Protein AF-0000000072588125 (afdb_homodimer)

Sequence (924 aa):
MDGFLIQRPSRLQTLGAGTFALLTLGALVATAPHADLRLPPIEPFLPMCALTVFSTSLIAAFLLGAQFIVMRRPILGTLAGAYAFAAITVALQLLAFPGVFAPTGLLGARHESAAWLWTFWHGGFPLFVVLAMLTRYRLAKRLSNTRHVGRWLATLAGVPIAVAIALGLVALRADLPAPFGPSLDNALLAADPVAIVIWTINLGAIAAALFVGRMRTMLDIWLVVVLLAGFTDTSLNLLSTARFTAGWYVARLFSMIAPGILVCVLVWEVTVLYRRLFDAHASLMRTASHDALTMVYNRSYFNEQFERAFHYARRHNTPLALVMVDVDHFKQYNDTFGHLQGDTCLAAVAAALSGVAGRANDFVARYGGEEFAVVLPGADERGAATIAERARQAVERLRIAADTAPGYVTVSAGYAASSGNPFETPGALIAAADAALYRAKMLGRNVSAAPHHDMQDTAMRDMDGFLIQRPSRLQTLGAGTFALLTLGALVATAPHADLRLPPIEPFLPMCALTVFSTSLIAAFLLGAQFIVMRRPILGTLAGAYAFAAITVALQLLAFPGVFAPTGLLGARHESAAWLWTFWHGGFPLFVVLAMLTRYRLAKRLSNTRHVGRWLATLAGVPIAVAIALGLVALRADLPAPFGPSLDNALLAADPVAIVIWTINLGAIAAALFVGRMRTMLDIWLVVVLLAGFTDTSLNLLSTARFTAGWYVARLFSMIAPGILVCVLVWEVTVLYRRLFDAHASLMRTASHDALTMVYNRSYFNEQFERAFHYARRHNTPLALVMVDVDHFKQYNDTFGHLQGDTCLAAVAAALSGVAGRANDFVARYGGEEFAVVLPGADERGAATIAERARQAVERLRIAADTAPGYVTVSAGYAASSGNPFETPGALIAAADAALYRAKMLGRNVSAAPHHDMQDTAMRD

Organism: Burkholderia pseudomallei (strain K96243) (NCBI:txid272560)

InterPro domains:
  IPR000160 GGDEF domain [PF00990] (288-446)
  IPR000160 GGDEF domain [PS50887] (318-453)
  IPR000160 GGDEF domain [SM00267] (277-451)
  IPR000160 GGDEF domain [TIGR00254] (286-448)
  IPR000160 GGDEF domain [cd01949] (290-446)
  IPR029787 Nucleotide cyclase [SSF55073] (293-447)
  IPR033424 Membrane-associated sensor domain [PF17158] (42-274)
  IPR043128 Reverse transcriptase/Diguanylate cyclase domain [G3DSA:3.30.70.270] (274-450)
  IPR050469 Diguanylate cyclase Dgc-like, bacteria [PTHR45138] (164-450)

Secondary structure (DSSP, 8-state):
---GGGSPPPHHHHHHHHHHHHHHHHHHHHHGGGTT-B----TTHHHHHHHHHHHHHHHHHHHHHHHHHHH--HHHHHHHHHHHHHHHHHHHHHHHSTTTSSTT-STT--TTHHHHHHHHHHHHHHHHHHHHHHHHHHSHHHHHT-S-HHHHHHHHHHHHHHHHHHHHHHHHHS-PPPSS----SS-GGGT-HHHHHHHHHHHHHHHHHHHHHTT-SHHHHHHHHHHHHHHHHHHHHHH-SSTTBHHHHHHHHHHHHHHHHHHHHHHHHHHHHHHHHHHHHHHHHHHHHB-TTT-SB-HHHHHHHHHHHHHHHHHHT--EEEEEEEETTHHHHHHHH-HHHHHHHHHHHHHHHHHH--STT-EEEE-SSSEEEEEEET--HHHHHHHHHHHHHHHHHH--B-SSTTSB--EEEEEEESTTS--SSHHHHHHHHHHHHHHHHHTTSS-EE-------GGGGT-/---GGGSPPPHHHHHHHHHHHHHHHHHHHHHGGGTT-B----TTHHHHHHHHHHHHHHHHHHHHHHHHHHH--HHHHHHHHHHHHHHHHHHHHHHHSTTTSSTT-STT--TTHHHHHHHHHHHHHHHHHHHHHHHHHHSHHHHHT-S-HHHHHHHHHHHHHHHHHHHHHHHHHS-PPPSS----SS-GGGT-HHHHHHHHHHHHHHHHHHHHHTT-SHHHHHHHHHHHHHHHHHHHHHH-SSTTBHHHHHHHHHHHHHHHHHHHHHHHHHHHHHHHHHHHHHHHHHHHHB-TTT-SB-HHHHHHHHHHHHHHHHHHT--EEEEEEEETTHHHHHHHH-HHHHHHHHHHHHHHHHHH--STT-EEEE-SSSEEEEEEET--HHHHHHHHHHHHHHHHHH--B-SSTTSB--EEEEEEESTTS--SSHHHHHHHHHHHHHHHHHTTSS-EE-------GGGGT-

Nearest PDB structures (foldseek):
  3i5c-assembly1_A  TM=8.573E-01  e=3.149E-14  Saccharomyces cerevisiae
  3bre-assembly1_B  TM=9.146E-01  e=1.055E-13  Pseudomonas aeruginosa PAO1
  3i5b-assembly2_B  TM=9.591E-01  e=8.646E-13  Pseudomonas aeruginosa PAO1
  3i5a-assembly1_A  TM=9.266E-01  e=4.418E-13  Pseudomonas syringae pv. tomato str. DC3000
  6zxc-assembly2_D  TM=8.806E-01  e=1.898E-11  Leptospira biflexa serovar Patoc strain 'Patoc 1 (Paris)'

Structure (mmCIF, N/CA/C/O backbone):
data_AF-0000000072588125-model_v1
#
loop_
_entity.id
_entity.type
_entity.pdbx_description
1 polymer 'diguanylate cyclase'
#
loop_
_atom_site.group_PDB
_atom_site.id
_atom_site.type_symbol
_atom_site.label_atom_id
_atom_site.label_alt_id
_atom_site.label_comp_id
_atom_site.label_asym_id
_atom_site.label_entity_id
_atom_site.label_seq_id
_atom_site.pdbx_PDB_ins_code
_atom_site.Cartn_x
_atom_site.Cartn_y
_atom_site.Cartn_z
_atom_site.occupancy
_atom_site.B_iso_or_equiv
_atom_site.auth_seq_id
_atom_site.auth_comp_id
_atom_site.auth_asym_id
_atom_site.auth_atom_id
_atom_site.pdbx_PDB_model_num
ATOM 1 N N . MET A 1 1 ? 13.188 13 3.434 1 31.81 1 MET A N 1
ATOM 2 C CA . MET A 1 1 ? 12.289 12.047 4.086 1 31.81 1 MET A CA 1
ATOM 3 C C . MET A 1 1 ? 12.703 10.617 3.785 1 31.81 1 MET A C 1
ATOM 5 O O . MET A 1 1 ? 12.68 10.188 2.629 1 31.81 1 MET A O 1
ATOM 9 N N . ASP A 1 2 ? 13.523 10.164 4.383 1 40.91 2 ASP A N 1
ATOM 10 C CA . ASP A 1 2 ? 14.055 8.812 4.215 1 40.91 2 ASP A CA 1
ATOM 11 C C . ASP A 1 2 ? 12.93 7.781 4.156 1 40.91 2 ASP A C 1
ATOM 13 O O . ASP A 1 2 ? 12.055 7.758 5.027 1 40.91 2 ASP A O 1
ATOM 17 N N . GLY A 1 3 ? 12.492 7.445 3.053 1 41.19 3 GLY A N 1
ATOM 18 C CA . GLY A 1 3 ? 11.43 6.504 2.752 1 41.19 3 GLY A CA 1
ATOM 19 C C . GLY A 1 3 ? 11.484 5.25 3.607 1 41.19 3 GLY A C 1
ATOM 20 O O . GLY A 1 3 ? 12.562 4.754 3.924 1 41.19 3 GLY A O 1
ATOM 21 N N . PHE A 1 4 ? 10.5 5.059 4.359 1 40.72 4 PHE A N 1
ATOM 22 C CA . PHE A 1 4 ? 10.289 3.982 5.316 1 40.72 4 PHE A CA 1
ATOM 23 C C . PHE A 1 4 ? 10.719 2.643 4.738 1 40.72 4 PHE A C 1
ATOM 25 O O . PHE A 1 4 ? 11.164 1.758 5.473 1 40.72 4 PHE A O 1
ATOM 32 N N . LEU A 1 5 ? 10.469 2.352 3.547 1 45.06 5 LEU A N 1
ATOM 33 C CA . LEU A 1 5 ? 10.977 1.085 3.029 1 45.06 5 LEU A CA 1
ATOM 34 C C . LEU A 1 5 ? 12.484 0.977 3.236 1 45.06 5 LEU A C 1
ATOM 36 O O . LEU A 1 5 ? 13.055 -0.109 3.109 1 45.06 5 LEU A O 1
ATOM 40 N N . ILE A 1 6 ? 13.023 2.078 3.562 1 50.62 6 ILE A N 1
ATOM 41 C CA . ILE A 1 6 ? 14.445 2.221 3.828 1 50.62 6 ILE A CA 1
ATOM 42 C C . ILE A 1 6 ? 14.688 2.324 5.332 1 50.62 6 ILE A C 1
ATOM 44 O O . ILE A 1 6 ? 15.758 2.746 5.77 1 50.62 6 ILE A O 1
ATOM 48 N N . GLN A 1 7 ? 13.609 1.915 6.051 1 55.84 7 GLN A N 1
ATOM 49 C CA . GLN A 1 7 ? 13.781 1.968 7.496 1 55.84 7 GLN A CA 1
ATOM 50 C C . GLN A 1 7 ? 14.492 0.716 8.016 1 55.84 7 GLN A C 1
ATOM 52 O O . GLN A 1 7 ? 14.453 -0.334 7.367 1 55.84 7 GLN A O 1
ATOM 57 N N . ARG A 1 8 ? 15.094 0.87 9.07 1 66.44 8 ARG A N 1
ATOM 58 C CA . ARG A 1 8 ? 15.734 -0.231 9.789 1 66.44 8 ARG A CA 1
ATOM 59 C C . ARG A 1 8 ? 14.703 -1.279 10.203 1 66.44 8 ARG A C 1
ATOM 61 O O . ARG A 1 8 ? 13.633 -0.939 10.703 1 66.44 8 ARG A O 1
ATOM 68 N N . PRO A 1 9 ? 14.938 -2.529 9.75 1 69.19 9 PRO A N 1
ATOM 69 C CA . PRO A 1 9 ? 13.992 -3.594 10.109 1 69.19 9 PRO A CA 1
ATOM 70 C C . PRO A 1 9 ? 13.766 -3.695 11.617 1 69.19 9 PRO A C 1
ATOM 72 O O . PRO A 1 9 ? 14.68 -3.436 12.398 1 69.19 9 PRO A O 1
ATOM 75 N N . SER A 1 10 ? 12.539 -3.879 11.938 1 74 10 SER A N 1
ATOM 76 C CA . SER A 1 10 ? 12.234 -4.16 13.336 1 74 10 SER A CA 1
ATOM 77 C C . SER A 1 10 ? 12.789 -5.516 13.766 1 74 10 SER A C 1
ATOM 79 O O . SER A 1 10 ? 13.188 -6.32 12.922 1 74 10 SER A O 1
ATOM 81 N N . ARG A 1 11 ? 12.883 -5.758 15.039 1 75.69 11 ARG A N 1
ATOM 82 C CA . ARG A 1 11 ? 13.391 -7.016 15.57 1 75.69 11 ARG A CA 1
ATOM 83 C C . ARG A 1 11 ? 12.523 -8.188 15.133 1 75.69 11 ARG A C 1
ATOM 85 O O . ARG A 1 11 ? 13.039 -9.25 14.781 1 75.69 11 ARG A O 1
ATOM 92 N N . LEU A 1 12 ? 11.25 -7.965 15.016 1 73.44 12 LEU A N 1
ATOM 93 C CA . LEU A 1 12 ? 10.328 -9.031 14.633 1 73.44 12 LEU A CA 1
ATOM 94 C C . LEU A 1 12 ? 10.484 -9.383 13.156 1 73.44 12 LEU A C 1
ATOM 96 O O . LEU A 1 12 ? 10.414 -10.555 12.781 1 73.44 12 LEU A O 1
ATOM 100 N N . GLN A 1 13 ? 10.734 -8.43 12.422 1 74.62 13 GLN A N 1
ATOM 101 C CA . GLN A 1 13 ? 10.922 -8.656 10.992 1 74.62 13 GLN A CA 1
ATOM 102 C C . GLN A 1 13 ? 12.227 -9.398 10.719 1 74.62 13 GLN A C 1
ATOM 104 O O . GLN A 1 13 ? 12.266 -10.305 9.883 1 74.62 13 GLN A O 1
ATOM 109 N N . THR A 1 14 ? 13.227 -9.047 11.438 1 79.25 14 THR A N 1
ATOM 110 C CA . THR A 1 14 ? 14.516 -9.711 11.289 1 79.25 14 THR A CA 1
ATOM 111 C C . THR A 1 14 ? 14.43 -11.164 11.758 1 79.25 14 THR A C 1
ATOM 113 O O . THR A 1 14 ? 15.008 -12.055 11.141 1 79.25 14 THR A O 1
ATOM 116 N N . LEU A 1 15 ? 13.625 -11.344 12.75 1 81.12 15 LEU A N 1
ATOM 117 C CA . LEU A 1 15 ? 13.453 -12.695 13.266 1 81.12 15 LEU A CA 1
ATOM 118 C C . LEU A 1 15 ? 12.656 -13.555 12.281 1 81.12 15 LEU A C 1
ATOM 120 O O . LEU A 1 15 ? 12.969 -14.734 12.086 1 81.12 15 LEU A O 1
ATOM 124 N N . GLY A 1 16 ? 11.664 -13.008 11.664 1 83.06 16 GLY A N 1
ATOM 125 C CA . GLY A 1 16 ? 10.898 -13.727 10.664 1 83.06 16 GLY A CA 1
ATOM 126 C C . GLY A 1 16 ? 11.719 -14.133 9.453 1 83.06 16 GLY A C 1
ATOM 127 O O . GLY A 1 16 ? 11.703 -15.297 9.047 1 83.06 16 GLY A O 1
ATOM 128 N N . ALA A 1 17 ? 12.461 -13.227 8.938 1 86.19 17 ALA A N 1
ATOM 129 C CA . ALA A 1 17 ? 13.32 -13.5 7.793 1 86.19 17 ALA A CA 1
ATOM 130 C C . ALA A 1 17 ? 14.414 -14.5 8.156 1 86.19 17 ALA A C 1
ATOM 132 O O . ALA A 1 17 ? 14.742 -15.391 7.367 1 86.19 17 ALA A O 1
ATOM 133 N N . GLY A 1 18 ? 14.93 -14.312 9.352 1 88.25 18 GLY A N 1
ATOM 134 C CA . GLY A 1 18 ? 15.938 -15.242 9.836 1 88.25 18 GLY A CA 1
ATOM 135 C C . GLY A 1 18 ? 15.422 -16.656 9.977 1 88.25 18 GLY A C 1
ATOM 136 O O . GLY A 1 18 ? 16.109 -17.625 9.625 1 88.25 18 GLY A O 1
ATOM 137 N N . THR A 1 19 ? 14.227 -16.797 10.438 1 89.81 19 THR A N 1
ATOM 138 C CA . THR A 1 19 ? 13.609 -18.109 10.578 1 89.81 19 THR A CA 1
ATOM 139 C C . THR A 1 19 ? 13.414 -18.766 9.219 1 89.81 19 THR A C 1
ATOM 141 O O . THR A 1 19 ? 13.695 -19.953 9.047 1 89.81 19 THR A O 1
ATOM 144 N N . PHE A 1 20 ? 12.984 -18.047 8.281 1 90 20 PHE A N 1
ATOM 145 C CA . PHE A 1 20 ? 12.797 -18.594 6.938 1 90 20 PHE A CA 1
ATOM 146 C C . PHE A 1 20 ? 14.133 -19 6.336 1 90 20 PHE A C 1
ATOM 148 O O . PHE A 1 20 ? 14.227 -20.031 5.652 1 90 20 PHE A O 1
ATOM 155 N N . ALA A 1 21 ? 15.133 -18.188 6.578 1 91.69 21 ALA A N 1
ATOM 156 C CA . ALA A 1 21 ? 16.469 -18.5 6.086 1 91.69 21 ALA A CA 1
ATOM 157 C C . ALA A 1 21 ? 16.984 -19.797 6.707 1 91.69 21 ALA A C 1
ATOM 159 O O . ALA A 1 21 ? 17.516 -20.672 6.008 1 91.69 21 ALA A O 1
ATOM 160 N N . LEU A 1 22 ? 16.719 -19.922 7.973 1 92.75 22 LEU A N 1
ATOM 161 C CA . LEU A 1 22 ? 17.172 -21.109 8.68 1 92.75 22 LEU A CA 1
ATOM 162 C C . LEU A 1 22 ? 16.406 -22.344 8.219 1 92.75 22 LEU A C 1
ATOM 164 O O . LEU A 1 22 ? 16.984 -23.422 8.078 1 92.75 22 LEU A O 1
ATOM 168 N N . LEU A 1 23 ? 15.148 -22.156 8.031 1 92.88 23 LEU A N 1
ATOM 169 C CA . LEU A 1 23 ? 14.336 -23.266 7.539 1 92.88 23 LEU A CA 1
ATOM 170 C C . LEU A 1 23 ? 14.773 -23.688 6.141 1 92.88 23 LEU A C 1
ATOM 172 O O . LEU A 1 23 ? 14.797 -24.875 5.824 1 92.88 23 LEU A O 1
ATOM 176 N N . THR A 1 24 ? 15.109 -22.75 5.352 1 93.75 24 THR A N 1
ATOM 177 C CA . THR A 1 24 ? 15.578 -23.031 3.996 1 93.75 24 THR A CA 1
ATOM 178 C C . THR A 1 24 ? 16.906 -23.766 4.027 1 93.75 24 THR A C 1
ATOM 180 O O . THR A 1 24 ? 17.094 -24.766 3.328 1 93.75 24 THR A O 1
ATOM 183 N N . LEU A 1 25 ? 17.797 -23.297 4.84 1 94.25 25 LEU A N 1
ATOM 184 C CA . LEU A 1 25 ? 19.094 -23.953 4.984 1 94.25 25 LEU A CA 1
ATOM 185 C C . LEU A 1 25 ? 18.938 -25.344 5.582 1 94.25 25 LEU A C 1
ATOM 187 O O . LEU A 1 25 ? 19.625 -26.281 5.176 1 94.25 25 LEU A O 1
ATOM 191 N N . GLY A 1 26 ? 18.047 -25.422 6.547 1 96.06 26 GLY A N 1
ATOM 192 C CA . GLY A 1 26 ? 17.75 -26.719 7.129 1 96.06 26 GLY A CA 1
ATOM 193 C C . GLY A 1 26 ? 17.219 -27.719 6.121 1 96.06 26 GLY A C 1
ATOM 194 O O . GLY A 1 26 ? 17.609 -28.891 6.137 1 96.06 26 GLY A O 1
ATOM 195 N N . ALA A 1 27 ? 16.359 -27.266 5.25 1 95.94 27 ALA A N 1
ATOM 196 C CA . ALA A 1 27 ? 15.812 -28.125 4.203 1 95.94 27 ALA A CA 1
ATOM 197 C C . ALA A 1 27 ? 16.906 -28.578 3.236 1 95.94 27 ALA A C 1
ATOM 199 O O . ALA A 1 27 ? 16.906 -29.719 2.789 1 95.94 27 ALA A O 1
ATOM 200 N N . LEU A 1 28 ? 17.812 -27.703 2.902 1 95.81 28 LEU A N 1
ATOM 201 C CA . LEU A 1 28 ? 18.922 -28.031 2.018 1 95.81 28 LEU A CA 1
ATOM 202 C C . LEU A 1 28 ? 19.812 -29.094 2.643 1 95.81 28 LEU A C 1
ATOM 204 O O . LEU A 1 28 ? 20.109 -30.109 2.008 1 95.81 28 LEU A O 1
ATOM 208 N N . VAL A 1 29 ? 20.141 -28.922 3.865 1 96.06 29 VAL A N 1
ATOM 209 C CA . VAL A 1 29 ? 21.062 -29.828 4.562 1 96.06 29 VAL A CA 1
ATOM 210 C C . VAL A 1 29 ? 20.406 -31.188 4.758 1 96.06 29 VAL A C 1
ATOM 212 O O . VAL A 1 29 ? 21.062 -32.219 4.637 1 96.06 29 VAL A O 1
ATOM 215 N N . ALA A 1 30 ? 19.141 -31.188 5.008 1 96.81 30 ALA A N 1
ATOM 216 C CA . ALA A 1 30 ? 18.422 -32.438 5.254 1 96.81 30 ALA A CA 1
ATOM 217 C C . ALA A 1 30 ? 18.234 -33.219 3.965 1 96.81 30 ALA A C 1
ATOM 219 O O . ALA A 1 30 ? 18.25 -34.469 3.979 1 96.81 30 ALA A O 1
ATOM 220 N N . THR A 1 31 ? 18.109 -32.562 2.834 1 96.75 31 THR A N 1
ATOM 221 C CA . THR A 1 31 ? 17.734 -33.219 1.585 1 96.75 31 THR A CA 1
ATOM 222 C C . THR A 1 31 ? 18.984 -33.531 0.752 1 96.75 31 THR A C 1
ATOM 224 O O . THR A 1 31 ? 18.984 -34.531 0.011 1 96.75 31 THR A O 1
ATOM 227 N N . ALA A 1 32 ? 20.031 -32.844 0.873 1 95.38 32 ALA A N 1
ATOM 228 C CA . ALA A 1 32 ? 21.203 -32.938 0.01 1 95.38 32 ALA A CA 1
ATOM 229 C C . ALA A 1 32 ? 21.797 -34.344 0.031 1 95.38 32 ALA A C 1
ATOM 231 O O . ALA A 1 32 ? 22.047 -34.938 -1.021 1 95.38 32 ALA A O 1
ATOM 232 N N . PRO A 1 33 ? 21.906 -34.969 1.261 1 94.5 33 PRO A N 1
ATOM 233 C CA . PRO A 1 33 ? 22.5 -36.312 1.285 1 94.5 33 PRO A CA 1
ATOM 234 C C . PRO A 1 33 ? 21.594 -37.344 0.636 1 94.5 33 PRO A C 1
ATOM 236 O O . PRO A 1 33 ? 22.062 -38.406 0.233 1 94.5 33 PRO A O 1
ATOM 239 N N . HIS A 1 34 ? 20.328 -37.062 0.55 1 95.25 34 HIS A N 1
ATOM 240 C CA . HIS A 1 34 ? 19.359 -38 -0.011 1 95.25 34 HIS A CA 1
ATOM 241 C C . HIS A 1 34 ? 18.719 -37.438 -1.282 1 95.25 34 HIS A C 1
ATOM 243 O O . HIS A 1 34 ? 17.594 -37.781 -1.621 1 95.25 34 HIS A O 1
ATOM 249 N N . ALA A 1 35 ? 19.406 -36.594 -1.957 1 94.5 35 ALA A N 1
ATOM 250 C CA . ALA A 1 35 ? 18.844 -35.875 -3.1 1 94.5 35 ALA A CA 1
ATOM 251 C C . ALA A 1 35 ? 18.422 -36.844 -4.199 1 94.5 35 ALA A C 1
ATOM 253 O O . ALA A 1 35 ? 17.422 -36.594 -4.891 1 94.5 35 ALA A O 1
ATOM 254 N N . ASP A 1 36 ? 19.047 -37.969 -4.332 1 92.81 36 ASP A N 1
ATOM 255 C CA . ASP A 1 36 ? 18.797 -38.875 -5.445 1 92.81 36 ASP A CA 1
ATOM 256 C C . ASP A 1 36 ? 17.812 -39.969 -5.047 1 92.81 36 ASP A C 1
ATOM 258 O O . ASP A 1 36 ? 17.531 -40.875 -5.836 1 92.81 36 ASP A O 1
ATOM 262 N N . LEU A 1 37 ? 17.328 -39.844 -3.812 1 95.38 37 LEU A N 1
ATOM 263 C CA . LEU A 1 37 ? 16.312 -40.781 -3.402 1 95.38 37 LEU A CA 1
ATOM 264 C C . LEU A 1 37 ? 15.094 -40.719 -4.316 1 95.38 37 LEU A C 1
ATOM 266 O O . LEU A 1 37 ? 14.484 -39.656 -4.453 1 95.38 37 LEU A O 1
ATOM 270 N N . ARG A 1 38 ? 14.781 -41.906 -4.988 1 95.31 38 ARG A N 1
ATOM 271 C CA . ARG A 1 38 ? 13.672 -41.938 -5.934 1 95.31 38 ARG A CA 1
ATOM 272 C C . ARG A 1 38 ? 12.336 -41.938 -5.199 1 95.31 38 ARG A C 1
ATOM 274 O O . ARG A 1 38 ? 12.141 -42.719 -4.266 1 95.31 38 ARG A O 1
ATOM 281 N N . LEU A 1 39 ? 11.5 -41.031 -5.578 1 95.12 39 LEU A N 1
ATOM 282 C CA . LEU A 1 39 ? 10.156 -40.938 -5.035 1 95.12 39 LEU A CA 1
ATOM 283 C C . LEU A 1 39 ? 9.109 -41.219 -6.109 1 95.12 39 LEU A C 1
ATOM 285 O O . LEU A 1 39 ? 9.438 -41.25 -7.301 1 95.12 39 LEU A O 1
ATOM 289 N N . PRO A 1 40 ? 7.867 -41.531 -5.645 1 93.62 40 PRO A N 1
ATOM 290 C CA . PRO A 1 40 ? 6.824 -41.781 -6.641 1 93.62 40 PRO A CA 1
ATOM 291 C C . PRO A 1 40 ? 6.668 -40.625 -7.637 1 93.62 40 PRO A C 1
ATOM 293 O O . PRO A 1 40 ? 6.641 -39.469 -7.242 1 93.62 40 PRO A O 1
ATOM 296 N N . PRO A 1 41 ? 6.594 -41 -8.875 1 94.69 41 PRO A N 1
ATOM 297 C CA . PRO A 1 41 ? 6.52 -39.969 -9.906 1 94.69 41 PRO A CA 1
ATOM 298 C C . PRO A 1 41 ? 5.164 -39.281 -9.938 1 94.69 41 PRO A C 1
ATOM 300 O O . PRO A 1 41 ? 4.125 -39.938 -9.938 1 94.69 41 PRO A O 1
ATOM 303 N N . ILE A 1 42 ? 5.16 -38 -9.898 1 94.88 42 ILE A N 1
ATOM 304 C CA . ILE A 1 42 ? 4.016 -37.125 -10.133 1 94.88 42 ILE A CA 1
ATOM 305 C C . ILE A 1 42 ? 4.246 -36.312 -11.398 1 94.88 42 ILE A C 1
ATOM 307 O O . ILE A 1 42 ? 4.828 -35.219 -11.352 1 94.88 42 ILE A O 1
ATOM 311 N N . GLU A 1 43 ? 3.744 -36.75 -12.445 1 92 43 GLU A N 1
ATOM 312 C CA . GLU A 1 43 ? 4.078 -36.25 -13.766 1 92 43 GLU A CA 1
ATOM 313 C C . GLU A 1 43 ? 3.695 -34.781 -13.906 1 92 43 GLU A C 1
ATOM 315 O O . GLU A 1 43 ? 4.449 -33.969 -14.469 1 92 43 GLU A O 1
ATOM 320 N N . PRO A 1 44 ? 2.582 -34.375 -13.305 1 94.69 44 PRO A N 1
ATOM 321 C CA . PRO A 1 44 ? 2.188 -33 -13.523 1 94.69 44 PRO A CA 1
ATOM 322 C C . PRO A 1 44 ? 2.895 -32.031 -12.578 1 94.69 44 PRO A C 1
ATOM 324 O O . PRO A 1 44 ? 2.66 -30.812 -12.633 1 94.69 44 PRO A O 1
ATOM 327 N N . PHE A 1 45 ? 3.705 -32.5 -11.789 1 95.31 45 PHE A N 1
ATOM 328 C CA . PHE A 1 45 ? 4.281 -31.656 -10.734 1 95.31 45 PHE A CA 1
ATOM 329 C C . PHE A 1 45 ? 5.094 -30.516 -11.328 1 95.31 45 PHE A C 1
ATOM 331 O O . PHE A 1 45 ? 4.984 -29.375 -10.891 1 95.31 45 PHE A O 1
ATOM 338 N N . LEU A 1 46 ? 5.887 -30.859 -12.352 1 95.06 46 LEU A N 1
ATOM 339 C CA . LEU A 1 46 ? 6.734 -29.844 -12.961 1 95.06 46 LEU A CA 1
ATOM 340 C C . LEU A 1 46 ? 5.895 -28.734 -13.586 1 95.06 46 LEU A C 1
ATOM 342 O O . LEU A 1 46 ? 6.098 -27.547 -13.297 1 95.06 46 LEU A O 1
ATOM 346 N N . PRO A 1 47 ? 4.965 -29.047 -14.43 1 95.88 47 PRO A N 1
ATOM 347 C CA . PRO A 1 47 ? 4.176 -27.953 -15.016 1 95.88 47 PRO A CA 1
ATOM 348 C C . PRO A 1 47 ? 3.352 -27.203 -13.977 1 95.88 47 PRO A C 1
ATOM 350 O O . PRO A 1 47 ? 3.119 -26 -14.117 1 95.88 47 PRO A O 1
ATOM 353 N N . MET A 1 48 ? 2.908 -27.812 -12.914 1 96.31 48 MET A N 1
ATOM 354 C CA . MET A 1 48 ? 2.23 -27.141 -11.812 1 96.31 48 MET A CA 1
ATOM 355 C C . MET A 1 48 ? 3.121 -26.062 -11.195 1 96.31 48 MET A C 1
ATOM 357 O O . MET A 1 48 ? 2.705 -24.906 -11.062 1 96.31 48 MET A O 1
ATOM 361 N N . CYS A 1 49 ? 4.277 -26.438 -10.914 1 96.12 49 CYS A N 1
ATOM 362 C CA . CYS A 1 49 ? 5.227 -25.531 -10.273 1 96.12 49 CYS A CA 1
ATOM 363 C C . CYS A 1 49 ? 5.605 -24.391 -11.219 1 96.12 49 CYS A C 1
ATOM 365 O O . CYS A 1 49 ? 5.668 -23.234 -10.797 1 96.12 49 CYS A O 1
ATOM 367 N N . ALA A 1 50 ? 5.82 -24.75 -12.445 1 96.62 50 ALA A N 1
ATOM 368 C CA . ALA A 1 50 ? 6.242 -23.766 -13.43 1 96.62 50 ALA A CA 1
ATOM 369 C C . ALA A 1 50 ? 5.184 -22.672 -13.602 1 96.62 50 ALA A C 1
ATOM 371 O O . ALA A 1 50 ? 5.504 -21.484 -13.617 1 96.62 50 ALA A O 1
ATOM 372 N N . LEU A 1 51 ? 3.969 -23.047 -13.703 1 96.62 51 LEU A N 1
ATOM 373 C CA . LEU A 1 51 ? 2.906 -22.062 -13.891 1 96.62 51 LEU A CA 1
ATOM 374 C C . LEU A 1 51 ? 2.725 -21.219 -12.633 1 96.62 51 LEU A C 1
ATOM 376 O O . LEU A 1 51 ? 2.426 -20.031 -12.719 1 96.62 51 LEU A O 1
ATOM 380 N N . THR A 1 52 ? 2.9 -21.828 -11.523 1 96.12 52 THR A N 1
ATOM 381 C CA . THR A 1 52 ? 2.82 -21.094 -10.266 1 96.12 52 THR A CA 1
ATOM 382 C C . THR A 1 52 ? 3.926 -20.047 -10.18 1 96.12 52 THR A C 1
ATOM 384 O O . THR A 1 52 ? 3.672 -18.906 -9.812 1 96.12 52 THR A O 1
ATOM 387 N N . VAL A 1 53 ? 5.133 -20.453 -10.508 1 97.12 53 VAL A N 1
ATOM 388 C CA . VAL A 1 53 ? 6.258 -19.516 -10.508 1 97.12 53 VAL A CA 1
ATOM 389 C C . VAL A 1 53 ? 5.984 -18.375 -11.484 1 97.12 53 VAL A C 1
ATOM 391 O O . VAL A 1 53 ? 6.246 -17.219 -11.18 1 97.12 53 VAL A O 1
ATOM 394 N N . PHE A 1 54 ? 5.48 -18.719 -12.648 1 97.19 54 PHE A N 1
ATOM 395 C CA . PHE A 1 54 ? 5.164 -17.719 -13.656 1 97.19 54 PHE A CA 1
ATOM 396 C C . PHE A 1 54 ? 4.176 -16.703 -13.109 1 97.19 54 PHE A C 1
ATOM 398 O O . PHE A 1 54 ? 4.422 -15.492 -13.172 1 97.19 54 PHE A O 1
ATOM 405 N N . SER A 1 55 ? 3.104 -17.141 -12.531 1 96 55 SER A N 1
ATOM 406 C CA . SER A 1 55 ? 2.031 -16.266 -12.07 1 96 55 SER A CA 1
ATOM 407 C C . SER A 1 55 ? 2.488 -15.398 -10.906 1 96 55 SER A C 1
ATOM 409 O O . SER A 1 55 ? 2.271 -14.188 -10.898 1 96 55 SER A O 1
ATOM 411 N N . THR A 1 56 ? 3.143 -15.984 -9.961 1 95.88 56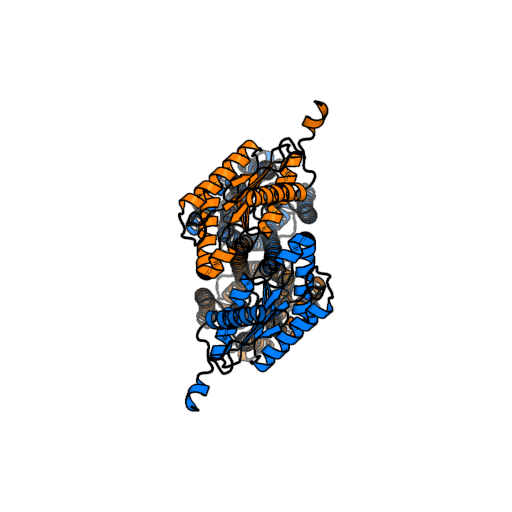 THR A N 1
ATOM 412 C CA . THR A 1 56 ? 3.553 -15.242 -8.781 1 95.88 56 THR A CA 1
ATOM 413 C C . THR A 1 56 ? 4.68 -14.266 -9.117 1 95.88 56 THR A C 1
ATOM 415 O O . THR A 1 56 ? 4.758 -13.18 -8.547 1 95.88 56 THR A O 1
ATOM 418 N N . SER A 1 57 ? 5.578 -14.664 -10.031 1 97.31 57 SER A N 1
ATOM 419 C CA . SER A 1 57 ? 6.633 -13.75 -10.469 1 97.31 57 SER A CA 1
ATOM 420 C C . SER A 1 57 ? 6.059 -12.57 -11.242 1 97.31 57 SER A C 1
ATOM 422 O O . SER A 1 57 ? 6.57 -11.453 -11.148 1 97.31 57 SER A O 1
ATOM 424 N N . LEU A 1 58 ? 5.059 -12.867 -11.992 1 96.06 58 LEU A N 1
ATOM 425 C CA . LEU A 1 58 ? 4.395 -11.797 -12.719 1 96.06 58 LEU A CA 1
ATOM 426 C C . LEU A 1 58 ? 3.742 -10.805 -11.758 1 96.06 58 LEU A C 1
ATOM 428 O O . LEU A 1 58 ? 3.83 -9.594 -11.953 1 96.06 58 LEU A O 1
ATOM 432 N N . ILE A 1 59 ? 3.131 -11.352 -10.773 1 95.12 59 ILE A N 1
ATOM 433 C CA . ILE A 1 59 ? 2.502 -10.516 -9.766 1 95.12 59 ILE A CA 1
ATOM 434 C C . ILE A 1 59 ? 3.57 -9.711 -9.023 1 95.12 59 ILE A C 1
ATOM 436 O O . ILE A 1 59 ? 3.395 -8.516 -8.773 1 95.12 59 ILE A O 1
ATOM 440 N N . ALA A 1 60 ? 4.637 -10.336 -8.711 1 95.44 60 ALA A N 1
ATOM 441 C CA . ALA A 1 60 ? 5.742 -9.648 -8.047 1 95.44 60 ALA A CA 1
ATOM 442 C C . ALA A 1 60 ? 6.285 -8.516 -8.914 1 95.44 60 ALA A C 1
ATOM 444 O O . ALA A 1 60 ? 6.52 -7.41 -8.422 1 95.44 60 ALA A O 1
ATOM 445 N N . ALA A 1 61 ? 6.484 -8.812 -10.188 1 96.31 61 ALA A N 1
ATOM 446 C CA . ALA A 1 61 ? 6.977 -7.801 -11.117 1 96.31 61 ALA A CA 1
ATOM 447 C C . ALA A 1 61 ? 6.023 -6.609 -11.18 1 96.31 61 ALA A C 1
ATOM 449 O O . ALA A 1 61 ? 6.465 -5.457 -11.164 1 96.31 61 ALA A O 1
ATOM 450 N N . PHE A 1 62 ? 4.785 -6.879 -11.195 1 94.12 62 PHE A N 1
ATOM 451 C CA . PHE A 1 62 ? 3.773 -5.832 -11.25 1 94.12 62 PHE A CA 1
ATOM 452 C C . PHE A 1 62 ? 3.803 -4.984 -9.984 1 94.12 62 PHE A C 1
ATOM 454 O O . PHE A 1 62 ? 3.789 -3.754 -10.055 1 94.12 62 PHE A O 1
ATOM 461 N N . LEU A 1 63 ? 3.834 -5.715 -8.883 1 92.44 63 LEU A N 1
ATOM 462 C CA . LEU A 1 63 ? 3.846 -5.035 -7.594 1 92.44 63 LEU A CA 1
ATOM 463 C C . LEU A 1 63 ? 5.074 -4.141 -7.461 1 92.44 63 LEU A C 1
ATOM 465 O O . LEU A 1 63 ? 4.957 -2.98 -7.055 1 92.44 63 LEU A O 1
ATOM 469 N N . LEU A 1 64 ? 6.184 -4.617 -7.82 1 94.19 64 LEU A N 1
ATOM 470 C CA . LEU A 1 64 ? 7.434 -3.873 -7.727 1 94.19 64 LEU A CA 1
ATOM 471 C C . LEU A 1 64 ? 7.441 -2.699 -8.695 1 94.19 64 LEU A C 1
ATOM 473 O O . LEU A 1 64 ? 7.91 -1.61 -8.359 1 94.19 64 LEU A O 1
ATOM 477 N N . GLY A 1 65 ? 6.938 -2.936 -9.852 1 93.44 65 GLY A N 1
ATOM 478 C CA . GLY A 1 65 ? 6.816 -1.849 -10.805 1 93.44 65 GLY A CA 1
ATOM 479 C C . GLY A 1 65 ? 5.914 -0.727 -10.328 1 93.44 65 GLY A C 1
ATOM 480 O O . GLY A 1 65 ? 6.25 0.451 -10.469 1 93.44 65 GLY A O 1
ATOM 481 N N . ALA A 1 66 ? 4.801 -1.065 -9.727 1 88.81 66 ALA A N 1
ATOM 482 C CA . ALA A 1 66 ? 3.871 -0.082 -9.18 1 88.81 66 ALA A CA 1
ATOM 483 C C . ALA A 1 66 ? 4.52 0.724 -8.062 1 88.81 66 ALA A C 1
ATOM 485 O O . ALA A 1 66 ? 4.359 1.944 -7.992 1 88.81 66 ALA A O 1
ATOM 486 N N . GLN A 1 67 ? 5.242 0.042 -7.242 1 87.5 67 GLN A N 1
ATOM 487 C CA . GLN A 1 67 ? 5.926 0.713 -6.145 1 87.5 67 GLN A CA 1
ATOM 488 C C . GLN A 1 67 ? 7.008 1.657 -6.664 1 87.5 67 GLN A C 1
ATOM 490 O O . GLN A 1 67 ? 7.242 2.719 -6.082 1 87.5 67 GLN A O 1
ATOM 495 N N . PHE A 1 68 ? 7.645 1.26 -7.676 1 90.25 68 PHE A N 1
ATOM 496 C CA . PHE A 1 68 ? 8.648 2.113 -8.289 1 90.25 68 PHE A CA 1
ATOM 497 C C . PHE A 1 68 ? 8.031 3.422 -8.773 1 90.25 68 PHE A C 1
ATOM 499 O O . PHE A 1 68 ? 8.625 4.492 -8.609 1 90.25 68 PHE A O 1
ATOM 506 N N . ILE A 1 69 ? 6.949 3.412 -9.32 1 85 69 ILE A N 1
ATOM 507 C CA . ILE A 1 69 ? 6.273 4.586 -9.875 1 85 69 ILE A CA 1
ATOM 508 C C . ILE A 1 69 ? 5.965 5.57 -8.75 1 85 69 ILE A C 1
ATOM 510 O O . ILE A 1 69 ? 6.07 6.785 -8.938 1 85 69 ILE A O 1
ATOM 514 N N . VAL A 1 70 ? 5.766 5.008 -7.609 1 76.81 70 VAL A N 1
ATOM 515 C CA . VAL A 1 70 ? 5.336 5.852 -6.5 1 76.81 70 VAL A CA 1
ATOM 516 C C . VAL A 1 70 ? 6.551 6.312 -5.695 1 76.81 70 VAL A C 1
ATOM 518 O O . VAL A 1 70 ? 6.688 7.5 -5.387 1 76.81 70 VAL A O 1
ATOM 521 N N . MET A 1 71 ? 7.383 5.352 -5.441 1 78.62 71 MET A N 1
ATOM 522 C CA . MET A 1 71 ? 8.484 5.648 -4.531 1 78.62 71 MET A CA 1
ATOM 523 C C . MET A 1 71 ? 9.703 6.145 -5.297 1 78.62 71 MET A C 1
ATOM 525 O O . MET A 1 71 ? 10.609 6.746 -4.711 1 78.62 71 MET A O 1
ATOM 529 N N . ARG A 1 72 ? 9.805 5.809 -6.523 1 83.12 72 ARG A N 1
ATOM 530 C CA . ARG A 1 72 ? 10.859 6.246 -7.434 1 83.12 72 ARG A CA 1
ATOM 531 C C . ARG A 1 72 ? 12.227 5.773 -6.953 1 83.12 72 ARG A C 1
ATOM 533 O O . ARG A 1 72 ? 13.219 6.492 -7.086 1 83.12 72 ARG A O 1
ATOM 540 N N . ARG A 1 73 ? 12.273 4.672 -6.371 1 85.19 73 ARG A N 1
ATOM 541 C CA . ARG A 1 73 ? 13.531 4.043 -5.973 1 85.19 73 ARG A CA 1
ATOM 542 C C . ARG A 1 73 ? 14.023 3.07 -7.039 1 85.19 73 ARG A C 1
ATOM 544 O O . ARG A 1 73 ? 13.328 2.113 -7.383 1 85.19 73 ARG A O 1
ATOM 551 N N . PRO A 1 74 ? 15.148 3.227 -7.438 1 88.69 74 PRO A N 1
ATOM 552 C CA . PRO A 1 74 ? 15.625 2.432 -8.57 1 88.69 74 PRO A CA 1
ATOM 553 C C . PRO A 1 74 ? 15.641 0.933 -8.281 1 88.69 74 PRO A C 1
ATOM 555 O O . PRO A 1 74 ? 15.414 0.122 -9.18 1 88.69 74 PRO A O 1
ATOM 558 N N . ILE A 1 75 ? 15.945 0.525 -7.105 1 90.25 75 ILE A N 1
ATOM 559 C CA . ILE A 1 75 ? 16.031 -0.89 -6.766 1 90.25 75 ILE A CA 1
ATOM 560 C C . ILE A 1 75 ? 14.695 -1.575 -7.059 1 90.25 75 ILE A C 1
ATOM 562 O O . ILE A 1 75 ? 14.664 -2.729 -7.492 1 90.25 75 ILE A O 1
ATOM 566 N N . LEU A 1 76 ? 13.602 -0.928 -6.906 1 91.38 76 LEU A N 1
ATOM 567 C CA . LEU A 1 76 ? 12.273 -1.5 -7.125 1 91.38 76 LEU A CA 1
ATOM 568 C C . LEU A 1 76 ? 12.016 -1.734 -8.609 1 91.38 76 LEU A C 1
ATOM 570 O O . LEU A 1 76 ? 11.484 -2.775 -8.992 1 91.38 76 LEU A O 1
ATOM 574 N N . GLY A 1 77 ? 12.43 -0.818 -9.391 1 93 77 GLY A N 1
ATOM 575 C CA . GLY A 1 77 ? 12.281 -0.984 -10.828 1 93 77 GLY A CA 1
ATOM 576 C C . GLY A 1 77 ? 13.133 -2.109 -11.383 1 93 77 GLY A C 1
ATOM 577 O O . GLY A 1 77 ? 12.664 -2.896 -12.211 1 93 77 GLY A O 1
ATOM 578 N N . THR A 1 78 ? 14.336 -2.184 -10.93 1 94.44 78 THR A N 1
ATOM 579 C CA . THR A 1 78 ? 15.25 -3.221 -11.398 1 94.44 78 THR A CA 1
ATOM 580 C C . THR A 1 78 ? 14.797 -4.598 -10.914 1 94.44 78 THR A C 1
ATOM 582 O O . THR A 1 78 ? 14.914 -5.586 -11.641 1 94.44 78 THR A O 1
ATOM 585 N N . LEU A 1 79 ? 14.281 -4.637 -9.727 1 95.88 79 LEU A N 1
ATOM 586 C CA . LEU A 1 79 ? 13.75 -5.902 -9.219 1 95.88 79 LEU A CA 1
ATOM 587 C C . LEU A 1 79 ? 12.508 -6.324 -10 1 95.88 79 LEU A C 1
ATOM 589 O O . LEU A 1 79 ? 12.281 -7.516 -10.219 1 95.88 79 LEU A O 1
ATOM 593 N N . ALA A 1 80 ? 11.688 -5.344 -10.359 1 97.12 80 ALA A N 1
ATOM 594 C CA . ALA A 1 80 ? 10.562 -5.652 -11.234 1 97.12 80 ALA A CA 1
ATOM 595 C C . ALA A 1 80 ? 11.039 -6.332 -12.516 1 97.12 80 ALA A C 1
ATOM 597 O O . ALA A 1 80 ? 10.438 -7.309 -12.969 1 97.12 80 ALA A O 1
ATOM 598 N N . GLY A 1 81 ? 12.109 -5.828 -13.039 1 97.75 81 GLY A N 1
ATOM 599 C CA . GLY A 1 81 ? 12.711 -6.438 -14.219 1 97.75 81 GLY A CA 1
ATOM 600 C C . GLY A 1 81 ? 13.219 -7.848 -13.961 1 97.75 81 GLY A C 1
ATOM 601 O O . GLY A 1 81 ? 13.055 -8.734 -14.805 1 97.75 81 GLY A O 1
ATOM 602 N N . ALA A 1 82 ? 13.82 -8.062 -12.836 1 97.81 82 ALA A N 1
ATOM 603 C CA . ALA A 1 82 ? 14.336 -9.383 -12.484 1 97.81 82 ALA A CA 1
ATOM 604 C C . ALA A 1 82 ? 13.211 -10.414 -12.43 1 97.81 82 ALA A C 1
ATOM 606 O O . ALA A 1 82 ? 13.344 -11.516 -12.961 1 97.81 82 ALA A O 1
ATOM 607 N N . TYR A 1 83 ? 12.109 -10.055 -11.836 1 98.06 83 TYR A N 1
ATOM 608 C CA . TYR A 1 83 ? 10.992 -10.984 -11.719 1 98.06 83 TYR A CA 1
ATOM 609 C C . TYR A 1 83 ? 10.281 -11.156 -13.055 1 98.06 83 TYR A C 1
ATOM 611 O O . TYR A 1 83 ? 9.773 -12.242 -13.359 1 98.06 83 TYR A O 1
ATOM 619 N N . ALA A 1 84 ? 10.25 -10.102 -13.805 1 98.25 84 ALA A N 1
ATOM 620 C CA . ALA A 1 84 ? 9.734 -10.258 -15.164 1 98.25 84 ALA A CA 1
ATOM 621 C C . ALA A 1 84 ? 10.594 -11.227 -15.969 1 98.25 84 ALA A C 1
ATOM 623 O O . ALA A 1 84 ? 10.07 -12.047 -16.734 1 98.25 84 ALA A O 1
ATOM 624 N N . PHE A 1 85 ? 11.883 -11.109 -15.812 1 98.56 85 PHE A N 1
ATOM 625 C CA . PHE A 1 85 ? 12.82 -12.039 -16.438 1 98.56 85 PHE A CA 1
ATOM 626 C C . PHE A 1 85 ? 12.516 -13.477 -16.031 1 98.56 85 PHE A C 1
ATOM 628 O O . PHE A 1 85 ? 12.438 -14.359 -16.891 1 98.56 85 PHE A O 1
ATOM 635 N N . ALA A 1 86 ? 12.367 -13.672 -14.781 1 98 86 ALA A N 1
ATOM 636 C CA . ALA A 1 86 ? 12.055 -15.008 -14.273 1 98 86 ALA A CA 1
ATOM 637 C C . ALA A 1 86 ? 10.727 -15.516 -14.844 1 98 86 ALA A C 1
ATOM 639 O O . ALA A 1 86 ? 10.633 -16.672 -15.258 1 98 86 ALA A O 1
ATOM 640 N N . ALA A 1 87 ? 9.695 -14.672 -14.859 1 98 87 ALA A N 1
ATOM 641 C CA . ALA A 1 87 ? 8.383 -15.055 -15.375 1 98 87 ALA A CA 1
ATOM 642 C C . ALA A 1 87 ? 8.469 -15.492 -16.828 1 98 87 ALA A C 1
ATOM 644 O O . ALA A 1 87 ? 7.934 -16.547 -17.203 1 98 87 ALA A O 1
ATOM 645 N N . ILE A 1 88 ? 9.18 -14.781 -17.578 1 98.12 88 ILE A N 1
ATOM 646 C CA . ILE A 1 88 ? 9.266 -15.055 -19.016 1 98.12 88 ILE A CA 1
ATOM 647 C C . ILE A 1 88 ? 10.078 -16.328 -19.25 1 98.12 88 ILE A C 1
ATOM 649 O O . ILE A 1 88 ? 9.688 -17.188 -20.031 1 98.12 88 ILE A O 1
ATOM 653 N N . THR A 1 89 ? 11.188 -16.484 -18.578 1 98.06 89 THR A N 1
ATOM 654 C CA . THR A 1 89 ? 12.031 -17.656 -18.781 1 98.06 89 THR A CA 1
ATOM 655 C C . THR A 1 89 ? 11.305 -18.922 -18.344 1 98.06 89 THR A C 1
ATOM 657 O O . THR A 1 89 ? 11.367 -19.938 -19.047 1 98.06 89 THR A O 1
ATOM 660 N N . VAL A 1 90 ? 10.602 -18.844 -17.266 1 97.62 90 VAL A N 1
ATOM 661 C CA . VAL A 1 90 ? 9.883 -20.031 -16.812 1 97.62 90 VAL A CA 1
ATOM 662 C C . VAL A 1 90 ? 8.727 -20.344 -17.766 1 97.62 90 VAL A C 1
ATOM 664 O O . VAL A 1 90 ? 8.43 -21.516 -18.016 1 97.62 90 VAL A O 1
ATOM 667 N N . ALA A 1 91 ? 8.078 -19.328 -18.25 1 97.75 91 ALA A N 1
ATOM 668 C CA . ALA A 1 91 ? 7.004 -19.531 -19.219 1 97.75 91 ALA A CA 1
ATOM 669 C C . ALA A 1 91 ? 7.531 -20.234 -20.484 1 97.75 91 ALA A C 1
ATOM 671 O O . ALA A 1 91 ? 6.926 -21.188 -20.969 1 97.75 91 ALA A O 1
ATOM 672 N N . LEU A 1 92 ? 8.641 -19.781 -20.938 1 97.88 92 LEU A N 1
ATOM 673 C CA . LEU A 1 92 ? 9.25 -20.375 -22.125 1 97.88 92 LEU A CA 1
ATOM 674 C C . LEU A 1 92 ? 9.695 -21.812 -21.844 1 97.88 92 LEU A C 1
ATOM 676 O O . LEU A 1 92 ? 9.555 -22.688 -22.703 1 97.88 92 LEU A O 1
ATOM 680 N N . GLN A 1 93 ? 10.219 -22 -20.688 1 97.38 93 GLN A N 1
ATOM 681 C CA . GLN A 1 93 ? 10.609 -23.359 -20.297 1 97.38 93 GLN A CA 1
ATOM 682 C C . GLN A 1 93 ? 9.406 -24.297 -20.281 1 97.38 93 GLN A C 1
ATOM 684 O O . GLN A 1 93 ? 9.477 -25.422 -20.766 1 97.38 93 GLN A O 1
ATOM 689 N N . LEU A 1 94 ? 8.328 -23.797 -19.688 1 96.88 94 LEU A N 1
ATOM 690 C CA . LEU A 1 94 ? 7.105 -24.594 -19.609 1 96.88 94 LEU A CA 1
ATOM 691 C C . LEU A 1 94 ? 6.582 -24.938 -21 1 96.88 94 LEU A C 1
ATOM 693 O O . LEU A 1 94 ? 6.211 -26.094 -21.25 1 96.88 94 LEU A O 1
ATOM 697 N N . LEU A 1 95 ? 6.613 -24.031 -21.891 1 96.75 95 LEU A N 1
ATOM 698 C CA . LEU A 1 95 ? 6.125 -24.219 -23.25 1 96.75 95 LEU A CA 1
ATOM 699 C C . LEU A 1 95 ? 7.039 -25.172 -24.016 1 96.75 95 LEU A C 1
ATOM 701 O O . LEU A 1 95 ? 6.57 -25.969 -24.828 1 96.75 95 LEU A O 1
ATOM 705 N N . ALA A 1 96 ? 8.312 -25.141 -23.719 1 96.69 96 ALA A N 1
ATOM 706 C CA . ALA A 1 96 ? 9.305 -25.922 -24.453 1 96.69 96 ALA A CA 1
ATOM 707 C C . ALA A 1 96 ? 9.453 -27.328 -23.859 1 96.69 96 ALA A C 1
ATOM 709 O O . ALA A 1 96 ? 10.07 -28.203 -24.469 1 96.69 96 ALA A O 1
ATOM 710 N N . PHE A 1 97 ? 8.922 -27.547 -22.734 1 95.62 97 PHE A N 1
ATOM 711 C CA . PHE A 1 97 ? 9.164 -28.797 -22.016 1 95.62 97 PHE A CA 1
ATOM 712 C C . PHE A 1 97 ? 8.484 -29.969 -22.719 1 95.62 97 PHE A C 1
ATOM 714 O O . PHE A 1 97 ? 7.281 -29.922 -22.969 1 95.62 97 PHE A O 1
ATOM 721 N N . PRO A 1 98 ? 9.211 -31.016 -22.984 1 93.81 98 PRO A N 1
ATOM 722 C CA . PRO A 1 98 ? 8.633 -32.156 -23.688 1 93.81 98 PRO A CA 1
ATOM 723 C C . PRO A 1 98 ? 7.586 -32.906 -22.859 1 93.81 98 PRO A C 1
ATOM 725 O O . PRO A 1 98 ? 7.789 -33.125 -21.672 1 93.81 98 PRO A O 1
ATOM 728 N N . GLY A 1 99 ? 6.461 -33.219 -23.484 1 92.31 99 GLY A N 1
ATOM 729 C CA . GLY A 1 99 ? 5.473 -34.062 -22.859 1 92.31 99 GLY A CA 1
ATOM 730 C C . GLY A 1 99 ? 4.402 -33.312 -22.109 1 92.31 99 GLY A C 1
ATOM 731 O O . GLY A 1 99 ? 3.457 -33.906 -21.594 1 92.31 99 GLY A O 1
ATOM 732 N N . VAL A 1 100 ? 4.527 -31.969 -22.078 1 94.06 100 VAL A N 1
ATOM 733 C CA . VAL A 1 100 ? 3.537 -31.203 -21.328 1 94.06 100 VAL A CA 1
ATOM 734 C C . VAL A 1 100 ? 2.418 -30.766 -22.266 1 94.06 100 VAL A C 1
ATOM 736 O O . VAL A 1 100 ? 1.275 -31.203 -22.141 1 94.06 100 VAL A O 1
ATOM 739 N N . PHE A 1 101 ? 2.773 -30.016 -23.312 1 94.31 101 PHE A N 1
ATOM 740 C CA . PHE A 1 101 ? 1.771 -29.531 -24.25 1 94.31 101 PHE A CA 1
ATOM 741 C C . PHE A 1 101 ? 1.859 -30.297 -25.578 1 94.31 101 PHE A C 1
ATOM 743 O O . PHE A 1 101 ? 0.875 -30.391 -26.312 1 94.31 101 PHE A O 1
ATOM 750 N N . ALA A 1 102 ? 3.035 -30.781 -25.906 1 93.81 102 ALA A N 1
ATOM 751 C CA . ALA A 1 102 ? 3.334 -31.594 -27.078 1 93.81 102 ALA A CA 1
ATOM 752 C C . ALA A 1 102 ? 4.441 -32.594 -26.781 1 93.81 102 ALA A C 1
ATOM 754 O O . ALA A 1 102 ? 5.23 -32.406 -25.859 1 93.81 102 ALA A O 1
ATOM 755 N N . PRO A 1 103 ? 4.492 -33.656 -27.453 1 92 103 PRO A N 1
ATOM 756 C CA . PRO A 1 103 ? 5.5 -34.688 -27.172 1 92 103 PRO A CA 1
ATOM 757 C C . PRO A 1 103 ? 6.922 -34.125 -27.172 1 92 103 PRO A C 1
ATOM 759 O O . PRO A 1 103 ? 7.742 -34.531 -26.344 1 92 103 PRO A O 1
ATOM 762 N N . THR A 1 104 ? 7.242 -33.156 -28.062 1 92.75 104 THR A N 1
ATOM 763 C CA . THR A 1 104 ? 8.602 -32.625 -28.141 1 92.75 104 THR A CA 1
ATOM 764 C C . THR A 1 104 ? 8.648 -31.188 -27.625 1 92.75 104 THR A C 1
ATOM 766 O O . THR A 1 104 ? 9.672 -30.516 -27.75 1 92.75 104 THR A O 1
ATOM 769 N N . GLY A 1 105 ? 7.609 -30.703 -27.109 1 93.81 105 GLY A N 1
ATOM 770 C CA . GLY A 1 105 ? 7.551 -29.328 -26.672 1 93.81 105 GLY A CA 1
ATOM 771 C C . GLY A 1 105 ? 7.035 -28.375 -27.734 1 93.81 105 GLY A C 1
ATOM 772 O O . GLY A 1 105 ? 6.977 -28.734 -28.922 1 93.81 105 GLY A O 1
ATOM 773 N N . LEU A 1 106 ? 6.582 -27.281 -27.359 1 95.12 106 LEU A N 1
ATOM 774 C CA . LEU A 1 106 ? 6.062 -26.281 -28.281 1 95.12 106 LEU A CA 1
ATOM 775 C C . LEU A 1 106 ? 7.176 -25.359 -28.766 1 95.12 106 LEU A C 1
ATOM 777 O 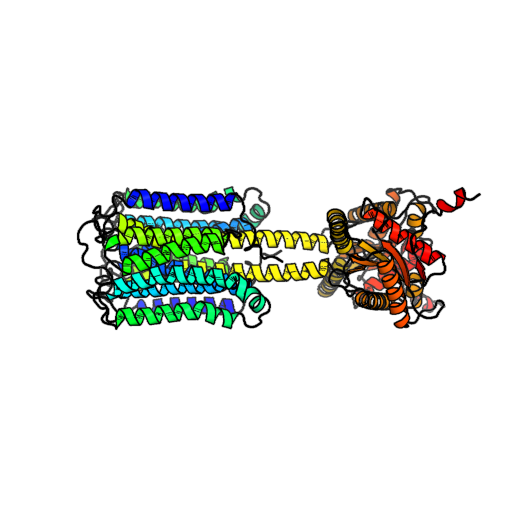O . LEU A 1 106 ? 8.32 -25.469 -28.328 1 95.12 106 LEU A O 1
ATOM 781 N N . LEU A 1 107 ? 6.918 -24.531 -29.797 1 95.12 107 LEU A N 1
ATOM 782 C CA . LEU A 1 107 ? 7.773 -23.453 -30.281 1 95.12 107 LEU A CA 1
ATOM 783 C C . LEU A 1 107 ? 8.992 -24.016 -31.016 1 95.12 107 LEU A C 1
ATOM 785 O O . LEU A 1 107 ? 10.062 -23.422 -30.984 1 95.12 107 LEU A O 1
ATOM 789 N N . GLY A 1 108 ? 8.883 -25.203 -31.453 1 93.69 108 GLY A N 1
ATOM 790 C CA . GLY A 1 108 ? 10.008 -25.812 -32.156 1 93.69 108 GLY A CA 1
ATOM 791 C C . GLY A 1 108 ? 11.141 -26.188 -31.219 1 93.69 108 GLY A C 1
ATOM 792 O O . GLY A 1 108 ? 12.312 -26.078 -31.578 1 93.69 108 GLY A O 1
ATOM 793 N N . ALA A 1 109 ? 10.828 -26.562 -30.016 1 94.81 109 ALA A N 1
ATOM 794 C CA . ALA A 1 109 ? 11.805 -26.859 -28.969 1 94.81 109 ALA A CA 1
ATOM 795 C C . ALA A 1 109 ? 12.68 -28.047 -29.359 1 94.81 109 ALA A C 1
ATOM 797 O O . ALA A 1 109 ? 12.203 -29.016 -29.969 1 94.81 109 ALA A O 1
ATOM 798 N N . ARG A 1 110 ? 13.898 -27.922 -28.969 1 92.94 110 ARG A N 1
ATOM 799 C CA . ARG A 1 110 ? 14.867 -28.984 -29.141 1 92.94 110 ARG A CA 1
ATOM 800 C C . ARG A 1 110 ? 15.039 -29.781 -27.859 1 92.94 110 ARG A C 1
ATOM 802 O O . ARG A 1 110 ? 14.406 -29.469 -26.844 1 92.94 110 ARG A O 1
ATOM 809 N N . HIS A 1 111 ? 15.844 -30.828 -27.906 1 90.19 111 HIS A N 1
ATOM 810 C CA . HIS A 1 111 ? 15.984 -31.75 -26.797 1 90.19 111 HIS A CA 1
ATOM 811 C C . HIS A 1 111 ? 16.531 -31.047 -25.562 1 90.19 111 HIS A C 1
ATOM 813 O O . HIS A 1 111 ? 16.172 -31.391 -24.422 1 90.19 111 HIS A O 1
ATOM 819 N N . GLU A 1 112 ? 17.359 -30.031 -25.75 1 92.75 112 GLU A N 1
ATOM 820 C CA . GLU A 1 112 ? 18.047 -29.406 -24.609 1 92.75 112 GLU A CA 1
ATOM 821 C C . GLU A 1 112 ? 17.453 -28.031 -24.297 1 92.75 112 GLU A C 1
ATOM 823 O O . GLU A 1 112 ? 17.938 -27.344 -23.391 1 92.75 112 GLU A O 1
ATOM 828 N N . SER A 1 113 ? 16.438 -27.625 -24.984 1 95.69 113 SER A N 1
ATOM 829 C CA . SER A 1 113 ? 15.883 -26.281 -24.844 1 95.69 113 SER A CA 1
ATOM 830 C C . SER A 1 113 ? 15.422 -26.031 -23.406 1 95.69 113 SER A C 1
ATOM 832 O O . SER A 1 113 ? 15.766 -25.016 -22.812 1 95.69 113 SER A O 1
ATOM 834 N N . ALA A 1 114 ? 14.656 -26.984 -22.844 1 95.25 114 ALA A N 1
ATOM 835 C CA . ALA A 1 114 ? 14.117 -26.812 -21.5 1 95.25 114 ALA A CA 1
ATOM 836 C C . ALA A 1 114 ? 15.234 -26.719 -20.469 1 95.25 114 ALA A C 1
ATOM 838 O O . ALA A 1 114 ? 15.164 -25.922 -19.531 1 95.25 114 ALA A O 1
ATOM 839 N N . ALA A 1 115 ? 16.25 -27.5 -20.625 1 93.38 115 ALA A N 1
ATOM 840 C CA . ALA A 1 115 ? 17.375 -27.516 -19.703 1 93.38 115 ALA A CA 1
ATOM 841 C C . ALA A 1 115 ? 18.141 -26.188 -19.75 1 93.38 115 ALA A C 1
ATOM 843 O O . ALA A 1 115 ? 18.562 -25.672 -18.719 1 93.38 115 ALA A O 1
ATOM 844 N N . TRP A 1 116 ? 18.297 -25.688 -20.891 1 96.25 116 TRP A N 1
ATOM 845 C CA . TRP A 1 116 ? 19 -24.422 -21.031 1 96.25 116 TRP A CA 1
ATOM 846 C C . TRP A 1 116 ? 18.156 -23.266 -20.484 1 96.25 116 TRP A C 1
ATOM 848 O O . TRP A 1 116 ? 18.703 -22.328 -19.891 1 96.25 116 TRP A O 1
ATOM 858 N N . LEU A 1 117 ? 16.906 -23.281 -20.734 1 97.38 117 LEU A N 1
ATOM 859 C CA . LEU A 1 117 ? 16.031 -22.25 -20.188 1 97.38 117 LEU A CA 1
ATOM 860 C C . LEU A 1 117 ? 16.094 -22.25 -18.672 1 97.38 117 LEU A C 1
ATOM 862 O O . LEU A 1 117 ? 16.078 -21.188 -18.031 1 97.38 117 LEU A O 1
ATOM 866 N N . TRP A 1 118 ? 16.109 -23.438 -18.094 1 96.06 118 TRP A N 1
ATOM 867 C CA . TRP A 1 118 ? 16.297 -23.547 -16.656 1 96.06 118 TRP A CA 1
ATOM 868 C C . TRP A 1 118 ? 17.625 -22.906 -16.234 1 96.06 118 TRP A C 1
ATOM 870 O O . TRP A 1 118 ? 17.688 -22.172 -15.25 1 96.06 118 TRP A O 1
ATOM 880 N N . THR A 1 119 ? 18.672 -23.156 -17 1 95.88 119 THR A N 1
ATOM 881 C CA . THR A 1 119 ? 20 -22.641 -16.734 1 95.88 119 THR A CA 1
ATOM 882 C C . THR A 1 119 ? 20.016 -21.109 -16.812 1 95.88 119 THR A C 1
ATOM 884 O O . THR A 1 119 ? 20.547 -20.438 -15.922 1 95.88 119 THR A O 1
ATOM 887 N N . PHE A 1 120 ? 19.359 -20.625 -17.812 1 97.75 120 PHE A N 1
ATOM 888 C CA . PHE A 1 120 ? 19.297 -19.188 -18 1 97.75 120 PHE A CA 1
ATOM 889 C C . PHE A 1 120 ? 18.5 -18.531 -16.875 1 97.75 120 PHE A C 1
ATOM 891 O O . PHE A 1 120 ? 18.859 -17.453 -16.391 1 97.75 120 PHE A O 1
ATOM 898 N N . TRP A 1 121 ? 17.438 -19.125 -16.516 1 97.44 121 TRP A N 1
ATOM 899 C CA . TRP A 1 121 ? 16.578 -18.641 -15.43 1 97.44 121 TRP A CA 1
ATOM 900 C C . TRP A 1 121 ? 17.344 -18.578 -14.117 1 97.44 121 TRP A C 1
ATOM 902 O O . TRP A 1 121 ? 17.375 -17.531 -13.461 1 97.44 121 TRP A O 1
ATOM 912 N N . HIS A 1 122 ? 18.062 -19.609 -13.742 1 96.81 122 HIS A N 1
ATOM 913 C CA . HIS A 1 122 ? 18.703 -19.734 -12.438 1 96.81 122 HIS A CA 1
ATOM 914 C C . HIS A 1 122 ? 20.047 -19.016 -12.414 1 96.81 122 HIS A C 1
ATOM 916 O O . HIS A 1 122 ? 20.578 -18.734 -11.336 1 96.81 122 HIS A O 1
ATOM 922 N N . GLY A 1 123 ? 20.547 -18.734 -13.57 1 96.75 123 GLY A N 1
ATOM 923 C CA . GLY A 1 123 ? 21.719 -17.891 -13.648 1 96.75 123 GLY A CA 1
ATOM 924 C C . GLY A 1 123 ? 21.375 -16.406 -13.758 1 96.75 123 GLY A C 1
ATOM 925 O O . GLY A 1 123 ? 21.984 -15.578 -13.07 1 96.75 123 GLY A O 1
ATOM 926 N N . GLY A 1 124 ? 20.438 -16.109 -14.555 1 97.69 124 GLY A N 1
ATOM 927 C CA . GLY A 1 124 ? 20.078 -14.742 -14.859 1 97.69 124 GLY A CA 1
ATOM 928 C C . GLY A 1 124 ? 19.391 -14.031 -13.719 1 97.69 124 GLY A C 1
ATOM 929 O O . GLY A 1 124 ? 19.672 -12.859 -13.438 1 97.69 124 GLY A O 1
ATOM 930 N N . PHE A 1 125 ? 18.469 -14.68 -13.008 1 97.62 125 PHE A N 1
ATOM 931 C CA . PHE A 1 125 ? 17.672 -14.039 -11.969 1 97.62 125 PHE A CA 1
ATOM 932 C C . PHE A 1 125 ? 18.562 -13.516 -10.844 1 97.62 125 PHE A C 1
ATOM 934 O O . PHE A 1 125 ? 18.484 -12.344 -10.484 1 97.62 125 PHE A O 1
ATOM 941 N N . PRO A 1 126 ? 19.453 -14.344 -10.266 1 97.38 126 PRO A N 1
ATOM 942 C CA . PRO A 1 126 ? 20.328 -13.828 -9.211 1 97.38 126 PRO A CA 1
ATOM 943 C C . PRO A 1 126 ? 21.203 -12.672 -9.68 1 97.38 126 PRO A C 1
ATOM 945 O O . PRO A 1 126 ? 21.484 -11.742 -8.914 1 97.38 126 PRO A O 1
ATOM 948 N N . LEU A 1 127 ? 21.625 -12.727 -10.906 1 97.06 127 LEU A N 1
ATOM 949 C CA . LEU A 1 127 ? 22.453 -11.648 -11.445 1 97.06 127 LEU A CA 1
ATOM 950 C C . LEU A 1 127 ? 21.656 -10.344 -11.508 1 97.06 127 LEU A C 1
ATOM 952 O O . LEU A 1 127 ? 22.188 -9.273 -11.18 1 97.06 127 LEU A O 1
ATOM 956 N N . PHE A 1 128 ? 20.422 -10.406 -11.914 1 96.94 128 PHE A N 1
ATOM 957 C CA . PHE A 1 128 ? 19.609 -9.211 -11.992 1 96.94 128 PHE A CA 1
ATOM 958 C C . PHE A 1 128 ? 19.281 -8.688 -10.594 1 96.94 128 PHE A C 1
ATOM 960 O O . PHE A 1 128 ? 19.125 -7.48 -10.398 1 96.94 128 PHE A O 1
ATOM 967 N N . VAL A 1 129 ? 19.188 -9.586 -9.625 1 94.88 129 VAL A N 1
ATOM 968 C CA . VAL A 1 129 ? 18.953 -9.156 -8.25 1 94.88 129 VAL A CA 1
ATOM 969 C C . VAL A 1 129 ? 20.172 -8.383 -7.738 1 94.88 129 VAL A C 1
ATOM 971 O O . VAL A 1 129 ? 20.031 -7.34 -7.098 1 94.88 129 VAL A O 1
ATOM 974 N N . VAL A 1 130 ? 21.359 -8.898 -8.062 1 93.44 130 VAL A N 1
ATOM 975 C CA . VAL A 1 130 ? 22.578 -8.219 -7.668 1 93.44 130 VAL A CA 1
ATOM 976 C C . VAL A 1 130 ? 22.656 -6.855 -8.352 1 93.44 130 VAL A C 1
ATOM 978 O O . VAL A 1 130 ? 23.016 -5.855 -7.723 1 93.44 130 VAL A O 1
ATOM 981 N N . LEU A 1 131 ? 22.297 -6.82 -9.594 1 92.75 131 LEU A N 1
ATOM 982 C CA . LEU A 1 131 ? 22.281 -5.559 -10.32 1 92.75 131 LEU A CA 1
ATOM 983 C C . LEU A 1 131 ? 21.328 -4.562 -9.664 1 92.75 131 LEU A C 1
ATOM 985 O O . LEU A 1 131 ? 21.625 -3.367 -9.594 1 92.75 131 LEU A O 1
ATOM 989 N N . ALA A 1 132 ? 20.219 -5.023 -9.211 1 92.5 132 ALA A N 1
ATOM 990 C CA . ALA A 1 132 ? 19.234 -4.172 -8.531 1 92.5 132 ALA A CA 1
ATOM 991 C C . ALA A 1 132 ? 19.828 -3.559 -7.266 1 92.5 132 ALA A C 1
ATOM 993 O O . ALA A 1 132 ? 19.625 -2.375 -6.988 1 92.5 132 ALA A O 1
ATOM 994 N N . MET A 1 133 ? 20.562 -4.301 -6.578 1 88.62 133 MET A N 1
ATOM 995 C CA . MET A 1 133 ? 21.188 -3.816 -5.348 1 88.62 133 MET A CA 1
ATOM 996 C C . MET A 1 133 ? 22.234 -2.752 -5.652 1 88.62 133 MET A C 1
ATOM 998 O O . MET A 1 133 ? 22.375 -1.78 -4.906 1 88.62 133 MET A O 1
ATOM 1002 N N . LEU A 1 134 ? 22.844 -2.902 -6.742 1 87.25 134 LEU A N 1
ATOM 1003 C CA . LEU A 1 134 ? 23.906 -1.971 -7.117 1 87.25 134 LEU A CA 1
ATOM 1004 C C . LEU A 1 134 ? 23.312 -0.656 -7.617 1 87.25 134 LEU A C 1
ATOM 1006 O O . LEU A 1 134 ? 23.938 0.403 -7.461 1 87.25 134 LEU A O 1
ATOM 1010 N N . THR A 1 135 ? 22.141 -0.667 -8.18 1 84.38 135 THR A N 1
ATOM 1011 C CA . THR A 1 135 ? 21.5 0.526 -8.727 1 84.38 135 THR A CA 1
ATOM 1012 C C . THR A 1 135 ? 20.938 1.4 -7.609 1 84.38 135 THR A C 1
ATOM 1014 O O . THR A 1 135 ? 20.688 2.588 -7.816 1 84.38 135 THR A O 1
ATOM 1017 N N . ARG A 1 136 ? 20.672 0.883 -6.504 1 81 136 ARG A N 1
ATOM 1018 C CA . ARG A 1 136 ? 20.094 1.588 -5.363 1 81 136 ARG A CA 1
ATOM 1019 C C . ARG A 1 136 ? 20.859 2.881 -5.082 1 81 136 ARG A C 1
ATOM 1021 O O . ARG A 1 136 ? 20.25 3.918 -4.812 1 81 136 ARG A O 1
ATOM 1028 N N . TYR A 1 137 ? 22.062 2.887 -5.191 1 73.38 137 TYR A N 1
ATOM 1029 C CA . TYR A 1 137 ? 22.875 4.027 -4.785 1 73.38 137 TYR A CA 1
ATOM 1030 C C . TYR A 1 137 ? 23.25 4.887 -5.988 1 73.38 137 TYR A C 1
ATOM 1032 O O . TYR A 1 137 ? 23.328 6.109 -5.883 1 73.38 137 TYR A O 1
ATOM 1040 N N . ARG A 1 138 ? 23.297 4.297 -7.047 1 75.06 138 ARG A N 1
ATOM 1041 C CA . ARG A 1 138 ? 23.875 4.988 -8.195 1 75.06 138 ARG A CA 1
ATOM 1042 C C . ARG A 1 138 ? 22.844 5.863 -8.883 1 75.06 138 ARG A C 1
ATOM 1044 O O . ARG A 1 138 ? 23.156 6.941 -9.391 1 75.06 138 ARG A O 1
ATOM 1051 N N . LEU A 1 139 ? 21.625 5.355 -8.914 1 74.06 139 LEU A N 1
ATOM 1052 C CA . LEU A 1 139 ? 20.609 6.035 -9.727 1 74.06 139 LEU A CA 1
ATOM 1053 C C . LEU A 1 139 ? 19.641 6.805 -8.844 1 74.06 139 LEU A C 1
ATOM 1055 O O . LEU A 1 139 ? 18.719 7.453 -9.344 1 74.06 139 LEU A O 1
ATOM 1059 N N . ALA A 1 140 ? 19.797 6.809 -7.598 1 72.75 140 ALA A N 1
ATOM 1060 C CA . ALA A 1 140 ? 18.828 7.363 -6.652 1 72.75 140 ALA A CA 1
ATOM 1061 C C . ALA A 1 140 ? 18.641 8.867 -6.875 1 72.75 140 ALA A C 1
ATOM 1063 O O . ALA A 1 140 ? 17.516 9.359 -6.93 1 72.75 140 ALA A O 1
ATOM 1064 N N . LYS A 1 141 ? 19.688 9.594 -7.027 1 71.56 141 LYS A N 1
ATOM 1065 C CA . LYS A 1 141 ? 19.625 11.039 -7.188 1 71.56 141 LYS A CA 1
ATOM 1066 C C . LYS A 1 141 ? 18.953 11.422 -8.508 1 71.56 141 LYS A C 1
ATOM 1068 O O . LYS A 1 141 ? 18.156 12.367 -8.555 1 71.56 141 LYS A O 1
ATOM 1073 N N . ARG A 1 142 ? 19.172 10.703 -9.508 1 72.75 142 ARG A N 1
ATOM 1074 C CA . ARG A 1 142 ? 18.641 11 -10.836 1 72.75 142 ARG A CA 1
ATOM 1075 C C . ARG A 1 142 ? 17.141 10.734 -10.898 1 72.75 142 ARG A C 1
ATOM 1077 O O . ARG A 1 142 ? 16.406 11.461 -11.57 1 72.75 142 ARG A O 1
ATOM 1084 N N . LEU A 1 143 ? 16.672 9.758 -10.164 1 74.69 143 LEU A N 1
ATOM 1085 C CA . LEU A 1 143 ? 15.289 9.297 -10.273 1 74.69 143 LEU A CA 1
ATOM 1086 C C . LEU A 1 143 ? 14.383 10.07 -9.32 1 74.69 143 LEU A C 1
ATOM 1088 O O . LEU A 1 143 ? 13.172 10.18 -9.555 1 74.69 143 LEU A O 1
ATOM 1092 N N . SER A 1 144 ? 14.945 10.555 -8.336 1 69.56 144 SER A N 1
ATOM 1093 C CA . SER A 1 144 ? 14.141 11.281 -7.359 1 69.56 144 SER A CA 1
ATOM 1094 C C . SER A 1 144 ? 13.5 12.516 -7.984 1 69.56 144 SER A C 1
ATOM 1096 O O . SER A 1 144 ? 12.375 12.891 -7.629 1 69.56 144 SER A O 1
ATOM 1098 N N . ASN A 1 145 ? 14.094 13.062 -8.984 1 68.44 145 ASN A N 1
ATOM 1099 C CA . ASN A 1 145 ? 13.609 14.328 -9.523 1 68.44 145 ASN A CA 1
ATOM 1100 C C . ASN A 1 145 ? 13.07 14.164 -10.945 1 68.44 145 ASN A C 1
ATOM 1102 O O . ASN A 1 145 ? 12.742 15.156 -11.602 1 68.44 145 ASN A O 1
ATOM 1106 N N . THR A 1 146 ? 12.953 12.945 -11.227 1 74.69 146 THR A N 1
ATOM 1107 C CA . THR A 1 146 ? 12.625 12.789 -12.633 1 74.69 146 THR A CA 1
ATOM 1108 C C . THR A 1 146 ? 11.117 12.938 -12.859 1 74.69 146 THR A C 1
ATOM 1110 O O . THR A 1 146 ? 10.32 12.562 -12.008 1 74.69 146 THR A O 1
ATOM 1113 N N . ARG A 1 147 ? 10.781 13.562 -14.117 1 77.12 147 ARG A N 1
ATOM 1114 C CA . ARG A 1 147 ? 9.398 13.719 -14.555 1 77.12 147 ARG A CA 1
ATOM 1115 C C . ARG A 1 147 ? 8.977 12.555 -15.453 1 77.12 147 ARG A C 1
ATOM 1117 O O . ARG A 1 147 ? 7.793 12.391 -15.75 1 77.12 147 ARG A O 1
ATOM 1124 N N . HIS A 1 148 ? 9.906 11.711 -15.781 1 86.88 148 HIS A N 1
ATOM 1125 C CA . HIS A 1 148 ? 9.625 10.633 -16.719 1 86.88 148 HIS A CA 1
ATOM 1126 C C . HIS A 1 148 ? 9.727 9.273 -16.047 1 86.88 148 HIS A C 1
ATOM 1128 O O . HIS A 1 148 ? 10.469 8.398 -16.5 1 86.88 148 HIS A O 1
ATOM 1134 N N . VAL A 1 149 ? 9 8.992 -15.156 1 85.44 149 VAL A N 1
ATOM 1135 C CA . VAL A 1 149 ? 9.047 7.785 -14.344 1 85.44 149 VAL A CA 1
ATOM 1136 C C . VAL A 1 149 ? 8.672 6.574 -15.188 1 85.44 149 VAL A C 1
ATOM 1138 O O . VAL A 1 149 ? 9.273 5.504 -15.055 1 85.44 149 VAL A O 1
ATOM 1141 N N . GLY A 1 150 ? 7.758 6.695 -16.125 1 88.38 150 GLY A N 1
ATOM 1142 C CA . GLY A 1 150 ? 7.34 5.613 -17 1 88.38 150 GLY A CA 1
ATOM 1143 C C . GLY A 1 150 ? 8.453 5.109 -17.906 1 88.38 150 GLY A C 1
ATOM 1144 O O . GLY A 1 150 ? 8.602 3.9 -18.109 1 88.38 150 GLY A O 1
ATOM 1145 N N . ARG A 1 151 ? 9.242 6 -18.453 1 89.25 151 ARG A N 1
ATOM 1146 C CA . ARG A 1 151 ? 10.359 5.621 -19.312 1 89.25 151 ARG A CA 1
ATOM 1147 C C . ARG A 1 151 ? 11.422 4.859 -18.516 1 89.25 151 ARG A C 1
ATOM 1149 O O . ARG A 1 151 ? 12.031 3.916 -19.031 1 89.25 151 ARG A O 1
ATOM 1156 N N . TRP A 1 152 ? 11.633 5.262 -17.359 1 89.06 152 TRP A N 1
ATOM 1157 C CA . TRP A 1 152 ? 12.609 4.582 -16.516 1 89.06 152 TRP A CA 1
ATOM 1158 C C . TRP A 1 152 ? 12.141 3.174 -16.172 1 89.06 152 TRP A C 1
ATOM 1160 O O . TRP A 1 152 ? 12.938 2.229 -16.188 1 89.06 152 TRP A O 1
ATOM 1170 N N . LEU A 1 153 ? 10.891 3.047 -15.898 1 91.81 153 LEU A N 1
ATOM 1171 C CA . LEU A 1 153 ? 10.367 1.71 -15.625 1 91.81 153 LEU A CA 1
ATOM 1172 C C . LEU A 1 153 ? 10.5 0.814 -16.844 1 91.81 153 LEU A C 1
ATOM 1174 O O . LEU A 1 153 ? 10.883 -0.353 -16.734 1 91.81 153 LEU A O 1
ATOM 1178 N N . ALA A 1 154 ? 10.188 1.394 -17.969 1 92.81 154 ALA A N 1
ATOM 1179 C CA . ALA A 1 154 ? 10.297 0.65 -19.219 1 92.81 154 ALA A CA 1
ATOM 1180 C C . ALA A 1 154 ? 11.734 0.178 -19.453 1 92.81 154 ALA A C 1
ATOM 1182 O O . ALA A 1 154 ? 11.953 -0.932 -19.953 1 92.81 154 ALA A O 1
ATOM 1183 N N . THR A 1 155 ? 12.602 0.949 -19.094 1 90.62 155 THR A N 1
ATOM 1184 C CA . THR A 1 155 ? 14 0.586 -19.281 1 90.62 155 THR A CA 1
ATOM 1185 C C . THR A 1 155 ? 14.445 -0.43 -18.234 1 90.62 155 THR A C 1
ATOM 1187 O O . THR A 1 155 ? 15.047 -1.452 -18.578 1 90.62 155 THR A O 1
ATOM 1190 N N . LEU A 1 156 ? 14.172 -0.169 -17.031 1 91.06 156 LEU A N 1
ATOM 1191 C CA . LEU A 1 156 ? 14.633 -1.018 -15.93 1 91.06 156 LEU A CA 1
ATOM 1192 C C . LEU A 1 156 ? 13.992 -2.396 -16 1 91.06 156 LEU A C 1
ATOM 1194 O O . LEU A 1 156 ? 14.633 -3.406 -15.711 1 91.06 156 LEU A O 1
ATOM 1198 N N . ALA A 1 157 ? 12.758 -2.48 -16.438 1 92.69 157 ALA A N 1
ATOM 1199 C CA . ALA A 1 157 ? 12.062 -3.762 -16.562 1 92.69 157 ALA A CA 1
ATOM 1200 C C . ALA A 1 157 ? 12.188 -4.316 -17.969 1 92.69 157 ALA A C 1
ATOM 1202 O O . ALA A 1 157 ? 12.172 -5.531 -18.172 1 92.69 157 ALA A O 1
ATOM 1203 N N . GLY A 1 158 ? 12.305 -3.414 -18.922 1 93.69 158 GLY A N 1
ATOM 1204 C CA . GLY A 1 158 ? 12.352 -3.812 -20.312 1 93.69 158 GLY A CA 1
ATOM 1205 C C . GLY A 1 158 ? 13.633 -4.527 -20.703 1 93.69 158 GLY A C 1
ATOM 1206 O O . GLY A 1 158 ? 13.609 -5.473 -21.484 1 93.69 158 GLY A O 1
ATOM 1207 N N . VAL A 1 159 ? 14.68 -4.148 -20.141 1 94.88 159 VAL A N 1
ATOM 1208 C CA . VAL A 1 159 ? 15.969 -4.738 -20.484 1 94.88 159 VAL A CA 1
ATOM 1209 C C . VAL A 1 159 ? 16 -6.199 -20.031 1 94.88 159 VAL A C 1
ATOM 1211 O O . VAL A 1 159 ? 16.297 -7.094 -20.828 1 94.88 159 VAL A O 1
ATOM 1214 N N . PRO A 1 160 ? 15.711 -6.5 -18.797 1 97.06 160 PRO A N 1
ATOM 1215 C CA . PRO A 1 160 ? 15.672 -7.906 -18.391 1 97.06 160 PRO A CA 1
ATOM 1216 C C . PRO A 1 160 ? 14.68 -8.727 -19.219 1 97.06 160 PRO A C 1
ATOM 1218 O O . PRO A 1 160 ? 14.938 -9.891 -19.516 1 97.06 160 PRO A O 1
ATOM 1221 N N . ILE A 1 161 ? 13.578 -8.141 -19.594 1 97.25 161 ILE A N 1
ATOM 1222 C CA . ILE A 1 161 ? 12.594 -8.812 -20.438 1 97.25 161 ILE A CA 1
ATOM 1223 C C . ILE A 1 161 ? 13.211 -9.133 -21.797 1 97.25 161 ILE A C 1
ATOM 1225 O O . ILE A 1 161 ? 13.094 -10.258 -22.297 1 97.25 161 ILE A O 1
ATOM 1229 N N . ALA A 1 162 ? 13.898 -8.18 -22.359 1 97.81 162 ALA A N 1
ATOM 1230 C CA . ALA A 1 162 ? 14.562 -8.375 -23.641 1 97.81 162 ALA A CA 1
ATOM 1231 C C . ALA A 1 162 ? 15.633 -9.461 -23.547 1 97.81 162 ALA A C 1
ATOM 1233 O O . ALA A 1 162 ? 15.773 -10.281 -24.469 1 97.81 162 ALA A O 1
ATOM 1234 N N . VAL A 1 163 ? 16.328 -9.477 -22.5 1 98.19 163 VAL A N 1
ATOM 1235 C CA . VAL A 1 163 ? 17.359 -10.484 -22.281 1 98.19 163 VAL A CA 1
ATOM 1236 C C . VAL A 1 163 ? 16.734 -11.867 -22.172 1 98.19 163 VAL A C 1
ATOM 1238 O O . VAL A 1 163 ? 17.234 -12.844 -22.719 1 98.19 163 VAL A O 1
ATOM 1241 N N . ALA A 1 164 ? 15.633 -11.969 -21.453 1 98.44 164 ALA A N 1
ATOM 1242 C CA . ALA A 1 164 ? 14.93 -13.242 -21.312 1 98.44 164 ALA A CA 1
ATOM 1243 C C . ALA A 1 164 ? 14.469 -13.766 -22.672 1 98.44 164 ALA A C 1
ATOM 1245 O O . ALA A 1 164 ? 14.633 -14.953 -22.969 1 98.44 164 ALA A O 1
ATOM 1246 N N . ILE A 1 165 ? 13.953 -12.898 -23.469 1 97.62 165 ILE A N 1
ATOM 1247 C CA . ILE A 1 165 ? 13.461 -13.273 -24.797 1 97.62 165 ILE A CA 1
ATOM 1248 C C . ILE A 1 165 ? 14.633 -13.688 -25.688 1 97.62 165 ILE A C 1
ATOM 1250 O O . ILE A 1 165 ? 14.562 -14.703 -26.375 1 97.62 165 ILE A O 1
ATOM 1254 N N . ALA A 1 166 ? 15.703 -12.969 -25.656 1 98.06 166 ALA A N 1
ATOM 1255 C CA . ALA A 1 166 ? 16.891 -13.281 -26.453 1 98.06 166 ALA A CA 1
ATOM 1256 C C . ALA A 1 166 ? 17.469 -14.641 -26.047 1 98.06 166 ALA A C 1
ATOM 1258 O O . ALA A 1 166 ? 17.781 -15.469 -26.906 1 98.06 166 ALA A O 1
ATOM 1259 N N . LEU A 1 167 ? 17.594 -14.852 -24.781 1 97.69 167 LEU A N 1
ATOM 1260 C CA . LEU A 1 167 ? 18.109 -16.125 -24.297 1 97.69 167 LEU A CA 1
ATOM 1261 C C . LEU A 1 167 ? 17.141 -17.266 -24.641 1 97.69 167 LEU A C 1
ATOM 1263 O O . LEU A 1 167 ? 17.578 -18.375 -24.938 1 97.69 167 LEU A O 1
ATOM 1267 N N . GLY A 1 168 ? 15.859 -16.953 -24.562 1 97.69 168 GLY A N 1
ATOM 1268 C CA . GLY A 1 168 ? 14.867 -17.922 -24.984 1 97.69 168 GLY A CA 1
ATOM 1269 C C . GLY A 1 168 ? 15.008 -18.344 -26.438 1 97.69 168 GLY A C 1
ATOM 1270 O O . GLY A 1 168 ? 14.945 -19.531 -26.75 1 97.69 168 GLY A O 1
ATOM 1271 N N . LEU A 1 169 ? 15.266 -17.391 -27.234 1 96.62 169 LEU A N 1
ATOM 1272 C CA . LEU A 1 169 ? 15.453 -17.656 -28.656 1 96.62 169 LEU A CA 1
ATOM 1273 C C . LEU A 1 169 ? 16.703 -18.484 -28.891 1 96.62 169 LEU A C 1
ATOM 1275 O O . LEU A 1 169 ? 16.703 -19.391 -29.734 1 96.62 169 LEU A O 1
ATOM 1279 N N . VAL A 1 170 ? 17.703 -18.219 -28.172 1 97.06 170 VAL A N 1
ATOM 1280 C CA . VAL A 1 170 ? 18.953 -18.984 -28.281 1 97.06 170 VAL A CA 1
ATOM 1281 C C . VAL A 1 170 ? 18.688 -20.422 -27.844 1 97.06 170 VAL A C 1
ATOM 1283 O O . VAL A 1 170 ? 19.109 -21.359 -28.531 1 97.06 170 VAL A O 1
ATOM 1286 N N . ALA A 1 171 ? 18 -20.641 -26.781 1 97 171 ALA A N 1
ATOM 1287 C CA . ALA A 1 171 ? 17.703 -21.969 -26.266 1 97 171 ALA A CA 1
ATOM 1288 C C . ALA A 1 171 ? 16.844 -22.766 -27.234 1 97 171 ALA A C 1
ATOM 1290 O O . ALA A 1 171 ? 16.969 -23.984 -27.328 1 97 171 ALA A O 1
ATOM 1291 N N . LEU A 1 172 ? 15.984 -22.047 -27.969 1 96.06 172 LEU A N 1
ATOM 1292 C CA . LEU A 1 172 ? 15.008 -22.703 -28.828 1 96.06 172 LEU A CA 1
ATOM 1293 C C . LEU A 1 172 ? 15.578 -22.953 -30.219 1 96.06 172 LEU A C 1
ATOM 1295 O O . LEU A 1 172 ? 15.234 -23.938 -30.875 1 96.06 172 LEU A O 1
ATOM 1299 N N . ARG A 1 173 ? 16.531 -22.125 -30.688 1 94.75 173 ARG A N 1
ATOM 1300 C CA . ARG A 1 173 ? 16.922 -22.172 -32.094 1 94.75 173 ARG A CA 1
ATOM 1301 C C . ARG A 1 173 ? 18.359 -22.641 -32.25 1 94.75 173 ARG A C 1
ATOM 1303 O O . ARG A 1 173 ? 18.734 -23.203 -33.281 1 94.75 173 ARG A O 1
ATOM 1310 N N . ALA A 1 174 ? 19.109 -22.391 -31.297 1 94.19 174 ALA A N 1
ATOM 1311 C CA . ALA A 1 174 ? 20.516 -22.781 -31.391 1 94.19 174 ALA A CA 1
ATOM 1312 C C . ALA A 1 174 ? 20.688 -24.25 -31.031 1 94.19 174 ALA A C 1
ATOM 1314 O O . ALA A 1 174 ? 19.969 -24.781 -30.172 1 94.19 174 ALA A O 1
ATOM 1315 N N . ASP A 1 175 ? 21.547 -24.953 -31.688 1 91.25 175 ASP A N 1
ATOM 1316 C CA . ASP A 1 175 ? 21.891 -26.328 -31.359 1 91.25 175 ASP A CA 1
ATOM 1317 C C . ASP A 1 175 ? 22.953 -26.375 -30.266 1 91.25 175 ASP A C 1
ATOM 1319 O O . ASP A 1 175 ? 24.109 -26.688 -30.531 1 91.25 175 ASP A O 1
ATOM 1323 N N . LEU A 1 176 ? 22.531 -26.203 -29.031 1 91.94 176 LEU A N 1
ATOM 1324 C CA . LEU A 1 176 ? 23.438 -26.172 -27.891 1 91.94 176 LEU A CA 1
ATOM 1325 C C . LEU A 1 176 ? 23.656 -27.562 -27.328 1 91.94 176 LEU A C 1
ATOM 1327 O O . LEU A 1 176 ? 22.734 -28.391 -27.312 1 91.94 176 LEU A O 1
ATOM 1331 N N . PRO A 1 177 ? 24.891 -27.781 -26.906 1 90.31 177 PRO A N 1
ATOM 1332 C CA . PRO A 1 177 ? 25.109 -29.062 -26.25 1 90.31 177 PRO A CA 1
ATOM 1333 C C . PRO A 1 177 ? 24.359 -29.172 -24.922 1 90.31 177 PRO A C 1
ATOM 1335 O O . PRO A 1 177 ? 23.906 -28.172 -24.375 1 90.31 177 PRO A O 1
ATOM 1338 N N . ALA A 1 178 ? 24.266 -30.406 -24.484 1 90 178 ALA A N 1
ATOM 1339 C CA . ALA A 1 178 ? 23.641 -30.609 -23.188 1 90 178 ALA A CA 1
ATOM 1340 C C . ALA A 1 178 ? 24.391 -29.859 -22.078 1 90 178 ALA A C 1
ATOM 1342 O O . ALA A 1 178 ? 25.609 -29.969 -21.969 1 90 178 ALA A O 1
ATOM 1343 N N . PRO A 1 179 ? 23.625 -29.047 -21.391 1 86.81 179 PRO A N 1
ATOM 1344 C CA . PRO A 1 179 ? 24.312 -28.297 -20.344 1 86.81 179 PRO A CA 1
ATOM 1345 C C . PRO A 1 179 ? 24.828 -29.172 -19.219 1 86.81 179 PRO A C 1
ATOM 1347 O O . PRO A 1 179 ? 25.812 -28.828 -18.562 1 86.81 179 PRO A O 1
ATOM 1350 N N . PHE A 1 180 ? 24.109 -30.297 -19.031 1 82.69 180 PHE A N 1
ATOM 1351 C CA . PHE A 1 180 ? 24.516 -31.203 -17.953 1 82.69 180 PHE A CA 1
ATOM 1352 C C . PHE A 1 180 ? 24.828 -32.594 -18.5 1 82.69 180 PHE A C 1
ATOM 1354 O O . PHE A 1 180 ? 24.094 -33.094 -19.359 1 82.69 180 PHE A O 1
ATOM 1361 N N . GLY A 1 181 ? 26.016 -33.094 -18.391 1 69.38 181 GLY A N 1
ATOM 1362 C CA . GLY A 1 181 ? 26.438 -34.406 -18.859 1 69.38 181 GLY A CA 1
ATOM 1363 C C . GLY A 1 181 ? 25.688 -35.531 -18.203 1 69.38 181 GLY A C 1
ATOM 1364 O O . GLY A 1 181 ? 24.922 -35.344 -17.25 1 69.38 181 GLY A O 1
ATOM 1365 N N . PRO A 1 182 ? 25.609 -36.688 -18.922 1 57.84 182 PRO A N 1
ATOM 1366 C CA . PRO A 1 182 ? 25 -37.875 -18.344 1 57.84 182 PRO A CA 1
ATOM 1367 C C . PRO A 1 182 ? 25.469 -38.188 -16.922 1 57.84 182 PRO A C 1
ATOM 1369 O O . PRO A 1 182 ? 26.609 -37.875 -16.578 1 57.84 182 PRO A O 1
ATOM 1372 N N . SER A 1 183 ? 24.5 -38.094 -15.914 1 50.06 183 SER A N 1
ATOM 1373 C CA . SER A 1 183 ? 24.766 -38.312 -14.5 1 50.06 183 SER A CA 1
ATOM 1374 C C . SER A 1 183 ? 25.766 -39.438 -14.305 1 50.06 183 SER A C 1
ATOM 1376 O O . SER A 1 183 ? 25.453 -40.625 -14.531 1 50.06 183 SER A O 1
ATOM 1378 N N . LEU A 1 184 ? 26.906 -39.438 -14.797 1 41.31 184 LEU A N 1
ATOM 1379 C CA . LEU A 1 184 ? 27.75 -40.5 -14.242 1 41.31 184 LEU A CA 1
ATOM 1380 C C . LEU A 1 184 ? 27.609 -40.562 -12.727 1 41.31 184 LEU A C 1
ATOM 1382 O O . LEU A 1 184 ? 27.016 -39.656 -12.109 1 41.31 184 LEU A O 1
ATOM 1386 N N . ASP A 1 185 ? 28.62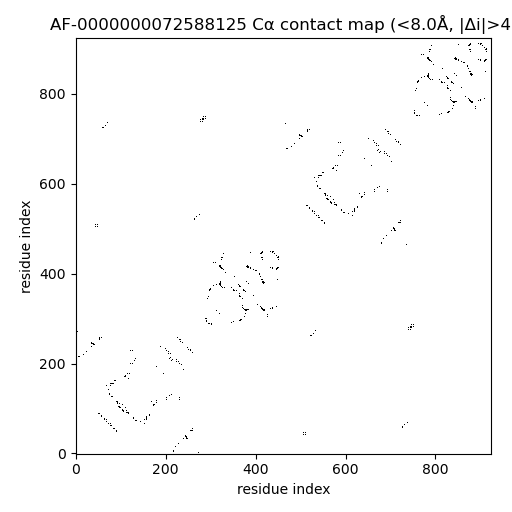5 -41.281 -11.867 1 39.22 185 ASP A N 1
ATOM 1387 C CA . ASP A 1 185 ? 28.734 -41.531 -10.43 1 39.22 185 ASP A CA 1
ATOM 1388 C C . ASP A 1 185 ? 28.547 -40.219 -9.648 1 39.22 185 ASP A C 1
ATOM 1390 O O . ASP A 1 185 ? 28.703 -39.125 -10.203 1 39.22 185 ASP A O 1
ATOM 1394 N N . ASN A 1 186 ? 28.016 -40.188 -8.398 1 42.31 186 ASN A N 1
ATOM 1395 C CA . ASN A 1 186 ? 27.75 -39.25 -7.32 1 42.31 186 ASN A CA 1
ATOM 1396 C C . ASN A 1 186 ? 28.656 -38 -7.406 1 42.31 186 ASN A C 1
ATOM 1398 O O . ASN A 1 186 ? 28.609 -37.125 -6.543 1 42.31 186 ASN A O 1
ATOM 1402 N N . ALA A 1 187 ? 29.812 -38.188 -8.047 1 44.12 187 ALA A N 1
ATOM 1403 C CA . ALA A 1 187 ? 30.875 -37.188 -7.953 1 44.12 187 ALA A CA 1
ATOM 1404 C C . ALA A 1 187 ? 30.562 -35.969 -8.789 1 44.12 187 ALA A C 1
ATOM 1406 O O . ALA A 1 187 ? 31.453 -35.188 -9.117 1 44.12 187 ALA A O 1
ATOM 1407 N N . LEU A 1 188 ? 29.359 -35.688 -9.258 1 46.03 188 LEU A N 1
ATOM 1408 C CA . LEU A 1 188 ? 28.797 -34.938 -10.375 1 46.03 188 LEU A CA 1
ATOM 1409 C C . LEU A 1 188 ? 29.047 -33.438 -10.195 1 46.03 188 LEU A C 1
ATOM 1411 O O . LEU A 1 188 ? 29.094 -32.719 -11.18 1 46.03 188 LEU A O 1
ATOM 1415 N N . LEU A 1 189 ? 28.781 -32.906 -9.125 1 50.5 189 LEU A N 1
ATOM 1416 C CA . LEU A 1 189 ? 29.047 -31.469 -9.164 1 50.5 189 LEU A CA 1
ATOM 1417 C C . LEU A 1 189 ? 30.391 -31.172 -9.805 1 50.5 189 LEU A C 1
ATOM 1419 O O . LEU A 1 189 ? 30.578 -30.125 -10.438 1 50.5 189 LEU A O 1
ATOM 1423 N N . ALA A 1 190 ? 31.422 -32.125 -9.602 1 50.91 190 ALA A N 1
ATOM 1424 C CA . ALA A 1 190 ? 32.844 -31.875 -9.852 1 50.91 190 ALA A CA 1
ATOM 1425 C C . ALA A 1 190 ? 33.125 -31.844 -11.352 1 50.91 190 ALA A C 1
ATOM 1427 O O . ALA A 1 190 ? 34.125 -31.25 -11.781 1 50.91 190 ALA A O 1
ATOM 1428 N N . ALA A 1 191 ? 32.094 -32.375 -12.242 1 62.47 191 ALA A N 1
ATOM 1429 C CA . ALA A 1 191 ? 32.688 -32.5 -13.562 1 62.47 191 ALA A CA 1
ATOM 1430 C C . ALA A 1 191 ? 31.922 -31.703 -14.609 1 62.47 191 ALA A C 1
ATOM 1432 O O . ALA A 1 191 ? 32.375 -31.594 -15.758 1 62.47 191 ALA A O 1
ATOM 1433 N N . ASP A 1 192 ? 30.75 -30.875 -14.188 1 83.44 192 ASP A N 1
ATOM 1434 C CA . ASP A 1 192 ? 30.016 -30.172 -15.227 1 83.44 192 ASP A CA 1
ATOM 1435 C C . ASP A 1 192 ? 30.25 -28.656 -15.133 1 83.44 192 ASP A C 1
ATOM 1437 O O . ASP A 1 192 ? 29.859 -28.031 -14.156 1 83.44 192 ASP A O 1
ATOM 1441 N N . PRO A 1 193 ? 30.922 -28.094 -16.078 1 87.56 193 PRO A N 1
ATOM 1442 C CA . PRO A 1 193 ? 31.281 -26.672 -16.031 1 87.56 193 PRO A CA 1
ATOM 1443 C C . PRO A 1 193 ? 30.062 -25.766 -15.898 1 87.56 193 PRO A C 1
ATOM 1445 O O . PRO A 1 193 ? 30.109 -24.75 -15.188 1 87.56 193 PRO A O 1
ATOM 1448 N N . VAL A 1 194 ? 29 -26.078 -16.578 1 91.75 194 VAL A N 1
ATOM 1449 C CA . VAL A 1 194 ? 27.797 -25.25 -16.516 1 91.75 194 VAL A CA 1
ATOM 1450 C C . VAL A 1 194 ? 27.234 -25.266 -15.102 1 91.75 194 VAL A C 1
ATOM 1452 O O . VAL A 1 194 ? 26.828 -24.219 -14.586 1 91.75 194 VAL A O 1
ATOM 1455 N N . ALA A 1 195 ? 27.25 -26.406 -14.445 1 92.12 195 ALA A N 1
ATOM 1456 C CA . ALA A 1 195 ? 26.781 -26.531 -13.078 1 92.12 195 ALA A CA 1
ATOM 1457 C C . ALA A 1 195 ? 27.609 -25.688 -12.125 1 92.12 195 ALA A C 1
ATOM 1459 O O . ALA A 1 195 ? 27.047 -25 -11.258 1 92.12 195 ALA A O 1
ATOM 1460 N N . ILE A 1 196 ? 28.844 -25.75 -12.359 1 92.31 196 ILE A N 1
ATOM 1461 C CA . ILE A 1 196 ? 29.75 -24.984 -11.508 1 92.31 196 ILE A CA 1
ATOM 1462 C C . ILE A 1 196 ? 29.484 -23.484 -11.672 1 92.31 196 ILE A C 1
ATOM 1464 O O . ILE A 1 196 ? 29.422 -22.75 -10.68 1 92.31 196 ILE A O 1
ATOM 1468 N N . VAL A 1 197 ? 29.281 -23.062 -12.859 1 94.44 197 VAL A N 1
ATOM 1469 C CA . VAL A 1 197 ? 29.062 -21.641 -13.141 1 94.44 197 VAL A CA 1
ATOM 1470 C C . VAL A 1 197 ? 27.766 -21.172 -12.492 1 94.44 197 VAL A C 1
ATOM 1472 O O . VAL A 1 197 ? 27.75 -20.141 -11.805 1 94.44 197 VAL A O 1
ATOM 1475 N N . ILE A 1 198 ? 26.688 -21.891 -12.641 1 94.69 198 ILE A N 1
ATOM 1476 C CA . ILE A 1 198 ? 25.391 -21.5 -12.109 1 94.69 198 ILE A CA 1
ATOM 1477 C C . ILE A 1 198 ? 25.438 -21.5 -10.586 1 94.69 198 ILE A C 1
ATOM 1479 O O . ILE A 1 198 ? 24.891 -20.609 -9.938 1 94.69 198 ILE A O 1
ATOM 1483 N N . TRP A 1 199 ? 26.078 -22.516 -10.055 1 94.81 199 TRP A N 1
ATOM 1484 C CA . TRP A 1 199 ? 26.188 -22.641 -8.602 1 94.81 199 TRP A CA 1
ATOM 1485 C C . TRP A 1 199 ? 26.969 -21.453 -8.023 1 94.81 199 TRP A C 1
ATOM 1487 O O . TRP A 1 199 ? 26.578 -20.875 -7.016 1 94.81 199 TRP A O 1
ATOM 1497 N N . THR A 1 200 ? 28.031 -21.078 -8.703 1 95.56 200 THR A N 1
ATOM 1498 C CA . THR A 1 200 ? 28.875 -19.969 -8.266 1 95.56 200 THR A CA 1
ATOM 1499 C C . THR A 1 200 ? 28.125 -18.641 -8.375 1 95.56 200 THR A C 1
ATOM 1501 O O . THR A 1 200 ? 28.281 -17.766 -7.523 1 95.56 200 THR A O 1
ATOM 1504 N N . ILE A 1 201 ? 27.359 -18.5 -9.398 1 96.94 201 ILE A N 1
ATOM 1505 C CA . ILE A 1 201 ? 26.562 -17.297 -9.578 1 96.94 201 ILE A CA 1
ATOM 1506 C C . ILE A 1 201 ? 25.578 -17.141 -8.414 1 96.94 201 ILE A C 1
ATOM 1508 O O . ILE A 1 201 ? 25.469 -16.047 -7.84 1 96.94 201 ILE A O 1
ATOM 1512 N N . ASN A 1 202 ? 24.938 -18.219 -8.039 1 96.88 202 ASN A N 1
ATOM 1513 C CA . ASN A 1 202 ? 23.969 -18.172 -6.945 1 96.88 202 ASN A CA 1
ATOM 1514 C C . ASN A 1 202 ? 24.641 -17.891 -5.605 1 96.88 202 ASN A C 1
ATOM 1516 O O . ASN A 1 202 ? 24.156 -17.078 -4.812 1 96.88 202 ASN A O 1
ATOM 1520 N N . LEU A 1 203 ? 25.75 -18.531 -5.426 1 95.62 203 LEU A N 1
ATOM 1521 C CA . LEU A 1 203 ? 26.516 -18.281 -4.207 1 95.62 203 LEU A CA 1
ATOM 1522 C C . LEU A 1 203 ? 27.031 -16.859 -4.168 1 95.62 203 LEU A C 1
ATOM 1524 O O . LEU A 1 203 ? 26.984 -16.203 -3.123 1 95.62 203 LEU A O 1
ATOM 1528 N N . GLY A 1 204 ? 27.531 -16.375 -5.266 1 95.69 204 GLY A N 1
ATOM 1529 C CA . GLY A 1 204 ? 28.016 -15 -5.371 1 95.69 204 GLY A CA 1
ATOM 1530 C C . GLY A 1 204 ? 26.922 -13.969 -5.137 1 95.69 204 GLY A C 1
ATOM 1531 O O . GLY A 1 204 ? 27.172 -12.922 -4.539 1 95.69 204 GLY A O 1
ATOM 1532 N N . ALA A 1 205 ? 25.766 -14.258 -5.586 1 96.19 205 ALA A N 1
ATOM 1533 C CA . ALA A 1 205 ? 24.656 -13.344 -5.395 1 96.19 205 ALA A CA 1
ATOM 1534 C C . ALA A 1 205 ? 24.297 -13.203 -3.918 1 96.19 205 ALA A C 1
ATOM 1536 O O . ALA A 1 205 ? 23.984 -12.109 -3.447 1 96.19 205 ALA A O 1
ATOM 1537 N N . ILE A 1 206 ? 24.328 -14.328 -3.193 1 95 206 ILE A N 1
ATOM 1538 C CA . ILE A 1 206 ? 24.078 -14.289 -1.757 1 95 206 ILE A CA 1
ATOM 1539 C C . ILE A 1 206 ? 25.156 -13.438 -1.07 1 95 206 ILE A C 1
ATOM 1541 O O . ILE A 1 206 ? 24.844 -12.578 -0.244 1 95 206 ILE A O 1
ATOM 1545 N N . ALA A 1 207 ? 26.359 -13.625 -1.465 1 93.81 207 ALA A N 1
ATOM 1546 C CA . ALA A 1 207 ? 27.469 -12.852 -0.903 1 93.81 207 ALA A CA 1
ATOM 1547 C C . ALA A 1 207 ? 27.297 -11.367 -1.204 1 93.81 207 ALA A C 1
ATOM 1549 O O . ALA A 1 207 ? 27.5 -10.523 -0.325 1 93.81 207 ALA A O 1
ATOM 1550 N N . ALA A 1 208 ? 26.922 -11.094 -2.365 1 91.5 208 ALA A N 1
ATOM 1551 C CA . ALA A 1 208 ? 26.719 -9.703 -2.764 1 91.5 208 ALA A CA 1
ATOM 1552 C C . ALA A 1 208 ? 25.594 -9.062 -1.957 1 91.5 208 ALA A C 1
ATOM 1554 O O . ALA A 1 208 ? 25.703 -7.902 -1.551 1 91.5 208 ALA A O 1
ATOM 1555 N N . ALA A 1 209 ? 24.547 -9.797 -1.759 1 89.75 209 ALA A N 1
ATOM 1556 C CA . ALA A 1 209 ? 23.406 -9.273 -1.002 1 89.75 209 ALA A CA 1
ATOM 1557 C C . ALA A 1 209 ? 23.797 -8.984 0.445 1 89.75 209 ALA A C 1
ATOM 1559 O O . ALA A 1 209 ? 23.328 -8.016 1.04 1 89.75 209 ALA A O 1
ATOM 1560 N N . LEU A 1 210 ? 24.656 -9.805 0.998 1 88.56 210 LEU A N 1
ATOM 1561 C CA . LEU A 1 210 ? 25.078 -9.648 2.387 1 88.56 210 LEU A CA 1
ATOM 1562 C C . LEU A 1 210 ? 26.062 -8.492 2.533 1 88.56 210 LEU A C 1
ATOM 1564 O O . LEU A 1 210 ? 26 -7.73 3.5 1 88.56 210 LEU A O 1
ATOM 1568 N N . PHE A 1 211 ? 26.875 -8.289 1.557 1 85.56 211 PHE A N 1
ATOM 1569 C CA . PHE A 1 211 ? 27.953 -7.324 1.715 1 85.56 211 PHE A CA 1
ATOM 1570 C C . PHE A 1 211 ? 27.547 -5.969 1.149 1 85.56 211 PHE A C 1
ATOM 1572 O O . PHE A 1 211 ? 27.938 -4.926 1.681 1 85.56 211 PHE A O 1
ATOM 1579 N N . VAL A 1 212 ? 26.859 -5.961 0.07 1 78.38 212 VAL A N 1
ATOM 1580 C CA . VAL A 1 212 ? 26.453 -4.711 -0.562 1 78.38 212 VAL A CA 1
ATOM 1581 C C . VAL A 1 212 ? 25.219 -4.152 0.143 1 78.38 212 VAL A C 1
ATOM 1583 O O . VAL A 1 212 ? 25.156 -2.953 0.433 1 78.38 212 VAL A O 1
ATOM 1586 N N . GLY A 1 213 ? 24.219 -4.934 0.378 1 72.62 213 GLY A N 1
ATOM 1587 C CA . GLY A 1 213 ? 22.969 -4.492 1.001 1 72.62 213 GLY A CA 1
ATOM 1588 C C . GLY A 1 213 ? 23.141 -4.125 2.463 1 72.62 213 GLY A C 1
ATOM 1589 O O . GLY A 1 213 ? 22.5 -3.189 2.951 1 72.62 213 GLY A O 1
ATOM 1590 N N . ARG A 1 214 ? 24.078 -4.684 3.145 1 70.5 214 ARG A N 1
ATOM 1591 C CA . ARG A 1 214 ? 24.422 -4.496 4.551 1 70.5 214 ARG A CA 1
ATOM 1592 C C . ARG A 1 214 ? 23.188 -4.668 5.438 1 70.5 214 ARG A C 1
ATOM 1594 O O . ARG A 1 214 ? 23.094 -4.051 6.496 1 70.5 214 ARG A O 1
ATOM 1601 N N . MET A 1 215 ? 22.156 -5.371 4.93 1 74.44 215 MET A N 1
ATOM 1602 C CA . MET A 1 215 ? 20.938 -5.703 5.648 1 74.44 215 MET A CA 1
ATOM 1603 C C . MET A 1 215 ? 20.375 -4.477 6.352 1 74.44 215 MET A C 1
ATOM 1605 O O . MET A 1 215 ? 19.969 -4.551 7.516 1 74.44 215 MET A O 1
ATOM 1609 N N . ARG A 1 216 ? 20.391 -3.385 5.641 1 75.31 216 ARG A N 1
ATOM 1610 C CA . ARG A 1 216 ? 19.969 -2.115 6.234 1 75.31 216 ARG A CA 1
ATOM 1611 C C . ARG A 1 216 ? 18.469 -1.945 6.172 1 75.31 216 ARG A C 1
ATOM 1613 O O . ARG A 1 216 ? 17.875 -1.298 7.039 1 75.31 216 ARG A O 1
ATOM 1620 N N . THR A 1 217 ? 17.891 -2.652 5.156 1 78.69 217 THR A N 1
ATOM 1621 C CA . THR A 1 217 ? 16.453 -2.488 4.977 1 78.69 217 THR A CA 1
ATOM 1622 C C . THR A 1 217 ? 15.75 -3.838 5.039 1 78.69 217 THR A C 1
ATOM 1624 O O . THR A 1 217 ? 16.391 -4.887 4.969 1 78.69 217 THR A O 1
ATOM 1627 N N . MET A 1 218 ? 14.461 -3.824 5.191 1 81.75 218 MET A N 1
ATOM 1628 C CA . MET A 1 218 ? 13.656 -5.043 5.172 1 81.75 218 MET A CA 1
ATOM 1629 C C . MET A 1 218 ? 13.75 -5.734 3.816 1 81.75 218 MET A C 1
ATOM 1631 O O . MET A 1 218 ? 13.781 -6.961 3.742 1 81.75 218 MET A O 1
ATOM 1635 N N . LEU A 1 219 ? 13.789 -4.992 2.801 1 82.88 219 LEU A N 1
ATOM 1636 C CA . LEU A 1 219 ? 13.898 -5.543 1.454 1 82.88 219 LEU A CA 1
ATOM 1637 C C . LEU A 1 219 ? 15.203 -6.324 1.29 1 82.88 219 LEU A C 1
ATOM 1639 O O . LEU A 1 219 ? 15.211 -7.395 0.679 1 82.88 219 LEU A O 1
ATOM 1643 N N . ASP A 1 220 ? 16.266 -5.801 1.882 1 85.25 220 ASP A N 1
ATOM 1644 C CA . ASP A 1 220 ? 17.562 -6.473 1.787 1 85.25 220 ASP A CA 1
ATOM 1645 C C . ASP A 1 220 ? 17.516 -7.852 2.439 1 85.25 220 ASP A C 1
ATOM 1647 O O . ASP A 1 220 ? 18.016 -8.828 1.877 1 85.25 220 ASP A O 1
ATOM 1651 N N . ILE A 1 221 ? 16.891 -7.898 3.547 1 87.81 221 ILE A N 1
ATOM 1652 C CA . ILE A 1 221 ? 16.859 -9.148 4.301 1 87.81 221 ILE A CA 1
ATOM 1653 C C . ILE A 1 221 ? 16.031 -10.18 3.541 1 87.81 221 ILE A C 1
ATOM 1655 O O . ILE A 1 221 ? 16.422 -11.344 3.436 1 87.81 221 ILE A O 1
ATOM 1659 N N . TRP A 1 222 ? 15.016 -9.797 3.01 1 88.38 222 TRP A N 1
ATOM 1660 C CA . TRP A 1 222 ? 14.148 -10.75 2.324 1 88.38 222 TRP A CA 1
ATOM 1661 C C . TRP A 1 222 ? 14.719 -11.133 0.966 1 88.38 222 TRP A C 1
ATOM 1663 O O . TRP A 1 222 ? 14.469 -12.227 0.466 1 88.38 222 TRP A O 1
ATOM 1673 N N . LEU A 1 223 ? 15.484 -10.234 0.368 1 89.44 223 LEU A N 1
ATOM 1674 C CA . LEU A 1 223 ? 16.188 -10.602 -0.859 1 89.44 223 LEU A CA 1
ATOM 1675 C C . LEU A 1 223 ? 17.188 -11.711 -0.596 1 89.44 223 LEU A C 1
ATOM 1677 O O . LEU A 1 223 ? 17.391 -12.594 -1.439 1 89.44 223 LEU A O 1
ATOM 1681 N N . VAL A 1 224 ? 17.781 -11.648 0.585 1 91.69 224 VAL A N 1
ATOM 1682 C CA . VAL A 1 224 ? 18.703 -12.719 0.961 1 91.69 224 VAL A CA 1
ATOM 1683 C C . VAL A 1 224 ? 17.938 -14.039 1.077 1 91.69 224 VAL A C 1
ATOM 1685 O O . VAL A 1 224 ? 18.406 -15.078 0.62 1 91.69 224 VAL A O 1
ATOM 1688 N N . VAL A 1 225 ? 16.766 -13.984 1.646 1 92.5 225 VAL A N 1
ATOM 1689 C CA . VAL A 1 225 ? 15.93 -15.172 1.796 1 92.5 225 VAL A CA 1
ATOM 1690 C C . VAL A 1 225 ? 15.562 -15.719 0.419 1 92.5 225 VAL A C 1
ATOM 1692 O O . VAL A 1 225 ? 15.609 -16.922 0.195 1 92.5 225 VAL A O 1
ATOM 1695 N N . VAL A 1 226 ? 15.203 -14.867 -0.495 1 93.5 226 VAL A N 1
ATOM 1696 C CA . VAL A 1 226 ? 14.828 -15.266 -1.845 1 93.5 226 VAL A CA 1
ATOM 1697 C C . VAL A 1 226 ? 16.016 -15.891 -2.559 1 93.5 226 VAL A C 1
ATOM 1699 O O . VAL A 1 226 ? 15.891 -16.906 -3.229 1 93.5 226 VAL A O 1
ATOM 1702 N N . LEU A 1 227 ? 17.172 -15.289 -2.412 1 95.06 227 LEU A N 1
ATOM 1703 C CA . LEU A 1 227 ? 18.375 -15.805 -3.041 1 95.06 227 LEU A CA 1
ATOM 1704 C C . LEU A 1 227 ? 18.781 -17.141 -2.434 1 95.06 227 LEU A C 1
ATOM 1706 O O . LEU A 1 227 ? 19.266 -18.031 -3.141 1 95.06 227 LEU A O 1
ATOM 1710 N N . LEU A 1 228 ? 18.562 -17.25 -1.139 1 95.69 228 LEU A N 1
ATOM 1711 C CA . LEU A 1 228 ? 18.828 -18.516 -0.477 1 95.69 228 LEU A CA 1
ATOM 1712 C C . LEU A 1 228 ? 17.906 -19.609 -0.996 1 95.69 228 LEU A C 1
ATOM 1714 O O . LEU A 1 228 ? 18.328 -20.75 -1.183 1 95.69 228 LEU A O 1
ATOM 1718 N N . ALA A 1 229 ? 16.672 -19.281 -1.149 1 95.88 229 ALA A N 1
ATOM 1719 C CA . ALA A 1 229 ? 15.734 -20.234 -1.733 1 95.88 229 ALA A CA 1
ATOM 1720 C C . ALA A 1 229 ? 16.156 -20.641 -3.137 1 95.88 229 ALA A C 1
ATOM 1722 O O . ALA A 1 229 ? 16.078 -21.812 -3.502 1 95.88 229 ALA A O 1
ATOM 1723 N N . GLY A 1 230 ? 16.625 -19.656 -3.936 1 95.62 230 GLY A N 1
ATOM 1724 C CA . GLY A 1 230 ? 17.141 -19.953 -5.262 1 95.62 230 GLY A CA 1
ATOM 1725 C C . GLY A 1 230 ? 18.375 -20.828 -5.238 1 95.62 230 GLY A C 1
ATOM 1726 O O . GLY A 1 230 ? 18.5 -21.734 -6.059 1 95.62 230 GLY A O 1
ATOM 1727 N N . PHE A 1 231 ? 19.188 -20.562 -4.344 1 96.12 231 PHE A N 1
ATOM 1728 C CA . PHE A 1 231 ? 20.391 -21.375 -4.176 1 96.12 231 PHE A CA 1
ATOM 1729 C C . PHE A 1 231 ? 20.031 -22.797 -3.793 1 96.12 231 PHE A C 1
ATOM 1731 O O . PHE A 1 231 ? 20.641 -23.75 -4.297 1 96.12 231 PHE A O 1
ATOM 1738 N N . THR A 1 232 ? 19.125 -22.938 -2.873 1 96.12 232 THR A N 1
ATOM 1739 C CA . THR A 1 232 ? 18.656 -24.25 -2.471 1 96.12 232 THR A CA 1
ATOM 1740 C C . THR A 1 232 ? 18.047 -25 -3.658 1 96.12 232 THR A C 1
ATOM 1742 O O . THR A 1 232 ? 18.344 -26.172 -3.873 1 96.12 232 THR A O 1
ATOM 1745 N N . ASP A 1 233 ? 17.219 -24.328 -4.383 1 95.62 233 ASP A N 1
ATOM 1746 C CA . ASP A 1 233 ? 16.625 -24.875 -5.594 1 95.62 233 ASP A CA 1
ATOM 1747 C C . ASP A 1 233 ? 17.703 -25.344 -6.566 1 95.62 233 ASP A C 1
ATOM 1749 O O . ASP A 1 233 ? 17.688 -26.5 -7.008 1 95.62 233 ASP A O 1
ATOM 1753 N N . THR A 1 234 ? 18.672 -24.531 -6.848 1 94.62 234 THR A N 1
ATOM 1754 C CA . THR A 1 234 ? 19.75 -24.828 -7.797 1 94.62 234 THR A CA 1
ATOM 1755 C C . THR A 1 234 ? 20.609 -25.969 -7.293 1 94.62 234 THR A C 1
ATOM 1757 O O . THR A 1 234 ? 20.906 -26.922 -8.031 1 94.62 234 THR A O 1
ATOM 1760 N N . SER A 1 235 ? 20.953 -25.953 -6.039 1 95.12 235 SER A N 1
ATOM 1761 C CA . SER A 1 235 ? 21.828 -26.969 -5.449 1 95.12 235 SER A CA 1
ATOM 1762 C C . SER A 1 235 ? 21.172 -28.344 -5.484 1 95.12 235 SER A C 1
ATOM 1764 O O . SER A 1 235 ? 21.781 -29.312 -5.93 1 95.12 235 SER A O 1
ATOM 1766 N N . LEU A 1 236 ? 19.953 -28.375 -5.066 1 94.81 236 LEU A N 1
ATOM 1767 C CA . LEU A 1 236 ? 19.25 -29.656 -4.992 1 94.81 236 LEU A CA 1
ATOM 1768 C C . LEU A 1 236 ? 18.969 -30.203 -6.387 1 94.81 236 LEU A C 1
ATOM 1770 O O . LEU A 1 236 ? 18.984 -31.422 -6.598 1 94.81 236 LEU A O 1
ATOM 1774 N N . ASN A 1 237 ? 18.656 -29.297 -7.293 1 92.81 237 ASN A N 1
ATOM 1775 C CA . ASN A 1 237 ? 18.438 -29.734 -8.664 1 92.81 237 ASN A CA 1
ATOM 1776 C C . ASN A 1 237 ? 19.719 -30.328 -9.266 1 92.81 237 ASN A C 1
ATOM 1778 O O . ASN A 1 237 ? 19.672 -31.344 -9.961 1 92.81 237 ASN A O 1
ATOM 1782 N N . LEU A 1 238 ? 20.797 -29.75 -9.031 1 91.06 238 LEU A N 1
ATOM 1783 C CA . LEU A 1 238 ? 22.062 -30.203 -9.57 1 91.06 238 LEU A CA 1
ATOM 1784 C C . LEU A 1 238 ? 22.516 -31.5 -8.906 1 91.06 238 LEU A C 1
ATOM 1786 O O . LEU A 1 238 ? 23.172 -32.344 -9.531 1 91.06 238 LEU A O 1
ATOM 1790 N N . LEU A 1 239 ? 22.109 -31.672 -7.699 1 90.44 239 LEU A N 1
ATOM 1791 C CA . LEU A 1 239 ? 22.453 -32.875 -6.961 1 90.44 239 LEU A CA 1
ATOM 1792 C C . LEU A 1 239 ? 21.547 -34.062 -7.355 1 90.44 239 LEU A C 1
ATOM 1794 O O . LEU A 1 239 ? 21.859 -35.219 -7.051 1 90.44 239 LEU A O 1
ATOM 1798 N N . SER A 1 240 ? 20.453 -33.688 -8.008 1 89.62 240 SER A N 1
ATOM 1799 C CA . SER A 1 240 ? 19.5 -34.719 -8.422 1 89.62 240 SER A CA 1
ATOM 1800 C C . SER A 1 240 ? 19.828 -35.25 -9.82 1 89.62 240 SER A C 1
ATOM 1802 O O . SER A 1 240 ? 19.984 -34.469 -10.758 1 89.62 240 SER A O 1
ATOM 1804 N N . THR A 1 241 ? 19.953 -36.5 -9.992 1 79.56 241 THR A N 1
ATOM 1805 C CA . THR A 1 241 ? 20.359 -37.125 -11.242 1 79.56 241 THR A CA 1
ATOM 1806 C C . THR A 1 241 ? 19.172 -37.344 -12.164 1 79.56 241 THR A C 1
ATOM 1808 O O . THR A 1 241 ? 19.328 -37.562 -13.367 1 79.56 241 THR A O 1
ATOM 1811 N N . ALA A 1 242 ? 18.016 -37.375 -11.539 1 87.31 242 ALA A N 1
ATOM 1812 C CA . ALA A 1 242 ? 16.812 -37.625 -12.32 1 87.31 242 ALA A CA 1
ATOM 1813 C C . ALA A 1 242 ? 15.617 -36.875 -11.766 1 87.31 242 ALA A C 1
ATOM 1815 O O . ALA A 1 242 ? 15.672 -36.344 -10.648 1 87.31 242 ALA A O 1
ATOM 1816 N N . ARG A 1 243 ? 14.648 -36.844 -12.609 1 90.94 243 ARG A N 1
ATOM 1817 C CA . ARG A 1 243 ? 13.375 -36.281 -12.148 1 90.94 243 ARG A CA 1
ATOM 1818 C C . ARG A 1 243 ? 12.719 -37.219 -11.117 1 90.94 243 ARG A C 1
ATOM 1820 O O . ARG A 1 243 ? 13.039 -38.406 -11.047 1 90.94 243 ARG A O 1
ATOM 1827 N N . PHE A 1 244 ? 11.906 -36.625 -10.289 1 95.44 244 PHE A N 1
ATOM 1828 C CA . PHE A 1 244 ? 11.07 -37.312 -9.328 1 95.44 244 PHE A CA 1
ATOM 1829 C C . PHE A 1 244 ? 11.914 -37.906 -8.195 1 95.44 244 PHE A C 1
ATOM 1831 O O . PHE A 1 244 ? 11.578 -38.969 -7.648 1 95.44 244 PHE A O 1
ATOM 1838 N N . THR A 1 245 ? 13.07 -37.312 -8 1 95.62 245 THR A N 1
ATOM 1839 C CA . THR A 1 245 ? 13.875 -37.625 -6.816 1 95.62 245 THR A CA 1
ATOM 1840 C C . THR A 1 245 ? 13.578 -36.625 -5.699 1 95.62 245 THR A C 1
ATOM 1842 O O . THR A 1 245 ? 12.898 -35.625 -5.922 1 95.62 245 THR A O 1
ATOM 1845 N N . ALA A 1 246 ? 13.977 -36.969 -4.516 1 96.31 246 ALA A N 1
ATOM 1846 C CA . ALA A 1 246 ? 13.719 -36.094 -3.367 1 96.31 246 ALA A CA 1
ATOM 1847 C C . ALA A 1 246 ? 14.273 -34.688 -3.6 1 96.31 246 ALA A C 1
ATOM 1849 O O . ALA A 1 246 ? 13.586 -33.719 -3.357 1 96.31 246 ALA A O 1
ATOM 1850 N N . GLY A 1 247 ? 15.484 -34.594 -4.02 1 95.81 247 GLY A N 1
ATOM 1851 C CA . GLY A 1 247 ? 16.078 -33.281 -4.301 1 95.81 247 GLY A CA 1
ATOM 1852 C C . GLY A 1 247 ? 15.328 -32.5 -5.367 1 95.81 247 GLY A C 1
ATOM 1853 O O . GLY A 1 247 ? 15.141 -31.297 -5.238 1 95.81 247 GLY A O 1
ATOM 1854 N N . TRP A 1 248 ? 14.891 -33.219 -6.414 1 95.12 248 TRP A N 1
ATOM 1855 C CA . TRP A 1 248 ? 14.148 -32.594 -7.508 1 95.12 248 TRP A CA 1
ATOM 1856 C C . TRP A 1 248 ? 12.828 -32.031 -7.016 1 95.12 248 TRP A C 1
ATOM 1858 O O . TRP A 1 248 ? 12.484 -30.891 -7.355 1 95.12 248 TRP A O 1
ATOM 1868 N N . TYR A 1 249 ? 12.141 -32.719 -6.184 1 96.62 249 TYR A N 1
ATOM 1869 C CA . TYR A 1 249 ? 10.867 -32.25 -5.652 1 96.62 249 TYR A CA 1
ATOM 1870 C C . TYR A 1 249 ? 11.062 -31.062 -4.738 1 96.62 249 TYR A C 1
ATOM 1872 O O . TYR A 1 249 ? 10.352 -30.062 -4.859 1 96.62 249 TYR A O 1
ATOM 1880 N N . VAL A 1 250 ? 11.977 -31.125 -3.857 1 96.5 250 VAL A N 1
ATOM 1881 C CA . VAL A 1 250 ? 12.203 -30.062 -2.895 1 96.5 250 VAL A CA 1
ATOM 1882 C C . VAL A 1 250 ? 12.68 -28.797 -3.621 1 96.5 250 VAL A C 1
ATOM 1884 O O . VAL A 1 250 ? 12.281 -27.688 -3.275 1 96.5 250 VAL A O 1
ATOM 1887 N N . ALA A 1 251 ? 13.523 -28.938 -4.582 1 95.94 251 ALA A N 1
ATOM 1888 C CA . ALA A 1 251 ? 13.984 -27.812 -5.395 1 95.94 251 ALA A CA 1
ATOM 1889 C C . ALA A 1 251 ? 12.805 -27.062 -6.008 1 95.94 251 ALA A C 1
ATOM 1891 O O . ALA A 1 251 ? 12.75 -25.844 -5.953 1 95.94 251 ALA A O 1
ATOM 1892 N N . ARG A 1 252 ? 11.875 -27.781 -6.539 1 95.38 252 ARG A N 1
ATOM 1893 C CA . ARG A 1 252 ? 10.711 -27.188 -7.188 1 95.38 252 ARG A CA 1
ATOM 1894 C C . ARG A 1 252 ? 9.812 -26.484 -6.172 1 95.38 252 ARG A C 1
ATOM 1896 O O . ARG A 1 252 ? 9.219 -25.453 -6.469 1 95.38 252 ARG A O 1
ATOM 1903 N N . LEU A 1 253 ? 9.703 -27.062 -5.039 1 94.56 253 LEU A N 1
ATOM 1904 C CA . LEU A 1 253 ? 8.906 -26.438 -3.984 1 94.56 253 LEU A CA 1
ATOM 1905 C C . LEU A 1 253 ? 9.461 -25.078 -3.617 1 94.56 253 LEU A C 1
ATOM 1907 O O . LEU A 1 253 ? 8.711 -24.109 -3.482 1 94.56 253 LEU A O 1
ATOM 1911 N N . PHE A 1 254 ? 10.695 -25 -3.504 1 93.56 254 PHE A N 1
ATOM 1912 C CA . PHE A 1 254 ? 11.32 -23.734 -3.123 1 93.56 254 PHE A CA 1
ATOM 1913 C C . PHE A 1 254 ? 11.234 -22.719 -4.258 1 93.56 254 PHE A C 1
ATOM 1915 O O . PHE A 1 254 ? 11.07 -21.531 -4.02 1 93.56 254 PHE A O 1
ATOM 1922 N N . SER A 1 255 ? 11.336 -23.203 -5.473 1 92.06 255 SER A N 1
ATOM 1923 C CA . SER A 1 255 ? 11.188 -22.297 -6.617 1 92.06 255 SER A CA 1
ATOM 1924 C C . SER A 1 255 ? 9.789 -21.688 -6.656 1 92.06 255 SER A C 1
ATOM 1926 O O . SER A 1 255 ? 9.625 -20.516 -7.016 1 92.06 255 SER A O 1
ATOM 1928 N N . MET A 1 256 ? 8.828 -22.453 -6.309 1 92.06 256 MET A N 1
ATOM 1929 C CA . MET A 1 256 ? 7.438 -22.016 -6.426 1 92.06 256 MET A CA 1
ATOM 1930 C C . MET A 1 256 ? 7.066 -21.078 -5.285 1 92.06 256 MET A C 1
ATOM 1932 O O . MET A 1 256 ? 6.277 -20.156 -5.473 1 92.06 256 MET A O 1
ATOM 1936 N N . ILE A 1 257 ? 7.609 -21.188 -4.148 1 91.25 257 ILE A N 1
ATOM 1937 C CA . ILE A 1 257 ? 7.184 -20.469 -2.957 1 91.25 257 ILE A CA 1
ATOM 1938 C C . ILE A 1 257 ? 7.898 -19.125 -2.895 1 91.25 257 ILE A C 1
ATOM 1940 O O . ILE A 1 257 ? 7.332 -18.125 -2.42 1 91.25 257 ILE A O 1
ATOM 1944 N N . ALA A 1 258 ? 9.062 -19.031 -3.412 1 91.69 258 ALA A N 1
ATOM 1945 C CA . ALA A 1 258 ? 9.945 -17.891 -3.207 1 91.69 258 ALA A CA 1
ATOM 1946 C C . ALA A 1 258 ? 9.305 -16.609 -3.715 1 91.69 258 ALA A C 1
ATOM 1948 O O . ALA A 1 258 ? 9.211 -15.625 -2.979 1 91.69 258 ALA A O 1
ATOM 1949 N N . PRO A 1 259 ? 8.789 -16.547 -4.973 1 92 259 PRO A N 1
ATOM 1950 C CA . PRO A 1 259 ? 8.172 -15.297 -5.418 1 92 259 PRO A CA 1
ATOM 1951 C C . PRO A 1 259 ? 6.91 -14.945 -4.633 1 92 259 PRO A C 1
ATOM 1953 O O . PRO A 1 259 ? 6.641 -13.766 -4.387 1 92 259 PRO A O 1
ATOM 1956 N N . GLY A 1 260 ? 6.188 -15.969 -4.258 1 91.06 260 GLY A N 1
ATOM 1957 C CA . GLY A 1 260 ? 4.98 -15.75 -3.477 1 91.06 260 GLY A CA 1
ATOM 1958 C C . GLY A 1 260 ? 5.254 -15.133 -2.115 1 91.06 260 GLY A C 1
ATOM 1959 O O . GLY A 1 260 ? 4.52 -14.25 -1.67 1 91.06 260 GLY A O 1
ATOM 1960 N N . ILE A 1 261 ? 6.266 -15.555 -1.505 1 87.69 261 ILE A N 1
ATOM 1961 C CA . ILE A 1 261 ? 6.648 -15.031 -0.198 1 87.69 261 ILE A CA 1
ATOM 1962 C C . ILE A 1 261 ? 7.047 -13.562 -0.325 1 87.69 261 ILE A C 1
ATOM 1964 O O . ILE A 1 261 ? 6.672 -12.742 0.509 1 87.69 261 ILE A O 1
ATOM 1968 N N . LEU A 1 262 ? 7.809 -13.281 -1.327 1 88.62 262 LEU A N 1
ATOM 1969 C CA . LEU A 1 262 ? 8.219 -11.891 -1.526 1 88.62 262 LEU A CA 1
ATOM 1970 C C . LEU A 1 262 ? 7.012 -10.984 -1.703 1 88.62 262 LEU A C 1
ATOM 1972 O O . LEU A 1 262 ? 6.969 -9.883 -1.148 1 88.62 262 LEU A O 1
ATOM 1976 N N . VAL A 1 263 ? 6.043 -11.477 -2.475 1 90.62 263 VAL A N 1
ATOM 1977 C CA . VAL A 1 263 ? 4.836 -10.688 -2.707 1 90.62 263 VAL A CA 1
ATOM 1978 C C . VAL A 1 263 ? 4.133 -10.414 -1.379 1 90.62 263 VAL A C 1
ATOM 1980 O O . VAL A 1 263 ? 3.773 -9.273 -1.082 1 90.62 263 VAL A O 1
ATOM 1983 N N . CYS A 1 264 ? 3.967 -11.414 -0.573 1 88.81 264 CYS A N 1
ATOM 1984 C CA . CYS A 1 264 ? 3.277 -11.281 0.705 1 88.81 264 CYS A CA 1
ATOM 1985 C C . CYS A 1 264 ? 4.02 -10.312 1.625 1 88.81 264 CYS A C 1
ATOM 1987 O O . CYS A 1 264 ? 3.4 -9.469 2.273 1 88.81 264 CYS A O 1
ATOM 1989 N N . VAL A 1 265 ? 5.285 -10.383 1.615 1 86.56 265 VAL A N 1
ATOM 1990 C CA . VAL A 1 265 ? 6.102 -9.523 2.471 1 86.56 265 VAL A CA 1
ATOM 1991 C C . VAL A 1 265 ? 6.004 -8.078 1.994 1 86.56 265 VAL A C 1
ATOM 1993 O O . VAL A 1 265 ? 5.879 -7.156 2.805 1 86.56 265 VAL A O 1
ATOM 1996 N N . LEU A 1 266 ? 6.133 -7.91 0.739 1 85.94 266 LEU A N 1
ATOM 1997 C CA . LEU A 1 266 ? 6.062 -6.562 0.183 1 85.94 266 LEU A CA 1
ATOM 1998 C C . LEU A 1 266 ? 4.711 -5.922 0.478 1 85.94 266 LEU A C 1
ATOM 2000 O O . LEU A 1 266 ? 4.641 -4.742 0.834 1 85.94 266 LEU A O 1
ATOM 2004 N N . VAL A 1 267 ? 3.701 -6.684 0.319 1 85 267 VAL A N 1
ATOM 2005 C CA . VAL A 1 267 ? 2.357 -6.176 0.583 1 85 267 VAL A CA 1
ATOM 2006 C C . VAL A 1 267 ? 2.223 -5.812 2.061 1 85 267 VAL A C 1
ATOM 2008 O O . VAL A 1 267 ? 1.646 -4.777 2.402 1 85 267 VAL A O 1
ATOM 2011 N N . TRP A 1 268 ? 2.701 -6.695 2.84 1 84 268 TRP A N 1
ATOM 2012 C CA . TRP A 1 268 ? 2.674 -6.426 4.273 1 84 268 TRP A CA 1
ATOM 2013 C C . TRP A 1 268 ? 3.412 -5.133 4.602 1 84 268 TRP A C 1
ATOM 2015 O O . TRP A 1 268 ? 2.914 -4.305 5.367 1 84 268 TRP A O 1
ATOM 2025 N N . GLU A 1 269 ? 4.52 -4.922 4.059 1 80.56 269 GLU A N 1
ATOM 2026 C CA . GLU A 1 269 ? 5.34 -3.742 4.316 1 80.56 269 GLU A CA 1
ATOM 2027 C C . GLU A 1 269 ? 4.648 -2.473 3.83 1 80.56 269 GLU A C 1
ATOM 2029 O O . GLU A 1 269 ? 4.676 -1.445 4.512 1 80.56 269 GLU A O 1
ATOM 2034 N N . VAL A 1 270 ? 4.156 -2.545 2.672 1 81.69 270 VAL A N 1
ATOM 2035 C CA . VAL A 1 270 ? 3.486 -1.381 2.105 1 81.69 270 VAL A CA 1
ATOM 2036 C C . VAL A 1 270 ? 2.283 -1.007 2.969 1 81.69 270 VAL A C 1
ATOM 2038 O O . VAL A 1 270 ? 2.01 0.177 3.184 1 81.69 270 VAL A O 1
ATOM 2041 N N . THR A 1 271 ? 1.577 -1.972 3.447 1 81.44 271 THR A N 1
ATOM 2042 C CA . THR A 1 271 ? 0.404 -1.736 4.281 1 81.44 271 THR A CA 1
ATOM 2043 C C . THR A 1 271 ? 0.803 -1.095 5.605 1 81.44 271 THR A C 1
ATOM 2045 O O . THR A 1 271 ? 0.136 -0.173 6.082 1 81.44 271 THR A O 1
ATOM 2048 N N . VAL A 1 272 ? 1.83 -1.54 6.188 1 79 272 VAL A N 1
ATOM 2049 C CA . VAL A 1 272 ? 2.326 -0.984 7.445 1 79 272 VAL A CA 1
ATOM 2050 C C . VAL A 1 272 ? 2.758 0.465 7.23 1 79 272 VAL A C 1
ATOM 2052 O O . VAL A 1 272 ? 2.477 1.332 8.062 1 79 272 VAL A O 1
ATOM 2055 N N . LEU A 1 273 ? 3.486 0.698 6.152 1 79.69 273 LEU A N 1
ATOM 2056 C CA . LEU A 1 273 ? 3.932 2.049 5.832 1 79.69 273 LEU A CA 1
ATOM 2057 C C . LEU A 1 273 ? 2.742 2.98 5.629 1 79.69 273 LEU A C 1
ATOM 2059 O O . LEU A 1 273 ? 2.777 4.141 6.043 1 79.69 273 LEU A O 1
ATOM 2063 N N . TYR A 1 274 ? 1.826 2.434 4.992 1 81.62 274 TYR A N 1
ATOM 2064 C CA . TYR A 1 274 ? 0.606 3.201 4.773 1 81.62 274 TYR A CA 1
ATOM 2065 C C . TYR A 1 274 ? -0.042 3.584 6.102 1 81.62 274 TYR A C 1
ATOM 2067 O O . TYR A 1 274 ? -0.47 4.727 6.281 1 81.62 274 TYR A O 1
ATOM 2075 N N . ARG A 1 275 ? -0.17 2.691 6.977 1 80.06 275 ARG A N 1
ATOM 2076 C CA . ARG A 1 275 ? -0.763 2.947 8.289 1 80.06 275 ARG A CA 1
ATOM 2077 C C . ARG A 1 275 ? 0.023 4.008 9.047 1 80.06 275 ARG A C 1
ATOM 2079 O O . ARG A 1 275 ? -0.564 4.91 9.648 1 80.06 275 ARG A O 1
ATOM 2086 N N . ARG A 1 276 ? 1.251 3.914 8.984 1 81.94 276 ARG A N 1
ATOM 2087 C CA . ARG A 1 276 ? 2.107 4.879 9.664 1 81.94 276 ARG A CA 1
ATOM 2088 C C . ARG A 1 276 ? 1.936 6.273 9.078 1 81.94 276 ARG A C 1
ATOM 2090 O O . ARG A 1 276 ? 1.865 7.262 9.812 1 81.94 276 ARG A O 1
ATOM 2097 N N . LEU A 1 277 ? 1.941 6.25 7.773 1 83.56 277 LEU A N 1
ATOM 2098 C CA . LEU A 1 277 ? 1.777 7.535 7.102 1 83.56 277 LEU A CA 1
ATOM 2099 C C . LEU A 1 277 ? 0.416 8.141 7.422 1 83.56 277 LEU A C 1
ATOM 2101 O O . LEU A 1 277 ? 0.305 9.359 7.617 1 83.56 277 LEU A O 1
ATOM 2105 N N . PHE A 1 278 ? -0.5 7.344 7.449 1 81.94 278 PHE A N 1
ATOM 2106 C CA . PHE A 1 278 ? -1.853 7.785 7.77 1 81.94 278 PHE A CA 1
ATOM 2107 C C . PHE A 1 278 ? -1.914 8.367 9.18 1 81.94 278 PHE A C 1
ATOM 2109 O O . PHE A 1 278 ? -2.494 9.43 9.391 1 81.94 278 PHE A O 1
ATOM 2116 N N . ASP A 1 279 ? -1.336 7.676 10.07 1 80.69 279 ASP A N 1
ATOM 2117 C CA . ASP A 1 279 ? -1.318 8.125 11.453 1 80.69 279 ASP A CA 1
ATOM 2118 C C . ASP A 1 279 ? -0.553 9.438 11.594 1 80.69 279 ASP A C 1
ATOM 2120 O O . ASP A 1 279 ? -0.968 10.328 12.344 1 80.69 279 ASP A O 1
ATOM 2124 N N . ALA A 1 280 ? 0.527 9.508 10.898 1 81.62 280 ALA A N 1
ATOM 2125 C CA . ALA A 1 280 ? 1.32 10.734 10.914 1 81.62 280 ALA A CA 1
ATOM 2126 C C . ALA A 1 280 ? 0.539 11.898 10.305 1 81.62 280 ALA A C 1
ATOM 2128 O O . ALA A 1 280 ? 0.601 13.023 10.812 1 81.62 280 ALA A O 1
ATOM 2129 N N . HIS A 1 281 ? -0.092 11.594 9.242 1 82.38 281 HIS A N 1
ATOM 2130 C CA . HIS A 1 281 ? -0.909 12.602 8.586 1 82.38 281 HIS A CA 1
ATOM 2131 C C . HIS A 1 281 ? -2.035 13.078 9.492 1 82.38 281 HIS A C 1
ATOM 2133 O O . HIS A 1 281 ? -2.289 14.281 9.594 1 82.38 281 HIS A O 1
ATOM 2139 N N . ALA A 1 282 ? -2.65 12.172 10.133 1 75.81 282 ALA A N 1
ATOM 2140 C CA . ALA A 1 282 ? -3.744 12.5 11.047 1 75.81 282 ALA A CA 1
ATOM 2141 C C . ALA A 1 282 ? -3.248 13.352 12.211 1 75.81 282 ALA A C 1
ATOM 2143 O O . ALA A 1 282 ? -3.918 14.305 12.625 1 75.81 282 ALA A O 1
ATOM 2144 N N . SER A 1 283 ? -2.154 12.977 12.703 1 77.31 283 SER A N 1
ATOM 2145 C CA . SER A 1 283 ? -1.547 13.734 13.789 1 77.31 283 SER A CA 1
ATOM 2146 C C . SER A 1 283 ? -1.176 15.141 13.336 1 77.31 283 SER A C 1
ATOM 2148 O O . SER A 1 283 ? -1.403 16.109 14.07 1 77.31 283 SER A O 1
ATOM 2150 N N . LEU A 1 284 ? -0.625 15.203 12.164 1 76.06 284 LEU A N 1
ATOM 2151 C CA . LEU A 1 284 ? -0.24 16.5 11.609 1 76.06 284 LEU A CA 1
ATOM 2152 C C . LEU A 1 284 ? -1.466 17.375 11.367 1 76.06 284 LEU A C 1
ATOM 2154 O O . LEU A 1 284 ? -1.423 18.578 11.578 1 76.06 284 LEU A O 1
ATOM 2158 N N . MET A 1 285 ? -2.449 16.797 10.906 1 74.88 285 MET A N 1
ATOM 2159 C CA . MET A 1 285 ? -3.697 17.531 10.68 1 74.88 285 MET A CA 1
ATOM 2160 C C . MET A 1 285 ? -4.234 18.094 11.984 1 74.88 285 MET A C 1
ATOM 2162 O O . MET A 1 285 ? -4.711 19.234 12.023 1 74.88 285 MET A O 1
ATOM 2166 N N . ARG A 1 286 ? -4.082 17.328 12.953 1 69.25 286 ARG A N 1
ATOM 2167 C CA . ARG A 1 286 ? -4.523 17.797 14.266 1 69.25 286 ARG A CA 1
ATOM 2168 C C . ARG A 1 286 ? -3.652 18.938 14.766 1 69.25 286 ARG A C 1
ATOM 2170 O O . ARG A 1 286 ? -4.16 19.938 15.289 1 69.25 286 ARG A O 1
ATOM 2177 N N . THR A 1 287 ? -2.414 18.766 14.531 1 69 287 THR A N 1
ATOM 2178 C CA . THR A 1 287 ? -1.472 19.797 14.977 1 69 287 THR A CA 1
ATOM 2179 C C . THR A 1 287 ? -1.571 21.047 14.102 1 69 287 THR A C 1
ATOM 2181 O O . THR A 1 287 ? -1.432 22.156 14.594 1 69 287 THR A O 1
ATOM 2184 N N . ALA A 1 288 ? -1.797 20.797 12.891 1 72 288 ALA A N 1
ATOM 2185 C CA . ALA A 1 288 ? -1.844 21.906 11.945 1 72 288 ALA A CA 1
ATOM 2186 C C . ALA A 1 288 ? -3.148 22.688 12.078 1 72 288 ALA A C 1
ATOM 2188 O O . ALA A 1 288 ? -3.211 23.875 11.727 1 72 288 ALA A O 1
ATOM 2189 N N . SER A 1 289 ? -4.023 21.969 12.594 1 77.5 289 SER A N 1
ATOM 2190 C CA . SER A 1 289 ? -5.332 22.625 12.664 1 77.5 289 SER A CA 1
ATOM 2191 C C . SER A 1 289 ? -5.539 23.281 14.023 1 77.5 289 SER A C 1
ATOM 2193 O O . SER A 1 289 ? -6.438 24.109 14.18 1 77.5 289 SER A O 1
ATOM 2195 N N . HIS A 1 290 ? -4.664 23.016 14.961 1 81.19 290 HIS A N 1
ATOM 2196 C CA . HIS A 1 290 ? -4.852 23.547 16.312 1 81.19 290 HIS A CA 1
ATOM 2197 C C . HIS A 1 290 ? -3.705 24.469 16.703 1 81.19 290 HIS A C 1
ATOM 2199 O O . HIS A 1 290 ? -2.574 24.297 16.234 1 81.19 290 HIS A O 1
ATOM 2205 N N . ASP A 1 291 ? -4.113 25.453 17.469 1 79.81 291 ASP A N 1
ATOM 2206 C CA . ASP A 1 291 ? -3.115 26.312 18.078 1 79.81 291 ASP A CA 1
ATOM 2207 C C . ASP A 1 291 ? -2.365 25.594 19.188 1 79.81 291 ASP A C 1
ATOM 2209 O O . ASP A 1 291 ? -2.984 25.016 20.094 1 79.81 291 ASP A O 1
ATOM 2213 N N . ALA A 1 292 ? -1.095 25.562 19.078 1 73.38 292 ALA A N 1
ATOM 2214 C CA . ALA A 1 292 ? -0.265 24.75 19.969 1 73.38 292 ALA A CA 1
ATOM 2215 C C . ALA A 1 292 ? -0.385 25.219 21.406 1 73.38 292 ALA A C 1
ATOM 2217 O O . ALA A 1 292 ? -0.271 24.422 22.344 1 73.38 292 ALA A O 1
ATOM 2218 N N . LEU A 1 293 ? -0.66 26.5 21.578 1 78.56 293 LEU A N 1
ATOM 2219 C CA . LEU A 1 293 ? -0.702 27.062 22.922 1 78.56 293 LEU A CA 1
ATOM 2220 C C . LEU A 1 293 ? -2.049 26.797 23.578 1 78.56 293 LEU A C 1
ATOM 2222 O O . LEU A 1 293 ? -2.102 26.406 24.75 1 78.56 293 LEU A O 1
ATOM 2226 N N . THR A 1 294 ? -3.082 26.984 22.828 1 90.5 294 THR A N 1
ATOM 2227 C CA . THR A 1 294 ? -4.406 27.031 23.453 1 90.5 294 THR A CA 1
ATOM 2228 C C . THR A 1 294 ? -5.199 25.781 23.094 1 90.5 294 THR A C 1
ATOM 2230 O O . THR A 1 294 ? -6.23 25.5 23.719 1 90.5 294 THR A O 1
ATOM 2233 N N . MET A 1 295 ? -4.762 25.047 22.125 1 87.94 295 MET A N 1
ATOM 2234 C CA . MET A 1 295 ? -5.328 23.766 21.703 1 87.94 295 MET A CA 1
ATOM 2235 C C . MET A 1 295 ? -6.668 23.969 21 1 87.94 295 MET A C 1
ATOM 2237 O O . MET A 1 295 ? -7.355 23 20.672 1 87.94 295 MET A O 1
ATOM 2241 N N . VAL A 1 296 ? -7.109 25.203 20.875 1 91.62 296 VAL A N 1
ATOM 2242 C CA . VAL A 1 296 ? -8.242 25.453 20 1 91.62 296 VAL A CA 1
ATOM 2243 C C . VAL A 1 296 ? -7.77 25.547 18.547 1 91.62 296 VAL A C 1
ATOM 2245 O O . VAL A 1 296 ? -6.57 25.422 18.281 1 91.62 296 VAL A O 1
ATOM 2248 N N . TYR A 1 297 ? -8.68 25.578 17.672 1 89.44 297 TYR A N 1
ATOM 2249 C CA . TYR A 1 297 ? -8.281 25.609 16.266 1 89.44 297 TYR A CA 1
ATOM 2250 C C . TYR A 1 297 ? -7.457 26.859 15.961 1 89.44 297 TYR A C 1
ATOM 2252 O O . TYR A 1 297 ? -7.562 27.859 16.656 1 89.44 297 TYR A O 1
ATOM 2260 N N . ASN A 1 298 ? -6.594 26.766 15 1 84.94 298 ASN A N 1
ATOM 2261 C CA . ASN A 1 298 ? -5.758 27.906 14.664 1 84.94 298 ASN A CA 1
ATOM 2262 C C . ASN A 1 298 ? -6.395 28.766 13.57 1 84.94 298 ASN A C 1
ATOM 2264 O O . ASN A 1 298 ? -7.473 28.438 13.07 1 84.94 298 ASN A O 1
ATOM 2268 N N . ARG A 1 299 ? -5.777 29.891 13.266 1 81.81 299 ARG A N 1
ATOM 2269 C CA . ARG A 1 299 ? -6.324 30.875 12.336 1 81.81 299 ARG A CA 1
ATOM 2270 C C . ARG A 1 299 ? -6.492 30.281 10.945 1 81.81 299 ARG A C 1
ATOM 2272 O O . ARG A 1 299 ? -7.457 30.594 10.242 1 81.81 299 ARG A O 1
ATOM 2279 N N . SER A 1 300 ? -5.527 29.484 10.578 1 78.56 300 SER A N 1
ATOM 2280 C CA . SER A 1 300 ? -5.617 28.859 9.258 1 78.56 300 SER A CA 1
ATOM 2281 C C . SER A 1 300 ? -6.867 28 9.141 1 78.56 300 SER A C 1
ATOM 2283 O O . SER A 1 300 ? -7.562 28.031 8.125 1 78.56 300 SER A O 1
ATOM 2285 N N . TYR A 1 301 ? -7.043 27.172 10.156 1 82.94 301 TYR A N 1
ATOM 2286 C CA . TYR A 1 301 ? -8.242 26.344 10.188 1 82.94 301 TYR A CA 1
ATOM 2287 C C . TYR A 1 301 ? -9.5 27.219 10.172 1 82.94 301 TYR A C 1
ATOM 2289 O O . TYR A 1 301 ? -10.477 26.875 9.492 1 82.94 301 TYR A O 1
ATOM 2297 N N . PHE A 1 302 ? -9.492 28.25 10.945 1 89.31 302 PHE A N 1
ATOM 2298 C CA . PHE A 1 302 ? -10.609 29.188 10.953 1 89.31 302 PHE A CA 1
ATOM 2299 C C . PHE A 1 302 ? -10.922 29.672 9.547 1 89.31 302 PHE A C 1
ATOM 2301 O O . PHE A 1 302 ? -12.07 29.641 9.102 1 89.31 302 PHE A O 1
ATOM 2308 N N . ASN A 1 303 ? -9.938 30.172 8.852 1 82.19 303 ASN A N 1
ATOM 2309 C CA . ASN A 1 303 ? -10.125 30.734 7.523 1 82.19 303 ASN A CA 1
ATOM 2310 C C . ASN A 1 303 ? -10.758 29.734 6.562 1 82.19 303 ASN A C 1
ATOM 2312 O O . ASN A 1 303 ? -11.695 30.078 5.832 1 82.19 303 ASN A O 1
ATOM 2316 N N . GLU A 1 304 ? -10.281 28.562 6.602 1 80.56 304 GLU A N 1
ATOM 2317 C CA . GLU A 1 304 ? -10.773 27.516 5.703 1 80.56 304 GLU A CA 1
ATOM 2318 C C . GLU A 1 304 ? -12.195 27.094 6.059 1 80.56 304 GLU A C 1
ATOM 2320 O O . GLU A 1 304 ? -13.078 27.078 5.191 1 80.56 304 GLU A O 1
ATOM 2325 N N . GLN A 1 305 ? -12.359 26.781 7.312 1 87.44 305 GLN A N 1
ATOM 2326 C CA . GLN A 1 305 ? -13.648 26.266 7.754 1 87.44 305 GLN A CA 1
ATOM 2327 C C . GLN A 1 305 ? -14.719 27.344 7.734 1 87.44 305 GLN A C 1
ATOM 2329 O O . GLN A 1 305 ? -15.891 27.062 7.461 1 87.44 305 GLN A O 1
ATOM 2334 N N . PHE A 1 306 ? -14.32 28.562 8.031 1 91.69 306 PHE A N 1
ATOM 2335 C CA . PHE A 1 306 ? -15.289 29.656 8.039 1 91.69 306 PHE A CA 1
ATOM 2336 C C . PHE A 1 306 ? -15.805 29.922 6.633 1 91.69 306 PHE A C 1
ATOM 2338 O O . PHE A 1 306 ? -17 30.188 6.441 1 91.69 306 PHE A O 1
ATOM 2345 N N . GLU A 1 307 ? -14.906 29.969 5.703 1 89.38 307 GLU A N 1
ATOM 2346 C CA . GLU A 1 307 ? -15.297 30.156 4.309 1 89.38 307 GLU A CA 1
ATOM 2347 C C . GLU A 1 307 ? -16.297 29.094 3.867 1 89.38 307 GLU A C 1
ATOM 2349 O O . GLU A 1 307 ? -17.297 29.391 3.209 1 89.38 307 GLU A O 1
ATOM 2354 N N . ARG A 1 308 ? -16.078 27.875 4.211 1 85.19 308 ARG A N 1
ATOM 2355 C CA . ARG A 1 308 ? -16.953 26.766 3.879 1 85.19 308 ARG A CA 1
ATOM 2356 C C . ARG A 1 308 ? -18.312 26.922 4.551 1 85.19 308 ARG A C 1
ATOM 2358 O O . ARG A 1 308 ? -19.359 26.703 3.922 1 85.19 308 ARG A O 1
ATOM 2365 N N . ALA A 1 309 ? -18.281 27.266 5.844 1 90.81 309 ALA A N 1
ATOM 2366 C CA . ALA A 1 309 ? -19.516 27.453 6.605 1 90.81 309 ALA A CA 1
ATOM 2367 C C . ALA A 1 309 ? -20.344 28.594 6.027 1 90.81 309 ALA A C 1
ATOM 2369 O O . ALA A 1 309 ? -21.578 28.516 5.98 1 90.81 309 ALA A O 1
ATOM 2370 N N . PHE A 1 310 ? -19.672 29.609 5.582 1 92.06 310 PHE A N 1
ATOM 2371 C CA . PHE A 1 310 ? -20.344 30.766 5.016 1 92.06 310 PHE A CA 1
ATOM 2372 C C . PHE A 1 310 ? -21.062 30.406 3.723 1 92.06 310 PHE A C 1
ATOM 2374 O O . PHE A 1 310 ? -22.234 30.734 3.541 1 92.06 310 PHE A O 1
ATOM 2381 N N . HIS A 1 311 ? -20.344 29.766 2.854 1 89 311 HIS A N 1
ATOM 2382 C CA . HIS A 1 311 ? -20.922 29.375 1.572 1 89 311 HIS A CA 1
ATOM 2383 C C . HIS A 1 311 ? -22.047 28.375 1.759 1 89 311 HIS A C 1
ATOM 2385 O O . HIS A 1 311 ? -23.047 28.406 1.037 1 89 311 HIS A O 1
ATOM 2391 N N . TYR A 1 312 ? -21.844 27.484 2.684 1 87.19 312 TYR A N 1
ATOM 2392 C CA . TYR A 1 312 ? -22.906 26.531 3.014 1 87.19 312 TYR A CA 1
ATOM 2393 C C . TYR A 1 312 ? -24.156 27.266 3.492 1 87.19 312 TYR A C 1
ATOM 2395 O O . TYR A 1 312 ? -25.266 26.969 3.045 1 87.19 312 TYR A O 1
ATOM 2403 N N . ALA A 1 313 ? -24 28.109 4.379 1 90.19 313 ALA A N 1
ATOM 2404 C CA . ALA A 1 313 ? -25.109 28.875 4.934 1 90.19 313 ALA A CA 1
ATOM 2405 C C . ALA A 1 313 ? -25.828 29.672 3.846 1 90.19 313 ALA A C 1
ATOM 2407 O O . ALA A 1 313 ? -27.062 29.766 3.842 1 90.19 313 ALA A O 1
ATOM 2408 N N . ARG A 1 314 ? -25.094 30.188 3.008 1 87.44 314 ARG A N 1
ATOM 2409 C CA . ARG A 1 314 ? -25.656 30.953 1.906 1 87.44 314 ARG A CA 1
ATOM 2410 C C . ARG A 1 314 ? -26.438 30.062 0.951 1 87.44 314 ARG A C 1
ATOM 2412 O O . ARG A 1 314 ? -27.531 30.406 0.516 1 87.44 314 ARG A O 1
ATOM 2419 N N . ARG A 1 315 ? -25.875 28.953 0.578 1 84.12 315 ARG A N 1
ATOM 2420 C CA . ARG A 1 315 ? -26.484 28.016 -0.358 1 84.12 315 ARG A CA 1
ATOM 2421 C C . ARG A 1 315 ? -27.766 27.422 0.216 1 84.12 315 ARG A C 1
ATOM 2423 O O . ARG A 1 315 ? -28.719 27.156 -0.522 1 84.12 315 ARG A O 1
ATOM 2430 N N . HIS A 1 316 ? -27.797 27.234 1.545 1 87.44 316 HIS A N 1
ATOM 2431 C CA . HIS A 1 316 ? -28.922 26.562 2.172 1 87.44 316 HIS A CA 1
ATOM 2432 C C . HIS A 1 316 ? -29.812 27.531 2.934 1 87.44 316 HIS A C 1
ATOM 2434 O O . HIS A 1 316 ? -30.734 27.125 3.631 1 87.44 316 HIS A O 1
ATOM 2440 N N . ASN A 1 317 ? -29.516 28.719 2.873 1 87.81 317 ASN A N 1
ATOM 2441 C CA . ASN A 1 317 ? -30.281 29.781 3.506 1 87.81 317 ASN A CA 1
ATOM 2442 C C . ASN A 1 317 ? -30.422 29.562 5.008 1 87.81 317 ASN A C 1
ATOM 2444 O O . ASN A 1 317 ? -31.531 29.594 5.547 1 87.81 317 ASN A O 1
ATOM 2448 N N . THR A 1 318 ? -29.344 29.188 5.59 1 90.75 318 THR A N 1
ATOM 2449 C CA . THR A 1 318 ? -29.266 29.031 7.039 1 90.75 318 THR A CA 1
ATOM 2450 C C . THR A 1 318 ? -28.406 30.141 7.652 1 90.75 318 THR A C 1
ATOM 2452 O O . THR A 1 318 ? -27.531 30.703 6.984 1 90.75 318 THR A O 1
ATOM 2455 N N . PRO A 1 319 ? -28.734 30.547 8.859 1 93.06 319 PRO A N 1
ATOM 2456 C CA . PRO A 1 319 ? -27.953 31.625 9.469 1 93.06 319 PRO A CA 1
ATOM 2457 C C . PRO A 1 319 ? -26.547 31.172 9.891 1 93.06 319 PRO A C 1
ATOM 2459 O O . PRO A 1 319 ? -26.328 29.969 10.094 1 93.06 319 PRO A O 1
ATOM 2462 N N . LEU A 1 320 ? -25.594 32.125 9.891 1 95.06 320 LEU A N 1
ATOM 2463 C CA . LEU A 1 320 ? -24.234 31.953 10.383 1 95.06 320 LEU A CA 1
ATOM 2464 C C . LEU A 1 320 ? -23.812 33.156 11.219 1 95.06 320 LEU A C 1
ATOM 2466 O O . LEU A 1 320 ? -23.984 34.312 10.797 1 95.06 320 LEU A O 1
ATOM 2470 N N . ALA A 1 321 ? -23.344 32.875 12.406 1 95.75 321 ALA A N 1
ATOM 2471 C CA . ALA A 1 321 ? -22.906 33.969 13.273 1 95.75 321 ALA A CA 1
ATOM 2472 C C . ALA A 1 321 ? -21.438 33.812 13.656 1 95.75 321 ALA A C 1
ATOM 2474 O O . ALA A 1 321 ? -20.891 32.719 13.602 1 95.75 321 ALA A O 1
ATOM 2475 N N . LEU A 1 322 ? -20.797 34.875 13.898 1 96.38 322 LEU A N 1
ATOM 2476 C CA . LEU A 1 322 ? -19.406 34.969 14.312 1 96.38 322 LEU A CA 1
ATOM 2477 C C . LEU A 1 322 ? -19.234 35.844 15.531 1 96.38 322 LEU A C 1
ATOM 2479 O O . LEU A 1 322 ? -19.797 36.938 15.586 1 96.38 322 LEU A O 1
ATOM 2483 N N . VAL A 1 323 ? -18.562 35.344 16.547 1 97.56 323 VAL A N 1
ATOM 2484 C CA . VAL A 1 323 ? -18.219 36.125 17.719 1 97.56 323 VAL A CA 1
ATOM 2485 C C . VAL A 1 323 ? -16.703 36.312 17.797 1 97.56 323 VAL A C 1
ATOM 2487 O O . VAL A 1 323 ? -15.961 35.312 17.859 1 97.56 323 VAL A O 1
ATOM 2490 N N . MET A 1 324 ? -16.25 37.469 17.719 1 96.25 324 MET A N 1
ATOM 2491 C CA . MET A 1 324 ? -14.844 37.812 17.906 1 96.25 324 MET A CA 1
ATOM 2492 C C . MET A 1 324 ? -14.578 38.219 19.359 1 96.25 324 MET A C 1
ATOM 2494 O O . MET A 1 324 ? -15.273 39.094 19.891 1 96.25 324 MET A O 1
ATOM 2498 N N . VAL A 1 325 ? -13.547 37.625 19.938 1 97.38 325 VAL A N 1
ATOM 2499 C CA . VAL A 1 325 ? -13.258 37.844 21.359 1 97.38 325 VAL A CA 1
ATOM 2500 C C . VAL A 1 325 ? -11.812 38.312 21.516 1 97.38 325 VAL A C 1
ATOM 2502 O O . VAL A 1 325 ? -10.914 37.781 20.859 1 97.38 325 VAL A O 1
ATOM 2505 N N . ASP A 1 326 ? -11.586 39.219 22.328 1 95.06 326 ASP A N 1
ATOM 2506 C CA . ASP A 1 326 ? -10.25 39.719 22.625 1 95.06 326 ASP A CA 1
ATOM 2507 C C . ASP A 1 326 ? -10.031 39.812 24.141 1 95.06 326 ASP A C 1
ATOM 2509 O O . ASP A 1 326 ? -10.914 40.25 24.875 1 95.06 326 ASP A O 1
ATOM 2513 N N . VAL A 1 327 ? -8.844 39.469 24.578 1 96.5 327 VAL A N 1
ATOM 2514 C CA . VAL A 1 327 ? -8.492 39.562 25.984 1 96.5 327 VAL A CA 1
ATOM 2515 C C . VAL A 1 327 ? -8.125 41 26.328 1 96.5 327 VAL A C 1
ATOM 2517 O O . VAL A 1 327 ? -7.191 41.562 25.75 1 96.5 327 VAL A O 1
ATOM 2520 N N . ASP A 1 328 ? -8.812 41.531 27.312 1 95.19 328 ASP A N 1
ATOM 2521 C CA . ASP A 1 328 ? -8.656 42.969 27.656 1 95.19 328 ASP A CA 1
ATOM 2522 C C . ASP A 1 328 ? -7.301 43.219 28.312 1 95.19 328 ASP A C 1
ATOM 2524 O O . ASP A 1 328 ? -6.926 42.531 29.266 1 95.19 328 ASP A O 1
ATOM 2528 N N . HIS A 1 329 ? -6.598 44.219 27.797 1 92.19 329 HIS A N 1
ATOM 2529 C CA . HIS A 1 329 ? -5.344 44.688 28.359 1 92.19 329 HIS A CA 1
ATOM 2530 C C . HIS A 1 329 ? -4.324 43.562 28.484 1 92.19 329 HIS A C 1
ATOM 2532 O O . HIS A 1 329 ? -3.648 43.438 29.516 1 92.19 329 HIS A O 1
ATOM 2538 N N . PHE A 1 330 ? -4.242 42.812 27.5 1 91.12 330 PHE A N 1
ATOM 2539 C CA . PHE A 1 330 ? -3.414 41.625 27.609 1 91.12 330 PHE A CA 1
ATOM 2540 C C . PHE A 1 330 ? -1.934 41.969 27.547 1 91.12 330 PHE A C 1
ATOM 2542 O O . PHE A 1 330 ? -1.11 41.344 28.203 1 91.12 330 PHE A O 1
ATOM 2549 N N . LYS A 1 331 ? -1.648 42.906 26.688 1 80.69 331 LYS A N 1
ATOM 2550 C CA . LYS A 1 331 ? -0.258 43.344 26.641 1 80.69 331 LYS A CA 1
ATOM 2551 C C . LYS A 1 331 ? 0.221 43.781 28.031 1 80.69 331 LYS A C 1
ATOM 2553 O O . LYS A 1 331 ? 1.324 43.406 28.453 1 80.69 331 LYS A O 1
ATOM 2558 N N . GLN A 1 332 ? -0.568 44.594 28.641 1 84.56 332 GLN A N 1
ATOM 2559 C CA . GLN A 1 332 ? -0.246 45.031 30 1 84.56 332 GLN A CA 1
ATOM 2560 C C . GLN A 1 332 ? -0.137 43.844 30.953 1 84.56 332 GLN A C 1
ATOM 2562 O O . GLN A 1 332 ? 0.7 43.844 31.859 1 84.56 332 GLN A O 1
ATOM 2567 N N . TYR A 1 333 ? -0.982 42.938 30.828 1 90.38 333 TYR A N 1
ATOM 2568 C CA . TYR A 1 333 ? -0.927 41.719 31.609 1 90.38 333 TYR A CA 1
ATOM 2569 C C . TYR A 1 333 ? 0.417 41 31.438 1 90.38 333 TYR A C 1
ATOM 2571 O O . TYR A 1 333 ? 1.049 40.625 32.438 1 90.38 333 TYR A O 1
ATOM 2579 N N . ASN A 1 334 ? 0.898 40.906 30.219 1 81.81 334 ASN A N 1
ATOM 2580 C CA . ASN A 1 334 ? 2.172 40.25 29.938 1 81.81 334 ASN A CA 1
ATOM 2581 C C . ASN A 1 334 ? 3.346 41.031 30.531 1 81.81 334 ASN A C 1
ATOM 2583 O O . ASN A 1 334 ? 4.324 40.438 30.969 1 81.81 334 ASN A O 1
ATOM 2587 N N . ASP A 1 335 ? 3.166 42.25 30.391 1 74.75 335 ASP A N 1
ATOM 2588 C CA . ASP A 1 335 ? 4.219 43.094 30.922 1 74.75 335 ASP A CA 1
ATOM 2589 C C . ASP A 1 335 ? 4.359 42.938 32.438 1 74.75 335 ASP A C 1
ATOM 2591 O O . ASP A 1 335 ? 5.465 43.031 32.969 1 74.75 335 ASP A O 1
ATOM 2595 N N . THR A 1 336 ? 3.268 42.75 33.094 1 81.75 336 THR A N 1
ATOM 2596 C CA . THR A 1 336 ? 3.232 42.688 34.531 1 81.75 336 THR A CA 1
ATOM 2597 C C . THR A 1 336 ? 3.592 41.281 35.031 1 81.75 336 THR A C 1
ATOM 2599 O O . THR A 1 336 ? 4.359 41.125 35.969 1 81.75 336 THR A O 1
ATOM 2602 N N . PHE A 1 337 ? 3.051 40.312 34.406 1 83.75 337 PHE A N 1
ATOM 2603 C CA . PHE A 1 337 ? 3.135 38.938 34.938 1 83.75 337 PHE A CA 1
ATOM 2604 C C . PHE A 1 337 ? 4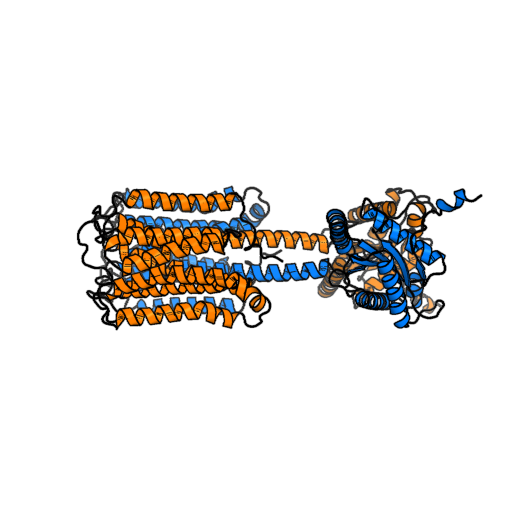.098 38.094 34.125 1 83.75 337 PHE A C 1
ATOM 2606 O O . PHE A 1 337 ? 4.504 37.031 34.531 1 83.75 337 PHE A O 1
ATOM 2613 N N . GLY A 1 338 ? 4.465 38.531 33 1 78.12 338 GLY A N 1
ATOM 2614 C CA . GLY A 1 338 ? 5.348 37.781 32.125 1 78.12 338 GLY A CA 1
ATOM 2615 C C . GLY A 1 338 ? 4.609 37 31.047 1 78.12 338 GLY A C 1
ATOM 2616 O O . GLY A 1 338 ? 3.432 36.688 31.219 1 78.12 338 GLY A O 1
ATOM 2617 N N . HIS A 1 339 ? 5.309 36.562 30.016 1 76.06 339 HIS A N 1
ATOM 2618 C CA . HIS A 1 339 ? 4.723 35.938 28.844 1 76.06 339 HIS A CA 1
ATOM 2619 C C . HIS A 1 339 ? 4.289 34.5 29.156 1 76.06 339 HIS A C 1
ATOM 2621 O O . HIS A 1 339 ? 3.324 34 28.578 1 76.06 339 HIS A O 1
ATOM 2627 N N . LEU A 1 340 ? 5.027 33.875 29.953 1 77.62 340 LEU A N 1
ATOM 2628 C CA . LEU A 1 340 ? 4.66 32.5 30.297 1 77.62 340 LEU A CA 1
ATOM 2629 C C . LEU A 1 340 ? 3.297 32.469 30.984 1 77.62 340 LEU A C 1
ATOM 2631 O O . LEU A 1 340 ? 2.477 31.594 30.703 1 77.62 340 LEU A O 1
ATOM 2635 N N . GLN A 1 341 ? 3.131 33.406 31.922 1 84.81 341 GLN A N 1
ATOM 2636 C CA . GLN A 1 341 ? 1.827 33.531 32.562 1 84.81 341 GLN A CA 1
ATOM 2637 C C . GLN A 1 341 ? 0.758 33.969 31.578 1 84.81 341 GLN A C 1
ATOM 2639 O O . GLN A 1 341 ? -0.402 33.562 31.688 1 84.81 341 GLN A O 1
ATOM 2644 N N . GLY A 1 342 ? 1.162 34.75 30.703 1 89.75 342 GLY A N 1
ATOM 2645 C CA . GLY A 1 342 ? 0.262 35.125 29.625 1 89.75 342 GLY A CA 1
ATOM 2646 C C . GLY A 1 342 ? -0.206 33.969 28.797 1 89.75 342 GLY A C 1
ATOM 2647 O O . GLY A 1 342 ? -1.385 33.875 28.453 1 89.75 342 GLY A O 1
ATOM 2648 N N . ASP A 1 343 ? 0.702 33.094 28.609 1 86.44 343 ASP A N 1
ATOM 2649 C CA . ASP A 1 343 ? 0.368 31.875 27.875 1 86.44 343 ASP A CA 1
ATOM 2650 C C . ASP A 1 343 ? -0.657 31.047 28.641 1 86.44 343 ASP A C 1
ATOM 2652 O O . ASP A 1 343 ? -1.588 30.5 28.047 1 86.44 343 ASP A O 1
ATOM 2656 N N . THR A 1 344 ? -0.438 30.922 29.828 1 92.75 344 THR A N 1
ATOM 2657 C CA . THR A 1 344 ? -1.363 30.172 30.672 1 92.75 344 THR A CA 1
ATOM 2658 C C . THR A 1 344 ? -2.74 30.828 30.688 1 92.75 344 THR A C 1
ATOM 2660 O O . THR A 1 344 ? -3.762 30.141 30.672 1 92.75 344 THR A O 1
ATOM 2663 N N . CYS A 1 345 ? -2.705 32.125 30.734 1 95.19 345 CYS A N 1
ATOM 2664 C CA . CYS A 1 345 ? -3.949 32.906 30.688 1 95.19 345 CYS A CA 1
ATOM 2665 C C . CYS A 1 345 ? -4.699 32.656 29.391 1 95.19 345 CYS A C 1
ATOM 2667 O O . CYS A 1 345 ? -5.898 32.375 29.406 1 95.19 345 CYS A O 1
ATOM 2669 N N . LEU A 1 346 ? -4.004 32.688 28.359 1 95.31 346 LEU A N 1
ATOM 2670 C CA . LEU A 1 346 ? -4.617 32.469 27.047 1 95.31 346 LEU A CA 1
ATOM 2671 C C . LEU A 1 346 ? -5.219 31.078 26.953 1 95.31 346 LEU A C 1
ATOM 2673 O O . LEU A 1 346 ? -6.297 30.891 26.375 1 95.31 346 LEU A O 1
ATOM 2677 N N . ALA A 1 347 ? -4.508 30.094 27.438 1 95.88 347 ALA A N 1
ATOM 2678 C CA . ALA A 1 347 ? -5 28.719 27.422 1 95.88 347 ALA A CA 1
ATOM 2679 C C . ALA A 1 347 ? -6.293 28.594 28.219 1 95.88 347 ALA A C 1
ATOM 2681 O O . ALA A 1 347 ? -7.227 27.906 27.812 1 95.88 347 ALA A O 1
ATOM 2682 N N . ALA A 1 348 ? -6.316 29.234 29.359 1 96.69 348 ALA A N 1
ATOM 2683 C CA . ALA A 1 348 ? -7.5 29.203 30.219 1 96.69 348 ALA A CA 1
ATOM 2684 C C . ALA A 1 348 ? -8.688 29.891 29.531 1 96.69 348 ALA A C 1
ATOM 2686 O O . ALA A 1 348 ? -9.82 29.406 29.625 1 96.69 348 ALA A O 1
ATOM 2687 N N . VAL A 1 349 ? -8.414 30.969 28.953 1 97.38 349 VAL A N 1
ATOM 2688 C CA . VAL A 1 349 ? -9.461 31.703 28.234 1 97.38 349 VAL A CA 1
ATOM 2689 C C . VAL A 1 349 ? -10.016 30.844 27.109 1 97.38 349 VAL A C 1
ATOM 2691 O O . VAL A 1 349 ? -11.227 30.75 26.922 1 97.38 349 VAL A O 1
ATOM 2694 N N . ALA A 1 350 ? -9.125 30.281 26.391 1 97 350 ALA A N 1
ATOM 2695 C CA . ALA A 1 350 ? -9.531 29.422 25.266 1 97 350 ALA A CA 1
ATOM 2696 C C . ALA A 1 350 ? -10.414 28.281 25.75 1 97 350 ALA A C 1
ATOM 2698 O O . ALA A 1 350 ? -11.414 27.938 25.109 1 97 350 ALA A O 1
ATOM 2699 N N . ALA A 1 351 ? -10.047 27.656 26.812 1 96.06 351 ALA A N 1
ATOM 2700 C CA . ALA A 1 351 ? -10.82 26.562 27.375 1 96.06 351 ALA A CA 1
ATOM 2701 C C . ALA A 1 351 ? -12.219 27.016 27.781 1 96.06 351 ALA A C 1
ATOM 2703 O O . ALA A 1 351 ? -13.195 26.297 27.578 1 96.06 351 ALA A O 1
ATOM 2704 N N . ALA A 1 352 ? -12.305 28.141 28.375 1 96.88 352 ALA A N 1
ATOM 2705 C CA . ALA A 1 352 ? -13.594 28.719 28.781 1 96.88 352 ALA A CA 1
ATOM 2706 C C . ALA A 1 352 ? -14.477 28.969 27.562 1 96.88 352 ALA A C 1
ATOM 2708 O O . ALA A 1 352 ? -15.68 28.688 27.594 1 96.88 352 ALA A O 1
ATOM 2709 N N . LEU A 1 353 ? -13.906 29.5 26.562 1 97.19 353 LEU A N 1
ATOM 2710 C CA . LEU A 1 353 ? -14.648 29.781 25.344 1 97.19 353 LEU A CA 1
ATOM 2711 C C . LEU A 1 353 ? -15.148 28.484 24.688 1 97.19 353 LEU A C 1
ATOM 2713 O O . LEU A 1 353 ? -16.266 28.438 24.188 1 97.19 353 LEU A O 1
ATOM 2717 N N . SER A 1 354 ? -14.281 27.5 24.672 1 95.62 354 SER A N 1
ATOM 2718 C CA . SER A 1 354 ? -14.648 26.203 24.094 1 95.62 354 SER A CA 1
ATOM 2719 C C . SER A 1 354 ? -15.836 25.594 24.844 1 95.62 354 SER A C 1
ATOM 2721 O O . SER A 1 354 ? -16.656 24.906 24.234 1 95.62 354 SER A O 1
ATOM 2723 N N . GLY A 1 355 ? -15.922 25.844 26.078 1 93.56 355 GLY A N 1
ATOM 2724 C CA . GLY A 1 355 ? -17.016 25.344 26.891 1 93.56 355 GLY A CA 1
ATOM 2725 C C . GLY A 1 355 ? -18.344 25.984 26.562 1 93.56 355 GLY A C 1
ATOM 2726 O O . GLY A 1 355 ? -19.406 25.391 26.766 1 93.56 355 GLY A O 1
ATOM 2727 N N . VAL A 1 356 ? -18.281 27.156 26.047 1 93.12 356 VAL A N 1
ATOM 2728 C CA . VAL A 1 356 ? -19.5 27.922 25.766 1 93.12 356 VAL A CA 1
ATOM 2729 C C . VAL A 1 356 ? -20.031 27.562 24.375 1 93.12 356 VAL A C 1
ATOM 2731 O O . VAL A 1 356 ? -21.234 27.625 24.125 1 93.12 356 VAL A O 1
ATOM 2734 N N . ALA A 1 357 ? -19.094 27.203 23.484 1 86.69 357 ALA A N 1
ATOM 2735 C CA . ALA A 1 357 ? -19.469 26.75 22.141 1 86.69 357 ALA A CA 1
ATOM 2736 C C . ALA A 1 357 ? -19.859 25.281 22.156 1 86.69 357 ALA A C 1
ATOM 2738 O O . ALA A 1 357 ? -19.062 24.422 21.734 1 86.69 357 ALA A O 1
ATOM 2739 N N . GLY A 1 358 ? -20.984 24.938 22.5 1 79.12 358 GLY A N 1
ATOM 2740 C CA . GLY A 1 358 ? -21.328 23.562 22.859 1 79.12 358 GLY A CA 1
ATOM 2741 C C . GLY A 1 358 ? -21.969 22.797 21.719 1 79.12 358 GLY A C 1
ATOM 2742 O O . GLY A 1 358 ? -22.109 21.578 21.781 1 79.12 358 GLY A O 1
ATOM 2743 N N . ARG A 1 359 ? -22.375 23.484 20.703 1 79.12 359 ARG A N 1
ATOM 2744 C CA . ARG A 1 359 ? -23.062 22.734 19.656 1 79.12 359 ARG A CA 1
ATOM 2745 C C . ARG A 1 359 ? -22.078 22 18.75 1 79.12 359 ARG A C 1
ATOM 2747 O O . ARG A 1 359 ? -20.906 22.375 18.688 1 79.12 359 ARG A O 1
ATOM 2754 N N . ALA A 1 360 ? -22.625 20.984 18.078 1 76.56 360 ALA A N 1
ATOM 2755 C CA . ALA A 1 360 ? -21.797 20.047 17.312 1 76.56 360 ALA A CA 1
ATOM 2756 C C . ALA A 1 360 ? -21 20.781 16.234 1 76.56 360 ALA A C 1
ATOM 2758 O O . ALA A 1 360 ? -19.859 20.422 15.945 1 76.56 360 ALA A O 1
ATOM 2759 N N . ASN A 1 361 ? -21.516 21.812 15.641 1 83.75 361 ASN A N 1
ATOM 2760 C CA . ASN A 1 361 ? -20.859 22.469 14.508 1 83.75 361 ASN A CA 1
ATOM 2761 C C . ASN A 1 361 ? -20.172 23.766 14.922 1 83.75 361 ASN A C 1
ATOM 2763 O O . ASN A 1 361 ? -19.5 24.406 14.117 1 83.75 361 ASN A O 1
ATOM 2767 N N . ASP A 1 362 ? -20.281 24.109 16.234 1 92.69 362 ASP A N 1
ATOM 2768 C CA . ASP A 1 362 ? -19.594 25.281 16.75 1 92.69 362 ASP A CA 1
ATOM 2769 C C . ASP A 1 362 ? -18.109 25.016 16.938 1 92.69 362 ASP A C 1
ATOM 2771 O O . ASP A 1 362 ? -17.703 23.891 17.219 1 92.69 362 ASP A O 1
ATOM 2775 N N . PHE A 1 363 ? -17.281 26 16.656 1 93.62 363 PHE A N 1
ATOM 2776 C CA . PHE A 1 363 ? -15.875 25.797 17 1 93.62 363 PHE A CA 1
ATOM 2777 C C . PHE A 1 363 ? -15.211 27.109 17.375 1 93.62 363 PHE A C 1
ATOM 2779 O O . PHE A 1 363 ? -15.688 28.188 16.984 1 93.62 363 PHE A O 1
ATOM 2786 N N . VAL A 1 364 ? -14.203 27.047 18.188 1 96.5 364 VAL A N 1
ATOM 2787 C CA . VAL A 1 364 ? -13.406 28.188 18.656 1 96.5 364 VAL A CA 1
ATOM 2788 C C . VAL A 1 364 ? -12.016 28.141 18.016 1 96.5 364 VAL A C 1
ATOM 2790 O O . VAL A 1 364 ? -11.422 27.062 17.891 1 96.5 364 VAL A O 1
ATOM 2793 N N . ALA A 1 365 ? -11.562 29.234 17.516 1 94.75 365 ALA A N 1
ATOM 2794 C CA . ALA A 1 365 ? -10.227 29.328 16.922 1 94.75 365 ALA A CA 1
ATOM 2795 C C . ALA A 1 365 ? -9.461 30.516 17.484 1 94.75 365 ALA A C 1
ATOM 2797 O O . ALA A 1 365 ? -10.062 31.531 17.828 1 94.75 365 ALA A O 1
ATOM 2798 N N . ARG A 1 366 ? -8.219 30.359 17.641 1 92.31 366 ARG A N 1
ATOM 2799 C CA . ARG A 1 366 ? -7.379 31.516 17.953 1 92.31 366 ARG A CA 1
ATOM 2800 C C . ARG A 1 366 ? -7.098 32.344 16.703 1 92.31 366 ARG A C 1
ATOM 2802 O O . ARG A 1 366 ? -6.449 31.859 15.766 1 92.31 366 ARG A O 1
ATOM 2809 N N . TYR A 1 367 ? -7.617 33.5 16.625 1 86.38 367 TYR A N 1
ATOM 2810 C CA . TYR A 1 367 ? -7.59 34.375 15.445 1 86.38 367 TYR A CA 1
ATOM 2811 C C . TYR A 1 367 ? -6.324 35.219 15.414 1 86.38 367 TYR A C 1
ATOM 2813 O O . TYR A 1 367 ? -5.801 35.5 14.336 1 86.38 367 TYR A O 1
ATOM 2821 N N . GLY A 1 368 ? -5.863 35.594 16.5 1 79 368 GLY A N 1
ATOM 2822 C CA . GLY A 1 368 ? -4.664 36.406 16.688 1 79 368 GLY A CA 1
ATOM 2823 C C . GLY A 1 368 ? -3.928 36.062 17.984 1 79 368 GLY A C 1
ATOM 2824 O O . GLY A 1 368 ? -4.129 35 18.562 1 79 368 GLY A O 1
ATOM 2825 N N . GLY A 1 369 ? -2.969 36.938 18.328 1 80.31 369 GLY A N 1
ATOM 2826 C CA . GLY A 1 369 ? -2.221 36.719 19.562 1 80.31 369 GLY A CA 1
ATOM 2827 C C . GLY A 1 369 ? -3.111 36.531 20.766 1 80.31 369 GLY A C 1
ATOM 2828 O O . GLY A 1 369 ? -3.008 35.531 21.484 1 80.31 369 GLY A O 1
ATOM 2829 N N . GLU A 1 370 ? -3.955 37.531 20.984 1 91.12 370 GLU A N 1
ATOM 2830 C CA . GLU A 1 370 ? -4.855 37.5 22.125 1 91.12 370 GLU A CA 1
ATOM 2831 C C . GLU A 1 370 ? -6.316 37.469 21.688 1 91.12 370 GLU A C 1
ATOM 2833 O O . GLU A 1 370 ? -7.215 37.781 22.484 1 91.12 370 GLU A O 1
ATOM 2838 N N . GLU A 1 371 ? -6.516 37.188 20.422 1 91.81 371 GLU A N 1
ATOM 2839 C CA . GLU A 1 371 ? -7.855 37.219 19.844 1 91.81 371 GLU A CA 1
ATOM 2840 C C . GLU A 1 371 ? -8.359 35.812 19.5 1 91.81 371 GLU A C 1
ATOM 2842 O O . GLU A 1 371 ? -7.578 34.969 19.062 1 91.81 371 GLU A O 1
ATOM 2847 N N . PHE A 1 372 ? -9.648 35.594 19.75 1 96.56 372 PHE A N 1
ATOM 2848 C CA . PHE A 1 372 ? -10.312 34.312 19.453 1 96.56 372 PHE A CA 1
ATOM 2849 C C . PHE A 1 372 ? -11.562 34.562 18.625 1 96.56 372 PHE A C 1
ATOM 2851 O O . PHE A 1 372 ? -12.156 35.625 18.656 1 96.56 372 PHE A O 1
ATOM 2858 N N . ALA A 1 373 ? -11.906 33.625 17.859 1 96.31 373 ALA A N 1
ATOM 2859 C CA . ALA A 1 373 ? -13.133 33.625 17.062 1 96.31 373 ALA A CA 1
ATOM 2860 C C . ALA A 1 373 ? -14.016 32.438 17.422 1 96.31 373 ALA A C 1
ATOM 2862 O O . ALA A 1 373 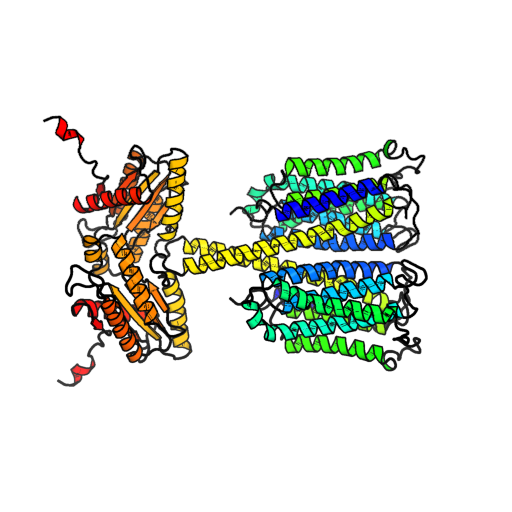? -13.531 31.312 17.578 1 96.31 373 ALA A O 1
ATOM 2863 N N . VAL A 1 374 ? -15.25 32.656 17.656 1 97.44 374 VAL A N 1
ATOM 2864 C CA . VAL A 1 374 ? -16.25 31.609 17.875 1 97.44 374 VAL A CA 1
ATOM 2865 C C . VAL A 1 374 ? -17.219 31.578 16.703 1 97.44 374 VAL A C 1
ATOM 2867 O O . VAL A 1 374 ? -17.953 32.531 16.453 1 97.44 374 VAL A O 1
ATOM 2870 N N . VAL A 1 375 ? -17.188 30.484 16 1 96.88 375 VAL A N 1
ATOM 2871 C CA . VAL A 1 375 ? -18.031 30.328 14.828 1 96.88 375 VAL A CA 1
ATOM 2872 C C . VAL A 1 375 ? -19.297 29.531 15.195 1 96.88 375 VAL A C 1
ATOM 2874 O O . VAL A 1 375 ? -19.203 28.453 15.789 1 96.88 375 VAL A O 1
ATOM 2877 N N . LEU A 1 376 ? -20.453 30.047 14.797 1 96.12 376 LEU A N 1
ATOM 2878 C CA . LEU A 1 376 ? -21.734 29.484 15.203 1 96.12 376 LEU A CA 1
ATOM 2879 C C . LEU A 1 376 ? -22.625 29.25 13.992 1 96.12 376 LEU A C 1
ATOM 2881 O O . LEU A 1 376 ? -23.562 30.016 13.734 1 96.12 376 LEU A O 1
ATOM 2885 N N . PRO A 1 377 ? -22.422 28.094 13.336 1 93.81 377 PRO A N 1
ATOM 2886 C CA . PRO A 1 377 ? -23.344 27.781 12.242 1 93.81 377 PRO A CA 1
ATOM 2887 C C . PRO A 1 377 ? -24.781 27.578 12.711 1 93.81 377 PRO A C 1
ATOM 2889 O O . PRO A 1 377 ? -25 26.922 13.742 1 93.81 377 PRO A O 1
ATOM 2892 N N . GLY A 1 378 ? -25.703 28.156 12.039 1 92.12 378 GLY A N 1
ATOM 2893 C CA . GLY A 1 378 ? -27.109 27.984 12.352 1 92.12 378 GLY A CA 1
ATOM 2894 C C . GLY A 1 378 ? -27.625 28.984 13.375 1 92.12 378 GLY A C 1
ATOM 2895 O O . GLY A 1 378 ? -28.828 29.031 13.648 1 92.12 378 GLY A O 1
ATOM 2896 N N . ALA A 1 379 ? -26.781 29.797 13.898 1 93.31 379 ALA A N 1
ATOM 2897 C CA . ALA A 1 379 ? -27.188 30.766 14.914 1 93.31 379 ALA A CA 1
ATOM 2898 C C . ALA A 1 379 ? -27.547 32.125 14.289 1 93.31 379 ALA A C 1
ATOM 2900 O O . ALA A 1 379 ? -26.875 32.562 13.344 1 93.31 379 ALA A O 1
ATOM 2901 N N . ASP A 1 380 ? -28.594 32.75 14.805 1 92.31 380 ASP A N 1
ATOM 2902 C CA . ASP A 1 380 ? -28.953 34.094 14.383 1 92.31 380 ASP A CA 1
ATOM 2903 C C . ASP A 1 380 ? -28.344 35.156 15.305 1 92.31 380 ASP A C 1
ATOM 2905 O O . ASP A 1 380 ? -27.469 34.844 16.109 1 92.31 380 ASP A O 1
ATOM 2909 N N . GLU A 1 381 ? -28.734 36.375 15.094 1 92.12 381 GLU A N 1
ATOM 2910 C CA . GLU A 1 381 ? -28.156 37.469 15.852 1 92.12 381 GLU A CA 1
ATOM 2911 C C . GLU A 1 381 ? -28.406 37.312 17.344 1 92.12 381 GLU A C 1
ATOM 2913 O O . GLU A 1 381 ? -27.531 37.625 18.156 1 92.12 381 GLU A O 1
ATOM 2918 N N . ARG A 1 382 ? -29.547 36.906 17.703 1 93.5 382 ARG A N 1
ATOM 2919 C CA . ARG A 1 382 ? -29.875 36.688 19.109 1 93.5 382 ARG A CA 1
ATOM 2920 C C . ARG A 1 382 ? -29.016 35.594 19.703 1 93.5 382 ARG A C 1
ATOM 2922 O O . ARG A 1 382 ? -28.547 35.688 20.844 1 93.5 382 ARG A O 1
ATOM 2929 N N . GLY A 1 383 ? -28.953 34.562 18.938 1 94.38 383 GLY A N 1
ATOM 2930 C CA . GLY A 1 383 ? -28.094 33.469 19.375 1 94.38 383 GLY A CA 1
ATOM 2931 C C . GLY A 1 383 ? -26.641 33.875 19.547 1 94.38 383 GLY A C 1
ATOM 2932 O O . GLY A 1 383 ? -26 33.469 20.516 1 94.38 383 GLY A O 1
ATOM 2933 N N . ALA A 1 384 ? -26.188 34.688 18.656 1 95.81 384 ALA A N 1
ATOM 2934 C CA . ALA A 1 384 ? -24.812 35.188 18.719 1 95.81 384 ALA A CA 1
ATOM 2935 C C . ALA A 1 384 ? -24.609 36.062 19.969 1 95.81 384 ALA A C 1
ATOM 2937 O O . ALA A 1 384 ? -23.578 35.969 20.625 1 95.81 384 ALA A O 1
ATOM 2938 N N . ALA A 1 385 ? -25.578 36.875 20.188 1 96.31 385 ALA A N 1
ATOM 2939 C CA . ALA A 1 385 ? -25.531 37.75 21.344 1 96.31 385 ALA A CA 1
ATOM 2940 C C . ALA A 1 385 ? -25.453 36.938 22.641 1 96.31 385 ALA A C 1
ATOM 2942 O O . ALA A 1 385 ? -24.703 37.281 23.562 1 96.31 385 ALA A O 1
ATOM 2943 N N . THR A 1 386 ? -26.219 35.969 22.688 1 96.75 386 THR A N 1
ATOM 2944 C CA . THR A 1 386 ? -26.25 35.125 23.859 1 96.75 386 THR A CA 1
ATOM 2945 C C . THR A 1 386 ? -24.906 34.438 24.094 1 96.75 386 THR A C 1
ATOM 2947 O O . THR A 1 386 ? -24.406 34.406 25.219 1 96.75 386 THR A O 1
ATOM 2950 N N . ILE A 1 387 ? -24.344 33.906 23.062 1 96.88 387 ILE A N 1
ATOM 2951 C CA . ILE A 1 387 ? -23.078 33.188 23.172 1 96.88 387 ILE A CA 1
ATOM 2952 C C . ILE A 1 387 ? -21.969 34.188 23.516 1 96.88 387 ILE A C 1
ATOM 2954 O O . ILE A 1 387 ? -21.047 33.875 24.281 1 96.88 387 ILE A O 1
ATOM 2958 N N . ALA A 1 388 ? -22.031 35.344 22.953 1 97.69 388 ALA A N 1
ATOM 2959 C CA . ALA A 1 388 ? -21.047 36.375 23.266 1 97.69 388 ALA A CA 1
ATOM 2960 C C . ALA A 1 388 ? -21.062 36.75 24.75 1 97.69 388 ALA A C 1
ATOM 2962 O O . ALA A 1 388 ? -20 36.844 25.375 1 97.69 388 ALA A O 1
ATOM 2963 N N . GLU A 1 389 ? -22.219 36.875 25.219 1 97.44 389 GLU A N 1
ATOM 2964 C CA . GLU A 1 389 ? -22.359 37.219 26.641 1 97.44 389 GLU A CA 1
ATOM 2965 C C . GLU A 1 389 ? -21.922 36.062 27.531 1 97.44 389 GLU A C 1
ATOM 2967 O O . GLU A 1 389 ? -21.281 36.281 28.562 1 97.44 389 GLU A O 1
ATOM 2972 N N . ARG A 1 390 ? -22.266 34.969 27.172 1 97.25 390 ARG A N 1
ATOM 2973 C CA . ARG A 1 390 ? -21.844 33.781 27.922 1 97.25 390 ARG A CA 1
ATOM 2974 C C . ARG A 1 390 ? -20.328 33.656 27.922 1 97.25 390 ARG A C 1
ATOM 2976 O O . ARG A 1 390 ? -19.734 33.219 28.906 1 97.25 390 ARG A O 1
ATOM 2983 N N . ALA A 1 391 ? -19.719 33.906 26.812 1 97.25 391 ALA A N 1
ATOM 2984 C CA . ALA A 1 391 ? -18.266 33.875 26.703 1 97.25 391 ALA A CA 1
ATOM 2985 C C . ALA A 1 391 ? -17.625 34.844 27.656 1 97.25 391 ALA A C 1
ATOM 2987 O O . ALA A 1 391 ? -16.672 34.5 28.375 1 97.25 391 ALA A O 1
ATOM 2988 N N . ARG A 1 392 ? -18.125 36.031 27.625 1 97.25 392 ARG A N 1
ATOM 2989 C CA . ARG A 1 392 ? -17.625 37.062 28.516 1 97.25 392 ARG A CA 1
ATOM 2990 C C . ARG A 1 392 ? -17.734 36.625 29.984 1 97.25 392 ARG A C 1
ATOM 2992 O O . ARG A 1 392 ? -16.766 36.719 30.734 1 97.25 392 ARG A O 1
ATOM 2999 N N . GLN A 1 393 ? -18.859 36.125 30.312 1 97.31 393 GLN A N 1
ATOM 3000 C CA . GLN A 1 393 ? -19.125 35.688 31.688 1 97.31 393 GLN A CA 1
ATOM 3001 C C . GLN A 1 393 ? -18.25 34.5 32.062 1 97.31 393 GLN A C 1
ATOM 3003 O O . GLN A 1 393 ? -17.797 34.406 33.219 1 97.31 393 GLN A O 1
ATOM 3008 N N . ALA A 1 394 ? -18.094 33.625 31.203 1 97.5 394 ALA A N 1
ATOM 3009 C CA . ALA A 1 394 ? -17.281 32.438 31.469 1 97.5 394 ALA A CA 1
ATOM 3010 C C . ALA A 1 394 ? -15.852 32.812 31.797 1 97.5 394 ALA A C 1
ATOM 3012 O O . ALA A 1 394 ? -15.227 32.188 32.688 1 97.5 394 ALA A O 1
ATOM 3013 N N . VAL A 1 395 ? -15.312 33.781 31.141 1 97.62 395 VAL A N 1
ATOM 3014 C CA . VAL A 1 395 ? -13.945 34.219 31.391 1 97.62 395 VAL A CA 1
ATOM 3015 C C . VAL A 1 395 ? -13.875 34.938 32.719 1 97.62 395 VAL A C 1
ATOM 3017 O O . VAL A 1 395 ? -12.922 34.781 33.5 1 97.62 395 VAL A O 1
ATOM 3020 N N . GLU A 1 396 ? -14.859 35.75 32.969 1 96.25 396 GLU A N 1
ATOM 3021 C CA . GLU A 1 396 ? -14.922 36.438 34.25 1 96.25 396 GLU A CA 1
ATOM 3022 C C . GLU A 1 396 ? -14.906 35.469 35.406 1 96.25 396 GLU A C 1
ATOM 3024 O O . GLU A 1 396 ? -14.312 35.75 36.438 1 96.25 396 GLU A O 1
ATOM 3029 N N . ARG A 1 397 ? -15.531 34.406 35.219 1 96 397 ARG A N 1
ATOM 3030 C CA . ARG A 1 397 ? -15.672 33.438 36.281 1 96 397 ARG A CA 1
ATOM 3031 C C . ARG A 1 397 ? -14.344 32.75 36.562 1 96 397 ARG A C 1
ATOM 3033 O O . ARG A 1 397 ? -14.156 32.156 37.656 1 96 397 ARG A O 1
ATOM 3040 N N . LEU A 1 398 ? -13.43 32.781 35.656 1 96.06 398 LEU A N 1
ATOM 3041 C CA . LEU A 1 398 ? -12.109 32.188 35.875 1 96.06 398 LEU A CA 1
ATOM 3042 C C . LEU A 1 398 ? -11.367 32.906 37 1 96.06 398 LEU A C 1
ATOM 3044 O O . LEU A 1 398 ? -10.523 32.312 37.688 1 96.06 398 LEU A O 1
ATOM 3048 N N . ARG A 1 399 ? -11.555 34.219 37.156 1 95.94 399 ARG A N 1
ATOM 3049 C CA . ARG A 1 399 ? -10.961 35.094 38.156 1 95.94 399 ARG A CA 1
ATOM 3050 C C . ARG A 1 399 ? -9.438 35.031 38.125 1 95.94 399 ARG A C 1
ATOM 3052 O O . ARG A 1 399 ? -8.781 34.875 39.156 1 95.94 399 ARG A O 1
ATOM 3059 N N . ILE A 1 400 ? -8.992 35.031 36.969 1 96.31 400 ILE A N 1
ATOM 3060 C CA . ILE A 1 400 ? -7.547 35.125 36.812 1 96.31 400 ILE A CA 1
ATOM 3061 C C . ILE A 1 400 ? -7.059 36.5 37.219 1 96.31 400 ILE A C 1
ATOM 3063 O O . ILE A 1 400 ? -7.527 37.5 36.688 1 96.31 400 ILE A O 1
ATOM 3067 N N . ALA A 1 401 ? -6.105 36.562 38.062 1 95.06 401 ALA A N 1
ATOM 3068 C CA . ALA A 1 401 ? -5.656 37.844 38.625 1 95.06 401 ALA A CA 1
ATOM 3069 C C . ALA A 1 401 ? -5.027 38.719 37.562 1 95.06 401 ALA A C 1
ATOM 3071 O O . ALA A 1 401 ? -4.289 38.219 36.688 1 95.06 401 ALA A O 1
ATOM 3072 N N . ALA A 1 402 ? -5.355 39.969 37.562 1 93.25 402 ALA A N 1
ATOM 3073 C CA . ALA A 1 402 ? -4.781 40.969 36.688 1 93.25 402 ALA A CA 1
ATOM 3074 C C . ALA A 1 402 ? -4.516 42.281 37.438 1 93.25 402 ALA A C 1
ATOM 3076 O O . ALA A 1 402 ? -5.035 42.5 38.531 1 93.25 402 ALA A O 1
ATOM 3077 N N . ASP A 1 403 ? -3.693 43.125 36.875 1 90.38 403 ASP A N 1
ATOM 3078 C CA . ASP A 1 403 ? -3.33 44.375 37.5 1 90.38 403 ASP A CA 1
ATOM 3079 C C . ASP A 1 403 ? -4.25 45.531 37.062 1 90.38 403 ASP A C 1
ATOM 3081 O O . ASP A 1 403 ? -4.176 46.625 37.594 1 90.38 403 ASP A O 1
ATOM 3085 N N . THR A 1 404 ? -5.09 45.25 36.219 1 89.12 404 THR A N 1
ATOM 3086 C CA . THR A 1 404 ? -6.027 46.25 35.719 1 89.12 404 THR A CA 1
ATOM 3087 C C . THR A 1 404 ? -7.406 46.031 36.344 1 89.12 404 THR A C 1
ATOM 3089 O O . THR A 1 404 ? -7.707 44.969 36.875 1 89.12 404 THR A O 1
ATOM 3092 N N . ALA A 1 405 ? -8.18 47.219 36.438 1 86.5 405 ALA A N 1
ATOM 3093 C CA . ALA A 1 405 ? -9.555 47.094 36.906 1 86.5 405 ALA A CA 1
ATOM 3094 C C . ALA A 1 405 ? -10.344 46.094 36.062 1 86.5 405 ALA A C 1
ATOM 3096 O O . ALA A 1 405 ? -10.211 46.062 34.844 1 86.5 405 ALA A O 1
ATOM 3097 N N . PRO A 1 406 ? -11.078 45.312 36.594 1 90.31 406 PRO A N 1
ATOM 3098 C CA . PRO A 1 406 ? -11.594 45.094 37.938 1 90.31 406 PRO A CA 1
ATOM 3099 C C . PRO A 1 406 ? -10.711 44.156 38.781 1 90.31 406 PRO A C 1
ATOM 3101 O O . PRO A 1 406 ? -11.141 43.656 39.812 1 90.31 406 PRO A O 1
ATOM 3104 N N . GLY A 1 407 ? -9.625 43.75 38.375 1 92.56 407 GLY A N 1
ATOM 3105 C CA . GLY A 1 407 ? -8.672 42.969 39.156 1 92.56 407 GLY A CA 1
ATOM 3106 C C . GLY A 1 407 ? -8.492 41.562 38.625 1 92.56 407 GLY A C 1
ATOM 3107 O O . GLY A 1 407 ? -7.746 40.781 39.188 1 92.56 407 GLY A O 1
ATOM 3108 N N . TYR A 1 408 ? -9.242 41.312 37.75 1 95.88 408 TYR A N 1
ATOM 3109 C CA . TYR A 1 408 ? -9.109 40 37.094 1 95.88 408 TYR A CA 1
ATOM 3110 C C . TYR A 1 408 ? -9.219 40.156 35.562 1 95.88 408 TYR A C 1
ATOM 3112 O O . TYR A 1 408 ? -9.68 41.188 35.062 1 95.88 408 TYR A O 1
ATOM 3120 N N . VAL A 1 409 ? -8.828 39.156 34.844 1 96.81 409 VAL A N 1
ATOM 3121 C CA . VAL A 1 409 ? -8.797 39.188 33.375 1 96.81 409 VAL A CA 1
ATOM 3122 C C . VAL A 1 409 ? -10.227 39.188 32.844 1 96.81 409 VAL A C 1
ATOM 3124 O O . VAL A 1 409 ? -11.07 38.438 33.312 1 96.81 409 VAL A O 1
ATOM 3127 N N . THR A 1 410 ? -10.531 40.062 31.953 1 97.38 410 THR A N 1
ATOM 3128 C CA . THR A 1 410 ? -11.812 40.094 31.25 1 97.38 410 THR A CA 1
ATOM 3129 C C . THR A 1 410 ? -11.609 40.062 29.734 1 97.38 410 THR A C 1
ATOM 3131 O O . THR A 1 410 ? -10.477 40.094 29.25 1 97.38 410 THR A O 1
ATOM 3134 N N . VAL A 1 411 ? -12.758 39.844 29.047 1 97.69 411 VAL A N 1
ATOM 3135 C CA . VAL A 1 411 ? -12.703 39.844 27.594 1 97.69 411 VAL A CA 1
ATOM 3136 C C . VAL A 1 411 ? -13.789 40.75 27.031 1 97.69 411 VAL A C 1
ATOM 3138 O O . VAL A 1 411 ? -14.789 41.031 27.703 1 97.69 411 VAL A O 1
ATOM 3141 N N . SER A 1 412 ? -13.531 41.281 25.906 1 97.56 412 SER A N 1
ATOM 3142 C CA . SER A 1 412 ? -14.523 42 25.109 1 97.56 412 SER A CA 1
ATOM 3143 C C . SER A 1 412 ? -14.914 41.188 23.875 1 97.56 412 SER A C 1
ATOM 3145 O O . SER A 1 412 ? -14.094 40.469 23.297 1 97.56 412 SER A O 1
ATOM 3147 N N . ALA A 1 413 ? -16.219 41.312 23.516 1 97.69 413 ALA A N 1
ATOM 3148 C CA . ALA A 1 413 ? -16.703 40.5 22.422 1 97.69 413 ALA A CA 1
ATOM 3149 C C . ALA A 1 413 ? -17.516 41.312 21.422 1 97.69 413 ALA A C 1
ATOM 3151 O O . ALA A 1 413 ? -18.281 42.188 21.828 1 97.69 413 ALA A O 1
ATOM 3152 N N . GLY A 1 414 ? -17.234 41.125 20.172 1 96.62 414 GLY A N 1
ATOM 3153 C CA . GLY A 1 414 ? -18.062 41.625 19.094 1 96.62 414 GLY A CA 1
ATOM 3154 C C . GLY A 1 414 ? -18.719 40.531 18.266 1 96.62 414 GLY A C 1
ATOM 3155 O O . GLY A 1 414 ? -18.078 39.5 17.969 1 96.62 414 GLY A O 1
ATOM 3156 N N . TYR A 1 415 ? -20.016 40.656 17.984 1 96.31 415 TYR A N 1
ATOM 3157 C CA . TYR A 1 415 ? -20.688 39.594 17.25 1 96.31 415 TYR A CA 1
ATOM 3158 C C . TYR A 1 415 ? -21.438 40.125 16.062 1 96.31 415 TYR A C 1
ATOM 3160 O O . TYR A 1 415 ? -21.828 41.312 16.047 1 96.31 415 TYR A O 1
ATOM 3168 N N . ALA A 1 416 ? -21.562 39.312 15.055 1 94.56 416 ALA A N 1
ATOM 3169 C CA . ALA A 1 416 ? -22.344 39.594 13.852 1 94.56 416 ALA A CA 1
ATOM 3170 C C . ALA A 1 416 ? -22.953 38.312 13.281 1 94.56 416 ALA A C 1
ATOM 3172 O O . ALA A 1 416 ? -22.391 37.219 13.445 1 94.56 416 ALA A O 1
ATOM 3173 N N . ALA A 1 417 ? -24.078 38.406 12.672 1 94.25 417 ALA A N 1
ATOM 3174 C CA . ALA A 1 417 ? -24.766 37.281 12.07 1 94.25 417 ALA A CA 1
ATOM 3175 C C . ALA A 1 417 ? -25.25 37.594 10.664 1 94.25 417 ALA A C 1
ATOM 3177 O O . ALA A 1 417 ? -25.516 38.75 10.352 1 94.25 417 ALA A O 1
ATOM 3178 N N . SER A 1 418 ? -25.312 36.5 9.891 1 88.12 418 SER A N 1
ATOM 3179 C CA . SER A 1 418 ? -25.734 36.688 8.508 1 88.12 418 SER A CA 1
ATOM 3180 C C . SER A 1 418 ? -27.25 36.812 8.414 1 88.12 418 SER A C 1
ATOM 3182 O O . SER A 1 418 ? -27.781 37.25 7.391 1 88.12 418 SER A O 1
ATOM 3184 N N . SER A 1 419 ? -27.906 36.438 9.508 1 77.06 419 SER A N 1
ATOM 3185 C CA . SER A 1 419 ? -29.359 36.531 9.469 1 77.06 419 SER A CA 1
ATOM 3186 C C . SER A 1 419 ? -29.812 37.969 9.344 1 77.06 419 SER A C 1
ATOM 3188 O O . SER A 1 419 ? -29.391 38.844 10.109 1 77.06 419 SER A O 1
ATOM 3190 N N . GLY A 1 420 ? -30.703 38.25 8.367 1 63.97 420 GLY A N 1
ATOM 3191 C CA . GLY A 1 420 ? -31.312 39.562 8.203 1 63.97 420 GLY A CA 1
ATOM 3192 C C . GLY A 1 420 ? -30.422 40.562 7.461 1 63.97 420 GLY A C 1
ATOM 3193 O O . GLY A 1 420 ? -30.875 41.594 7.016 1 63.97 420 GLY A O 1
ATOM 3194 N N . ASN A 1 421 ? -29.047 40.312 7.465 1 60.84 421 ASN A N 1
ATOM 3195 C CA . ASN A 1 421 ? -28.094 41.188 6.773 1 60.84 421 ASN A CA 1
ATOM 3196 C C . ASN A 1 421 ? -27.234 40.406 5.797 1 60.84 421 ASN A C 1
ATOM 3198 O O . ASN A 1 421 ? -26.25 39.781 6.195 1 60.84 421 ASN A O 1
ATOM 3202 N N . PRO A 1 422 ? -27.609 40.406 4.648 1 68.31 422 PRO A N 1
ATOM 3203 C CA . PRO A 1 422 ? -26.906 39.5 3.719 1 68.31 422 PRO A CA 1
ATOM 3204 C C . PRO A 1 422 ? -25.469 39.969 3.445 1 68.31 422 PRO A C 1
ATOM 3206 O O . PRO A 1 422 ? -25.25 41.031 2.877 1 68.31 422 PRO A O 1
ATOM 3209 N N . PHE A 1 423 ? -24.609 39.406 4.156 1 81.06 423 PHE A N 1
ATOM 3210 C CA . PHE A 1 423 ? -23.203 39.625 3.801 1 81.06 423 PHE A CA 1
ATOM 3211 C C . PHE A 1 423 ? -22.859 38.875 2.52 1 81.06 423 PHE A C 1
ATOM 3213 O O . PHE A 1 423 ? -23.266 37.719 2.338 1 81.06 423 PHE A O 1
ATOM 3220 N N . GLU A 1 424 ? -22.156 39.562 1.675 1 81.25 424 GLU A N 1
ATOM 3221 C CA . GLU A 1 424 ? -21.859 38.969 0.378 1 81.25 424 GLU A CA 1
ATOM 3222 C C . GLU A 1 424 ? -20.609 38.094 0.448 1 81.25 424 GLU A C 1
ATOM 3224 O O . GLU A 1 424 ? -20.422 37.219 -0.382 1 81.25 424 GLU A O 1
ATOM 3229 N N . THR A 1 425 ? -19.797 38.406 1.339 1 88.06 425 THR A N 1
ATOM 3230 C CA . THR A 1 425 ? -18.531 37.656 1.435 1 88.06 425 THR A CA 1
ATOM 3231 C C . THR A 1 425 ? -18.234 37.281 2.887 1 88.06 425 THR A C 1
ATOM 3233 O O . THR A 1 425 ? -18.688 37.969 3.809 1 88.06 425 THR A O 1
ATOM 3236 N N . PRO A 1 426 ? -17.484 36.188 3.057 1 89.38 426 PRO A N 1
ATOM 3237 C CA . PRO A 1 426 ? -17.047 35.844 4.414 1 89.38 426 PRO A CA 1
ATOM 3238 C C . PRO A 1 426 ? -16.281 37 5.086 1 89.38 426 PRO A C 1
ATOM 3240 O O . PRO A 1 426 ? -16.422 37.219 6.289 1 89.38 426 PRO A O 1
ATOM 3243 N N . GLY A 1 427 ? -15.492 37.688 4.352 1 86.56 427 GLY A N 1
ATOM 3244 C CA . GLY A 1 427 ? -14.727 38.812 4.867 1 86.56 427 GLY A CA 1
ATOM 3245 C C . GLY A 1 427 ? -15.594 39.906 5.441 1 86.56 427 GLY A C 1
ATOM 3246 O O . GLY A 1 427 ? -15.227 40.531 6.43 1 86.56 427 GLY A O 1
ATOM 3247 N N . ALA A 1 428 ? -16.703 40.094 4.828 1 87 428 ALA A N 1
ATOM 3248 C CA . ALA A 1 428 ? -17.625 41.156 5.297 1 87 428 ALA A CA 1
ATOM 3249 C C . ALA A 1 428 ? -18.203 40.781 6.668 1 87 428 ALA A C 1
ATOM 3251 O O . ALA A 1 428 ? -18.375 41.688 7.512 1 87 428 ALA A O 1
ATOM 3252 N N . LEU A 1 429 ? -18.5 39.594 6.844 1 91.5 429 LEU A N 1
ATOM 3253 C CA . LEU A 1 429 ? -19 39.156 8.141 1 91.5 429 LEU A CA 1
ATOM 3254 C C . LEU A 1 429 ? -17.938 39.25 9.211 1 91.5 429 LEU A C 1
ATOM 3256 O O . LEU A 1 429 ? -18.219 39.656 10.344 1 91.5 429 LEU A O 1
ATOM 3260 N N . ILE A 1 430 ? -16.75 38.906 8.844 1 90.56 430 ILE A N 1
ATOM 3261 C CA . ILE A 1 430 ? -15.625 39.031 9.758 1 90.56 430 ILE A CA 1
ATOM 3262 C C . ILE A 1 430 ? -15.414 40.5 10.125 1 90.56 430 ILE A C 1
ATOM 3264 O O . ILE A 1 430 ? -15.203 40.812 11.289 1 90.56 430 ILE A O 1
ATOM 3268 N N . ALA A 1 431 ? -15.484 41.312 9.164 1 84.75 431 ALA A N 1
ATOM 3269 C CA . ALA A 1 431 ? -15.297 42.75 9.375 1 84.75 431 ALA A CA 1
ATOM 3270 C C . ALA A 1 431 ? -16.375 43.312 10.297 1 84.75 431 ALA A C 1
ATOM 3272 O O . ALA A 1 431 ? -16.109 44.188 11.141 1 84.75 431 ALA A O 1
ATOM 3273 N N . ALA A 1 432 ? -17.5 42.844 10.094 1 89.38 432 ALA A N 1
ATOM 3274 C CA . ALA A 1 432 ? -18.609 43.281 10.93 1 89.38 432 ALA A CA 1
ATOM 3275 C C . ALA A 1 432 ? -18.391 42.875 12.391 1 89.38 432 ALA A C 1
ATOM 3277 O O . ALA A 1 432 ? -18.609 43.688 13.305 1 89.38 432 ALA A O 1
ATOM 3278 N N . ALA A 1 433 ? -18.062 41.656 12.578 1 92.88 433 ALA A N 1
ATOM 3279 C CA . ALA A 1 433 ? -17.797 41.188 13.93 1 92.88 433 ALA A CA 1
ATOM 3280 C C . ALA A 1 433 ? -16.625 41.906 14.562 1 92.88 433 ALA A C 1
ATOM 3282 O O . ALA A 1 433 ? -16.625 42.188 15.758 1 92.88 433 ALA A O 1
ATOM 3283 N N . ASP A 1 434 ? -15.617 42.156 13.758 1 87.19 434 ASP A N 1
ATOM 3284 C CA . ASP A 1 434 ? -14.438 42.875 14.211 1 87.19 434 ASP A CA 1
ATOM 3285 C C . ASP A 1 434 ? -14.789 44.312 14.602 1 87.19 434 ASP A C 1
ATOM 3287 O O . ASP A 1 434 ? -14.266 44.844 15.586 1 87.19 434 ASP A O 1
ATOM 3291 N N . ALA A 1 435 ? -15.609 44.906 13.789 1 87.06 435 ALA A N 1
ATOM 3292 C CA . ALA A 1 435 ? -16.078 46.25 14.094 1 87.06 435 ALA A CA 1
ATOM 3293 C C . ALA A 1 435 ? -16.859 46.281 15.406 1 87.06 435 ALA A C 1
ATOM 3295 O O . ALA A 1 435 ? -16.75 47.219 16.188 1 87.06 435 ALA A O 1
ATOM 3296 N N . ALA A 1 436 ? -17.609 45.312 15.539 1 93.69 436 ALA A N 1
ATOM 3297 C CA . ALA A 1 436 ? -18.375 45.188 16.781 1 93.69 436 ALA A CA 1
ATOM 3298 C C . ALA A 1 436 ? -17.438 45 17.984 1 93.69 436 ALA A C 1
ATOM 3300 O O . ALA A 1 436 ? -17.703 45.531 19.062 1 93.69 436 ALA A O 1
ATOM 3301 N N . LEU A 1 437 ? -16.453 44.25 17.797 1 93.19 437 LEU A N 1
ATOM 3302 C CA . LEU A 1 437 ? -15.453 44.062 18.844 1 93.19 437 LEU A CA 1
ATOM 3303 C C . LEU A 1 437 ? -14.781 45.406 19.188 1 93.19 437 LEU A C 1
ATOM 3305 O O . LEU A 1 437 ? -14.539 45.688 20.359 1 93.19 437 LEU A O 1
ATOM 3309 N N . TYR A 1 438 ? -14.422 46.125 18.156 1 86.94 438 TYR A N 1
ATOM 3310 C CA . TYR A 1 438 ? -13.828 47.438 18.375 1 86.94 438 TYR A CA 1
ATOM 3311 C C . TYR A 1 438 ? -14.758 48.312 19.172 1 86.94 438 TYR A C 1
ATOM 3313 O O . TYR A 1 438 ? -14.312 49.062 20.062 1 86.94 438 TYR A O 1
ATOM 3321 N N . ARG A 1 439 ? -15.992 48.281 18.859 1 91.88 439 ARG A N 1
ATOM 3322 C CA . ARG A 1 439 ? -16.984 49.031 19.609 1 91.88 439 ARG A CA 1
ATOM 3323 C C . ARG A 1 439 ? -17.016 48.594 21.078 1 91.88 439 ARG A C 1
ATOM 3325 O O . ARG A 1 439 ? -17.094 49.438 21.969 1 91.88 439 ARG A O 1
ATOM 3332 N N . ALA A 1 440 ? -16.938 47.375 21.328 1 94.69 440 ALA A N 1
ATOM 3333 C CA . ALA A 1 440 ? -16.922 46.875 22.688 1 94.69 440 ALA A CA 1
ATOM 3334 C C . ALA A 1 440 ? -15.734 47.406 23.484 1 94.69 440 ALA A C 1
ATOM 3336 O O . ALA A 1 440 ? -15.867 47.75 24.656 1 94.69 440 ALA A O 1
ATOM 3337 N N . LYS A 1 441 ? -14.609 47.438 22.844 1 90.75 441 LYS A N 1
ATOM 3338 C CA . LYS A 1 441 ? -13.414 47.969 23.484 1 90.75 441 LYS A CA 1
ATOM 3339 C C . LYS A 1 441 ? -13.578 49.469 23.797 1 90.75 441 LYS A C 1
ATOM 3341 O O . LYS A 1 441 ? -13.156 49.938 24.859 1 90.75 441 LYS A O 1
ATOM 3346 N N . MET A 1 442 ? -14.25 50.188 22.953 1 89.12 442 MET A N 1
ATOM 3347 C CA . MET A 1 442 ? -14.438 51.625 23.109 1 89.12 442 MET A CA 1
ATOM 3348 C C . MET A 1 442 ? -15.477 51.938 24.188 1 89.12 442 MET A C 1
ATOM 3350 O O . MET A 1 442 ? -15.469 53 24.781 1 89.12 442 MET A O 1
ATOM 3354 N N . LEU A 1 443 ? -16.344 51.031 24.312 1 92.75 443 LEU A N 1
ATOM 3355 C CA . LEU A 1 443 ? -17.422 51.188 25.297 1 92.75 443 LEU A CA 1
ATOM 3356 C C . LEU A 1 443 ? -16.922 50.875 26.703 1 92.75 443 LEU A C 1
ATOM 3358 O O . LEU A 1 443 ? -17.719 50.844 27.656 1 92.75 443 LEU A O 1
ATOM 3362 N N . GLY A 1 444 ? -15.578 50.656 26.906 1 92.06 444 GLY A N 1
ATOM 3363 C CA . GLY A 1 444 ? -15.016 50.469 28.234 1 92.06 444 GLY A CA 1
ATOM 3364 C C . GLY A 1 444 ? -14.5 49.062 28.484 1 92.06 444 GLY A C 1
ATOM 3365 O O . GLY A 1 444 ? -14.055 48.75 29.594 1 92.06 444 GLY A O 1
ATOM 3366 N N . ARG A 1 445 ? -14.609 48.219 27.5 1 93.81 445 ARG A N 1
ATOM 3367 C CA . ARG A 1 445 ? -14.125 46.844 27.562 1 93.81 445 ARG A CA 1
ATOM 3368 C C . ARG A 1 445 ? -14.977 46.031 28.516 1 93.81 445 ARG A C 1
ATOM 3370 O O . ARG A 1 445 ? -15.891 46.531 29.156 1 93.81 445 ARG A O 1
ATOM 3377 N N . ASN A 1 446 ? -14.859 44.719 28.469 1 96.69 446 ASN A N 1
ATOM 3378 C CA . ASN A 1 446 ? -15.648 43.781 29.25 1 96.69 446 ASN A CA 1
ATOM 3379 C C . ASN A 1 446 ? -17.141 43.875 28.922 1 96.69 446 ASN A C 1
ATOM 3381 O O . ASN A 1 446 ? -17.969 43.906 29.828 1 96.69 446 ASN A O 1
ATOM 3385 N N . VAL A 1 447 ? -17.406 44.062 27.703 1 96.88 447 VAL A N 1
ATOM 3386 C CA . VAL A 1 447 ? -18.781 44.125 27.234 1 96.88 447 VAL A CA 1
ATOM 3387 C C . VAL A 1 447 ? -18.891 43.406 25.891 1 96.88 447 VAL A C 1
ATOM 3389 O O . VAL A 1 447 ? -17.875 43.156 25.219 1 96.88 447 VAL A O 1
ATOM 3392 N N . SER A 1 448 ? -20.047 42.969 25.531 1 96.88 448 SER A N 1
ATOM 3393 C CA . SER A 1 448 ? -20.344 42.469 24.219 1 96.88 448 SER A CA 1
ATOM 3394 C C . SER A 1 448 ? -21.141 43.469 23.391 1 96.88 448 SER A C 1
ATOM 3396 O O . SER A 1 448 ? -21.984 44.188 23.922 1 96.88 448 SER A O 1
ATOM 3398 N N . ALA A 1 449 ? -20.781 43.562 22.094 1 95.81 449 ALA A N 1
ATOM 3399 C CA . ALA A 1 449 ? -21.422 44.594 21.281 1 95.81 449 ALA A CA 1
ATOM 3400 C C . ALA A 1 449 ? -21.781 44.031 19.891 1 95.81 449 ALA A C 1
ATOM 3402 O O . ALA A 1 449 ? -21.156 43.094 19.406 1 95.81 449 ALA A O 1
ATOM 3403 N N . ALA A 1 450 ? -22.812 44.656 19.219 1 92.94 450 ALA A N 1
ATOM 3404 C CA . ALA A 1 450 ? -23.219 44.406 17.828 1 92.94 450 ALA A CA 1
ATOM 3405 C C . ALA A 1 450 ? -22.688 45.5 16.906 1 92.94 450 ALA A C 1
ATOM 3407 O O . ALA A 1 450 ? -22.297 46.594 17.375 1 92.94 450 ALA A O 1
ATOM 3408 N N . PRO A 1 451 ? -22.625 45.125 15.672 1 82.38 451 PRO A N 1
ATOM 3409 C CA . PRO A 1 451 ? -22.172 46.188 14.758 1 82.38 451 PRO A CA 1
ATOM 3410 C C . PRO A 1 451 ? -23.156 47.344 14.688 1 82.38 451 PRO A C 1
ATOM 3412 O O . PRO A 1 451 ? -24.344 47.156 14.914 1 82.38 451 PRO A O 1
ATOM 3415 N N . HIS A 1 452 ? -22.688 48.719 14.672 1 71.44 452 HIS A N 1
ATOM 3416 C CA . HIS A 1 452 ? -23.578 49.844 14.562 1 71.44 452 HIS A CA 1
ATOM 3417 C C . HIS A 1 452 ? -24.5 49.719 13.359 1 71.44 452 HIS A C 1
ATOM 3419 O O . HIS A 1 452 ? -24.062 49.406 12.258 1 71.44 452 HIS A O 1
ATOM 3425 N N . HIS A 1 453 ? -25.641 49.312 13.484 1 54.25 453 HIS A N 1
ATOM 3426 C CA . HIS A 1 453 ? -26.562 49.625 12.391 1 54.25 453 HIS A CA 1
ATOM 3427 C C . HIS A 1 453 ? -26.578 51.125 12.086 1 54.25 453 HIS A C 1
ATOM 3429 O O . HIS A 1 453 ? -26.609 51.938 13.008 1 54.25 453 HIS A O 1
ATOM 3435 N N . ASP A 1 454 ? -25.938 51.719 11.172 1 41.91 454 ASP A N 1
ATOM 3436 C CA . ASP A 1 454 ? -26.328 53.062 10.805 1 41.91 454 ASP A CA 1
ATOM 3437 C C . ASP A 1 454 ? -27.781 53.344 11.164 1 41.91 454 ASP A C 1
ATOM 3439 O O . ASP A 1 454 ? -28.672 52.562 10.805 1 41.91 454 ASP A O 1
ATOM 3443 N N . MET A 1 455 ? -28.078 53.938 12.25 1 38.34 455 MET A N 1
ATOM 3444 C CA . MET A 1 455 ? -29.359 54.625 12.477 1 38.34 455 MET A CA 1
ATOM 3445 C C . MET A 1 455 ? -29.859 55.281 11.203 1 38.34 455 MET A C 1
ATOM 3447 O O . MET A 1 455 ? -29.531 56.438 10.93 1 38.34 455 MET A O 1
ATOM 3451 N N . GLN A 1 456 ? -29.812 54.812 10.055 1 35.66 456 GLN A N 1
ATOM 3452 C CA . GLN A 1 456 ? -30.516 55.5 8.969 1 35.66 456 GLN A CA 1
ATOM 3453 C C . GLN A 1 456 ? -31.969 55.781 9.359 1 35.66 456 GLN A C 1
ATOM 3455 O O . GLN A 1 456 ? -32.688 56.5 8.641 1 35.66 456 GLN A O 1
ATOM 3460 N N . ASP A 1 457 ? -32.562 55.125 10.234 1 35.91 457 ASP A N 1
ATOM 3461 C CA . ASP A 1 457 ? -34 55.406 10.25 1 35.91 457 ASP A CA 1
ATOM 3462 C C . ASP A 1 457 ? -34.25 56.75 10.922 1 35.91 457 ASP A C 1
ATOM 3464 O O . ASP A 1 457 ? -35.406 57.156 11.078 1 35.91 457 ASP A O 1
ATOM 3468 N N . THR A 1 458 ? -33.438 57.25 11.773 1 34.12 458 THR A N 1
ATOM 3469 C CA . THR A 1 458 ? -34.094 58.312 12.492 1 34.12 458 THR A CA 1
ATOM 3470 C C . THR A 1 458 ? -34.125 59.594 11.641 1 34.12 458 THR A C 1
ATOM 3472 O O . THR A 1 458 ? -34.406 60.688 12.148 1 34.12 458 THR A O 1
ATOM 3475 N N . ALA A 1 459 ? -33.562 59.719 10.469 1 36.34 459 ALA A N 1
ATOM 3476 C CA . ALA A 1 459 ? -33.75 61 9.773 1 36.34 459 ALA A CA 1
ATOM 3477 C C . ALA A 1 459 ? -35.219 61.188 9.43 1 36.34 459 ALA A C 1
ATOM 3479 O O . ALA A 1 459 ? -35.594 62.188 8.797 1 36.34 459 ALA A O 1
ATOM 3480 N N . MET A 1 460 ? -36.062 60.125 9.406 1 30.72 460 MET A N 1
ATOM 3481 C CA . MET A 1 460 ? -37.375 60.5 8.945 1 30.72 460 MET A CA 1
ATOM 3482 C C . MET A 1 460 ? -38.125 61.344 10 1 30.72 460 MET A C 1
ATOM 3484 O O . MET A 1 460 ? -39.281 61.719 9.812 1 30.72 460 MET A O 1
ATOM 3488 N N . ARG A 1 461 ? -37.75 61.125 11.273 1 32.66 461 ARG A N 1
ATOM 3489 C CA . ARG A 1 461 ? -38.75 61.844 12.039 1 32.66 461 ARG A CA 1
ATOM 3490 C C . ARG A 1 461 ? -38.562 63.344 11.914 1 32.66 461 ARG A C 1
ATOM 3492 O O . ARG A 1 461 ? -39.562 64.062 11.773 1 32.66 461 ARG A O 1
ATOM 3499 N N . ASP A 1 462 ? -37.344 63.969 12.172 1 25.73 462 ASP A N 1
ATOM 3500 C CA . ASP A 1 462 ? -37.531 65.438 12.125 1 25.73 462 ASP A CA 1
ATOM 3501 C C . ASP A 1 462 ? -37.281 65.938 10.711 1 25.73 462 ASP A C 1
ATOM 3503 O O . ASP A 1 462 ? -36.375 65.5 10.023 1 25.73 462 ASP A O 1
ATOM 3507 N N . MET B 1 1 ? -13.133 10.875 7.598 1 31.59 1 MET B N 1
ATOM 3508 C CA . MET B 1 1 ? -12.227 10.781 6.461 1 31.59 1 MET B CA 1
ATOM 3509 C C . MET B 1 1 ? -12.609 9.617 5.551 1 31.59 1 MET B C 1
ATOM 3511 O O . MET B 1 1 ? -12.562 8.461 5.965 1 31.59 1 MET B O 1
ATOM 3515 N N . ASP B 1 2 ? -13.438 9.773 4.805 1 40.5 2 ASP B N 1
ATOM 3516 C CA . ASP B 1 2 ? -13.953 8.781 3.873 1 40.5 2 ASP B CA 1
ATOM 3517 C C . ASP B 1 2 ? -12.82 8.078 3.135 1 40.5 2 ASP B C 1
ATOM 3519 O O . ASP B 1 2 ? -11.945 8.734 2.559 1 40.5 2 ASP B O 1
ATOM 3523 N N . GLY B 1 3 ? -12.375 7.016 3.59 1 41.53 3 GLY B N 1
ATOM 3524 C CA . GLY B 1 3 ? -11.297 6.18 3.082 1 41.53 3 GLY B CA 1
ATOM 3525 C C . GLY B 1 3 ? -11.32 6.035 1.573 1 41.53 3 GLY B C 1
ATOM 3526 O O . GLY B 1 3 ? -12.383 5.953 0.965 1 41.53 3 GLY B O 1
ATOM 3527 N N . PHE B 1 4 ? -10.32 6.496 0.962 1 40.59 4 PHE B N 1
ATOM 3528 C CA . PHE B 1 4 ? -10.062 6.543 -0.472 1 40.59 4 PHE B CA 1
ATOM 3529 C C . PHE B 1 4 ? -10.492 5.246 -1.143 1 40.59 4 PHE B C 1
ATOM 3531 O O . PHE B 1 4 ? -10.906 5.246 -2.303 1 40.59 4 PHE B O 1
ATOM 3538 N N . LEU B 1 5 ? -10.266 4.141 -0.594 1 45.34 5 LEU B N 1
ATOM 3539 C CA . LEU B 1 5 ? -10.75 2.928 -1.241 1 45.34 5 LEU B CA 1
ATOM 3540 C C . LEU B 1 5 ? -12.258 3.004 -1.478 1 45.34 5 LEU B C 1
ATOM 3542 O O . LEU B 1 5 ? -12.812 2.205 -2.236 1 45.34 5 LEU B O 1
ATOM 3546 N N . ILE B 1 6 ? -12.812 3.953 -0.834 1 50.59 6 ILE B N 1
ATOM 3547 C CA . ILE B 1 6 ? -14.242 4.238 -0.913 1 50.59 6 ILE B CA 1
ATOM 3548 C C . ILE B 1 6 ? -14.484 5.453 -1.803 1 50.59 6 ILE B C 1
ATOM 3550 O O . ILE B 1 6 ? -15.547 6.078 -1.742 1 50.59 6 ILE B O 1
ATOM 3554 N N . GLN B 1 7 ? -13.406 5.758 -2.574 1 55.84 7 GLN B N 1
ATOM 3555 C CA . GLN B 1 7 ? -13.594 6.895 -3.467 1 55.84 7 GLN B CA 1
ATOM 3556 C C . GLN B 1 7 ? -14.289 6.477 -4.758 1 55.84 7 GLN B C 1
ATOM 3558 O O . GLN B 1 7 ? -14.242 5.309 -5.148 1 55.84 7 GLN B O 1
ATOM 3563 N N . ARG B 1 8 ? -14.906 7.371 -5.332 1 66.44 8 ARG B N 1
ATOM 3564 C CA . ARG B 1 8 ? -15.531 7.207 -6.637 1 66.44 8 ARG B CA 1
ATOM 3565 C C . ARG B 1 8 ? -14.5 6.863 -7.703 1 66.44 8 ARG B C 1
ATOM 3567 O O . ARG B 1 8 ? -13.43 7.477 -7.758 1 66.44 8 ARG B O 1
ATOM 3574 N N . PRO B 1 9 ? -14.703 5.703 -8.359 1 69.25 9 PRO B N 1
ATOM 3575 C CA . PRO B 1 9 ? -13.758 5.305 -9.398 1 69.25 9 PRO B CA 1
ATOM 3576 C C . PRO B 1 9 ? -13.531 6.398 -10.445 1 69.25 9 PRO B C 1
ATOM 3578 O O . PRO B 1 9 ? -14.453 7.152 -10.758 1 69.25 9 PRO B O 1
ATOM 3581 N N . SER B 1 10 ? -12.297 6.539 -10.789 1 73.94 10 SER B N 1
ATOM 3582 C CA . SER B 1 10 ? -11.992 7.434 -11.906 1 73.94 10 SER B CA 1
ATOM 3583 C C . SER B 1 10 ? -12.531 6.883 -13.219 1 73.94 10 SER B C 1
ATOM 3585 O O . SER B 1 10 ? -12.914 5.715 -13.297 1 73.94 10 SER B O 1
ATOM 3587 N N . ARG B 1 11 ? -12.633 7.711 -14.219 1 75.31 11 ARG B N 1
ATOM 3588 C CA . ARG B 1 11 ? -13.125 7.301 -15.531 1 75.31 11 ARG B CA 1
ATOM 3589 C C . ARG B 1 11 ? -12.242 6.215 -16.141 1 75.31 11 ARG B C 1
ATOM 3591 O O . ARG B 1 11 ? -12.742 5.262 -16.734 1 75.31 11 ARG B O 1
ATOM 3598 N N . LEU B 1 12 ? -10.969 6.285 -15.891 1 72.88 12 LEU B N 1
ATOM 3599 C CA . LEU B 1 12 ? -10.039 5.32 -16.453 1 72.88 12 LEU B CA 1
ATOM 3600 C C . LEU B 1 12 ? -10.18 3.963 -15.773 1 72.88 12 LEU B C 1
ATOM 3602 O O . LEU B 1 12 ? -10.094 2.922 -16.422 1 72.88 12 LEU B O 1
ATOM 3606 N N . GLN B 1 13 ? -10.438 4.008 -14.57 1 74.38 13 GLN B N 1
ATOM 3607 C CA . GLN B 1 13 ? -10.617 2.768 -13.82 1 74.38 13 GLN B CA 1
ATOM 3608 C C . GLN B 1 13 ? -11.914 2.064 -14.219 1 74.38 13 GLN B C 1
ATOM 3610 O O . GLN B 1 13 ? -11.938 0.843 -14.375 1 74.38 13 GLN B O 1
ATOM 3615 N N . THR B 1 14 ? -12.914 2.834 -14.422 1 78.81 14 THR B N 1
ATOM 3616 C CA . THR B 1 14 ? -14.195 2.275 -14.844 1 78.81 14 THR B CA 1
ATOM 3617 C C . THR B 1 14 ? -14.102 1.702 -16.25 1 78.81 14 THR B C 1
ATOM 3619 O O . THR B 1 14 ? -14.664 0.645 -16.547 1 78.81 14 THR B O 1
ATOM 3622 N N . LEU B 1 15 ? -13.289 2.344 -17.031 1 80.88 15 LEU B N 1
ATOM 3623 C CA . LEU B 1 15 ? -13.102 1.866 -18.391 1 80.88 15 LEU B CA 1
ATOM 3624 C C . LEU B 1 15 ? -12.297 0.57 -18.406 1 80.88 15 LEU B C 1
ATOM 3626 O O . LEU B 1 15 ? -12.602 -0.34 -19.188 1 80.88 15 LEU B O 1
ATOM 3630 N N . GLY B 1 16 ? -11.312 0.463 -17.578 1 82.69 16 GLY B N 1
ATOM 3631 C CA . GLY B 1 16 ? -10.531 -0.759 -17.484 1 82.69 16 GLY B CA 1
ATOM 3632 C C . GLY B 1 16 ? -11.344 -1.952 -17.016 1 82.69 16 GLY B C 1
ATOM 3633 O O . GLY B 1 16 ? -11.312 -3.014 -17.641 1 82.69 16 GLY B O 1
ATOM 3634 N N . ALA B 1 17 ? -12.102 -1.766 -16 1 86.06 17 ALA B N 1
ATOM 3635 C CA . ALA B 1 17 ? -12.953 -2.832 -15.477 1 86.06 17 ALA B CA 1
ATOM 3636 C C . ALA B 1 17 ? -14.039 -3.205 -16.484 1 86.06 17 ALA B C 1
ATOM 3638 O O . ALA B 1 17 ? -14.352 -4.383 -16.656 1 86.06 17 ALA B O 1
ATOM 3639 N N . GLY B 1 18 ? -14.562 -2.172 -17.109 1 88 18 GLY B N 1
ATOM 3640 C CA . GLY B 1 18 ? -15.562 -2.414 -18.141 1 88 18 GLY B CA 1
ATOM 3641 C C . GLY B 1 18 ? -15.031 -3.211 -19.312 1 88 18 GLY B C 1
ATOM 3642 O O . GLY B 1 18 ? -15.703 -4.105 -19.812 1 88 18 GLY B O 1
ATOM 3643 N N . THR B 1 19 ? -13.828 -2.953 -19.703 1 89.5 19 THR B N 1
ATOM 3644 C CA . THR B 1 19 ? -13.195 -3.682 -20.797 1 89.5 19 THR B CA 1
ATOM 3645 C C . THR B 1 19 ? -12.984 -5.148 -20.422 1 89.5 19 THR B C 1
ATOM 3647 O O . THR B 1 19 ? -13.266 -6.043 -21.219 1 89.5 19 THR B O 1
ATOM 3650 N N . PHE B 1 20 ? -12.57 -5.398 -19.266 1 89.88 20 PHE B N 1
ATOM 3651 C CA . PHE B 1 20 ? -12.383 -6.77 -18.812 1 89.88 20 PHE B CA 1
ATOM 3652 C C . PHE B 1 20 ? -13.711 -7.512 -18.734 1 89.88 20 PHE B C 1
ATOM 3654 O O . PHE B 1 20 ? -13.789 -8.695 -19.078 1 89.88 20 PHE B O 1
ATOM 3661 N N . ALA B 1 21 ? -14.711 -6.805 -18.281 1 91.5 21 ALA B N 1
ATOM 3662 C CA . ALA B 1 21 ? -16.047 -7.402 -18.219 1 91.5 21 ALA B CA 1
ATOM 3663 C C . ALA B 1 21 ? -16.547 -7.762 -19.609 1 91.5 21 ALA B C 1
ATOM 3665 O O . ALA B 1 21 ? -17.062 -8.867 -19.828 1 91.5 21 ALA B O 1
ATOM 3666 N N . LEU B 1 22 ? -16.281 -6.871 -20.516 1 92.44 22 LEU B N 1
ATOM 3667 C CA . LEU B 1 22 ? -16.734 -7.105 -21.891 1 92.44 22 LEU B CA 1
ATOM 3668 C C . LEU B 1 22 ? -15.945 -8.25 -22.531 1 92.44 22 LEU B C 1
ATOM 3670 O O . LEU B 1 22 ? -16.516 -9.055 -23.266 1 92.44 22 LEU B O 1
ATOM 3674 N N . LEU B 1 23 ? -14.688 -8.258 -22.266 1 92.75 23 LEU B N 1
ATOM 3675 C CA . LEU B 1 23 ? -13.859 -9.336 -22.781 1 92.75 23 LEU B CA 1
ATOM 3676 C C . LEU B 1 23 ? -14.297 -10.68 -22.203 1 92.75 23 LEU B C 1
ATOM 3678 O O . LEU B 1 23 ? -14.305 -11.695 -22.906 1 92.75 23 LEU B O 1
ATOM 3682 N N . THR B 1 24 ? -14.633 -10.688 -20.984 1 93.56 24 THR B N 1
ATOM 3683 C CA . THR B 1 24 ? -15.094 -11.906 -20.328 1 93.56 24 THR B CA 1
ATOM 3684 C C . THR B 1 24 ? -16.422 -12.367 -20.922 1 93.56 24 THR B C 1
ATOM 3686 O O . THR B 1 24 ? -16.594 -13.547 -21.234 1 93.56 24 THR B O 1
ATOM 3689 N N . LEU B 1 25 ? -17.312 -11.469 -21.094 1 94.06 25 LEU B N 1
ATOM 3690 C CA . LEU B 1 25 ? -18.609 -11.789 -21.703 1 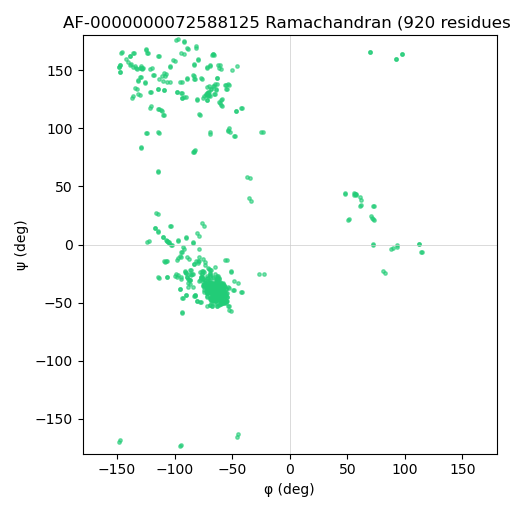94.06 25 LEU B CA 1
ATOM 3691 C C . LEU B 1 25 ? -18.438 -12.227 -23.156 1 94.06 25 LEU B C 1
ATOM 3693 O O . LEU B 1 25 ? -19.125 -13.148 -23.609 1 94.06 25 LEU B O 1
ATOM 3697 N N . GLY B 1 26 ? -17.547 -11.531 -23.812 1 95.94 26 GLY B N 1
ATOM 3698 C CA . GLY B 1 26 ? -17.25 -11.914 -25.188 1 95.94 26 GLY B CA 1
ATOM 3699 C C . GLY B 1 26 ? -16.703 -13.328 -25.297 1 95.94 26 GLY B C 1
ATOM 3700 O O . GLY B 1 26 ? -17.078 -14.07 -26.203 1 95.94 26 GLY B O 1
ATOM 3701 N N . ALA B 1 27 ? -15.836 -13.68 -24.375 1 95.88 27 ALA B N 1
ATOM 3702 C CA . ALA B 1 27 ? -15.281 -15.031 -24.359 1 95.88 27 ALA B CA 1
ATOM 3703 C C . ALA B 1 27 ? -16.359 -16.062 -24.094 1 95.88 27 ALA B C 1
ATOM 3705 O O . ALA B 1 27 ? -16.359 -17.156 -24.688 1 95.88 27 ALA B O 1
ATOM 3706 N N . LEU B 1 28 ? -17.266 -15.781 -23.219 1 95.75 28 LEU B N 1
ATOM 3707 C CA . LEU B 1 28 ? -18.375 -16.688 -22.906 1 95.75 28 LEU B CA 1
ATOM 3708 C C . LEU B 1 28 ? -19.266 -16.891 -24.141 1 95.75 28 LEU B C 1
ATOM 3710 O O . LEU B 1 28 ? -19.547 -18.031 -24.5 1 95.75 28 LEU B O 1
ATOM 3714 N N . VAL B 1 29 ? -19.594 -15.852 -24.781 1 96 29 VAL B N 1
ATOM 3715 C CA . VAL B 1 29 ? -20.516 -15.898 -25.922 1 96 29 VAL B CA 1
ATOM 3716 C C . VAL B 1 29 ? -19.844 -16.625 -27.094 1 96 29 VAL B C 1
ATOM 3718 O O . VAL B 1 29 ? -20.484 -17.391 -27.812 1 96 29 VAL B O 1
ATOM 3721 N N . ALA B 1 30 ? -18.578 -16.422 -27.25 1 96.81 30 ALA B N 1
ATOM 3722 C CA . ALA B 1 30 ? -17.844 -17.016 -28.359 1 96.81 30 ALA B CA 1
ATOM 3723 C C . ALA B 1 30 ? -17.641 -18.516 -28.141 1 96.81 30 ALA B C 1
ATOM 3725 O O . ALA B 1 30 ? -17.641 -19.297 -29.094 1 96.81 30 ALA B O 1
ATOM 3726 N N . THR B 1 31 ? -17.531 -18.969 -26.906 1 96.69 31 THR B N 1
ATOM 3727 C CA . THR B 1 31 ? -17.141 -20.328 -26.594 1 96.69 31 THR B CA 1
ATOM 3728 C C . THR B 1 31 ? -18.375 -21.203 -26.312 1 96.69 31 THR B C 1
ATOM 3730 O O . THR B 1 31 ? -18.359 -22.391 -26.578 1 96.69 31 THR B O 1
ATOM 3733 N N . ALA B 1 32 ? -19.422 -20.672 -25.859 1 95.38 32 ALA B N 1
ATOM 3734 C CA . ALA B 1 32 ? -20.594 -21.406 -25.375 1 95.38 32 ALA B CA 1
ATOM 3735 C C . ALA B 1 32 ? -21.156 -22.297 -26.469 1 95.38 32 ALA B C 1
ATOM 3737 O O . ALA B 1 32 ? -21.406 -23.484 -26.234 1 95.38 32 ALA B O 1
ATOM 3738 N N . PRO B 1 33 ? -21.281 -21.766 -27.734 1 94.5 33 PRO B N 1
ATOM 3739 C CA . PRO B 1 33 ? -21.844 -22.625 -28.781 1 94.5 33 PRO B CA 1
ATOM 3740 C C . PRO B 1 33 ? -20.922 -23.781 -29.156 1 94.5 33 PRO B C 1
ATOM 3742 O O . PRO B 1 33 ? -21.375 -24.781 -29.719 1 94.5 33 PRO B O 1
ATOM 3745 N N . HIS B 1 34 ? -19.656 -23.641 -28.891 1 95.25 34 HIS B N 1
ATOM 3746 C CA . HIS B 1 34 ? -18.672 -24.656 -29.234 1 95.25 34 HIS B CA 1
ATOM 3747 C C . HIS B 1 34 ? -18.047 -25.266 -27.984 1 95.25 34 HIS B C 1
ATOM 3749 O O . HIS B 1 34 ? -16.906 -25.719 -28.016 1 95.25 34 HIS B O 1
ATOM 3755 N N . ALA B 1 35 ? -18.734 -25.25 -26.891 1 94.44 35 ALA B N 1
ATOM 3756 C CA . ALA B 1 35 ? -18.172 -25.656 -25.609 1 94.44 35 ALA B CA 1
ATOM 3757 C C . ALA B 1 35 ? -17.734 -27.125 -25.641 1 94.44 35 ALA B C 1
ATOM 3759 O O . ALA B 1 35 ? -16.75 -27.484 -25 1 94.44 35 ALA B O 1
ATOM 3760 N N . ASP B 1 36 ? -18.344 -27.953 -26.422 1 92.94 36 ASP B N 1
ATOM 3761 C CA . ASP B 1 36 ? -18.062 -29.391 -26.406 1 92.94 36 ASP B CA 1
ATOM 3762 C C . ASP B 1 36 ? -17.078 -29.766 -27.5 1 92.94 36 ASP B C 1
ATOM 3764 O O . ASP B 1 36 ? -16.781 -30.953 -27.688 1 92.94 36 ASP B O 1
ATOM 3768 N N . LEU B 1 37 ? -16.609 -28.734 -28.188 1 95.38 37 LEU B N 1
ATOM 3769 C CA . LEU B 1 37 ? -15.57 -29.031 -29.172 1 95.38 37 LEU B CA 1
ATOM 3770 C C . LEU B 1 37 ? -14.352 -29.656 -28.516 1 95.38 37 LEU B C 1
ATOM 3772 O O . LEU B 1 37 ? -13.75 -29.062 -27.609 1 95.38 37 LEU B O 1
ATOM 3776 N N . ARG B 1 38 ? -14.023 -30.938 -28.984 1 95.5 38 ARG B N 1
ATOM 3777 C CA . ARG B 1 38 ? -12.906 -31.672 -28.391 1 95.5 38 ARG B CA 1
ATOM 3778 C C . ARG B 1 38 ? -11.57 -31.109 -28.875 1 95.5 38 ARG B C 1
ATOM 3780 O O . ARG B 1 38 ? -11.375 -30.906 -30.078 1 95.5 38 ARG B O 1
ATOM 3787 N N . LEU B 1 39 ? -10.75 -30.781 -27.922 1 95.19 39 LEU B N 1
ATOM 3788 C CA . LEU B 1 39 ? -9.406 -30.297 -28.188 1 95.19 39 LEU B CA 1
ATOM 3789 C C . LEU B 1 39 ? -8.359 -31.281 -27.703 1 95.19 39 LEU B C 1
ATOM 3791 O O . LEU B 1 39 ? -8.672 -32.219 -26.969 1 95.19 39 LEU B O 1
ATOM 3795 N N . PRO B 1 40 ? -7.109 -31.109 -28.234 1 93.5 40 PRO B N 1
ATOM 3796 C CA . PRO B 1 40 ? -6.059 -32.031 -27.781 1 93.5 40 PRO B CA 1
ATOM 3797 C C . PRO B 1 40 ? -5.918 -32.031 -26.25 1 93.5 40 PRO B C 1
ATOM 3799 O O . PRO B 1 40 ? -5.91 -30.984 -25.609 1 93.5 40 PRO B O 1
ATOM 3802 N N . PRO B 1 41 ? -5.848 -33.25 -25.75 1 94.62 41 PRO B N 1
ATOM 3803 C CA . PRO B 1 41 ? -5.785 -33.344 -24.297 1 94.62 41 PRO B CA 1
ATOM 3804 C C . PRO B 1 41 ? -4.434 -32.906 -23.734 1 94.62 41 PRO B C 1
ATOM 3806 O O . PRO B 1 41 ? -3.387 -33.344 -24.234 1 94.62 41 PRO B O 1
ATOM 3809 N N . ILE B 1 42 ? -4.445 -32.062 -22.781 1 94.81 42 ILE B N 1
ATOM 3810 C CA . ILE B 1 42 ? -3.312 -31.688 -21.953 1 94.81 42 ILE B CA 1
ATOM 3811 C C . ILE B 1 42 ? -3.549 -32.125 -20.516 1 94.81 42 ILE B C 1
ATOM 3813 O O . ILE B 1 42 ? -4.145 -31.406 -19.719 1 94.81 42 ILE B O 1
ATOM 3817 N N . GLU B 1 43 ? -3.027 -33.219 -20.172 1 91.94 43 GLU B N 1
ATOM 3818 C CA . GLU B 1 43 ? -3.363 -33.906 -18.938 1 91.94 43 GLU B CA 1
ATOM 3819 C C . GLU B 1 43 ? -2.998 -33.031 -17.719 1 91.94 43 GLU B C 1
ATOM 3821 O O . GLU B 1 43 ? -3.762 -32.969 -16.75 1 91.94 43 GLU B O 1
ATOM 3826 N N . PRO B 1 44 ? -1.899 -32.312 -17.797 1 94.62 44 PRO B N 1
ATOM 3827 C CA . PRO B 1 44 ? -1.522 -31.594 -16.594 1 94.62 44 PRO B CA 1
ATOM 3828 C C . PRO B 1 44 ? -2.24 -30.25 -16.469 1 94.62 44 PRO B C 1
ATOM 3830 O O . PRO B 1 44 ? -2.018 -29.516 -15.5 1 94.62 44 PRO B O 1
ATOM 3833 N N . PHE B 1 45 ? -3.049 -29.953 -17.328 1 95.31 45 PHE B N 1
ATOM 3834 C CA . PHE B 1 45 ? -3.635 -28.625 -17.375 1 95.31 45 PHE B CA 1
ATOM 3835 C C . PHE B 1 45 ? -4.461 -28.344 -16.125 1 95.31 45 PHE B C 1
ATOM 3837 O O . PHE B 1 45 ? -4.363 -27.266 -15.539 1 95.31 45 PHE B O 1
ATOM 3844 N N . LEU B 1 46 ? -5.242 -29.344 -15.742 1 95.06 46 LEU B N 1
ATOM 3845 C CA . LEU B 1 46 ? -6.098 -29.156 -14.57 1 95.06 46 LEU B CA 1
ATOM 3846 C C . LEU B 1 46 ? -5.266 -28.922 -13.32 1 95.06 46 LEU B C 1
ATOM 3848 O O . LEU B 1 46 ? -5.484 -27.938 -12.602 1 95.06 46 LEU B O 1
ATOM 3852 N N . PRO B 1 47 ? -4.336 -29.766 -13.008 1 95.94 47 PRO B N 1
ATOM 3853 C CA . PRO B 1 47 ? -3.551 -29.5 -11.797 1 95.94 47 PRO B CA 1
ATOM 3854 C C . PRO B 1 47 ? -2.74 -28.203 -11.883 1 95.94 47 PRO B C 1
ATOM 3856 O O . PRO B 1 47 ? -2.52 -27.547 -10.867 1 95.94 47 PRO B O 1
ATOM 3859 N N . MET B 1 48 ? -2.293 -27.781 -13.023 1 96.38 48 MET B N 1
ATOM 3860 C CA . MET B 1 48 ? -1.626 -26.5 -13.219 1 96.38 48 MET B CA 1
ATOM 3861 C C . MET B 1 48 ? -2.529 -25.344 -12.797 1 96.38 48 MET B C 1
ATOM 3863 O O . MET B 1 48 ? -2.127 -24.5 -12 1 96.38 48 MET B O 1
ATOM 3867 N N . CYS B 1 49 ? -3.684 -25.391 -13.273 1 96.06 49 CYS B N 1
ATOM 3868 C CA . CYS B 1 49 ? -4.641 -24.328 -12.992 1 96.06 49 CYS B CA 1
ATOM 3869 C C . CYS B 1 49 ? -5.031 -24.312 -11.516 1 96.06 49 CYS B C 1
ATOM 3871 O O . CYS B 1 49 ? -5.113 -23.25 -10.898 1 96.06 49 CYS B O 1
ATOM 3873 N N . ALA B 1 50 ? -5.234 -25.484 -11.008 1 96.62 50 ALA B N 1
ATOM 3874 C CA . ALA B 1 50 ? -5.664 -25.609 -9.617 1 96.62 50 ALA B CA 1
ATOM 3875 C C . ALA B 1 50 ? -4.621 -25.031 -8.664 1 96.62 50 ALA B C 1
ATOM 3877 O O . ALA B 1 50 ? -4.953 -24.281 -7.746 1 96.62 50 ALA B O 1
ATOM 3878 N N . LEU B 1 51 ? -3.404 -25.344 -8.883 1 96.62 51 LEU B N 1
ATOM 3879 C CA . LEU B 1 51 ? -2.354 -24.828 -8.008 1 96.62 51 LEU B CA 1
ATOM 3880 C C . LEU B 1 51 ? -2.188 -23.328 -8.164 1 96.62 51 LEU B C 1
ATOM 3882 O O . LEU B 1 51 ? -1.902 -22.625 -7.191 1 96.62 51 LEU B O 1
ATOM 3886 N N . THR B 1 52 ? -2.355 -22.875 -9.344 1 96.19 52 THR B N 1
ATOM 3887 C CA . THR B 1 52 ? -2.289 -21.438 -9.594 1 96.19 52 THR B CA 1
ATOM 3888 C C . THR B 1 52 ? -3.408 -20.703 -8.859 1 96.19 52 THR B C 1
ATOM 3890 O O . THR B 1 52 ? -3.172 -19.672 -8.219 1 96.19 52 THR B O 1
ATOM 3893 N N . VAL B 1 53 ? -4.609 -21.234 -8.953 1 97.06 53 VAL B N 1
ATOM 3894 C CA . VAL B 1 53 ? -5.742 -20.656 -8.25 1 97.06 53 VAL B CA 1
ATOM 3895 C C . VAL B 1 53 ? -5.477 -20.656 -6.742 1 97.06 53 VAL B C 1
ATOM 3897 O O . VAL B 1 53 ? -5.754 -19.688 -6.051 1 97.06 53 VAL B O 1
ATOM 3900 N N . PHE B 1 54 ? -4.969 -21.781 -6.254 1 97.19 54 PHE B N 1
ATOM 3901 C CA . PHE B 1 54 ? -4.66 -21.891 -4.836 1 97.19 54 PHE B CA 1
ATOM 3902 C C . PHE B 1 54 ? -3.684 -20.797 -4.402 1 97.19 54 PHE B C 1
ATOM 3904 O O . PHE B 1 54 ? -3.943 -20.078 -3.445 1 97.19 54 PHE B O 1
ATOM 3911 N N . SER B 1 55 ? -2.602 -20.625 -5.105 1 96.06 55 SER B N 1
ATOM 3912 C CA . SER B 1 55 ? -1.543 -19.703 -4.723 1 96.06 55 SER B CA 1
ATOM 3913 C C . SER B 1 55 ? -2.014 -18.25 -4.816 1 96.06 55 SER B C 1
ATOM 3915 O O . SER B 1 55 ? -1.812 -17.469 -3.889 1 96.06 55 SER B O 1
ATOM 3917 N N . THR B 1 56 ? -2.666 -17.922 -5.883 1 95.81 56 THR B N 1
ATOM 3918 C CA . THR B 1 56 ? -3.09 -16.531 -6.078 1 95.81 56 THR B CA 1
ATOM 3919 C C . THR B 1 56 ? -4.227 -16.188 -5.125 1 95.81 56 THR B C 1
ATOM 3921 O O . THR B 1 56 ? -4.316 -15.047 -4.656 1 95.81 56 THR B O 1
ATOM 3924 N N . SER B 1 57 ? -5.117 -17.141 -4.84 1 97.25 57 SER B N 1
ATOM 3925 C CA . SER B 1 57 ? -6.18 -16.891 -3.869 1 97.25 57 SER B CA 1
ATOM 3926 C C . SER B 1 57 ? -5.613 -16.719 -2.463 1 97.25 57 SER B C 1
ATOM 3928 O O . SER B 1 57 ? -6.137 -15.93 -1.673 1 97.25 57 SER B O 1
ATOM 3930 N N . LEU B 1 58 ? -4.605 -17.469 -2.205 1 96 58 LEU B N 1
ATOM 3931 C CA . LEU B 1 58 ? -3.951 -17.328 -0.908 1 96 58 LEU B CA 1
ATOM 3932 C C . LEU B 1 58 ? -3.314 -15.953 -0.767 1 96 58 LEU B C 1
ATOM 3934 O O . LEU B 1 58 ? -3.418 -15.32 0.288 1 96 58 LEU B O 1
ATOM 3938 N N . ILE B 1 59 ? -2.703 -15.547 -1.813 1 95.12 59 ILE B N 1
ATOM 3939 C CA . ILE B 1 59 ? -2.086 -14.227 -1.821 1 95.12 59 ILE B CA 1
ATOM 3940 C C . ILE B 1 59 ? -3.166 -13.156 -1.69 1 95.12 59 ILE B C 1
ATOM 3942 O O . ILE B 1 59 ? -3.004 -12.188 -0.936 1 95.12 59 ILE B O 1
ATOM 3946 N N . ALA B 1 60 ? -4.23 -13.336 -2.383 1 95.44 60 ALA B N 1
ATOM 3947 C CA . ALA B 1 60 ? -5.348 -12.398 -2.295 1 95.44 60 ALA B CA 1
ATOM 3948 C C . ALA B 1 60 ? -5.898 -12.336 -0.875 1 95.44 60 ALA B C 1
ATOM 3950 O O . ALA B 1 60 ? -6.148 -11.242 -0.349 1 95.44 60 ALA B O 1
ATOM 3951 N N . ALA B 1 61 ? -6.09 -13.5 -0.276 1 96.25 61 ALA B N 1
ATOM 3952 C CA . ALA B 1 61 ? -6.59 -13.555 1.095 1 96.25 61 ALA B CA 1
ATOM 3953 C C . ALA B 1 61 ? -5.656 -12.82 2.053 1 96.25 61 ALA B C 1
ATOM 3955 O O . ALA B 1 61 ? -6.109 -12.078 2.922 1 96.25 61 ALA B O 1
ATOM 3956 N N . PHE B 1 62 ? -4.422 -12.992 1.869 1 94 62 PHE B N 1
ATOM 3957 C CA . PHE B 1 62 ? -3.424 -12.344 2.713 1 94 62 PHE B CA 1
ATOM 3958 C C . PHE B 1 62 ? -3.469 -10.828 2.539 1 94 62 PHE B C 1
ATOM 3960 O O . PHE B 1 62 ? -3.473 -10.086 3.523 1 94 62 PHE B O 1
ATOM 3967 N N . LEU B 1 63 ? -3.492 -10.469 1.268 1 92.44 63 LEU B N 1
ATOM 3968 C CA . LEU B 1 63 ? -3.518 -9.047 0.951 1 92.44 63 LEU B 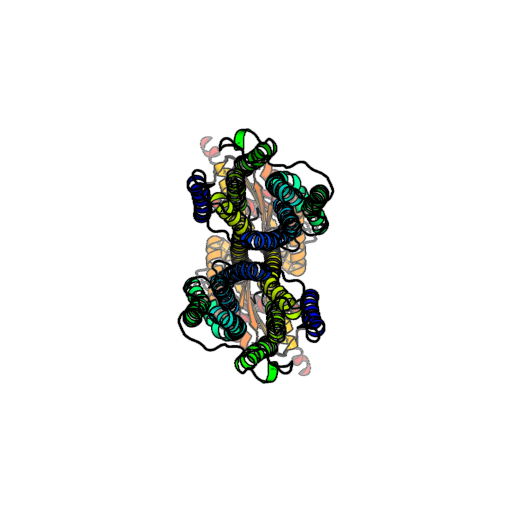CA 1
ATOM 3969 C C . LEU B 1 63 ? -4.758 -8.383 1.542 1 92.44 63 LEU B C 1
ATOM 3971 O O . LEU B 1 63 ? -4.66 -7.324 2.168 1 92.44 63 LEU B O 1
ATOM 3975 N N . LEU B 1 64 ? -5.863 -8.984 1.404 1 94.19 64 LEU B N 1
ATOM 3976 C CA . LEU B 1 64 ? -7.121 -8.438 1.902 1 94.19 64 LEU B CA 1
ATOM 3977 C C . LEU B 1 64 ? -7.141 -8.422 3.428 1 94.19 64 LEU B C 1
ATOM 3979 O O . LEU B 1 64 ? -7.625 -7.465 4.035 1 94.19 64 LEU B O 1
ATOM 3983 N N . GLY B 1 65 ? -6.625 -9.445 3.994 1 93.38 65 GLY B N 1
ATOM 3984 C CA . GLY B 1 65 ? -6.512 -9.469 5.445 1 93.38 65 GLY B CA 1
ATOM 3985 C C . GLY B 1 65 ? -5.629 -8.367 5.992 1 93.38 65 GLY B C 1
ATOM 3986 O O . GLY B 1 65 ? -5.98 -7.711 6.977 1 93.38 65 GLY B O 1
ATOM 3987 N N . ALA B 1 66 ? -4.516 -8.109 5.359 1 88.69 66 ALA B N 1
ATOM 3988 C CA . ALA B 1 66 ? -3.6 -7.043 5.758 1 88.69 66 ALA B CA 1
ATOM 3989 C C . ALA B 1 66 ? -4.266 -5.676 5.641 1 88.69 66 ALA B C 1
ATOM 3991 O O . ALA B 1 66 ? -4.117 -4.828 6.523 1 88.69 66 ALA B O 1
ATOM 3992 N N . GLN B 1 67 ? -4.988 -5.5 4.586 1 87.5 67 GLN B N 1
ATOM 3993 C CA . GLN B 1 67 ? -5.684 -4.234 4.379 1 87.5 67 GLN B CA 1
ATOM 3994 C C . GLN B 1 67 ? -6.777 -4.031 5.422 1 87.5 67 GLN B C 1
ATOM 3996 O O . GLN B 1 67 ? -7.031 -2.902 5.852 1 87.5 67 GLN B O 1
ATOM 4001 N N . PHE B 1 68 ? -7.402 -5.082 5.773 1 90.06 68 PHE B N 1
ATOM 4002 C CA . PHE B 1 68 ? -8.414 -5.008 6.816 1 90.06 68 PHE B CA 1
ATOM 4003 C C . PHE B 1 68 ? -7.816 -4.516 8.125 1 90.06 68 PHE B C 1
ATOM 4005 O O . PHE B 1 68 ? -8.422 -3.707 8.828 1 90.06 68 PHE B O 1
ATOM 4012 N N . ILE B 1 69 ? -6.73 -4.918 8.484 1 84.44 69 ILE B N 1
ATOM 4013 C CA . ILE B 1 69 ? -6.07 -4.562 9.734 1 84.44 69 ILE B CA 1
ATOM 4014 C C . ILE B 1 69 ? -5.785 -3.062 9.758 1 84.44 69 ILE B C 1
ATOM 4016 O O . ILE B 1 69 ? -5.906 -2.418 10.805 1 84.44 69 ILE B O 1
ATOM 4020 N N . VAL B 1 70 ? -5.578 -2.559 8.586 1 76.44 70 VAL B N 1
ATOM 4021 C CA . VAL B 1 70 ? -5.172 -1.16 8.516 1 76.44 70 VAL B CA 1
ATOM 4022 C C . VAL B 1 70 ? -6.402 -0.273 8.344 1 76.44 70 VAL B C 1
ATOM 4024 O O . VAL B 1 70 ? -6.559 0.727 9.047 1 76.44 70 VAL B O 1
ATOM 4027 N N . MET B 1 71 ? -7.227 -0.715 7.441 1 78.44 71 MET B N 1
ATOM 4028 C CA . MET B 1 71 ? -8.344 0.153 7.07 1 78.44 71 MET B CA 1
ATOM 4029 C C . MET B 1 71 ? -9.562 -0.131 7.938 1 78.44 71 MET B C 1
ATOM 4031 O O . MET B 1 71 ? -10.484 0.688 8.008 1 78.44 71 MET B O 1
ATOM 4035 N N . ARG B 1 72 ? -9.641 -1.284 8.492 1 82.94 72 ARG B N 1
ATOM 4036 C CA . ARG B 1 72 ? -10.695 -1.712 9.406 1 82.94 72 ARG B CA 1
ATOM 4037 C C . ARG B 1 72 ? -12.062 -1.676 8.727 1 82.94 72 ARG B C 1
ATOM 4039 O O . ARG B 1 72 ? -13.062 -1.334 9.359 1 82.94 72 ARG B O 1
ATOM 4046 N N . ARG B 1 73 ? -12.102 -1.936 7.508 1 85 73 ARG B N 1
ATOM 4047 C CA . ARG B 1 73 ? -13.352 -2.059 6.766 1 85 73 ARG B CA 1
ATOM 4048 C C . ARG B 1 73 ? -13.82 -3.508 6.719 1 85 73 ARG B C 1
ATOM 4050 O O . ARG B 1 73 ? -13.109 -4.379 6.215 1 85 73 ARG B O 1
ATOM 4057 N N . PRO B 1 74 ? -14.93 -3.74 7.098 1 88.5 74 PRO B N 1
ATOM 4058 C CA . PRO B 1 74 ? -15.391 -5.125 7.223 1 88.5 74 PRO B CA 1
ATOM 4059 C C . PRO B 1 74 ? -15.391 -5.871 5.891 1 88.5 74 PRO B C 1
ATOM 4061 O O . PRO B 1 74 ? -15.148 -7.078 5.855 1 88.5 74 PRO B O 1
ATOM 4064 N N . ILE B 1 75 ? -15.703 -5.238 4.82 1 90.19 75 ILE B N 1
ATOM 4065 C CA . ILE B 1 75 ? -15.773 -5.895 3.518 1 90.19 75 ILE B CA 1
ATOM 4066 C C . ILE B 1 75 ? -14.43 -6.539 3.188 1 90.19 75 ILE B C 1
ATOM 4068 O O . ILE B 1 75 ? -14.383 -7.617 2.59 1 90.19 75 ILE B O 1
ATOM 4072 N N . LEU B 1 76 ? -13.344 -5.977 3.586 1 91.19 76 LEU B N 1
ATOM 4073 C CA . LEU B 1 76 ? -12.008 -6.492 3.293 1 91.19 76 LEU B CA 1
ATOM 4074 C C . LEU B 1 76 ? -11.734 -7.773 4.074 1 91.19 76 LEU B C 1
ATOM 4076 O O . LEU B 1 76 ? -11.18 -8.734 3.531 1 91.19 76 LEU B O 1
ATOM 4080 N N . GLY B 1 77 ? -12.148 -7.789 5.281 1 92.94 77 GLY B N 1
ATOM 4081 C CA . GLY B 1 77 ? -11.992 -8.992 6.082 1 92.94 77 GLY B CA 1
ATOM 4082 C C . GLY B 1 77 ? -12.828 -10.156 5.582 1 92.94 77 GLY B C 1
ATOM 4083 O O . GLY B 1 77 ? -12.344 -11.289 5.516 1 92.94 77 GLY B O 1
ATOM 4084 N N . THR B 1 78 ? -14.031 -9.883 5.223 1 94.44 78 THR B N 1
ATOM 4085 C CA . THR B 1 78 ? -14.93 -10.922 4.727 1 94.44 78 THR B CA 1
ATOM 4086 C C . THR B 1 78 ? -14.461 -11.438 3.369 1 94.44 78 THR B C 1
ATOM 4088 O O . THR B 1 78 ? -14.555 -12.633 3.086 1 94.44 78 THR B O 1
ATOM 4091 N N . LEU B 1 79 ? -13.953 -10.547 2.572 1 95.81 79 LEU B N 1
ATOM 4092 C CA . LEU B 1 79 ? -13.414 -10.969 1.285 1 95.81 79 LEU B CA 1
ATOM 4093 C C . LEU B 1 79 ? -12.164 -11.828 1.475 1 95.81 79 LEU B C 1
ATOM 4095 O O . LEU B 1 79 ? -11.922 -12.758 0.704 1 95.81 79 LEU B O 1
ATOM 4099 N N . ALA B 1 80 ? -11.352 -11.445 2.463 1 97.12 80 ALA B N 1
ATOM 4100 C CA . ALA B 1 80 ? -10.219 -12.305 2.797 1 97.12 80 ALA B CA 1
ATOM 4101 C C . ALA B 1 80 ? -10.672 -13.727 3.1 1 97.12 80 ALA B C 1
ATOM 4103 O O . ALA B 1 80 ? -10.055 -14.695 2.65 1 97.12 80 ALA B O 1
ATOM 4104 N N . GLY B 1 81 ? -11.742 -13.82 3.814 1 97.69 81 GLY B N 1
ATOM 4105 C CA . GLY B 1 81 ? -12.328 -15.117 4.105 1 97.69 81 GLY B CA 1
ATOM 4106 C C . GLY B 1 81 ? -12.82 -15.844 2.863 1 97.69 81 GLY B C 1
ATOM 4107 O O . GLY B 1 81 ? -12.641 -17.047 2.732 1 97.69 81 GLY B O 1
ATOM 4108 N N . ALA B 1 82 ? -13.422 -15.133 1.976 1 97.81 82 ALA B N 1
ATOM 4109 C CA . ALA B 1 82 ? -13.922 -15.719 0.733 1 97.81 82 ALA B CA 1
ATOM 4110 C C . ALA B 1 82 ? -12.781 -16.328 -0.079 1 97.81 82 ALA B C 1
ATOM 4112 O O . ALA B 1 82 ? -12.906 -17.453 -0.579 1 97.81 82 ALA B O 1
ATOM 4113 N N . TYR B 1 83 ? -11.695 -15.641 -0.196 1 98 83 TYR B N 1
ATOM 4114 C CA . TYR B 1 83 ? -10.562 -16.125 -0.974 1 98 83 TYR B CA 1
ATOM 4115 C C . TYR B 1 83 ? -9.844 -17.25 -0.24 1 98 83 TYR B C 1
ATOM 4117 O O . TYR B 1 83 ? -9.32 -18.172 -0.867 1 98 83 TYR B O 1
ATOM 4125 N N . ALA B 1 84 ? -9.82 -17.141 1.055 1 98.25 84 ALA B N 1
ATOM 4126 C CA . ALA B 1 84 ? -9.305 -18.281 1.82 1 98.25 84 ALA B CA 1
ATOM 4127 C C . ALA B 1 84 ? -10.148 -19.531 1.593 1 98.25 84 ALA B C 1
ATOM 4129 O O . ALA B 1 84 ? -9.609 -20.625 1.458 1 98.25 84 ALA B O 1
ATOM 4130 N N . PHE B 1 85 ? -11.438 -19.344 1.568 1 98.56 85 PHE B N 1
ATOM 4131 C CA . PHE B 1 85 ? -12.359 -20.438 1.261 1 98.56 85 PHE B CA 1
ATOM 4132 C C . PHE B 1 85 ? -12.031 -21.047 -0.097 1 98.56 85 PHE B C 1
ATOM 4134 O O . PHE B 1 85 ? -11.945 -22.266 -0.225 1 98.56 85 PHE B O 1
ATOM 4141 N N . ALA B 1 86 ? -11.891 -20.219 -1.055 1 97.94 86 ALA B N 1
ATOM 4142 C CA . ALA B 1 86 ? -11.562 -20.688 -2.4 1 97.94 86 ALA B CA 1
ATOM 4143 C C . ALA B 1 86 ? -10.234 -21.438 -2.412 1 97.94 86 ALA B C 1
ATOM 4145 O O . ALA B 1 86 ? -10.117 -22.5 -3.025 1 97.94 86 ALA B O 1
ATOM 4146 N N . ALA B 1 87 ? -9.203 -20.891 -1.759 1 98 87 ALA B N 1
ATOM 4147 C CA . ALA B 1 87 ? -7.883 -21.516 -1.708 1 98 87 ALA B CA 1
ATOM 4148 C C . ALA B 1 87 ? -7.961 -22.906 -1.105 1 98 87 ALA B C 1
ATOM 4150 O O . ALA B 1 87 ? -7.414 -23.875 -1.663 1 98 87 ALA B O 1
ATOM 4151 N N . ILE B 1 88 ? -8.688 -23.031 -0.078 1 98.12 88 ILE B N 1
ATOM 4152 C CA . ILE B 1 88 ? -8.766 -24.297 0.632 1 98.12 88 ILE B CA 1
ATOM 4153 C C . ILE B 1 88 ? -9.562 -25.312 -0.195 1 98.12 88 ILE B C 1
ATOM 4155 O O . ILE B 1 88 ? -9.156 -26.469 -0.337 1 98.12 88 ILE B O 1
ATOM 4159 N N . THR B 1 89 ? -10.664 -24.906 -0.743 1 98 89 THR B N 1
ATOM 4160 C CA . THR B 1 89 ? -11.5 -25.828 -1.513 1 98 89 THR B CA 1
ATOM 4161 C C . THR B 1 89 ? -10.758 -26.312 -2.76 1 98 89 THR B C 1
ATOM 4163 O O . THR B 1 89 ? -10.805 -27.5 -3.09 1 98 89 THR B O 1
ATOM 4166 N N . VAL B 1 90 ? -10.062 -25.422 -3.4 1 97.56 90 VAL B N 1
ATOM 4167 C CA . VAL B 1 90 ? -9.336 -25.828 -4.602 1 97.56 90 VAL B CA 1
ATOM 4168 C C . VAL B 1 90 ? -8.172 -26.734 -4.223 1 97.56 90 VAL B C 1
ATOM 4170 O O . VAL B 1 90 ? -7.859 -27.688 -4.949 1 97.56 90 VAL B O 1
ATOM 4173 N N . ALA B 1 91 ? -7.523 -26.453 -3.117 1 97.69 91 ALA B N 1
ATOM 4174 C CA . ALA B 1 91 ? -6.449 -27.328 -2.643 1 97.69 91 ALA B CA 1
ATOM 4175 C C . ALA B 1 91 ? -6.961 -28.734 -2.371 1 97.69 91 ALA B C 1
ATOM 4177 O O . ALA B 1 91 ? -6.344 -29.719 -2.791 1 97.69 91 ALA B O 1
ATOM 4178 N N . LEU B 1 92 ? -8.07 -28.812 -1.74 1 97.88 92 LEU B N 1
ATOM 4179 C CA . LEU B 1 92 ? -8.672 -30.109 -1.44 1 97.88 92 LEU B CA 1
ATOM 4180 C C . LEU B 1 92 ? -9.094 -30.812 -2.721 1 97.88 92 LEU B C 1
ATOM 4182 O O . LEU B 1 92 ? -8.945 -32.031 -2.84 1 97.88 92 LEU B O 1
ATOM 4186 N N . GLN B 1 93 ? -9.633 -30.062 -3.609 1 97.38 93 GLN B N 1
ATOM 4187 C CA . GLN B 1 93 ? -10.008 -30.641 -4.895 1 97.38 93 GLN B CA 1
ATOM 4188 C C . GLN B 1 93 ? -8.789 -31.219 -5.617 1 97.38 93 GLN B C 1
ATOM 4190 O O . GLN B 1 93 ? -8.852 -32.312 -6.164 1 97.38 93 GLN B O 1
ATOM 4195 N N . LEU B 1 94 ? -7.73 -30.453 -5.625 1 96.88 94 LEU B N 1
ATOM 4196 C CA . LEU B 1 94 ? -6.496 -30.875 -6.273 1 96.88 94 LEU B CA 1
ATOM 4197 C C . LEU B 1 94 ? -5.965 -32.156 -5.641 1 96.88 94 LEU B C 1
ATOM 4199 O O . LEU B 1 94 ? -5.578 -33.094 -6.352 1 96.88 94 LEU B O 1
ATOM 4203 N N . LEU B 1 95 ? -6 -32.25 -4.367 1 96.75 95 LEU B N 1
ATOM 4204 C CA . LEU B 1 95 ? -5.504 -33.406 -3.639 1 96.75 95 LEU B CA 1
ATOM 4205 C C . LEU B 1 95 ? -6.402 -34.594 -3.869 1 96.75 95 LEU B C 1
ATOM 4207 O O . LEU B 1 95 ? -5.922 -35.75 -3.951 1 96.75 95 LEU B O 1
ATOM 4211 N N . ALA B 1 96 ? -7.664 -34.375 -4.055 1 96.62 96 ALA B N 1
ATOM 4212 C CA . ALA B 1 96 ? -8.648 -35.469 -4.18 1 96.62 96 ALA B CA 1
ATOM 4213 C C . ALA B 1 96 ? -8.789 -35.906 -5.633 1 96.62 96 ALA B C 1
ATOM 4215 O O . ALA B 1 96 ? -9.391 -36.938 -5.914 1 96.62 96 ALA B O 1
ATOM 4216 N N . PHE B 1 97 ? -8.258 -35.188 -6.531 1 95.62 97 PHE B N 1
ATOM 4217 C CA . PHE B 1 97 ? -8.492 -35.438 -7.945 1 95.62 97 PHE B CA 1
ATOM 4218 C C . PHE B 1 97 ? -7.793 -36.719 -8.383 1 95.62 97 PHE B C 1
ATOM 4220 O O . PHE B 1 97 ? -6.586 -36.875 -8.188 1 95.62 97 PHE B O 1
ATOM 4227 N N . PRO B 1 98 ? -8.508 -37.594 -9.023 1 93.69 98 PRO B N 1
ATOM 4228 C CA . PRO B 1 98 ? -7.91 -38.875 -9.43 1 93.69 98 PRO B CA 1
ATOM 4229 C C . PRO B 1 98 ? -6.852 -38.719 -10.523 1 93.69 98 PRO B C 1
ATOM 4231 O O . PRO B 1 98 ? -7.051 -37.938 -11.469 1 93.69 98 PRO B O 1
ATOM 4234 N N . GLY B 1 99 ? -5.727 -39.375 -10.352 1 92.19 99 GLY B N 1
ATOM 4235 C CA . GLY B 1 99 ? -4.723 -39.469 -11.398 1 92.19 99 GLY B CA 1
ATOM 4236 C C . GLY B 1 99 ? -3.664 -38.375 -11.289 1 92.19 99 GLY B C 1
ATOM 4237 O O . GLY B 1 99 ? -2.717 -38.344 -12.086 1 92.19 99 GLY B O 1
ATOM 4238 N N . VAL B 1 100 ? -3.807 -37.5 -10.289 1 94.06 100 VAL B N 1
ATOM 4239 C CA . VAL B 1 100 ? -2.83 -36.438 -10.172 1 94.06 100 VAL B CA 1
ATOM 4240 C C . VAL B 1 100 ? -1.712 -36.844 -9.219 1 94.06 100 VAL B C 1
ATOM 4242 O O . VAL B 1 100 ? -0.566 -37.031 -9.641 1 94.06 100 VAL B O 1
ATOM 4245 N N . PHE B 1 101 ? -2.066 -37.156 -7.992 1 94.31 101 PHE B N 1
ATOM 4246 C CA . PHE B 1 101 ? -1.064 -37.562 -7.008 1 94.31 101 PHE B CA 1
ATOM 4247 C C . PHE B 1 101 ? -1.135 -39.062 -6.742 1 94.31 101 PHE B C 1
ATOM 4249 O O . PHE B 1 101 ? -0.144 -39.656 -6.336 1 94.31 101 PHE B O 1
ATOM 4256 N N . ALA B 1 102 ? -2.307 -39.625 -6.914 1 93.69 102 ALA B N 1
ATOM 4257 C CA . ALA B 1 102 ? -2.588 -41.031 -6.781 1 93.69 102 ALA B CA 1
ATOM 4258 C C . ALA B 1 102 ? -3.686 -41.469 -7.746 1 93.69 102 ALA B C 1
ATOM 4260 O O . ALA B 1 102 ? -4.48 -40.656 -8.203 1 93.69 102 ALA B O 1
ATOM 4261 N N . PRO B 1 103 ? -3.717 -42.688 -8.125 1 91.94 103 PRO B N 1
ATOM 4262 C CA . PRO B 1 103 ? -4.711 -43.156 -9.094 1 91.94 103 PRO B CA 1
ATOM 4263 C C . PRO B 1 103 ? -6.141 -42.812 -8.688 1 91.94 103 PRO B C 1
ATOM 4265 O O . PRO B 1 103 ? -6.953 -42.438 -9.539 1 91.94 103 PRO B O 1
ATOM 4268 N N . THR B 1 104 ? -6.477 -42.875 -7.379 1 92.62 104 THR B N 1
ATOM 4269 C CA . THR B 1 104 ? -7.84 -42.594 -6.938 1 92.62 104 THR B CA 1
ATOM 4270 C C . THR B 1 104 ? -7.91 -41.281 -6.168 1 92.62 104 THR B C 1
ATOM 4272 O O . THR B 1 104 ? -8.938 -40.969 -5.57 1 92.62 104 THR B O 1
ATOM 4275 N N . GLY B 1 105 ? -6.887 -40.562 -6.113 1 93.81 105 GLY B N 1
ATOM 4276 C CA . GLY B 1 105 ? -6.848 -39.344 -5.34 1 93.81 105 GLY B CA 1
ATOM 4277 C C . GLY B 1 105 ? -6.332 -39.531 -3.926 1 93.81 105 GLY B C 1
ATOM 4278 O O . GLY B 1 105 ? -6.25 -40.656 -3.443 1 93.81 105 GLY B O 1
ATOM 4279 N N . LEU B 1 106 ? -5.895 -38.531 -3.324 1 95.12 106 LEU B N 1
ATOM 4280 C CA . LEU B 1 106 ? -5.379 -38.594 -1.961 1 95.12 106 LEU B CA 1
ATOM 4281 C C . LEU B 1 106 ? -6.5 -38.375 -0.948 1 95.12 106 LEU B C 1
ATOM 4283 O O . LEU B 1 106 ? -7.648 -38.125 -1.329 1 95.12 106 LEU B O 1
ATOM 4287 N N . LEU B 1 107 ? -6.25 -38.625 0.345 1 95.12 107 LEU B N 1
ATOM 4288 C CA . LEU B 1 107 ? -7.117 -38.312 1.479 1 95.12 107 LEU B CA 1
ATOM 4289 C C . LEU B 1 107 ? -8.32 -39.25 1.509 1 95.12 107 LEU B C 1
ATOM 4291 O O . LEU B 1 107 ? -9.406 -38.875 1.95 1 95.12 107 LEU B O 1
ATOM 4295 N N . GLY B 1 108 ? -8.195 -40.344 0.896 1 93.69 108 GLY B N 1
ATOM 4296 C CA . GLY B 1 108 ? -9.305 -41.281 0.862 1 93.69 108 GLY B CA 1
ATOM 4297 C C . GLY B 1 108 ? -10.445 -40.844 -0.024 1 93.69 108 GLY B C 1
ATOM 4298 O O . GLY B 1 108 ? -11.617 -41.062 0.296 1 93.69 108 GLY B O 1
ATOM 4299 N N . ALA B 1 109 ? -10.141 -40.156 -1.09 1 94.69 109 ALA B N 1
ATOM 4300 C CA . ALA B 1 109 ? -11.125 -39.562 -1.991 1 94.69 109 ALA B CA 1
ATOM 4301 C C . ALA B 1 109 ? -11.984 -40.625 -2.656 1 94.69 109 ALA B C 1
ATOM 4303 O O . ALA B 1 109 ? -11.484 -41.719 -3 1 94.69 109 ALA B O 1
ATOM 4304 N N . ARG B 1 110 ? -13.195 -40.281 -2.809 1 92.81 110 ARG B N 1
ATOM 4305 C CA . ARG B 1 110 ? -14.156 -41.094 -3.527 1 92.81 110 ARG B CA 1
ATOM 4306 C C . ARG B 1 110 ? -14.312 -40.625 -4.969 1 92.81 110 ARG B C 1
ATOM 4308 O O . ARG B 1 110 ? -13.695 -39.656 -5.375 1 92.81 110 ARG B O 1
ATOM 4315 N N . HIS B 1 111 ? -15.117 -41.344 -5.734 1 90 111 HIS B N 1
ATOM 4316 C CA . HIS B 1 111 ? -15.25 -41.094 -7.164 1 90 111 HIS B CA 1
ATOM 4317 C C . HIS B 1 111 ? -15.82 -39.688 -7.426 1 90 111 HIS B C 1
ATOM 4319 O O . HIS B 1 111 ? -15.453 -39.031 -8.406 1 90 111 HIS B O 1
ATOM 4325 N N . GLU B 1 112 ? -16.656 -39.188 -6.516 1 92.69 112 GLU B N 1
ATOM 4326 C CA . GLU B 1 112 ? -17.344 -37.938 -6.781 1 92.69 112 GLU B CA 1
ATOM 4327 C C . GLU B 1 112 ? -16.781 -36.812 -5.934 1 92.69 112 GLU B C 1
ATOM 4329 O O . GLU B 1 112 ? -17.266 -35.656 -5.988 1 92.69 112 GLU B O 1
ATOM 4334 N N . SER B 1 113 ? -15.758 -37.062 -5.172 1 95.62 113 SER B N 1
ATOM 4335 C CA . SER B 1 113 ? -15.219 -36.062 -4.238 1 95.62 113 SER B CA 1
ATOM 4336 C C . SER B 1 113 ? -14.766 -34.812 -4.969 1 95.62 113 SER B C 1
ATOM 4338 O O . SER B 1 113 ? -15.125 -33.688 -4.578 1 95.62 113 SER B O 1
ATOM 4340 N N . ALA B 1 114 ? -14 -34.969 -6.035 1 95.19 114 ALA B N 1
ATOM 4341 C CA . ALA B 1 114 ? -13.469 -33.844 -6.773 1 95.19 114 ALA B CA 1
ATOM 4342 C C . ALA B 1 114 ? -14.594 -33 -7.375 1 95.19 114 ALA B C 1
ATOM 4344 O O . ALA B 1 114 ? -14.531 -31.766 -7.359 1 95.19 114 ALA B O 1
ATOM 4345 N N . ALA B 1 115 ? -15.609 -33.625 -7.879 1 93.31 115 ALA B N 1
ATOM 4346 C CA . ALA B 1 115 ? -16.734 -32.938 -8.484 1 93.31 115 ALA B CA 1
ATOM 4347 C C . ALA B 1 115 ? -17.516 -32.125 -7.449 1 93.31 115 ALA B C 1
ATOM 4349 O O . ALA B 1 115 ? -17.938 -31.016 -7.715 1 93.31 115 ALA B O 1
ATOM 4350 N N . TRP B 1 116 ? -17.656 -32.688 -6.332 1 96.12 116 TRP B N 1
ATOM 4351 C CA . TRP B 1 116 ? -18.375 -31.984 -5.273 1 96.12 116 TRP B CA 1
ATOM 4352 C C . TRP B 1 116 ? -17.562 -30.828 -4.738 1 96.12 116 TRP B C 1
ATOM 4354 O O . TRP B 1 116 ? -18.109 -29.766 -4.402 1 96.12 116 TRP B O 1
ATOM 4364 N N . LEU B 1 117 ? -16.297 -31 -4.582 1 97.31 117 LEU B N 1
ATOM 4365 C CA . LEU B 1 117 ? -15.453 -29.906 -4.137 1 97.31 117 LEU B CA 1
ATOM 4366 C C . LEU B 1 117 ? -15.508 -28.734 -5.121 1 97.31 117 LEU B C 1
ATOM 4368 O O . LEU B 1 117 ? -15.508 -27.578 -4.715 1 97.31 117 LEU B O 1
ATOM 4372 N N . TRP B 1 118 ? -15.516 -29.078 -6.406 1 96 118 TRP B N 1
ATOM 4373 C CA . TRP B 1 118 ? -15.719 -28.031 -7.418 1 96 118 TRP B CA 1
ATOM 4374 C C . TRP B 1 118 ? -17.047 -27.328 -7.211 1 96 118 TRP B C 1
ATOM 4376 O O . TRP B 1 118 ? -17.109 -26.094 -7.27 1 96 118 TRP B O 1
ATOM 4386 N N . THR B 1 119 ? -18.094 -28.078 -6.906 1 95.75 119 THR B N 1
ATOM 4387 C CA . THR B 1 119 ? -19.422 -27.562 -6.688 1 95.75 119 THR B CA 1
ATOM 4388 C C . THR B 1 119 ? -19.453 -26.641 -5.473 1 95.75 119 THR B C 1
ATOM 4390 O O . THR B 1 119 ? -20 -25.531 -5.535 1 95.75 119 THR B O 1
ATOM 4393 N N . PHE B 1 120 ? -18.797 -27.094 -4.453 1 97.69 120 PHE B N 1
ATOM 4394 C CA . PHE B 1 120 ? -18.766 -26.297 -3.23 1 97.69 120 PHE B CA 1
ATOM 4395 C C . PHE B 1 120 ? -17.969 -25.016 -3.445 1 97.69 120 PHE B C 1
ATOM 4397 O O . PHE B 1 120 ? -18.344 -23.953 -2.947 1 97.69 120 PHE B O 1
ATOM 4404 N N . TRP B 1 121 ? -16.891 -25.109 -4.137 1 97.38 121 TRP B N 1
ATOM 4405 C CA . TRP B 1 121 ? -16.047 -23.953 -4.449 1 97.38 121 TRP B CA 1
ATOM 4406 C C . TRP B 1 121 ? -16.828 -22.922 -5.254 1 97.38 121 TRP B C 1
ATOM 4408 O O . TRP B 1 121 ? -16.875 -21.75 -4.875 1 97.38 121 TRP B O 1
ATOM 4418 N N . HIS B 1 122 ? -17.531 -23.297 -6.297 1 96.75 122 HIS B N 1
ATOM 4419 C CA . HIS B 1 122 ? -18.172 -22.391 -7.238 1 96.75 122 HIS B CA 1
ATOM 4420 C C . HIS B 1 122 ? -19.531 -21.922 -6.719 1 96.75 122 HIS B C 1
ATOM 4422 O O . HIS B 1 122 ? -20.078 -20.922 -7.199 1 96.75 122 HIS B O 1
ATOM 4428 N N . GLY B 1 123 ? -20.031 -22.625 -5.754 1 96.62 123 GLY B N 1
ATOM 4429 C CA . GLY B 1 123 ? -21.219 -22.156 -5.055 1 96.62 123 GLY B CA 1
ATOM 4430 C C . GLY B 1 123 ? -20.891 -21.297 -3.855 1 96.62 123 GLY B C 1
ATOM 4431 O O . GLY B 1 123 ? -21.5 -20.234 -3.666 1 96.62 123 GLY B O 1
ATOM 4432 N N . GLY B 1 124 ? -19.953 -21.703 -3.111 1 97.62 124 GLY B N 1
ATOM 4433 C CA . GLY B 1 124 ? -19.609 -21.047 -1.858 1 97.62 124 GLY B CA 1
ATOM 4434 C C . GLY B 1 124 ? -18.922 -19.703 -2.051 1 97.62 124 GLY B C 1
ATOM 4435 O O . GLY B 1 124 ? -19.219 -18.75 -1.339 1 97.62 124 GLY B O 1
ATOM 4436 N N . PHE B 1 125 ? -18 -19.578 -3.002 1 97.56 125 PHE B N 1
ATOM 4437 C CA . PHE B 1 125 ? -17.203 -18.359 -3.178 1 97.56 125 PHE B CA 1
ATOM 4438 C C . PHE B 1 125 ? -18.109 -17.188 -3.51 1 97.56 125 PHE B C 1
ATOM 4440 O O . PHE B 1 125 ? -18.047 -16.141 -2.848 1 97.56 125 PHE B O 1
ATOM 4447 N N . PRO B 1 126 ? -19.016 -17.281 -4.52 1 97.38 126 PRO B N 1
ATOM 4448 C CA . PRO B 1 126 ? -19.891 -16.141 -4.809 1 97.38 126 PRO B CA 1
ATOM 4449 C C . PRO B 1 126 ? -20.781 -15.766 -3.625 1 97.38 126 PRO B C 1
ATOM 4451 O O . PRO B 1 126 ? -21.078 -14.586 -3.414 1 97.38 126 PRO B O 1
ATOM 4454 N N . LEU B 1 127 ? -21.188 -16.75 -2.877 1 97 127 LEU B N 1
ATOM 4455 C CA . LEU B 1 127 ? -22.031 -16.469 -1.712 1 97 127 LEU B CA 1
ATOM 4456 C C . LEU B 1 127 ? -21.25 -15.664 -0.669 1 97 127 LEU B C 1
ATOM 4458 O O . LEU B 1 127 ? -21.797 -14.734 -0.072 1 97 127 LEU B O 1
ATOM 4462 N N . PHE B 1 128 ? -20.016 -16.016 -0.453 1 96.88 128 PHE B N 1
ATOM 4463 C CA . PHE B 1 128 ? -19.203 -15.281 0.515 1 96.88 128 PHE B CA 1
ATOM 4464 C C . PHE B 1 128 ? -18.891 -13.875 0.017 1 96.88 128 PHE B C 1
ATOM 4466 O O . PHE B 1 128 ? -18.75 -12.945 0.814 1 96.88 128 PHE B O 1
ATOM 4473 N N . VAL B 1 129 ? -18.797 -13.719 -1.293 1 94.81 129 VAL B N 1
ATOM 4474 C CA . VAL B 1 129 ? -18.594 -12.391 -1.853 1 94.81 129 VAL B CA 1
ATOM 4475 C C . VAL B 1 129 ? -19.812 -11.516 -1.594 1 94.81 129 VAL B C 1
ATOM 4477 O O . VAL B 1 129 ? -19.688 -10.352 -1.206 1 94.81 129 VAL B O 1
ATOM 4480 N N . VAL B 1 130 ? -20.984 -12.109 -1.781 1 93.38 130 VAL B N 1
ATOM 4481 C CA . VAL B 1 130 ? -22.219 -11.383 -1.518 1 93.38 130 VAL B CA 1
ATOM 4482 C C . VAL B 1 130 ? -22.312 -11.023 -0.035 1 93.38 130 VAL B C 1
ATOM 4484 O O . VAL B 1 130 ? -22.688 -9.906 0.322 1 93.38 130 VAL B O 1
ATOM 4487 N N . LEU B 1 131 ? -21.953 -11.945 0.78 1 92.69 131 LEU B N 1
ATOM 4488 C CA . LEU B 1 131 ? -21.938 -11.695 2.217 1 92.69 131 LEU B CA 1
ATOM 4489 C C . LEU B 1 131 ? -21 -10.539 2.557 1 92.69 131 LEU B C 1
ATOM 4491 O O . LEU B 1 131 ? -21.312 -9.719 3.424 1 92.69 131 LEU B O 1
ATOM 4495 N N . ALA B 1 132 ? -19.875 -10.484 1.923 1 92.44 132 ALA B N 1
ATOM 4496 C CA . ALA B 1 132 ? -18.922 -9.406 2.141 1 92.44 132 ALA B CA 1
ATOM 4497 C C . ALA B 1 132 ? -19.531 -8.047 1.793 1 92.44 132 ALA B C 1
ATOM 4499 O O . ALA B 1 132 ? -19.344 -7.074 2.523 1 92.44 132 ALA B O 1
ATOM 4500 N N . MET B 1 133 ? -20.25 -8 0.77 1 88.62 133 MET B N 1
ATOM 4501 C CA . MET B 1 133 ? -20.891 -6.758 0.345 1 88.62 133 MET B CA 1
ATOM 4502 C C . MET B 1 133 ? -21.953 -6.316 1.35 1 88.62 133 MET B C 1
ATOM 4504 O O . MET B 1 133 ? -22.109 -5.121 1.612 1 88.62 133 MET B O 1
ATOM 4508 N N . LEU B 1 134 ? -22.562 -7.25 1.934 1 87.19 134 LEU B N 1
ATOM 4509 C CA . LEU B 1 134 ? -23.625 -6.949 2.885 1 87.19 134 LEU B CA 1
ATOM 4510 C C . LEU B 1 134 ? -23.047 -6.477 4.215 1 87.19 134 LEU B C 1
ATOM 4512 O O . LEU B 1 134 ? -23.672 -5.676 4.918 1 87.19 134 LEU B O 1
ATOM 4516 N N . THR B 1 135 ? -21.859 -6.895 4.57 1 84.5 135 THR B N 1
ATOM 4517 C CA . THR B 1 135 ? -21.234 -6.535 5.836 1 84.5 135 THR B CA 1
ATOM 4518 C C . THR B 1 135 ? -20.703 -5.102 5.789 1 84.5 135 THR B C 1
ATOM 4520 O O . THR B 1 135 ? -20.469 -4.488 6.832 1 84.5 135 THR B O 1
ATOM 4523 N N . ARG B 1 136 ? -20.422 -4.586 4.68 1 81.06 136 ARG B N 1
ATOM 4524 C CA . ARG B 1 136 ? -19.906 -3.238 4.488 1 81.06 136 ARG B CA 1
ATOM 4525 C C . ARG B 1 136 ? -20.719 -2.217 5.27 1 81.06 136 ARG B C 1
ATOM 4527 O O . ARG B 1 136 ? -20.156 -1.307 5.887 1 81.06 136 ARG B O 1
ATOM 4534 N N . TYR B 1 137 ? -21.922 -2.352 5.324 1 73.38 137 TYR B N 1
ATOM 4535 C CA . TYR B 1 137 ? -22.797 -1.347 5.906 1 73.38 137 TYR B CA 1
ATOM 4536 C C . TYR B 1 137 ? -23.172 -1.706 7.34 1 73.38 137 TYR B C 1
ATOM 4538 O O . TYR B 1 137 ? -23.328 -0.823 8.188 1 73.38 137 TYR B O 1
ATOM 4546 N N . ARG B 1 138 ? -23.125 -2.883 7.605 1 75 138 ARG B N 1
ATOM 4547 C CA . ARG B 1 138 ? -23.703 -3.318 8.875 1 75 138 ARG B CA 1
ATOM 4548 C C . ARG B 1 138 ? -22.672 -3.252 9.992 1 75 138 ARG B C 1
ATOM 4550 O O . ARG B 1 138 ? -23 -2.947 11.141 1 75 138 ARG B O 1
ATOM 4557 N N . LEU B 1 139 ? -21.438 -3.574 9.633 1 73.75 139 LEU B N 1
ATOM 4558 C CA . LEU B 1 139 ? -20.438 -3.732 10.68 1 73.75 139 LEU B CA 1
ATOM 4559 C C . LEU B 1 139 ? -19.484 -2.543 10.703 1 73.75 139 LEU B C 1
ATOM 4561 O O . LEU B 1 139 ? -18.562 -2.494 11.523 1 73.75 139 LEU B O 1
ATOM 4565 N N . ALA B 1 140 ? -19.656 -1.587 9.914 1 71.94 140 ALA B N 1
ATOM 4566 C CA . ALA B 1 140 ? -18.703 -0.494 9.734 1 71.94 140 ALA B CA 1
ATOM 4567 C C . ALA B 1 140 ? -18.531 0.307 11.023 1 71.94 140 ALA B C 1
ATOM 4569 O O . ALA B 1 140 ? -17.406 0.6 11.438 1 71.94 140 ALA B O 1
ATOM 4570 N N . LYS B 1 141 ? -19.562 0.638 11.664 1 70.88 141 LYS B N 1
ATOM 4571 C CA . LYS B 1 141 ? -19.516 1.452 12.875 1 70.88 141 LYS B CA 1
ATOM 4572 C C . LYS B 1 141 ? -18.844 0.702 14.023 1 70.88 141 LYS B C 1
ATOM 4574 O O . LYS B 1 141 ? -18.062 1.287 14.781 1 70.88 141 LYS B O 1
ATOM 4579 N N . ARG B 1 142 ? -19.031 -0.535 14.109 1 72.25 142 ARG B N 1
ATOM 4580 C CA . ARG B 1 142 ? -18.484 -1.346 15.195 1 72.25 142 ARG B CA 1
ATOM 4581 C C . ARG B 1 142 ? -16.984 -1.539 15.039 1 72.25 142 ARG B C 1
ATOM 4583 O O . ARG B 1 142 ? -16.25 -1.569 16.031 1 72.25 142 ARG B O 1
ATOM 4590 N N . LEU B 1 143 ? -16.5 -1.604 13.828 1 74.12 143 LEU B N 1
ATOM 4591 C CA . LEU B 1 143 ? -15.117 -1.965 13.555 1 74.12 143 LEU B CA 1
ATOM 4592 C C . LEU B 1 143 ? -14.227 -0.727 13.523 1 74.12 143 LEU B C 1
ATOM 4594 O O . LEU B 1 143 ? -13.016 -0.819 13.758 1 74.12 143 LEU B O 1
ATOM 4598 N N . SER B 1 144 ? -14.797 0.335 13.25 1 69.12 144 SER B N 1
ATOM 4599 C CA . SER B 1 144 ? -14.016 1.562 13.18 1 69.12 144 SER B CA 1
ATOM 4600 C C . SER B 1 144 ? -13.375 1.889 14.531 1 69.12 144 SER B C 1
ATOM 4602 O O . SER B 1 144 ? -12.266 2.418 14.586 1 69.12 144 SER B O 1
ATOM 4604 N N . ASN B 1 145 ? -13.969 1.459 15.586 1 68.06 145 ASN B N 1
ATOM 4605 C CA . ASN B 1 145 ? -13.492 1.87 16.906 1 68.06 145 ASN B CA 1
ATOM 4606 C C . ASN B 1 145 ? -12.945 0.687 17.688 1 68.06 145 ASN B C 1
ATOM 4608 O O . ASN B 1 145 ? -12.633 0.819 18.875 1 68.06 145 ASN B O 1
ATOM 4612 N N . THR B 1 146 ? -12.82 -0.312 16.953 1 74.62 146 THR B N 1
ATOM 4613 C CA . THR B 1 146 ? -12.484 -1.487 17.734 1 74.62 146 THR B CA 1
ATOM 4614 C C . THR B 1 146 ? -10.984 -1.541 18.016 1 74.62 146 THR B C 1
ATOM 4616 O O . THR B 1 146 ? -10.18 -1.126 17.172 1 74.62 146 THR B O 1
ATOM 4619 N N . ARG B 1 147 ? -10.656 -2.09 19.312 1 77 147 ARG B N 1
ATOM 4620 C CA . ARG B 1 147 ? -9.273 -2.303 19.719 1 77 147 ARG B CA 1
ATOM 4621 C C . ARG B 1 147 ? -8.828 -3.729 19.406 1 77 147 ARG B C 1
ATOM 4623 O O . ARG B 1 147 ? -7.633 -4.035 19.469 1 77 147 ARG B O 1
ATOM 4630 N N . HIS B 1 148 ? -9.734 -4.559 18.969 1 86.81 148 HIS B N 1
ATOM 4631 C CA . HIS B 1 148 ? -9.43 -5.969 18.766 1 86.81 148 HIS B CA 1
ATOM 4632 C C . HIS B 1 148 ? -9.523 -6.328 17.281 1 86.81 148 HIS B C 1
ATOM 4634 O O . HIS B 1 148 ? -10.25 -7.254 16.906 1 86.81 148 HIS B O 1
ATOM 4640 N N . VAL B 1 149 ? -8.805 -5.832 16.5 1 85.12 149 VAL B N 1
ATOM 4641 C CA . VAL B 1 149 ? -8.844 -5.984 15.055 1 85.12 149 VAL B CA 1
ATOM 4642 C C . VAL B 1 149 ? -8.445 -7.41 14.672 1 85.12 149 VAL B C 1
ATOM 4644 O O . VAL B 1 149 ? -9.039 -8.008 13.773 1 85.12 149 VAL B O 1
ATOM 4647 N N . GLY B 1 150 ? -7.516 -8.031 15.383 1 87.94 150 GLY B N 1
ATOM 4648 C CA . GLY B 1 150 ? -7.078 -9.391 15.125 1 87.94 150 GLY B CA 1
ATOM 4649 C C . GLY B 1 150 ? -8.18 -10.422 15.312 1 87.94 150 GLY B C 1
ATOM 4650 O O . GLY B 1 150 ? -8.305 -11.352 14.516 1 87.94 150 GLY B O 1
ATOM 4651 N N . ARG B 1 151 ? -8.969 -10.273 16.328 1 89 151 ARG B N 1
ATOM 4652 C CA . ARG B 1 151 ? -10.078 -11.195 16.594 1 89 151 ARG B CA 1
ATOM 4653 C C . ARG B 1 151 ? -11.141 -11.094 15.5 1 89 151 ARG B C 1
ATOM 4655 O O . ARG B 1 151 ? -11.719 -12.102 15.102 1 89 151 ARG B O 1
ATOM 4662 N N . TRP B 1 152 ? -11.359 -9.961 15.062 1 88.81 152 TRP B N 1
ATOM 4663 C CA . TRP B 1 152 ? -12.336 -9.766 14 1 88.81 152 TRP B CA 1
ATOM 4664 C C . TRP B 1 152 ? -11.852 -10.398 12.695 1 88.81 152 TRP B C 1
ATOM 4666 O O . TRP B 1 152 ? -12.633 -11.039 11.984 1 88.81 152 TRP B O 1
ATOM 4676 N N . LEU B 1 153 ? -10.609 -10.242 12.43 1 91.56 153 LEU B N 1
ATOM 4677 C CA . LEU B 1 153 ? -10.078 -10.883 11.234 1 91.56 153 LEU B CA 1
ATOM 4678 C C . LEU B 1 153 ? -10.18 -12.398 11.344 1 91.56 153 LEU B C 1
ATOM 4680 O O . LEU B 1 153 ? -10.555 -13.07 10.375 1 91.56 153 LEU B O 1
ATOM 4684 N N . ALA B 1 154 ? -9.867 -12.891 12.508 1 92.5 154 ALA B N 1
ATOM 4685 C CA . ALA B 1 154 ? -9.953 -14.328 12.75 1 92.5 154 ALA B CA 1
ATOM 4686 C C . ALA B 1 154 ? -11.375 -14.836 12.539 1 92.5 154 ALA B C 1
ATOM 4688 O O . ALA B 1 154 ? -11.578 -15.93 12 1 92.5 154 ALA B O 1
ATOM 4689 N N . THR B 1 155 ? -12.258 -14.07 12.875 1 90.44 155 THR B N 1
ATOM 4690 C CA . THR B 1 155 ? -13.656 -14.477 12.719 1 90.44 155 THR B CA 1
ATOM 4691 C C . THR B 1 155 ? -14.094 -14.344 11.266 1 90.44 155 THR B C 1
ATOM 4693 O O . THR B 1 155 ? -14.688 -15.266 10.703 1 90.44 155 THR B O 1
ATOM 4696 N N . LEU B 1 156 ? -13.844 -13.242 10.695 1 91 156 LEU B N 1
ATOM 4697 C CA . LEU B 1 156 ? -14.305 -12.961 9.336 1 91 156 LEU B CA 1
ATOM 4698 C C . LEU B 1 156 ? -13.641 -13.898 8.336 1 91 156 LEU B C 1
ATOM 4700 O O . LEU B 1 156 ? -14.281 -14.328 7.367 1 91 156 LEU B O 1
ATOM 4704 N N . ALA B 1 157 ? -12.406 -14.266 8.562 1 92.62 157 ALA B N 1
ATOM 4705 C CA . ALA B 1 157 ? -11.703 -15.18 7.664 1 92.62 157 ALA B CA 1
ATOM 4706 C C . ALA B 1 157 ? -11.805 -16.625 8.148 1 92.62 157 ALA B C 1
ATOM 4708 O O . ALA B 1 157 ? -11.773 -17.562 7.352 1 92.62 157 ALA B O 1
ATOM 4709 N N . GLY B 1 158 ? -11.938 -16.766 9.445 1 93.62 158 GLY B N 1
ATOM 4710 C CA . GLY B 1 158 ? -11.961 -18.094 10.047 1 93.62 158 GLY B CA 1
ATOM 4711 C C . GLY B 1 158 ? -13.234 -18.859 9.734 1 93.62 158 GLY B C 1
ATOM 4712 O O . GLY B 1 158 ? -13.203 -20.078 9.523 1 93.62 158 GLY B O 1
ATOM 4713 N N . VAL B 1 159 ? -14.281 -18.203 9.664 1 94.75 159 VAL B N 1
ATOM 4714 C CA . VAL B 1 159 ? -15.562 -18.859 9.43 1 94.75 159 VAL B CA 1
ATOM 4715 C C . VAL B 1 159 ? -15.586 -19.453 8.023 1 94.75 159 VAL B C 1
ATOM 4717 O O . VAL B 1 159 ? -15.859 -20.641 7.852 1 94.75 159 VAL B O 1
ATOM 4720 N N . PRO B 1 160 ? -15.305 -18.688 6.992 1 97 160 PRO B N 1
ATOM 4721 C CA . PRO B 1 160 ? -15.25 -19.297 5.656 1 97 160 PRO B CA 1
ATOM 4722 C C . PRO B 1 160 ? -14.242 -20.438 5.57 1 97 160 PRO B C 1
ATOM 4724 O O . PRO B 1 160 ? -14.484 -21.422 4.867 1 97 160 PRO B O 1
ATOM 4727 N N . ILE B 1 161 ? -13.148 -20.344 6.273 1 97.19 161 ILE B N 1
ATOM 4728 C CA . ILE B 1 161 ? -12.148 -21.406 6.309 1 97.19 161 ILE B CA 1
ATOM 4729 C C . ILE B 1 161 ? -12.758 -22.656 6.934 1 97.19 161 ILE B C 1
ATOM 4731 O O . ILE B 1 161 ? -12.625 -23.766 6.391 1 97.19 161 ILE B O 1
ATOM 4735 N N . ALA B 1 162 ? -13.453 -22.484 8.008 1 97.75 162 ALA B N 1
ATOM 4736 C CA . ALA B 1 162 ? -14.109 -23.594 8.688 1 97.75 162 ALA B CA 1
ATOM 4737 C C . ALA B 1 162 ? -15.164 -24.234 7.793 1 97.75 162 ALA B C 1
ATOM 4739 O O . ALA B 1 162 ? -15.289 -25.469 7.75 1 97.75 162 ALA B O 1
ATOM 4740 N N . VAL B 1 163 ? -15.859 -23.438 7.098 1 98.19 163 VAL B N 1
ATOM 4741 C CA . VAL B 1 163 ? -16.891 -23.938 6.184 1 98.19 163 VAL B CA 1
ATOM 4742 C C . VAL B 1 163 ? -16.234 -24.734 5.059 1 98.19 163 VAL B C 1
ATOM 4744 O O . VAL B 1 163 ? -16.734 -25.797 4.676 1 98.19 163 VAL B O 1
ATOM 4747 N N . ALA B 1 164 ? -15.156 -24.25 4.527 1 98.44 164 ALA B N 1
ATOM 4748 C CA . ALA B 1 164 ? -14.438 -24.953 3.473 1 98.44 164 ALA B CA 1
ATOM 4749 C C . ALA B 1 164 ? -13.969 -26.328 3.949 1 98.44 164 ALA B C 1
ATOM 4751 O O . ALA B 1 164 ? -14.117 -27.328 3.236 1 98.44 164 ALA B O 1
ATOM 4752 N N . ILE B 1 165 ? -13.453 -26.375 5.137 1 97.62 165 ILE B N 1
ATOM 4753 C CA . ILE B 1 165 ? -12.953 -27.609 5.711 1 97.62 165 ILE B CA 1
ATOM 4754 C C . ILE B 1 165 ? -14.109 -28.578 5.953 1 97.62 165 ILE B C 1
ATOM 4756 O O . ILE B 1 165 ? -14.023 -29.766 5.625 1 97.62 165 ILE B O 1
ATOM 4760 N N . ALA B 1 166 ? -15.188 -28.109 6.473 1 98.06 166 ALA B N 1
ATOM 4761 C CA . ALA B 1 166 ? -16.359 -28.922 6.734 1 98.06 166 ALA B CA 1
ATOM 4762 C C . ALA B 1 166 ? -16.938 -29.5 5.441 1 98.06 166 ALA B C 1
ATOM 4764 O O . ALA B 1 166 ? -17.234 -30.703 5.363 1 98.06 166 ALA B O 1
ATOM 4765 N N . LEU B 1 167 ? -17.062 -28.672 4.465 1 97.75 167 LEU B N 1
ATOM 4766 C CA . LEU B 1 167 ? -17.562 -29.125 3.172 1 97.75 167 LEU B CA 1
ATOM 4767 C C . LEU B 1 167 ? -16.594 -30.109 2.525 1 97.75 167 LEU B C 1
ATOM 4769 O O . LEU B 1 167 ? -17.016 -31.062 1.867 1 97.75 167 LEU B O 1
ATOM 4773 N N . GLY B 1 168 ? -15.305 -29.828 2.725 1 97.69 168 GLY B N 1
ATOM 4774 C CA . GLY B 1 168 ? -14.297 -30.766 2.25 1 97.69 168 GLY B CA 1
ATOM 4775 C C . GLY B 1 168 ? -14.422 -32.156 2.875 1 97.69 168 GLY B C 1
ATOM 4776 O O . GLY B 1 168 ? -14.352 -33.156 2.176 1 97.69 168 GLY B O 1
ATOM 4777 N N . LEU B 1 169 ? -14.688 -32.156 4.113 1 96.62 169 LEU B N 1
ATOM 4778 C CA . LEU B 1 169 ? -14.859 -33.406 4.824 1 96.62 169 LEU B CA 1
ATOM 4779 C C . LEU B 1 169 ? -16.109 -34.156 4.336 1 96.62 169 LEU B C 1
ATOM 4781 O O . LEU B 1 169 ? -16.094 -35.375 4.176 1 96.62 169 LEU B O 1
ATOM 4785 N N . VAL B 1 170 ? -17.109 -33.438 4.07 1 97 170 VAL B N 1
ATOM 4786 C CA . VAL B 1 170 ? -18.344 -34.031 3.543 1 97 170 VAL B CA 1
ATOM 4787 C C . VAL B 1 170 ? -18.078 -34.625 2.166 1 97 170 VAL B C 1
ATOM 4789 O O . VAL B 1 170 ? -18.484 -35.75 1.888 1 97 170 VAL B O 1
ATOM 4792 N N . ALA B 1 171 ? -17.391 -33.938 1.32 1 97 171 ALA B N 1
ATOM 4793 C CA . ALA B 1 171 ? -17.094 -34.375 -0.036 1 97 171 ALA B CA 1
ATOM 4794 C C . ALA B 1 171 ? -16.219 -35.625 -0.015 1 97 171 ALA B C 1
ATOM 4796 O O . ALA B 1 171 ? -16.328 -36.5 -0.892 1 97 171 ALA B O 1
ATOM 4797 N N . LEU B 1 172 ? -15.352 -35.719 1.016 1 96.06 172 LEU B N 1
ATOM 4798 C CA . LEU B 1 172 ? -14.367 -36.812 1.068 1 96.06 172 LEU B CA 1
ATOM 4799 C C . LEU B 1 172 ? -14.938 -38.031 1.775 1 96.06 172 LEU B C 1
ATOM 4801 O O . LEU B 1 172 ? -14.586 -39.156 1.438 1 96.06 172 LEU B O 1
ATOM 4805 N N . ARG B 1 173 ? -15.891 -37.875 2.717 1 94.69 173 ARG B N 1
ATOM 4806 C CA . ARG B 1 173 ? -16.281 -38.969 3.592 1 94.69 173 ARG B CA 1
ATOM 4807 C C . ARG B 1 173 ? -17.719 -39.406 3.326 1 94.69 173 ARG B C 1
ATOM 4809 O O . ARG B 1 173 ? -18.062 -40.562 3.561 1 94.69 173 ARG B O 1
ATOM 4816 N N . ALA B 1 174 ? -18.469 -38.531 2.896 1 94.12 174 ALA B N 1
ATOM 4817 C CA . ALA B 1 174 ? -19.859 -38.875 2.654 1 94.12 174 ALA B CA 1
ATOM 4818 C C . ALA B 1 174 ? -20.031 -39.531 1.291 1 94.12 174 ALA B C 1
ATOM 4820 O O . ALA B 1 174 ? -19.312 -39.188 0.341 1 94.12 174 ALA B O 1
ATOM 4821 N N . ASP B 1 175 ? -20.875 -40.5 1.188 1 91.25 175 ASP B N 1
ATOM 4822 C CA . ASP B 1 175 ? -21.219 -41.125 -0.084 1 91.25 175 ASP B CA 1
ATOM 4823 C C . ASP B 1 175 ? -22.281 -40.344 -0.831 1 91.25 175 ASP B C 1
ATOM 4825 O O . ASP B 1 175 ? -23.438 -40.75 -0.912 1 91.25 175 ASP B O 1
ATOM 4829 N N . LEU B 1 176 ? -21.859 -39.281 -1.489 1 91.88 176 LEU B N 1
ATOM 4830 C CA . LEU B 1 176 ? -22.781 -38.406 -2.207 1 91.88 176 LEU B CA 1
ATOM 4831 C C . LEU B 1 176 ? -22.984 -38.875 -3.639 1 91.88 176 LEU B C 1
ATOM 4833 O O . LEU B 1 176 ? -22.062 -39.406 -4.27 1 91.88 176 LEU B O 1
ATOM 4837 N N . PRO B 1 177 ? -24.219 -38.719 -4.074 1 90.25 177 PRO B N 1
ATOM 4838 C CA . PRO B 1 177 ? -24.422 -39.031 -5.488 1 90.25 177 PRO B CA 1
ATOM 4839 C C . PRO B 1 177 ? -23.688 -38.094 -6.426 1 90.25 177 PRO B C 1
ATOM 4841 O O . PRO B 1 177 ? -23.25 -37 -6.004 1 90.25 177 PRO B O 1
ATOM 4844 N N . ALA B 1 178 ? -23.578 -38.562 -7.641 1 89.88 178 ALA B N 1
ATOM 4845 C CA . ALA B 1 178 ? -22.953 -37.688 -8.633 1 89.88 178 ALA B CA 1
ATOM 4846 C C . ALA B 1 178 ? -23.719 -36.375 -8.773 1 89.88 178 ALA B C 1
ATOM 4848 O O . ALA B 1 178 ? -24.938 -36.375 -8.938 1 89.88 178 ALA B O 1
ATOM 4849 N N . PRO B 1 179 ? -22.953 -35.312 -8.602 1 86.56 179 PRO B N 1
ATOM 4850 C CA . PRO B 1 179 ? -23.656 -34.031 -8.703 1 86.56 179 PRO B CA 1
ATOM 4851 C C . PRO B 1 179 ? -24.172 -33.75 -10.109 1 86.56 179 PRO B C 1
ATOM 4853 O O . PRO B 1 179 ? -25.172 -33.031 -10.273 1 86.56 179 PRO B O 1
ATOM 4856 N N . PHE B 1 180 ? -23.438 -34.312 -11.086 1 82.56 180 PHE B N 1
ATOM 4857 C CA . PHE B 1 180 ? -23.844 -34.094 -12.469 1 82.56 180 PHE B CA 1
ATOM 4858 C C . PHE B 1 180 ? -24.141 -35.406 -13.172 1 82.56 180 PHE B C 1
ATOM 4860 O O . PHE B 1 180 ? -23.406 -36.375 -13.008 1 82.56 180 PHE B O 1
ATOM 4867 N N . GLY B 1 181 ? -25.328 -35.625 -13.648 1 69.31 181 GLY B N 1
ATOM 4868 C CA . GLY B 1 181 ? -25.719 -36.844 -14.352 1 69.31 181 GLY B CA 1
ATOM 4869 C C . GLY B 1 181 ? -24.953 -37.062 -15.641 1 69.31 181 GLY B C 1
ATOM 4870 O O . GLY B 1 181 ? -24.172 -36.219 -16.062 1 69.31 181 GLY B O 1
ATOM 4871 N N . PRO B 1 182 ? -24.859 -38.375 -16.047 1 57.56 182 PRO B N 1
ATOM 4872 C CA . PRO B 1 182 ? -24.219 -38.688 -17.312 1 57.56 182 PRO B CA 1
ATOM 4873 C C . PRO B 1 182 ? -24.672 -37.812 -18.469 1 57.56 182 PRO B C 1
ATOM 4875 O O . PRO B 1 182 ? -25.812 -37.344 -18.469 1 57.56 182 PRO B O 1
ATOM 4878 N N . SER B 1 183 ? -23.703 -36.969 -19.031 1 50.09 183 SER B N 1
ATOM 4879 C CA . SER B 1 183 ? -23.953 -36.062 -20.125 1 50.09 183 SER B CA 1
ATOM 4880 C C . SER B 1 183 ? -24.969 -36.625 -21.109 1 50.09 183 SER B C 1
ATOM 4882 O O . SER B 1 183 ? -24.656 -37.531 -21.875 1 50.09 183 SER B O 1
ATOM 4884 N N . LEU B 1 184 ? -26.109 -36.969 -20.781 1 40.91 184 LEU B N 1
ATOM 4885 C CA . LEU B 1 184 ? -26.953 -37.25 -21.938 1 40.91 184 LEU B CA 1
ATOM 4886 C C . LEU B 1 184 ? -26.797 -36.125 -22.984 1 40.91 184 LEU B C 1
ATOM 4888 O O . LEU B 1 184 ? -26.219 -35.094 -22.703 1 40.91 184 LEU B O 1
ATOM 4892 N N . ASP B 1 185 ? -27.797 -36 -24.125 1 38.5 185 ASP B N 1
ATOM 4893 C CA . ASP B 1 185 ? -27.906 -35.062 -25.234 1 38.5 185 ASP B CA 1
ATOM 4894 C C . ASP B 1 185 ? -27.719 -33.625 -24.75 1 38.5 185 ASP B C 1
ATOM 4896 O O . ASP B 1 185 ? -27.891 -33.312 -23.578 1 38.5 185 ASP B O 1
ATOM 4900 N N . ASN B 1 186 ? -27.25 -32.625 -25.562 1 41.75 186 ASN B N 1
ATOM 4901 C CA . ASN B 1 186 ? -26.984 -31.188 -25.562 1 41.75 186 ASN B CA 1
ATOM 4902 C C . ASN B 1 186 ? -27.875 -30.453 -24.562 1 41.75 186 ASN B C 1
ATOM 4904 O O . ASN B 1 186 ? -27.844 -29.234 -24.469 1 41.75 186 ASN B O 1
ATOM 4908 N N . ALA B 1 187 ? -29.031 -31.047 -24.266 1 43.66 187 ALA B N 1
ATOM 4909 C CA . ALA B 1 187 ? -30.094 -30.297 -23.578 1 43.66 187 ALA B CA 1
ATOM 4910 C C . ALA B 1 187 ? -29.781 -30.141 -22.094 1 43.66 187 ALA B C 1
ATOM 4912 O O . ALA B 1 187 ? -30.703 -30.062 -21.281 1 43.66 187 ALA B O 1
ATOM 4913 N N . LEU B 1 188 ? -28.594 -30.297 -21.594 1 45.78 188 LEU B N 1
ATOM 4914 C CA . LEU B 1 188 ? -28.016 -30.641 -20.297 1 45.78 188 LEU B CA 1
ATOM 4915 C C . LEU B 1 188 ? -28.328 -29.562 -19.266 1 45.78 188 LEU B C 1
ATOM 4917 O O . LEU B 1 188 ? -28.422 -29.859 -18.062 1 45.78 188 LEU B O 1
ATOM 4921 N N . LEU B 1 189 ? -28.141 -28.359 -19.531 1 50.75 189 LEU B N 1
ATOM 4922 C CA . LEU B 1 189 ? -28.406 -27.484 -18.391 1 50.75 189 LEU B CA 1
ATOM 4923 C C . LEU B 1 189 ? -29.75 -27.828 -17.75 1 50.75 189 LEU B C 1
ATOM 4925 O O . LEU B 1 189 ? -29.938 -27.656 -16.547 1 50.75 189 LEU B O 1
ATOM 4929 N N . ALA B 1 190 ? -30.766 -28.328 -18.609 1 50.97 190 ALA B N 1
ATOM 4930 C CA . ALA B 1 190 ? -32.188 -28.391 -18.266 1 50.97 190 ALA B CA 1
ATOM 4931 C C . ALA B 1 190 ? -32.469 -29.531 -17.297 1 50.97 190 ALA B C 1
ATOM 4933 O O . ALA B 1 190 ? -33.469 -29.5 -16.562 1 50.97 190 ALA B O 1
ATOM 4934 N N . ALA B 1 191 ? -31.406 -30.516 -17.094 1 62.41 191 ALA B N 1
ATOM 4935 C CA . ALA B 1 191 ? -31.984 -31.625 -16.375 1 62.41 191 ALA B CA 1
ATOM 4936 C C . ALA B 1 191 ? -31.219 -31.906 -15.078 1 62.41 191 ALA B C 1
ATOM 4938 O O . ALA B 1 191 ? -31.656 -32.719 -14.258 1 62.41 191 ALA B O 1
ATOM 4939 N N . ASP B 1 192 ? -30.078 -31.047 -14.695 1 83.31 192 ASP B N 1
ATOM 4940 C CA . ASP B 1 192 ? -29.344 -31.359 -13.469 1 83.31 192 ASP B CA 1
ATOM 4941 C C . ASP B 1 192 ? -29.609 -30.328 -12.383 1 83.31 192 ASP B C 1
ATOM 4943 O O . ASP B 1 192 ? -29.219 -29.172 -12.523 1 83.31 192 ASP B O 1
ATOM 4947 N N . PRO B 1 193 ? -30.281 -30.703 -11.336 1 87.5 193 PRO B N 1
ATOM 4948 C CA . PRO B 1 193 ? -30.656 -29.75 -10.289 1 87.5 193 PRO B CA 1
ATOM 4949 C C . PRO B 1 193 ? -29.453 -29.047 -9.672 1 87.5 193 PRO B C 1
ATOM 4951 O O . PRO B 1 193 ? -29.516 -27.859 -9.359 1 87.5 193 PRO B O 1
ATOM 4954 N N . VAL B 1 194 ? -28.391 -29.766 -9.461 1 91.56 194 VAL B N 1
ATOM 4955 C CA . VAL B 1 194 ? -27.203 -29.172 -8.867 1 91.56 194 VAL B CA 1
ATOM 4956 C C . VAL B 1 194 ? -26.641 -28.094 -9.781 1 91.56 194 VAL B C 1
ATOM 4958 O O . VAL B 1 194 ? -26.234 -27.016 -9.32 1 91.56 194 VAL B O 1
ATOM 4961 N N . ALA B 1 195 ? -26.656 -28.328 -11.078 1 92.06 195 ALA B N 1
ATOM 4962 C CA . ALA B 1 195 ? -26.172 -27.359 -12.055 1 92.06 195 ALA B CA 1
ATOM 4963 C C . ALA B 1 195 ? -27.016 -26.078 -12.023 1 92.06 195 ALA B C 1
ATOM 4965 O O . ALA B 1 195 ? -26.484 -24.969 -12.055 1 92.06 195 ALA B O 1
ATOM 4966 N N . ILE B 1 196 ? -28.266 -26.312 -11.922 1 92.31 196 ILE B N 1
ATOM 4967 C CA . ILE B 1 196 ? -29.188 -25.188 -11.891 1 92.31 196 ILE B CA 1
ATOM 4968 C C . ILE B 1 196 ? -28.938 -24.344 -10.648 1 92.31 196 ILE B C 1
ATOM 4970 O O . ILE B 1 196 ? -28.891 -23.109 -10.719 1 92.31 196 ILE B O 1
ATOM 4974 N N . VAL B 1 197 ? -28.719 -24.969 -9.555 1 94.31 197 VAL B N 1
ATOM 4975 C CA . VAL B 1 197 ? -28.531 -24.281 -8.289 1 94.31 197 VAL B CA 1
ATOM 4976 C C . VAL B 1 197 ? -27.234 -23.453 -8.344 1 94.31 197 VAL B C 1
ATOM 4978 O O . VAL B 1 197 ? -27.234 -22.281 -8.008 1 94.31 197 VAL B O 1
ATOM 4981 N N . ILE B 1 198 ? -26.156 -24.031 -8.789 1 94.56 198 ILE B N 1
ATOM 4982 C CA . ILE B 1 198 ? -24.859 -23.359 -8.82 1 94.56 198 ILE B CA 1
ATOM 4983 C C . ILE B 1 198 ? -24.906 -22.188 -9.805 1 94.56 198 ILE B C 1
ATOM 4985 O O . ILE B 1 198 ? -24.375 -21.109 -9.531 1 94.56 198 ILE B O 1
ATOM 4989 N N . TRP B 1 199 ? -25.531 -22.453 -10.93 1 94.75 199 TRP B N 1
ATOM 4990 C CA . TRP B 1 199 ? -25.656 -21.406 -11.953 1 94.75 199 TRP B CA 1
ATOM 4991 C C . TRP B 1 199 ? -26.469 -20.219 -11.43 1 94.75 199 TRP B C 1
ATOM 4993 O O . TRP B 1 199 ? -26.078 -19.078 -11.625 1 94.75 199 TRP B O 1
ATOM 5003 N N . THR B 1 200 ? -27.516 -20.5 -10.695 1 95.5 200 THR B N 1
ATOM 5004 C CA . THR B 1 200 ? -28.375 -19.469 -10.133 1 95.5 200 THR B CA 1
ATOM 5005 C C . THR B 1 200 ? -27.641 -18.688 -9.047 1 95.5 200 THR B C 1
ATOM 5007 O O . THR B 1 200 ? -27.812 -17.469 -8.93 1 95.5 200 THR B O 1
ATOM 5010 N N . ILE B 1 201 ? -26.875 -19.375 -8.289 1 96.88 201 ILE B N 1
ATOM 5011 C CA . ILE B 1 201 ? -26.094 -18.734 -7.246 1 96.88 201 ILE B CA 1
ATOM 5012 C C . ILE B 1 201 ? -25.125 -17.719 -7.871 1 96.88 201 ILE B C 1
ATOM 5014 O O . ILE B 1 201 ? -25.016 -16.578 -7.41 1 96.88 201 ILE B O 1
ATOM 5018 N N . ASN B 1 202 ? -24.453 -18.125 -8.938 1 96.81 202 ASN B N 1
ATOM 5019 C CA . ASN B 1 202 ? -23.5 -17.25 -9.602 1 96.81 202 ASN B CA 1
ATOM 5020 C C . ASN B 1 202 ? -24.188 -16.047 -10.25 1 96.81 202 ASN B C 1
ATOM 5022 O O . ASN B 1 202 ? -23.719 -14.922 -10.133 1 96.81 202 ASN B O 1
ATOM 5026 N N . LEU B 1 203 ? -25.297 -16.328 -10.859 1 95.5 203 LEU B N 1
ATOM 5027 C CA . LEU B 1 203 ? -26.062 -15.25 -11.453 1 95.5 203 LEU B CA 1
ATOM 5028 C C . LEU B 1 203 ? -26.594 -14.305 -10.383 1 95.5 203 LEU B C 1
ATOM 5030 O O . LEU B 1 203 ? -26.562 -13.078 -10.555 1 95.5 203 LEU B O 1
ATOM 5034 N N . GLY B 1 204 ? -27.094 -14.836 -9.312 1 95.5 204 GLY B N 1
ATOM 5035 C CA . GLY B 1 204 ? -27.594 -14.047 -8.203 1 95.5 204 GLY B CA 1
ATOM 5036 C C . GLY B 1 204 ? -26.516 -13.188 -7.559 1 95.5 204 GLY B C 1
ATOM 5037 O O . GLY B 1 204 ? -26.781 -12.062 -7.141 1 95.5 204 GLY B O 1
ATOM 5038 N N . ALA B 1 205 ? -25.359 -13.711 -7.488 1 96.12 205 ALA B N 1
ATOM 5039 C CA . ALA B 1 205 ? -24.25 -12.961 -6.906 1 96.12 205 ALA B CA 1
ATOM 5040 C C . ALA B 1 205 ? -23.906 -11.734 -7.75 1 96.12 205 ALA B C 1
ATOM 5042 O O . ALA B 1 205 ? -23.609 -10.664 -7.215 1 96.12 205 ALA B O 1
ATOM 5043 N N . ILE B 1 206 ? -23.938 -11.906 -9.078 1 94.88 206 ILE B N 1
ATOM 5044 C CA . ILE B 1 206 ? -23.688 -10.773 -9.969 1 94.88 206 ILE B CA 1
ATOM 5045 C C . ILE B 1 206 ? -24.766 -9.719 -9.766 1 94.88 206 ILE B C 1
ATOM 5047 O O . ILE B 1 206 ? -24.469 -8.531 -9.641 1 94.88 206 ILE B O 1
ATOM 5051 N N . ALA B 1 207 ? -25.984 -10.156 -9.656 1 93.69 207 ALA B N 1
ATOM 5052 C CA . ALA B 1 207 ? -27.094 -9.242 -9.43 1 93.69 207 ALA B CA 1
ATOM 5053 C C . ALA B 1 207 ? -26.953 -8.516 -8.102 1 93.69 207 ALA B C 1
ATOM 5055 O O . ALA B 1 207 ? -27.156 -7.301 -8.023 1 93.69 207 ALA B O 1
ATOM 5056 N N . ALA B 1 208 ? -26.562 -9.219 -7.148 1 91.44 208 ALA B N 1
ATOM 5057 C CA . ALA B 1 208 ? -26.375 -8.625 -5.828 1 91.44 208 ALA B CA 1
ATOM 5058 C C . ALA B 1 208 ? -25.266 -7.582 -5.852 1 91.44 208 ALA B C 1
ATOM 5060 O O . ALA B 1 208 ? -25.375 -6.527 -5.223 1 91.44 208 ALA B O 1
ATOM 5061 N N . ALA B 1 209 ? -24.203 -7.898 -6.52 1 89.62 209 ALA B N 1
ATOM 5062 C CA . ALA B 1 209 ? -23.078 -6.973 -6.605 1 89.62 209 ALA B CA 1
ATOM 5063 C C . ALA B 1 209 ? -23.484 -5.688 -7.32 1 89.62 209 ALA B C 1
ATOM 5065 O O . ALA B 1 209 ? -23.031 -4.598 -6.953 1 89.62 209 ALA B O 1
ATOM 5066 N N . LEU B 1 210 ? -24.328 -5.789 -8.305 1 88.5 210 LEU B N 1
ATOM 5067 C CA . LEU B 1 210 ? -24.766 -4.633 -9.086 1 88.5 210 LEU B CA 1
ATOM 5068 C C . LEU B 1 210 ? -25.75 -3.785 -8.305 1 88.5 210 LEU B C 1
ATOM 5070 O O . LEU B 1 210 ? -25.703 -2.555 -8.344 1 88.5 210 LEU B O 1
ATOM 5074 N N . PHE B 1 211 ? -26.562 -4.414 -7.527 1 85.44 211 PHE B N 1
ATOM 5075 C CA . PHE B 1 211 ? -27.656 -3.686 -6.895 1 85.44 211 PHE B CA 1
ATOM 5076 C C . PHE B 1 211 ? -27.266 -3.232 -5.492 1 85.44 211 PHE B C 1
ATOM 5078 O O . PHE B 1 211 ? -27.672 -2.158 -5.043 1 85.44 211 PHE B O 1
ATOM 5085 N N . VAL B 1 212 ? -26.562 -4.051 -4.785 1 78.25 212 VAL B N 1
ATOM 5086 C CA . VAL B 1 212 ? -26.156 -3.717 -3.42 1 78.25 212 VAL B CA 1
ATOM 5087 C C . VAL B 1 212 ? -24.938 -2.795 -3.447 1 78.25 212 VAL B C 1
ATOM 5089 O O . VAL B 1 212 ? -24.891 -1.798 -2.723 1 78.25 212 VAL B O 1
ATOM 5092 N N . GLY B 1 213 ? -23.922 -3.115 -4.199 1 72.56 213 GLY B N 1
ATOM 5093 C CA . GLY B 1 213 ? -22.703 -2.334 -4.262 1 72.56 213 GLY B CA 1
ATOM 5094 C C . GLY B 1 213 ? -22.891 -0.987 -4.934 1 72.56 213 GLY B C 1
ATOM 5095 O O . GLY B 1 213 ? -22.25 -0.003 -4.547 1 72.56 213 GLY B O 1
ATOM 5096 N N . ARG B 1 214 ? -23.844 -0.848 -5.801 1 70.06 214 ARG B N 1
ATOM 5097 C CA . ARG B 1 214 ? -24.188 0.339 -6.574 1 70.06 214 ARG B CA 1
ATOM 5098 C C . ARG B 1 214 ? -22.969 0.917 -7.273 1 70.06 214 ARG B C 1
ATOM 5100 O O . ARG B 1 214 ? -22.875 2.127 -7.488 1 70.06 214 ARG B O 1
ATOM 5107 N N . MET B 1 215 ? -21.922 0.097 -7.465 1 74.19 215 MET B N 1
ATOM 5108 C CA . MET B 1 215 ? -20.688 0.44 -8.172 1 74.19 215 MET B CA 1
ATOM 5109 C C . MET B 1 215 ? -20.141 1.776 -7.688 1 74.19 215 MET B C 1
ATOM 5111 O O . MET B 1 215 ? -19.734 2.619 -8.492 1 74.19 215 MET B O 1
ATOM 5115 N N . ARG B 1 216 ? -20.156 1.941 -6.406 1 75.19 216 ARG B N 1
ATOM 5116 C CA . ARG B 1 216 ? -19.766 3.219 -5.82 1 75.19 216 ARG B CA 1
ATOM 5117 C C . ARG B 1 216 ? -18.266 3.299 -5.641 1 75.19 216 ARG B C 1
ATOM 5119 O O . ARG B 1 216 ? -17.672 4.383 -5.711 1 75.19 216 ARG B O 1
ATOM 5126 N N . THR B 1 217 ? -17.672 2.07 -5.512 1 78.44 217 THR B N 1
ATOM 5127 C CA . THR B 1 217 ? -16.234 2.053 -5.262 1 78.44 217 THR B CA 1
ATOM 5128 C C . THR B 1 217 ? -15.516 1.238 -6.324 1 78.44 217 THR B C 1
ATOM 5130 O O . THR B 1 217 ? -16.141 0.499 -7.086 1 78.44 217 THR B O 1
ATOM 5133 N N . MET B 1 218 ? -14.219 1.385 -6.402 1 81.75 218 MET B N 1
ATOM 5134 C CA . MET B 1 218 ? -13.391 0.594 -7.312 1 81.75 218 MET B CA 1
ATOM 5135 C C . MET B 1 218 ? -13.477 -0.89 -6.969 1 81.75 218 MET B C 1
ATOM 5137 O O . MET B 1 218 ? -13.492 -1.738 -7.863 1 81.75 218 MET B O 1
ATOM 5141 N N . LEU B 1 219 ? -13.531 -1.191 -5.742 1 82.88 219 LEU B N 1
ATOM 5142 C CA . LEU B 1 219 ? -13.633 -2.578 -5.297 1 82.88 219 LEU B CA 1
ATOM 5143 C C . LEU B 1 219 ? -14.922 -3.221 -5.797 1 82.88 219 LEU B C 1
ATOM 5145 O O . LEU B 1 219 ? -14.914 -4.379 -6.223 1 82.88 219 LEU B O 1
ATOM 5149 N N . ASP B 1 220 ? -15.992 -2.443 -5.797 1 85.19 220 ASP B N 1
ATOM 5150 C CA . ASP B 1 220 ? -17.281 -2.963 -6.258 1 85.19 220 ASP B CA 1
ATOM 5151 C C . ASP B 1 220 ? -17.203 -3.352 -7.734 1 85.19 220 ASP B C 1
ATOM 5153 O O . ASP B 1 220 ? -17.703 -4.414 -8.125 1 85.19 220 ASP B O 1
ATOM 5157 N N . ILE B 1 221 ? -16.594 -2.525 -8.477 1 87.62 221 ILE B N 1
ATOM 5158 C CA . ILE B 1 221 ? -16.547 -2.754 -9.922 1 87.62 221 ILE B CA 1
ATOM 5159 C C . ILE B 1 221 ? -15.695 -3.992 -10.211 1 87.62 221 ILE B C 1
ATOM 5161 O O . ILE B 1 221 ? -16.078 -4.832 -11.031 1 87.62 221 ILE B O 1
ATOM 5165 N N . TRP B 1 222 ? -14.688 -4.141 -9.562 1 88.31 222 TRP B N 1
ATOM 5166 C CA . TRP B 1 222 ? -13.805 -5.266 -9.836 1 88.31 222 TRP B CA 1
ATOM 5167 C C . TRP B 1 222 ? -14.367 -6.559 -9.258 1 88.31 222 TRP B C 1
ATOM 5169 O O . TRP B 1 222 ? -14.102 -7.645 -9.773 1 88.31 222 TRP B O 1
ATOM 5179 N N . LEU B 1 223 ? -15.148 -6.445 -8.195 1 89.38 223 LEU B N 1
ATOM 5180 C CA . LEU B 1 223 ? -15.836 -7.633 -7.695 1 89.38 223 LEU B CA 1
ATOM 5181 C C . LEU B 1 223 ? -16.828 -8.156 -8.719 1 89.38 223 LEU B C 1
ATOM 5183 O O . LEU B 1 223 ? -17.016 -9.367 -8.852 1 89.38 223 LEU B O 1
ATOM 5187 N N . VAL B 1 224 ? -17.422 -7.223 -9.438 1 91.44 224 VAL B N 1
ATOM 5188 C CA . VAL B 1 224 ? -18.328 -7.637 -10.508 1 91.44 224 VAL B CA 1
ATOM 5189 C C . VAL B 1 224 ? -17.547 -8.383 -11.578 1 91.44 224 VAL B C 1
ATOM 5191 O O . VAL B 1 224 ? -18 -9.414 -12.086 1 91.44 224 VAL B O 1
ATOM 5194 N N . VAL B 1 225 ? -16.391 -7.895 -11.906 1 92.31 225 VAL B N 1
ATOM 5195 C CA . VAL B 1 225 ? -15.539 -8.539 -12.906 1 92.31 225 VAL B CA 1
ATOM 5196 C C . VAL B 1 225 ? -15.156 -9.938 -12.438 1 92.31 225 VAL B C 1
ATOM 5198 O O . VAL B 1 225 ? -15.188 -10.891 -13.219 1 92.31 225 VAL B O 1
ATOM 5201 N N . VAL B 1 226 ? -14.812 -10.078 -11.18 1 93.38 226 VAL B N 1
ATOM 5202 C CA . VAL B 1 226 ? -14.422 -11.367 -10.617 1 93.38 226 VAL B CA 1
ATOM 5203 C C . VAL B 1 226 ? -15.609 -12.328 -10.641 1 93.38 226 VAL B C 1
ATOM 5205 O O . VAL B 1 226 ? -15.453 -13.5 -10.992 1 93.38 226 VAL B O 1
ATOM 5208 N N . LEU B 1 227 ? -16.766 -11.844 -10.289 1 94.88 227 LEU B N 1
ATOM 5209 C CA . LEU B 1 227 ? -17.953 -12.672 -10.289 1 94.88 227 LEU B CA 1
ATOM 5210 C C . LEU B 1 227 ? -18.344 -13.078 -11.703 1 94.88 227 LEU B C 1
ATOM 5212 O O . LEU B 1 227 ? -18.812 -14.195 -11.93 1 94.88 227 LEU B O 1
ATOM 5216 N N . LEU B 1 228 ? -18.125 -12.148 -12.617 1 95.56 228 LEU B N 1
ATOM 5217 C CA . LEU B 1 228 ? -18.391 -12.461 -14.016 1 95.56 228 LEU B CA 1
ATOM 5218 C C . LEU B 1 228 ? -17.438 -13.555 -14.508 1 95.56 228 LEU B C 1
ATOM 5220 O O . LEU B 1 228 ? -17.844 -14.438 -15.266 1 95.56 228 LEU B O 1
ATOM 5224 N N . ALA B 1 229 ? -16.219 -13.445 -14.156 1 95.75 229 ALA B N 1
ATOM 5225 C CA . ALA B 1 229 ? -15.258 -14.492 -14.5 1 95.75 229 ALA B CA 1
ATOM 5226 C C . ALA B 1 229 ? -15.68 -15.836 -13.914 1 95.75 229 ALA B C 1
ATOM 5228 O O . ALA B 1 229 ? -15.57 -16.875 -14.578 1 95.75 229 ALA B O 1
ATOM 5229 N N . GLY B 1 230 ? -16.141 -15.812 -12.648 1 95.44 230 GLY B N 1
ATOM 5230 C CA . GLY B 1 230 ? -16.656 -17.031 -12.023 1 95.44 230 GLY B CA 1
ATOM 5231 C C . GLY B 1 230 ? -17.875 -17.594 -12.727 1 95.44 230 GLY B C 1
ATOM 5232 O O . GLY B 1 230 ? -18 -18.812 -12.891 1 95.44 230 GLY B O 1
ATOM 5233 N N . PHE B 1 231 ? -18.703 -16.734 -13.102 1 96.06 231 PHE B N 1
ATOM 5234 C CA . PHE B 1 231 ? -19.891 -17.141 -13.836 1 96.06 231 PHE B CA 1
ATOM 5235 C C . PHE B 1 231 ? -19.516 -17.766 -15.172 1 96.06 231 PHE B C 1
ATOM 5237 O O . PHE B 1 231 ? -20.109 -18.766 -15.578 1 96.06 231 PHE B O 1
ATOM 5244 N N . THR B 1 232 ? -18.625 -17.141 -15.867 1 96 232 THR B N 1
ATOM 5245 C CA . THR B 1 232 ? -18.125 -17.672 -17.125 1 96 232 THR B CA 1
ATOM 5246 C C . THR B 1 232 ? -17.516 -19.047 -16.938 1 96 232 THR B C 1
ATOM 5248 O O . THR B 1 232 ? -17.797 -19.969 -17.703 1 96 232 THR B O 1
ATOM 5251 N N . ASP B 1 233 ? -16.703 -19.172 -15.938 1 95.5 233 ASP B N 1
ATOM 5252 C CA . ASP B 1 233 ? -16.094 -20.453 -15.578 1 95.5 233 ASP B CA 1
ATOM 5253 C C . ASP B 1 233 ? -17.156 -21.5 -15.32 1 95.5 233 ASP B C 1
ATOM 5255 O O . ASP B 1 233 ? -17.141 -22.578 -15.922 1 95.5 233 ASP B O 1
ATOM 5259 N N . THR B 1 234 ? -18.141 -21.203 -14.516 1 94.5 234 THR B N 1
ATOM 5260 C CA . THR B 1 234 ? -19.188 -22.125 -14.133 1 94.5 234 THR B CA 1
ATOM 5261 C C . THR B 1 234 ? -20.047 -22.484 -15.344 1 94.5 234 THR B C 1
ATOM 5263 O O . THR B 1 234 ? -20.328 -23.672 -15.586 1 94.5 234 THR B O 1
ATOM 5266 N N . SER B 1 235 ? -20.406 -21.531 -16.141 1 95 235 SER B N 1
ATOM 5267 C CA . SER B 1 235 ? -21.266 -21.734 -17.297 1 95 235 SER B CA 1
ATOM 5268 C C . SER B 1 235 ? -20.578 -22.641 -18.328 1 95 235 SER B C 1
ATOM 5270 O O . SER B 1 235 ? -21.172 -23.625 -18.781 1 95 235 SER B O 1
ATOM 5272 N N . LEU B 1 236 ? -19.375 -22.344 -18.609 1 94.69 236 LEU B N 1
ATOM 5273 C CA . LEU B 1 236 ? -18.656 -23.094 -19.641 1 94.69 236 LEU B CA 1
ATOM 5274 C C . LEU B 1 236 ? -18.344 -24.516 -19.156 1 94.69 236 LEU B C 1
ATOM 5276 O O . LEU B 1 236 ? -18.359 -25.453 -19.938 1 94.69 236 LEU B O 1
ATOM 5280 N N . ASN B 1 237 ? -18.047 -24.609 -17.875 1 92.75 237 ASN B N 1
ATOM 5281 C CA . ASN B 1 237 ? -17.812 -25.953 -17.328 1 92.75 237 ASN B CA 1
ATOM 5282 C C . ASN B 1 237 ? -19.078 -26.797 -17.391 1 92.75 237 ASN B C 1
ATOM 5284 O O . ASN B 1 237 ? -19.016 -27.984 -17.719 1 92.75 237 ASN B O 1
ATOM 5288 N N . LEU B 1 238 ? -20.172 -26.266 -17.109 1 90.88 238 LEU B N 1
ATOM 5289 C CA . LEU B 1 238 ? -21.438 -26.984 -17.109 1 90.88 238 LEU B CA 1
ATOM 5290 C C . LEU B 1 238 ? -21.875 -27.312 -18.547 1 90.88 238 LEU B C 1
ATOM 5292 O O . LEU B 1 238 ? -22.531 -28.328 -18.781 1 90.88 238 LEU B O 1
ATOM 5296 N N . LEU B 1 239 ? -21.469 -26.5 -19.453 1 90.38 239 LEU B N 1
ATOM 5297 C CA . LEU B 1 239 ? -21.812 -26.719 -20.844 1 90.38 239 LEU B CA 1
ATOM 5298 C C . LEU B 1 239 ? -20.891 -27.75 -21.484 1 90.38 239 LEU B C 1
ATOM 5300 O O . LEU B 1 239 ? -21.188 -28.266 -22.562 1 90.38 239 LEU B O 1
ATOM 5304 N N . SER B 1 240 ? -19.797 -28.016 -20.781 1 89.56 240 SER B N 1
ATOM 5305 C CA . SER B 1 240 ? -18.828 -28.969 -21.297 1 89.56 240 SER B CA 1
ATOM 5306 C C . SER B 1 240 ? -19.125 -30.375 -20.797 1 89.56 240 SER B C 1
ATOM 5308 O O . SER B 1 240 ? -19.312 -30.594 -19.609 1 89.56 240 SER B O 1
ATOM 5310 N N . THR B 1 241 ? -19.234 -31.328 -21.656 1 79.5 241 THR B N 1
ATOM 5311 C CA . THR B 1 241 ? -19.641 -32.688 -21.328 1 79.5 241 THR B CA 1
ATOM 5312 C C . THR B 1 241 ? -18.422 -33.531 -20.891 1 79.5 241 THR B C 1
ATOM 5314 O O . THR B 1 241 ? -18.594 -34.594 -20.297 1 79.5 241 THR B O 1
ATOM 5317 N N . ALA B 1 242 ? -17.281 -33.062 -21.312 1 87.31 242 ALA B N 1
ATOM 5318 C CA . ALA B 1 242 ? -16.078 -33.812 -21 1 87.31 242 ALA B CA 1
ATOM 5319 C C . ALA B 1 242 ? -14.891 -32.875 -20.766 1 87.31 242 ALA B C 1
ATOM 5321 O O . ALA B 1 242 ? -14.945 -31.688 -21.094 1 87.31 242 ALA B O 1
ATOM 5322 N N . ARG B 1 243 ? -13.906 -33.5 -20.203 1 90.88 243 ARG B N 1
ATOM 5323 C CA . ARG B 1 243 ? -12.648 -32.781 -20.062 1 90.88 243 ARG B CA 1
ATOM 5324 C C . ARG B 1 243 ? -11.984 -32.562 -21.422 1 90.88 243 ARG B C 1
ATOM 5326 O O . ARG B 1 243 ? -12.289 -33.281 -22.375 1 90.88 243 ARG B O 1
ATOM 5333 N N . PHE B 1 244 ? -11.195 -31.531 -21.5 1 95.31 244 PHE B N 1
ATOM 5334 C CA . PHE B 1 244 ? -10.352 -31.234 -22.641 1 95.31 244 PHE B CA 1
ATOM 5335 C C . PHE B 1 244 ? -11.195 -30.766 -23.828 1 95.31 244 PHE B C 1
ATOM 5337 O O . PHE B 1 244 ? -10.844 -31 -24.984 1 95.31 244 PHE B O 1
ATOM 5344 N N . THR B 1 245 ? -12.375 -30.266 -23.516 1 95.5 245 THR B N 1
ATOM 5345 C CA . THR B 1 245 ? -13.18 -29.547 -24.5 1 95.5 245 THR B CA 1
ATOM 5346 C C . THR B 1 245 ? -12.898 -28.047 -24.469 1 95.5 245 THR B C 1
ATOM 5348 O O . THR B 1 245 ? -12.234 -27.562 -23.547 1 95.5 245 THR B O 1
ATOM 5351 N N . ALA B 1 246 ? -13.305 -27.359 -25.5 1 96.31 246 ALA B N 1
ATOM 5352 C CA . ALA B 1 246 ? -13.062 -25.922 -25.578 1 96.31 246 ALA B CA 1
ATOM 5353 C C . ALA B 1 246 ? -13.625 -25.203 -24.359 1 96.31 246 ALA B C 1
ATOM 5355 O O . ALA B 1 246 ? -12.945 -24.375 -23.75 1 96.31 246 ALA B O 1
ATOM 5356 N N . GLY B 1 247 ? -14.836 -25.484 -24.016 1 95.75 247 GLY B N 1
ATOM 5357 C CA . GLY B 1 247 ? -15.445 -24.859 -22.844 1 95.75 247 GLY B CA 1
ATOM 5358 C C . GLY B 1 247 ? -14.703 -25.172 -21.562 1 95.75 247 GLY B C 1
ATOM 5359 O O . GLY B 1 247 ? -14.523 -24.281 -20.719 1 95.75 247 GLY B O 1
ATOM 5360 N N . TRP B 1 248 ? -14.242 -26.422 -21.422 1 95.06 248 TRP B N 1
ATOM 5361 C CA . TRP B 1 248 ? -13.508 -26.844 -20.234 1 95.06 248 TRP B CA 1
ATOM 5362 C C . TRP B 1 248 ? -12.195 -26.078 -20.094 1 95.06 248 TRP B C 1
ATOM 5364 O O . TRP B 1 248 ? -11.859 -25.609 -19.016 1 95.06 248 TRP B O 1
ATOM 5374 N N . TYR B 1 249 ? -11.508 -25.891 -21.172 1 96.62 249 TYR B N 1
ATOM 5375 C CA . TYR B 1 249 ? -10.234 -25.172 -21.156 1 96.62 249 TYR B CA 1
ATOM 5376 C C . TYR B 1 249 ? -10.453 -23.703 -20.828 1 96.62 249 TYR B C 1
ATOM 5378 O O . TYR B 1 249 ? -9.75 -23.141 -19.984 1 96.62 249 TYR B O 1
ATOM 5386 N N . VAL B 1 250 ? -11.367 -23.094 -21.453 1 96.44 250 VAL B N 1
ATOM 5387 C CA . VAL B 1 250 ? -11.617 -21.656 -21.25 1 96.44 250 VAL B CA 1
ATOM 5388 C C . VAL B 1 250 ? -12.102 -21.422 -19.828 1 96.44 250 VAL B C 1
ATOM 5390 O O . VAL B 1 250 ? -11.719 -20.438 -19.203 1 96.44 250 VAL B O 1
ATOM 5393 N N . ALA B 1 251 ? -12.938 -22.25 -19.328 1 95.88 251 ALA B N 1
ATOM 5394 C CA . ALA B 1 251 ? -13.406 -22.156 -17.938 1 95.88 251 ALA B CA 1
ATOM 5395 C C . ALA B 1 251 ? -12.234 -22.125 -16.969 1 95.88 251 ALA B C 1
ATOM 5397 O O . ALA B 1 251 ? -12.188 -21.297 -16.062 1 95.88 251 ALA B O 1
ATOM 5398 N N . ARG B 1 252 ? -11.289 -22.969 -17.172 1 95.38 252 ARG B N 1
ATOM 5399 C CA . ARG B 1 252 ? -10.133 -23.062 -16.281 1 95.38 252 ARG B CA 1
ATOM 5400 C C . ARG B 1 252 ? -9.242 -21.828 -16.406 1 95.38 252 ARG B C 1
ATOM 5402 O O . ARG B 1 252 ? -8.656 -21.391 -15.414 1 95.38 252 ARG B O 1
ATOM 5409 N N . LEU B 1 253 ? -9.125 -21.344 -17.562 1 94.5 253 LEU B N 1
ATOM 5410 C CA . LEU B 1 253 ? -8.344 -20.125 -17.766 1 94.5 253 LEU B CA 1
ATOM 5411 C C . LEU B 1 253 ? -8.922 -18.969 -16.953 1 94.5 253 LEU B C 1
ATOM 5413 O O . LEU B 1 253 ? -8.18 -18.25 -16.297 1 94.5 253 LEU B O 1
ATOM 5417 N N . PHE B 1 254 ? -10.156 -18.844 -16.984 1 93.44 254 PHE B N 1
ATOM 5418 C CA . PHE B 1 254 ? -10.797 -17.75 -16.266 1 93.44 254 PHE B CA 1
ATOM 5419 C C . PHE B 1 254 ? -10.711 -17.969 -14.758 1 93.44 254 PHE B C 1
ATOM 5421 O O . PHE B 1 254 ? -10.562 -17.016 -13.992 1 93.44 254 PHE B O 1
ATOM 5428 N N . SER B 1 255 ? -10.805 -19.203 -14.344 1 92 255 SER B N 1
ATOM 5429 C CA . SER B 1 255 ? -10.664 -19.5 -12.922 1 92 255 SER B CA 1
ATOM 5430 C C . SER B 1 255 ? -9.273 -19.125 -12.414 1 92 255 SER B C 1
ATOM 5432 O O . SER B 1 255 ? -9.125 -18.641 -11.289 1 92 255 SER B O 1
ATOM 5434 N N . MET B 1 256 ? -8.305 -19.344 -13.219 1 92.12 256 MET B N 1
ATOM 5435 C CA . MET B 1 256 ? -6.926 -19.141 -12.789 1 92.12 256 MET B CA 1
ATOM 5436 C C . MET B 1 256 ? -6.566 -17.656 -12.805 1 92.12 256 MET B C 1
ATOM 5438 O O . MET B 1 256 ? -5.785 -17.203 -11.969 1 92.12 256 MET B O 1
ATOM 5442 N N . ILE B 1 257 ? -7.102 -16.875 -13.641 1 91.12 257 ILE B N 1
ATOM 5443 C CA . ILE B 1 257 ? -6.684 -15.484 -13.844 1 91.12 257 ILE B CA 1
ATOM 5444 C C . ILE B 1 257 ? -7.41 -14.578 -12.859 1 91.12 257 ILE B C 1
ATOM 5446 O O . ILE B 1 257 ? -6.855 -13.57 -12.406 1 91.12 257 ILE B O 1
ATOM 5450 N N . ALA B 1 258 ? -8.586 -14.922 -12.469 1 91.5 258 ALA B N 1
ATOM 5451 C CA . ALA B 1 258 ? -9.484 -14.039 -11.734 1 91.5 258 ALA B CA 1
ATOM 5452 C C . ALA B 1 258 ? -8.852 -13.594 -10.422 1 91.5 258 ALA B C 1
ATOM 5454 O O . ALA B 1 258 ? -8.758 -12.391 -10.148 1 91.5 258 ALA B O 1
ATOM 5455 N N . PRO B 1 259 ? -8.328 -14.5 -9.562 1 91.94 259 PRO B N 1
ATOM 5456 C CA . PRO B 1 259 ? -7.723 -14.031 -8.312 1 91.94 259 PRO B CA 1
ATOM 5457 C C . PRO B 1 259 ? -6.465 -13.195 -8.547 1 91.94 259 PRO B C 1
ATOM 5459 O O . PRO B 1 259 ? -6.207 -12.242 -7.801 1 91.94 259 PRO B O 1
ATOM 5462 N N . GLY B 1 260 ? -5.738 -13.57 -9.562 1 91 260 GLY B N 1
ATOM 5463 C CA . GLY B 1 260 ? -4.535 -12.82 -9.883 1 91 260 GLY B CA 1
ATOM 5464 C C . GLY B 1 260 ? -4.82 -11.391 -10.297 1 91 260 GLY B C 1
ATOM 5465 O O . GLY B 1 260 ? -4.102 -10.469 -9.898 1 91 260 GLY B O 1
ATOM 5466 N N . ILE B 1 261 ? -5.816 -11.195 -11.031 1 87.69 261 ILE B N 1
ATOM 5467 C CA . ILE B 1 261 ? -6.211 -9.867 -11.477 1 87.69 261 ILE B CA 1
ATOM 5468 C C . ILE B 1 261 ? -6.629 -9.023 -10.273 1 87.69 261 ILE B C 1
ATOM 5470 O O . ILE B 1 261 ? -6.262 -7.848 -10.172 1 87.69 261 ILE B O 1
ATOM 5474 N N . LEU B 1 262 ? -7.391 -9.617 -9.414 1 88.5 262 LEU B N 1
ATOM 5475 C CA . LEU B 1 262 ? -7.824 -8.883 -8.227 1 88.5 262 LEU B CA 1
ATOM 5476 C C . LEU B 1 262 ? -6.629 -8.414 -7.406 1 88.5 262 LEU B C 1
ATOM 5478 O O . LEU B 1 262 ? -6.605 -7.285 -6.922 1 88.5 262 LEU B O 1
ATOM 5482 N N . VAL B 1 263 ? -5.652 -9.312 -7.273 1 90.5 263 VAL B N 1
ATOM 5483 C CA . VAL B 1 263 ? -4.457 -8.969 -6.512 1 90.5 263 VAL B CA 1
ATOM 5484 C C . VAL B 1 263 ? -3.762 -7.77 -7.152 1 90.5 263 VAL B C 1
ATOM 5486 O O . VAL B 1 263 ? -3.42 -6.801 -6.465 1 90.5 263 VAL B O 1
ATOM 5489 N N . CYS B 1 264 ? -3.578 -7.793 -8.43 1 88.94 264 CYS B N 1
ATOM 5490 C CA . CYS B 1 264 ? -2.895 -6.723 -9.141 1 88.94 264 CYS B CA 1
ATOM 5491 C C . CYS B 1 264 ? -3.652 -5.406 -9 1 88.94 264 CYS B C 1
ATOM 5493 O O . CYS B 1 264 ? -3.047 -4.359 -8.766 1 88.94 264 CYS B O 1
ATOM 5495 N N . VAL B 1 265 ? -4.926 -5.465 -9.055 1 86.62 265 VAL B N 1
ATOM 5496 C CA . VAL B 1 265 ? -5.75 -4.266 -8.953 1 86.62 265 VAL B CA 1
ATOM 5497 C C . VAL B 1 265 ? -5.676 -3.701 -7.539 1 86.62 265 VAL B C 1
ATOM 5499 O O . VAL B 1 265 ? -5.562 -2.486 -7.355 1 86.62 265 VAL B O 1
ATOM 5502 N N . LEU B 1 266 ? -5.797 -4.555 -6.609 1 86 266 LEU B N 1
ATOM 5503 C CA . LEU B 1 266 ? -5.75 -4.113 -5.219 1 86 266 LEU B CA 1
ATOM 5504 C C . LEU B 1 266 ? -4.406 -3.465 -4.902 1 86 266 LEU B C 1
ATOM 5506 O O . LEU B 1 266 ? -4.352 -2.438 -4.223 1 86 266 LEU B O 1
ATOM 5510 N N . VAL B 1 267 ? -3.385 -4.059 -5.371 1 85 267 VAL B N 1
ATOM 5511 C CA . VAL B 1 267 ? -2.049 -3.516 -5.141 1 85 267 VAL B CA 1
ATOM 5512 C C . VAL B 1 267 ? -1.923 -2.148 -5.809 1 85 267 VAL B C 1
ATOM 5514 O O . VAL B 1 267 ? -1.365 -1.216 -5.227 1 85 267 VAL B O 1
ATOM 5517 N N . TRP B 1 268 ? -2.389 -2.131 -6.996 1 84.12 268 TRP B N 1
ATOM 5518 C CA . TRP B 1 268 ? -2.365 -0.859 -7.715 1 84.12 268 TRP B CA 1
ATOM 5519 C C . TRP B 1 268 ? -3.119 0.217 -6.938 1 84.12 268 TRP B C 1
ATOM 5521 O O . TRP B 1 268 ? -2.631 1.34 -6.789 1 84.12 268 TRP B O 1
ATOM 5531 N N . GLU B 1 269 ? -4.23 -0.069 -6.43 1 80.94 269 GLU B N 1
ATOM 5532 C CA . GLU B 1 269 ? -5.066 0.882 -5.703 1 80.94 269 GLU B CA 1
ATOM 5533 C C . GLU B 1 269 ? -4.391 1.329 -4.406 1 80.94 269 GLU B C 1
ATOM 5535 O O . GLU B 1 269 ? -4.434 2.51 -4.059 1 80.94 269 GLU B O 1
ATOM 5540 N N . VAL B 1 270 ? -3.904 0.405 -3.715 1 81.56 270 VAL B N 1
ATOM 5541 C CA . VAL B 1 270 ? -3.246 0.727 -2.451 1 81.56 270 VAL B CA 1
ATOM 5542 C C . VAL B 1 270 ? -2.051 1.639 -2.709 1 81.56 270 VAL B C 1
ATOM 5544 O O . VAL B 1 270 ? -1.79 2.566 -1.938 1 81.56 270 VAL B O 1
ATOM 5547 N N . THR B 1 271 ? -1.328 1.376 -3.748 1 81.5 271 THR B N 1
ATOM 5548 C CA . THR B 1 271 ? -0.159 2.178 -4.094 1 81.5 271 THR B CA 1
ATOM 5549 C C . THR B 1 271 ? -0.568 3.604 -4.453 1 81.5 271 THR B C 1
ATOM 5551 O O . THR B 1 271 ? 0.085 4.562 -4.043 1 81.5 271 THR B O 1
ATOM 5554 N N . VAL B 1 272 ? -1.595 3.764 -5.172 1 79.38 272 VAL B N 1
ATOM 5555 C CA . VAL B 1 272 ? -2.102 5.078 -5.555 1 79.38 272 VAL B CA 1
ATOM 5556 C C . VAL B 1 272 ? -2.549 5.84 -4.309 1 79.38 272 VAL B C 1
ATOM 5558 O O . VAL B 1 272 ? -2.277 7.035 -4.172 1 79.38 272 VAL B O 1
ATOM 5561 N N . LEU B 1 273 ? -3.271 5.152 -3.447 1 79.62 273 LEU B N 1
ATOM 5562 C CA . LEU B 1 273 ? -3.732 5.766 -2.205 1 79.62 273 LEU B CA 1
ATOM 5563 C C . LEU B 1 273 ? -2.551 6.219 -1.354 1 79.62 273 LEU B C 1
ATOM 5565 O O . LEU B 1 273 ? -2.602 7.281 -0.73 1 79.62 273 LEU B O 1
ATOM 5569 N N . TYR B 1 274 ? -1.631 5.395 -1.361 1 81.44 274 TYR B N 1
ATOM 5570 C CA . TYR B 1 274 ? -0.418 5.73 -0.624 1 81.44 274 TYR B CA 1
ATOM 5571 C C . TYR B 1 274 ? 0.22 7.004 -1.174 1 81.44 274 TYR B C 1
ATOM 5573 O O . TYR B 1 274 ? 0.635 7.875 -0.41 1 81.44 274 TYR B O 1
ATOM 5581 N N . ARG B 1 275 ? 0.35 7.102 -2.42 1 80.12 275 ARG B N 1
ATOM 5582 C CA . ARG B 1 275 ? 0.936 8.273 -3.059 1 80.12 275 ARG B CA 1
ATOM 5583 C C . ARG B 1 275 ? 0.135 9.531 -2.732 1 80.12 275 ARG B C 1
ATOM 5585 O O . ARG B 1 275 ? 0.709 10.578 -2.424 1 80.12 275 ARG B O 1
ATOM 5592 N N . ARG B 1 276 ? -1.094 9.422 -2.764 1 82 276 ARG B N 1
ATOM 5593 C CA . ARG B 1 276 ? -1.964 10.555 -2.461 1 82 276 ARG B CA 1
ATOM 5594 C C . ARG B 1 276 ? -1.805 10.992 -1.01 1 82 276 ARG B C 1
ATOM 5596 O O . ARG B 1 276 ? -1.746 12.195 -0.723 1 82 276 ARG B O 1
ATOM 5603 N N . LEU B 1 277 ? -1.806 9.977 -0.208 1 83.5 277 LEU B N 1
ATOM 5604 C CA . LEU B 1 277 ? -1.65 10.281 1.21 1 83.5 277 LEU B CA 1
ATOM 5605 C C . LEU B 1 277 ? -0.299 10.93 1.482 1 83.5 277 LEU B C 1
ATOM 5607 O O . LEU B 1 277 ? -0.203 11.859 2.289 1 83.5 277 LEU B O 1
ATOM 5611 N N . PHE B 1 278 ? 0.623 10.453 0.85 1 81.88 278 PHE B N 1
ATOM 5612 C CA . PHE B 1 278 ? 1.968 11 0.996 1 81.88 278 PHE B CA 1
ATOM 5613 C C . PHE B 1 278 ? 2.018 12.453 0.539 1 81.88 278 PHE B C 1
ATOM 5615 O O . PHE B 1 278 ? 2.582 13.305 1.225 1 81.88 278 PHE B O 1
ATOM 5622 N N . ASP B 1 279 ? 1.452 12.688 -0.562 1 80.81 279 ASP B N 1
ATOM 5623 C CA . ASP B 1 279 ? 1.422 14.039 -1.105 1 80.81 279 ASP B CA 1
ATOM 5624 C C . ASP B 1 279 ? 0.641 14.984 -0.191 1 80.81 279 ASP B C 1
ATOM 5626 O O . ASP B 1 279 ? 1.044 16.125 0.018 1 80.81 279 ASP B O 1
ATOM 5630 N N . ALA B 1 280 ? -0.441 14.484 0.301 1 81.81 280 ALA B N 1
ATOM 5631 C CA . ALA B 1 280 ? -1.247 15.266 1.234 1 81.81 280 ALA B CA 1
ATOM 5632 C C . ALA B 1 280 ? -0.475 15.555 2.518 1 81.81 280 ALA B C 1
ATOM 5634 O O . ALA B 1 280 ? -0.549 16.656 3.061 1 81.81 280 ALA B O 1
ATOM 5635 N N . HIS B 1 281 ? 0.16 14.539 2.969 1 82.38 281 HIS B N 1
ATOM 5636 C CA . HIS B 1 281 ? 0.969 14.688 4.172 1 82.38 281 HIS B CA 1
ATOM 5637 C C . HIS B 1 281 ? 2.086 15.703 3.969 1 82.38 281 HIS B C 1
ATOM 5639 O O . HIS B 1 281 ? 2.324 16.547 4.832 1 82.38 281 HIS B O 1
ATOM 5645 N N . ALA B 1 282 ? 2.715 15.625 2.863 1 76.06 282 ALA B N 1
ATOM 5646 C CA . ALA B 1 282 ? 3.801 16.547 2.539 1 76.06 282 ALA B CA 1
ATOM 5647 C C . ALA B 1 282 ? 3.293 17.984 2.445 1 76.06 282 ALA B C 1
ATOM 5649 O O . ALA B 1 282 ? 3.949 18.922 2.918 1 76.06 282 ALA B O 1
ATOM 5650 N N . SER B 1 283 ? 2.203 18.109 1.831 1 77.69 283 SER B N 1
ATOM 5651 C CA . SER B 1 283 ? 1.582 19.422 1.713 1 77.69 283 SER B CA 1
ATOM 5652 C C . SER B 1 283 ? 1.194 19.969 3.08 1 77.69 283 SER B C 1
ATOM 5654 O O . SER B 1 283 ? 1.411 21.156 3.363 1 77.69 283 SER B O 1
ATOM 5656 N N . LEU B 1 284 ? 0.649 19.109 3.865 1 76.19 284 LEU B N 1
ATOM 5657 C CA . LEU B 1 284 ? 0.25 19.516 5.211 1 76.19 284 LEU B CA 1
ATOM 5658 C C . LEU B 1 284 ? 1.466 19.891 6.047 1 76.19 284 LEU B C 1
ATOM 5660 O O . LEU B 1 284 ? 1.408 20.844 6.84 1 76.19 284 LEU B O 1
ATOM 5664 N N . MET B 1 285 ? 2.455 19.172 5.918 1 74.94 285 MET B N 1
ATOM 5665 C CA . MET B 1 285 ? 3.693 19.484 6.629 1 74.94 285 MET B CA 1
ATOM 5666 C C . MET B 1 285 ? 4.219 20.859 6.242 1 74.94 285 MET B C 1
ATOM 5668 O O . MET B 1 285 ? 4.684 21.609 7.094 1 74.94 285 MET B O 1
ATOM 5672 N N . ARG B 1 286 ? 4.07 21.094 5.031 1 69.5 286 ARG B N 1
ATOM 5673 C CA . ARG B 1 286 ? 4.5 22.406 4.547 1 69.5 286 ARG B CA 1
ATOM 5674 C C . ARG B 1 286 ? 3.613 23.516 5.102 1 69.5 286 ARG B C 1
ATOM 5676 O O . ARG B 1 286 ? 4.109 24.562 5.527 1 69.5 286 ARG B O 1
ATOM 5683 N N . THR B 1 287 ? 2.383 23.219 5.105 1 69.12 287 THR B N 1
ATOM 5684 C CA . THR B 1 287 ? 1.429 24.203 5.594 1 69.12 287 THR B CA 1
ATOM 5685 C C . THR B 1 287 ? 1.515 24.344 7.113 1 69.12 287 THR B C 1
ATOM 5687 O O . THR B 1 287 ? 1.363 25.438 7.656 1 69.12 287 THR B O 1
ATOM 5690 N N . ALA B 1 288 ? 1.742 23.25 7.711 1 72.06 288 ALA B N 1
ATOM 5691 C CA . ALA B 1 288 ? 1.778 23.234 9.172 1 72.06 288 ALA B CA 1
ATOM 5692 C C . ALA B 1 288 ? 3.072 23.859 9.695 1 72.06 288 ALA B C 1
ATOM 5694 O O . ALA B 1 288 ? 3.119 24.359 10.82 1 72.06 288 ALA B O 1
ATOM 5695 N N . SER B 1 289 ? 3.955 23.797 8.836 1 77.56 289 SER B N 1
ATOM 5696 C CA . SER B 1 289 ? 5.254 24.281 9.289 1 77.56 289 SER B CA 1
ATOM 5697 C C . SER B 1 289 ? 5.453 25.734 8.93 1 77.56 289 SER B C 1
ATOM 5699 O O . SER B 1 289 ? 6.34 26.406 9.477 1 77.56 289 SER B O 1
ATOM 5701 N N . HIS B 1 290 ? 4.586 26.266 8.109 1 81.38 290 HIS B N 1
ATOM 5702 C CA . HIS B 1 290 ? 4.77 27.641 7.648 1 81.38 290 HIS B CA 1
ATOM 5703 C C . HIS B 1 290 ? 3.609 28.531 8.094 1 81.38 290 HIS B C 1
ATOM 5705 O O . HIS B 1 290 ? 2.48 28.047 8.242 1 81.38 290 HIS B O 1
ATOM 5711 N N . ASP B 1 291 ? 4.008 29.75 8.352 1 79.88 291 ASP B N 1
ATOM 5712 C CA . ASP B 1 291 ? 2.996 30.781 8.609 1 79.88 291 ASP B CA 1
ATOM 5713 C C . ASP B 1 291 ? 2.254 31.156 7.328 1 79.88 291 ASP B C 1
ATOM 5715 O O . ASP B 1 291 ? 2.877 31.469 6.312 1 79.88 291 ASP B O 1
ATOM 5719 N N . ALA B 1 292 ? 0.98 31.031 7.383 1 73.44 292 ALA B N 1
ATOM 5720 C CA . ALA B 1 292 ? 0.159 31.172 6.184 1 73.44 292 ALA B CA 1
ATOM 5721 C C . ALA B 1 292 ? 0.268 32.594 5.609 1 73.44 292 ALA B C 1
ATOM 5723 O O . ALA B 1 292 ? 0.161 32.781 4.398 1 73.44 292 ALA B O 1
ATOM 5724 N N . LEU B 1 293 ? 0.527 33.531 6.484 1 78.88 293 LEU B N 1
ATOM 5725 C CA . LEU B 1 293 ? 0.559 34.938 6.062 1 78.88 293 LEU B CA 1
ATOM 5726 C C . LEU B 1 293 ? 1.905 35.281 5.438 1 78.88 293 LEU B C 1
ATOM 5728 O O . LEU B 1 293 ? 1.959 35.906 4.383 1 78.88 293 LEU B O 1
ATOM 5732 N N . THR B 1 294 ? 2.941 34.844 6.066 1 90.5 294 THR B N 1
ATOM 5733 C CA . THR B 1 294 ? 4.262 35.344 5.711 1 90.5 294 THR B CA 1
ATOM 5734 C C . THR B 1 294 ? 5.074 34.281 4.984 1 90.5 294 THR B C 1
ATOM 5736 O O . THR B 1 294 ? 6.105 34.594 4.379 1 90.5 294 THR B O 1
ATOM 5739 N N . MET B 1 295 ? 4.641 33.062 5.059 1 88.06 295 MET B N 1
ATOM 5740 C CA . MET B 1 295 ? 5.223 31.906 4.355 1 88.06 295 MET B CA 1
ATOM 5741 C C . MET B 1 295 ? 6.562 31.516 4.969 1 88.06 295 MET B C 1
ATOM 5743 O O . MET B 1 295 ? 7.262 30.656 4.441 1 88.06 295 MET B O 1
ATOM 5747 N N . VAL B 1 296 ? 6.988 32.219 5.996 1 91.75 296 VAL B N 1
ATOM 5748 C CA . VAL B 1 296 ? 8.125 31.734 6.77 1 91.75 296 VAL B CA 1
ATOM 5749 C C . VAL B 1 296 ? 7.652 30.672 7.766 1 91.75 296 VAL B C 1
ATOM 5751 O O . VAL B 1 296 ? 6.457 30.375 7.84 1 91.75 296 VAL B O 1
ATOM 5754 N N . TYR B 1 297 ? 8.562 30.016 8.359 1 89.38 297 TYR B N 1
ATOM 5755 C CA . TYR B 1 297 ? 8.172 28.969 9.289 1 89.38 297 TYR B CA 1
ATOM 5756 C C . TYR B 1 297 ? 7.332 29.531 10.43 1 89.38 297 TYR B C 1
ATOM 5758 O O . TYR B 1 297 ? 7.422 30.719 10.75 1 89.38 297 TYR B O 1
ATOM 5766 N N . ASN B 1 298 ? 6.469 28.734 10.977 1 85.12 298 ASN B N 1
ATOM 5767 C CA . ASN B 1 298 ? 5.621 29.203 12.07 1 85.12 298 ASN B CA 1
ATOM 5768 C C . ASN B 1 298 ? 6.25 28.922 13.43 1 85.12 298 ASN B C 1
ATOM 5770 O O . ASN B 1 298 ? 7.336 28.344 13.508 1 85.12 298 ASN B O 1
ATOM 5774 N N . ARG B 1 299 ? 5.629 29.391 14.477 1 81.88 299 ARG B N 1
ATOM 5775 C CA . ARG B 1 299 ? 6.164 29.328 15.836 1 81.88 299 ARG B CA 1
ATOM 5776 C C . ARG B 1 299 ? 6.348 27.891 16.281 1 81.88 299 ARG B C 1
ATOM 5778 O O . ARG B 1 299 ? 7.312 27.562 16.984 1 81.88 299 ARG B O 1
ATOM 5785 N N . SER B 1 300 ? 5.398 27.078 15.906 1 78.62 300 SER B N 1
ATOM 5786 C CA . SER B 1 300 ? 5.504 25.672 16.281 1 78.62 300 SER B CA 1
ATOM 5787 C C . SER B 1 300 ? 6.762 25.047 15.695 1 78.62 300 SER B C 1
ATOM 5789 O O . SER B 1 300 ? 7.461 24.297 16.391 1 78.62 300 SER B O 1
ATOM 5791 N N . TYR B 1 301 ? 6.934 25.297 14.414 1 83 301 TYR B N 1
ATOM 5792 C CA . TYR B 1 301 ? 8.148 24.797 13.766 1 83 301 TYR B CA 1
ATOM 5793 C C . TYR B 1 301 ? 9.391 25.344 14.453 1 83 301 TYR B C 1
ATOM 5795 O O . TYR B 1 301 ? 10.375 24.625 14.641 1 83 301 TYR B O 1
ATOM 5803 N N . PHE B 1 302 ? 9.359 26.609 14.75 1 89.31 302 PHE B N 1
ATOM 5804 C CA . PHE B 1 302 ? 10.469 27.234 15.461 1 89.31 302 PHE B CA 1
ATOM 5805 C C . PHE B 1 302 ? 10.773 26.469 16.75 1 89.31 302 PHE B C 1
ATOM 5807 O O . PHE B 1 302 ? 11.93 26.125 17 1 89.31 302 PHE B O 1
ATOM 5814 N N . ASN B 1 303 ? 9.797 26.25 17.562 1 82.25 303 ASN B N 1
ATOM 5815 C CA . ASN B 1 303 ? 9.992 25.609 18.859 1 82.25 303 ASN B CA 1
ATOM 5816 C C . ASN B 1 303 ? 10.633 24.234 18.719 1 82.25 303 ASN B C 1
ATOM 5818 O O . ASN B 1 303 ? 11.562 23.906 19.453 1 82.25 303 ASN B O 1
ATOM 5822 N N . GLU B 1 304 ? 10.172 23.5 17.797 1 80.5 304 GLU B N 1
ATOM 5823 C CA . GLU B 1 304 ? 10.672 22.141 17.578 1 80.5 304 GLU B CA 1
ATOM 5824 C C . GLU B 1 304 ? 12.102 22.156 17.031 1 80.5 304 GLU B C 1
ATOM 5826 O O . GLU B 1 304 ? 12.977 21.5 17.578 1 80.5 304 GLU B O 1
ATOM 5831 N N . GLN B 1 305 ? 12.25 22.922 15.984 1 87.5 305 GLN B N 1
ATOM 5832 C CA . GLN B 1 305 ? 13.539 22.922 15.305 1 87.5 305 GLN B CA 1
ATOM 5833 C C . GLN B 1 305 ? 14.602 23.625 16.156 1 87.5 305 GLN B C 1
ATOM 5835 O O . GLN B 1 305 ? 15.773 23.234 16.125 1 87.5 305 GLN B O 1
ATOM 5840 N N . PHE B 1 306 ? 14.188 24.625 16.906 1 91.69 306 PHE B N 1
ATOM 5841 C CA . PHE B 1 306 ? 15.141 25.344 17.734 1 91.69 306 PHE B CA 1
ATOM 5842 C C . PHE B 1 306 ? 15.656 24.453 18.859 1 91.69 306 PHE B C 1
ATOM 5844 O O . PHE B 1 306 ? 16.844 24.484 19.188 1 91.69 306 PHE B O 1
ATOM 5851 N N . GLU B 1 307 ? 14.766 23.766 19.469 1 89.06 307 GLU B N 1
ATOM 5852 C CA . GLU B 1 307 ? 15.164 22.828 20.516 1 89.06 307 GLU B CA 1
ATOM 5853 C C . GLU B 1 307 ? 16.172 21.812 20 1 89.06 307 GLU B C 1
ATOM 5855 O O . GLU B 1 307 ? 17.156 21.516 20.656 1 89.06 307 GLU B O 1
ATOM 5860 N N . ARG B 1 308 ? 15.953 21.297 18.828 1 83.75 308 ARG B N 1
ATOM 5861 C CA . ARG B 1 308 ? 16.844 20.328 18.203 1 83.75 308 ARG B CA 1
ATOM 5862 C C . ARG B 1 308 ? 18.203 20.953 17.906 1 83.75 308 ARG B C 1
ATOM 5864 O O . ARG B 1 308 ? 19.25 20.328 18.141 1 83.75 308 ARG B O 1
ATOM 5871 N N . ALA B 1 309 ? 18.156 22.172 17.359 1 90.75 309 ALA B N 1
ATOM 5872 C CA . ALA B 1 309 ? 19.391 22.875 17.016 1 90.75 309 ALA B CA 1
ATOM 5873 C C . ALA B 1 309 ? 20.219 23.188 18.266 1 90.75 309 ALA B C 1
ATOM 5875 O O . ALA B 1 309 ? 21.438 23.109 18.25 1 90.75 309 ALA B O 1
ATOM 5876 N N . PHE B 1 310 ? 19.516 23.469 19.312 1 91.94 310 PHE B N 1
ATOM 5877 C CA . PHE B 1 310 ? 20.188 23.797 20.578 1 91.94 310 PHE B CA 1
ATOM 5878 C C . PHE B 1 310 ? 20.906 22.578 21.141 1 91.94 310 PHE B C 1
ATOM 5880 O O . PHE B 1 310 ? 22.078 22.672 21.516 1 91.94 310 PHE B O 1
ATOM 5887 N N . HIS B 1 311 ? 20.203 21.5 21.188 1 88.88 311 HIS B N 1
ATOM 5888 C CA . HIS B 1 311 ? 20.797 20.281 21.734 1 88.88 311 HIS B CA 1
ATOM 5889 C C . HIS B 1 311 ? 21.938 19.797 20.844 1 88.88 311 HIS B C 1
ATOM 5891 O O . HIS B 1 311 ? 22.938 19.281 21.344 1 88.88 311 HIS B O 1
ATOM 5897 N N . TYR B 1 312 ? 21.734 19.922 19.578 1 87.19 312 TYR B N 1
ATOM 5898 C CA . TYR B 1 312 ? 22.812 19.578 18.641 1 87.19 312 TYR B CA 1
ATOM 5899 C C . TYR B 1 312 ? 24.047 20.422 18.906 1 87.19 312 TYR B C 1
ATOM 5901 O O . TYR B 1 312 ? 25.156 19.906 18.969 1 87.19 312 TYR B O 1
ATOM 5909 N N . ALA B 1 313 ? 23.875 21.656 18.984 1 90.19 313 ALA B N 1
ATOM 5910 C CA . ALA B 1 313 ? 24.969 22.594 19.219 1 90.19 313 ALA B CA 1
ATOM 5911 C C . ALA B 1 313 ? 25.688 22.281 20.531 1 90.19 313 ALA B C 1
ATOM 5913 O O . ALA B 1 313 ? 26.906 22.344 20.609 1 90.19 313 ALA B O 1
ATOM 5914 N N . ARG B 1 314 ? 24.938 21.938 21.453 1 87.38 314 ARG B N 1
ATOM 5915 C CA . ARG B 1 314 ? 25.5 21.609 22.75 1 87.38 314 ARG B CA 1
ATOM 5916 C C . ARG B 1 314 ? 26.297 20.312 22.688 1 87.38 314 ARG B C 1
ATOM 5918 O O . ARG B 1 314 ? 27.391 20.219 23.25 1 87.38 314 ARG B O 1
ATOM 5925 N N . ARG B 1 315 ? 25.734 19.312 22.078 1 84.38 315 ARG B N 1
ATOM 5926 C CA . ARG B 1 315 ? 26.359 18 21.969 1 84.38 315 ARG B CA 1
ATOM 5927 C C . ARG B 1 315 ? 27.656 18.078 21.172 1 84.38 315 ARG B C 1
ATOM 5929 O O . ARG B 1 315 ? 28.609 17.359 21.453 1 84.38 315 ARG B O 1
ATOM 5936 N N . HIS B 1 316 ? 27.688 18.953 20.156 1 87.62 316 HIS B N 1
ATOM 5937 C CA . HIS B 1 316 ? 28.812 19.016 19.25 1 87.62 316 HIS B CA 1
ATOM 5938 C C . HIS B 1 316 ? 29.688 20.234 19.516 1 87.62 316 HIS B C 1
ATOM 5940 O O . HIS B 1 316 ? 30.609 20.531 18.75 1 87.62 316 HIS B O 1
ATOM 5946 N N . ASN B 1 317 ? 29.375 20.969 20.453 1 87.88 317 ASN B N 1
ATOM 5947 C CA . ASN B 1 317 ? 30.125 22.141 20.859 1 87.88 317 ASN B CA 1
ATOM 5948 C C . ASN B 1 317 ? 30.266 23.141 19.719 1 87.88 317 ASN B C 1
ATOM 5950 O O . ASN B 1 317 ? 31.359 23.594 19.406 1 87.88 317 ASN B O 1
ATOM 5954 N N . THR B 1 318 ? 29.188 23.328 19.047 1 90.75 318 THR B N 1
ATOM 5955 C CA . THR B 1 318 ? 29.094 24.328 18 1 90.75 318 THR B CA 1
ATOM 5956 C C . THR B 1 318 ? 28.234 25.516 18.438 1 90.75 318 THR B C 1
ATOM 5958 O O . THR B 1 318 ? 27.359 25.359 19.297 1 90.75 318 THR B O 1
ATOM 5961 N N . PRO B 1 319 ? 28.562 26.688 17.969 1 93.12 319 PRO B N 1
ATOM 5962 C CA . PRO B 1 319 ? 27.766 27.844 18.406 1 93.12 319 PRO B CA 1
ATOM 5963 C C . PRO B 1 319 ? 26.359 27.859 17.781 1 93.12 319 PRO B C 1
ATOM 5965 O O . PRO B 1 319 ? 26.141 27.25 16.734 1 93.12 319 PRO B O 1
ATOM 5968 N N . LEU B 1 320 ? 25.406 28.469 18.484 1 95.12 320 LEU B N 1
ATOM 5969 C CA . LEU B 1 320 ? 24.031 28.719 18.047 1 95.12 320 LEU B CA 1
ATOM 5970 C C . LEU B 1 320 ? 23.594 30.125 18.422 1 95.12 320 LEU B C 1
ATOM 5972 O O . LEU B 1 320 ? 23.766 30.547 19.578 1 95.12 320 LEU B O 1
ATOM 5976 N N . ALA B 1 321 ? 23.141 30.859 17.453 1 95.88 321 ALA B N 1
ATOM 5977 C CA . ALA B 1 321 ? 22.672 32.219 17.719 1 95.88 321 ALA B CA 1
ATOM 5978 C C . ALA B 1 321 ? 21.203 32.375 17.344 1 95.88 321 ALA B C 1
ATOM 5980 O O . ALA B 1 321 ? 20.672 31.641 16.531 1 95.8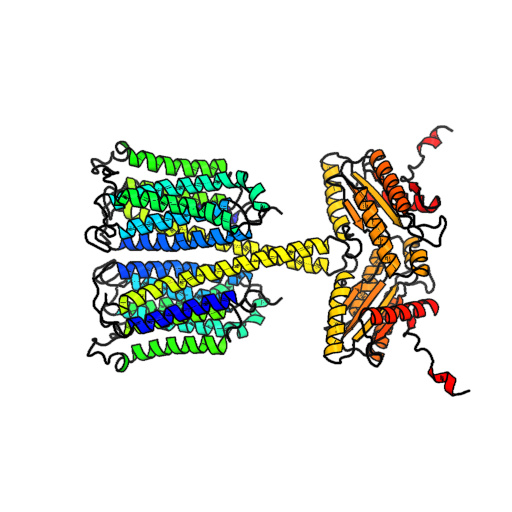8 321 ALA B O 1
ATOM 5981 N N . LEU B 1 322 ? 20.562 33.25 18 1 96.38 322 LEU B N 1
ATOM 5982 C CA . LEU B 1 322 ? 19.156 33.594 17.781 1 96.38 322 LEU B CA 1
ATOM 5983 C C . LEU B 1 322 ? 18.984 35.125 17.688 1 96.38 322 LEU B C 1
ATOM 5985 O O . LEU B 1 322 ? 19.531 35.875 18.5 1 96.38 322 LEU B O 1
ATOM 5989 N N . VAL B 1 323 ? 18.312 35.562 16.641 1 97.56 323 VAL B N 1
ATOM 5990 C CA . VAL B 1 323 ? 17.953 36.969 16.484 1 97.56 323 VAL B CA 1
ATOM 5991 C C . VAL B 1 323 ? 16.438 37.125 16.547 1 97.56 323 VAL B C 1
ATOM 5993 O O . VAL B 1 323 ? 15.711 36.531 15.75 1 97.56 323 VAL B O 1
ATOM 5996 N N . MET B 1 324 ? 15.984 37.812 17.5 1 96.31 324 MET B N 1
ATOM 5997 C CA . MET B 1 324 ? 14.562 38.156 17.609 1 96.31 324 MET B CA 1
ATOM 5998 C C . MET B 1 324 ? 14.289 39.531 17 1 96.31 324 MET B C 1
ATOM 6000 O O . MET B 1 324 ? 14.977 40.5 17.312 1 96.31 324 MET B O 1
ATOM 6004 N N . VAL B 1 325 ? 13.266 39.562 16.141 1 97.44 325 VAL B N 1
ATOM 6005 C CA . VAL B 1 325 ? 12.969 40.812 15.414 1 97.44 325 VAL B CA 1
ATOM 6006 C C . VAL B 1 325 ? 11.516 41.188 15.648 1 97.44 325 VAL B C 1
ATOM 6008 O O . VAL B 1 325 ? 10.625 40.344 15.664 1 97.44 325 VAL B O 1
ATOM 6011 N N . ASP B 1 326 ? 11.273 42.406 15.82 1 95.12 326 ASP B N 1
ATOM 6012 C CA . ASP B 1 326 ? 9.93 42.938 16 1 95.12 326 ASP B CA 1
ATOM 6013 C C . ASP B 1 326 ? 9.703 44.156 15.094 1 95.12 326 ASP B C 1
ATOM 6015 O O . ASP B 1 326 ? 10.578 45 14.953 1 95.12 326 ASP B O 1
ATOM 6019 N N . VAL B 1 327 ? 8.531 44.281 14.547 1 96.56 327 VAL B N 1
ATOM 6020 C CA . VAL B 1 327 ? 8.172 45.406 13.711 1 96.56 327 VAL B CA 1
ATOM 6021 C C . VAL B 1 327 ? 7.793 46.594 14.602 1 96.56 327 VAL B C 1
ATOM 6023 O O . VAL B 1 327 ? 6.855 46.5 15.398 1 96.56 327 VAL B O 1
ATOM 6026 N N . ASP B 1 328 ? 8.453 47.688 14.367 1 95.25 328 ASP B N 1
ATOM 6027 C CA . ASP B 1 328 ? 8.281 48.875 15.234 1 95.25 328 ASP B CA 1
ATOM 6028 C C . ASP B 1 328 ? 6.918 49.5 15 1 95.25 328 ASP B C 1
ATOM 6030 O O . ASP B 1 328 ? 6.547 49.781 13.859 1 95.25 328 ASP B O 1
ATOM 6034 N N . HIS B 1 329 ? 6.211 49.75 16.094 1 92.19 329 HIS B N 1
ATOM 6035 C CA . HIS B 1 329 ? 4.949 50.5 16.078 1 92.19 329 HIS B CA 1
ATOM 6036 C C . HIS B 1 329 ? 3.939 49.844 15.141 1 92.19 329 HIS B C 1
ATOM 6038 O O . HIS B 1 329 ? 3.264 50.531 14.375 1 92.19 329 HIS B O 1
ATOM 6044 N N . PHE B 1 330 ? 3.863 48.625 15.203 1 91.19 330 PHE B N 1
ATOM 6045 C CA . PHE B 1 330 ? 3.051 47.906 14.211 1 91.19 330 PHE B CA 1
ATOM 6046 C C . PHE B 1 330 ? 1.567 48.094 14.508 1 91.19 330 PHE B C 1
ATOM 6048 O O . PHE B 1 330 ? 0.75 48.156 13.586 1 91.19 330 PHE B O 1
ATOM 6055 N N . LYS B 1 331 ? 1.278 48.031 15.773 1 80.56 331 LYS B N 1
ATOM 6056 C CA . LYS B 1 331 ? -0.118 48.25 16.125 1 80.56 331 LYS B CA 1
ATOM 6057 C C . LYS B 1 331 ? -0.606 49.594 15.562 1 80.56 331 LYS B C 1
ATOM 6059 O O . LYS B 1 331 ? -1.705 49.656 15.008 1 80.56 331 LYS B O 1
ATOM 6064 N N . GLN B 1 332 ? 0.162 50.594 15.789 1 84.31 332 GLN B N 1
ATOM 6065 C CA . GLN B 1 332 ? -0.169 51.906 15.25 1 84.31 332 GLN B CA 1
ATOM 6066 C C . GLN B 1 332 ? -0.268 51.875 13.727 1 84.31 332 GLN B C 1
ATOM 6068 O O . GLN B 1 332 ? -1.107 52.562 13.133 1 84.31 332 GLN B O 1
ATOM 6073 N N . TYR B 1 333 ? 0.583 51.219 13.125 1 90.44 333 TYR B N 1
ATOM 6074 C CA . TYR B 1 333 ? 0.542 51.031 11.68 1 90.44 333 TYR B CA 1
ATOM 6075 C C . TYR B 1 333 ? -0.792 50.406 11.25 1 90.44 333 TYR B C 1
ATOM 6077 O O . TYR B 1 333 ? -1.423 50.906 10.312 1 90.44 333 TYR B O 1
ATOM 6085 N N . ASN B 1 334 ? -1.264 49.406 11.945 1 81.88 334 ASN B N 1
ATOM 6086 C CA . ASN B 1 334 ? -2.529 48.75 11.625 1 81.88 334 ASN B CA 1
ATOM 6087 C C . ASN B 1 334 ? -3.713 49.688 11.836 1 81.88 334 ASN B C 1
ATOM 6089 O O . ASN B 1 334 ? -4.688 49.656 11.078 1 81.88 334 ASN B O 1
ATOM 6093 N N . ASP B 1 335 ? -3.551 50.406 12.852 1 74.75 335 ASP B N 1
ATOM 6094 C CA . ASP B 1 335 ? -4.613 51.344 13.164 1 74.75 335 ASP B CA 1
ATOM 6095 C C . ASP B 1 335 ? -4.762 52.375 12.062 1 74.75 335 ASP B C 1
ATOM 6097 O O . ASP B 1 335 ? -5.871 52.844 11.773 1 74.75 335 ASP B O 1
ATOM 6101 N N . THR B 1 336 ? -3.67 52.781 11.508 1 81.62 336 THR B N 1
ATOM 6102 C CA . THR B 1 336 ? -3.641 53.844 10.516 1 81.62 336 THR B CA 1
ATOM 6103 C C . THR B 1 336 ? -3.984 53.312 9.133 1 81.62 336 THR B C 1
ATOM 6105 O O . THR B 1 336 ? -4.758 53.906 8.391 1 81.62 336 THR B O 1
ATOM 6108 N N . PHE B 1 337 ? -3.432 52.188 8.773 1 83.88 337 PHE B N 1
ATOM 6109 C CA . PHE B 1 337 ? -3.5 51.719 7.395 1 83.88 337 PHE B CA 1
ATOM 6110 C C . PHE B 1 337 ? -4.449 50.531 7.27 1 83.88 337 PHE B C 1
ATOM 6112 O O . PHE B 1 337 ? -4.848 50.188 6.16 1 83.88 337 PHE B O 1
ATOM 6119 N N . GLY B 1 338 ? -4.809 49.969 8.312 1 78.19 338 GLY B N 1
ATOM 6120 C CA . GLY B 1 338 ? -5.68 48.812 8.297 1 78.19 338 GLY B CA 1
ATOM 6121 C C . GLY B 1 338 ? -4.93 47.5 8.406 1 78.19 338 GLY B C 1
ATOM 6122 O O . GLY B 1 338 ? -3.746 47.438 8.062 1 78.19 338 GLY B O 1
ATOM 6123 N N . HIS B 1 339 ? -5.613 46.406 8.727 1 76 339 HIS B N 1
ATOM 6124 C CA . HIS B 1 339 ? -5.016 45.094 8.992 1 76 339 HIS B CA 1
ATOM 6125 C C . HIS B 1 339 ? -4.57 44.438 7.699 1 76 339 HIS B C 1
ATOM 6127 O O . HIS B 1 339 ? -3.594 43.688 7.691 1 76 339 HIS B O 1
ATOM 6133 N N . LEU B 1 340 ? -5.301 44.625 6.695 1 77.88 340 LEU B N 1
ATOM 6134 C CA . LEU B 1 340 ? -4.914 44 5.422 1 77.88 340 LEU B CA 1
ATOM 6135 C C . LEU B 1 340 ? -3.553 44.531 4.969 1 77.88 340 LEU B C 1
ATOM 6137 O O . LEU B 1 340 ? -2.721 43.75 4.484 1 77.88 340 LEU B O 1
ATOM 6141 N N . GLN B 1 341 ? -3.391 45.875 5.086 1 85 341 GLN B N 1
ATOM 6142 C CA . GLN B 1 341 ? -2.092 46.438 4.77 1 85 341 GLN B CA 1
ATOM 6143 C C . GLN B 1 341 ? -1.024 45.969 5.754 1 85 341 GLN B C 1
ATOM 6145 O O . GLN B 1 341 ? 0.141 45.812 5.387 1 85 341 GLN B O 1
ATOM 6150 N N . GLY B 1 342 ? -1.451 45.812 6.93 1 89.88 342 GLY B N 1
ATOM 6151 C CA . GLY B 1 342 ? -0.554 45.25 7.918 1 89.88 342 GLY B CA 1
ATOM 6152 C C . GLY B 1 342 ? -0.069 43.844 7.547 1 89.88 342 GLY B C 1
ATOM 6153 O O . GLY B 1 342 ? 1.112 43.531 7.707 1 89.88 342 GLY B O 1
ATOM 6154 N N . ASP B 1 343 ? -0.958 43.156 7 1 86.56 343 ASP B N 1
ATOM 6155 C CA . ASP B 1 343 ? -0.605 41.812 6.543 1 86.56 343 ASP B CA 1
ATOM 6156 C C . ASP B 1 343 ? 0.427 41.844 5.418 1 86.56 343 ASP B C 1
ATOM 6158 O O . ASP B 1 343 ? 1.366 41.062 5.395 1 86.56 343 ASP B O 1
ATOM 6162 N N . THR B 1 344 ? 0.206 42.688 4.566 1 92.81 344 THR B N 1
ATOM 6163 C CA . THR B 1 344 ? 1.136 42.875 3.455 1 92.81 344 THR B CA 1
ATOM 6164 C C . THR B 1 344 ? 2.506 43.312 3.963 1 92.81 344 THR B C 1
ATOM 6166 O O . THR B 1 344 ? 3.535 42.875 3.449 1 92.81 344 THR B O 1
ATOM 6169 N N . CYS B 1 345 ? 2.453 44.188 4.934 1 95.25 345 CYS B N 1
ATOM 6170 C CA . CYS B 1 345 ? 3.688 44.656 5.551 1 95.25 345 CYS B CA 1
ATOM 6171 C C . CYS B 1 345 ? 4.445 43.5 6.203 1 95.25 345 CYS B C 1
ATOM 6173 O O . CYS B 1 345 ? 5.648 43.344 5.984 1 95.25 345 CYS B O 1
ATOM 6175 N N . LEU B 1 346 ? 3.754 42.719 6.879 1 95.31 346 LEU B N 1
ATOM 6176 C CA . LEU B 1 346 ? 4.375 41.594 7.562 1 95.31 346 LEU B CA 1
ATOM 6177 C C . LEU B 1 346 ? 4.992 40.625 6.559 1 95.31 346 LEU B C 1
ATOM 6179 O O . LEU B 1 346 ? 6.078 40.094 6.793 1 95.31 346 LEU B O 1
ATOM 6183 N N . ALA B 1 347 ? 4.297 40.375 5.5 1 95.94 347 ALA B N 1
ATOM 6184 C CA . ALA B 1 347 ? 4.805 39.5 4.453 1 95.94 347 ALA B CA 1
ATOM 6185 C C . ALA B 1 347 ? 6.098 40.031 3.854 1 95.94 347 ALA B C 1
ATOM 6187 O O . ALA B 1 347 ? 7.039 39.281 3.604 1 95.94 347 ALA B O 1
ATOM 6188 N N . ALA B 1 348 ? 6.109 41.312 3.619 1 96.75 348 ALA B N 1
ATOM 6189 C CA . ALA B 1 348 ? 7.289 41.969 3.055 1 96.75 348 ALA B CA 1
ATOM 6190 C C . ALA B 1 348 ? 8.469 41.875 4.023 1 96.75 348 ALA B C 1
ATOM 6192 O O . ALA B 1 348 ? 9.602 41.656 3.609 1 96.75 348 ALA B O 1
ATOM 6193 N N . VAL B 1 349 ? 8.188 42.125 5.223 1 97.38 349 VAL B N 1
ATOM 6194 C CA . VAL B 1 349 ? 9.227 42.062 6.25 1 97.38 349 VAL B CA 1
ATOM 6195 C C . VAL B 1 349 ? 9.789 40.656 6.328 1 97.38 349 VAL B C 1
ATOM 6197 O O . VAL B 1 349 ? 11.008 40.469 6.375 1 97.38 349 VAL B O 1
ATOM 6200 N N . ALA B 1 350 ? 8.914 39.719 6.34 1 97.06 350 ALA B N 1
ATOM 6201 C CA . ALA B 1 350 ? 9.336 38.312 6.406 1 97.06 350 ALA B CA 1
ATOM 6202 C C . ALA B 1 350 ? 10.234 37.969 5.227 1 97.06 350 ALA B C 1
ATOM 6204 O O . ALA B 1 350 ? 11.234 37.281 5.395 1 97.06 350 ALA B O 1
ATOM 6205 N N . ALA B 1 351 ? 9.859 38.375 4.074 1 96.12 351 ALA B N 1
ATOM 6206 C CA . ALA B 1 351 ? 10.648 38.125 2.869 1 96.12 351 ALA B CA 1
ATOM 6207 C C . ALA B 1 351 ? 12.039 38.719 2.975 1 96.12 351 ALA B C 1
ATOM 6209 O O . ALA B 1 351 ? 13.031 38.125 2.559 1 96.12 351 ALA B O 1
ATOM 6210 N N . ALA B 1 352 ? 12.102 39.906 3.459 1 96.94 352 ALA B N 1
ATOM 6211 C CA . ALA B 1 352 ? 13.383 40.594 3.648 1 96.94 352 ALA B CA 1
ATOM 6212 C C . ALA B 1 352 ? 14.273 39.844 4.625 1 96.94 352 ALA B C 1
ATOM 6214 O O . ALA B 1 352 ? 15.477 39.688 4.395 1 96.94 352 ALA B O 1
ATOM 6215 N N . LEU B 1 353 ? 13.695 39.406 5.664 1 97.25 353 LEU B N 1
ATOM 6216 C CA . LEU B 1 353 ? 14.438 38.656 6.672 1 97.25 353 LEU B CA 1
ATOM 6217 C C . LEU B 1 353 ? 14.953 37.344 6.105 1 97.25 353 LEU B C 1
ATOM 6219 O O . LEU B 1 353 ? 16.078 36.938 6.398 1 97.25 353 LEU B O 1
ATOM 6223 N N . SER B 1 354 ? 14.109 36.656 5.348 1 95.69 354 SER B N 1
ATOM 6224 C CA . SER B 1 354 ? 14.492 35.406 4.73 1 95.69 354 SER B CA 1
ATOM 6225 C C . SER B 1 354 ? 15.688 35.594 3.797 1 95.69 354 SER B C 1
ATOM 6227 O O . SER B 1 354 ? 16.516 34.688 3.664 1 95.69 354 SER B O 1
ATOM 6229 N N . GLY B 1 355 ? 15.758 36.688 3.199 1 93.62 355 GLY B N 1
ATOM 6230 C CA . GLY B 1 355 ? 16.859 37 2.303 1 93.62 355 GLY B CA 1
ATOM 6231 C C . GLY B 1 355 ? 18.172 37.188 3.021 1 93.62 355 GLY B C 1
ATOM 6232 O O . GLY B 1 355 ? 19.25 36.969 2.441 1 93.62 355 GLY B O 1
ATOM 6233 N N . VAL B 1 356 ? 18.094 37.531 4.25 1 93.25 356 VAL B N 1
ATOM 6234 C CA . VAL B 1 356 ? 19.297 37.812 5.023 1 93.25 356 VAL B CA 1
ATOM 6235 C C . VAL B 1 356 ? 19.844 36.531 5.645 1 93.25 356 VAL B C 1
ATOM 6237 O O . VAL B 1 356 ? 21.047 36.406 5.859 1 93.25 356 VAL B O 1
ATOM 6240 N N . ALA B 1 357 ? 18.906 35.625 5.93 1 86.88 357 ALA B N 1
ATOM 6241 C CA . ALA B 1 357 ? 19.297 34.312 6.453 1 86.88 357 ALA B CA 1
ATOM 6242 C C . ALA B 1 357 ? 19.688 33.344 5.324 1 86.88 357 ALA B C 1
ATOM 6244 O O . ALA B 1 357 ? 18.922 32.469 4.934 1 86.88 357 ALA B O 1
ATOM 6245 N N . GLY B 1 358 ? 20.828 33.438 4.852 1 79 358 GLY B N 1
ATOM 6246 C CA . GLY B 1 358 ? 21.172 32.812 3.576 1 79 358 GLY B CA 1
ATOM 6247 C C . GLY B 1 358 ? 21.844 31.469 3.725 1 79 358 GLY B C 1
ATOM 6248 O O . GLY B 1 358 ? 22 30.734 2.742 1 79 358 GLY B O 1
ATOM 6249 N N . ARG B 1 359 ? 22.25 31.125 4.91 1 79.56 359 ARG B N 1
ATOM 6250 C CA . ARG B 1 359 ? 22.953 29.844 5.016 1 79.56 359 ARG B CA 1
ATOM 6251 C C . ARG B 1 359 ? 21.969 28.672 5.027 1 79.56 359 ARG B C 1
ATOM 6253 O O . ARG B 1 359 ? 20.797 28.859 5.348 1 79.56 359 ARG B O 1
ATOM 6260 N N . ALA B 1 360 ? 22.531 27.516 4.668 1 76.44 360 ALA B N 1
ATOM 6261 C CA . ALA B 1 360 ? 21.719 26.312 4.449 1 76.44 360 ALA B CA 1
ATOM 6262 C C . ALA B 1 360 ? 20.906 25.953 5.695 1 76.44 360 ALA B C 1
ATOM 6264 O O . ALA B 1 360 ? 19.781 25.484 5.602 1 76.44 360 ALA B O 1
ATOM 6265 N N . ASN B 1 361 ? 21.406 26.156 6.875 1 83.75 361 ASN B N 1
ATOM 6266 C CA . ASN B 1 361 ? 20.75 25.719 8.102 1 83.75 361 ASN B CA 1
ATOM 6267 C C . ASN B 1 361 ? 20.062 26.859 8.82 1 83.75 361 ASN B C 1
ATOM 6269 O O . ASN B 1 361 ? 19.375 26.656 9.828 1 83.75 361 ASN B O 1
ATOM 6273 N N . ASP B 1 362 ? 20.156 28.078 8.242 1 92.75 362 ASP B N 1
ATOM 6274 C CA . ASP B 1 362 ? 19.469 29.234 8.805 1 92.75 362 ASP B CA 1
ATOM 6275 C C . ASP B 1 362 ? 17.969 29.188 8.469 1 92.75 362 ASP B C 1
ATOM 6277 O O . ASP B 1 362 ? 17.578 28.688 7.414 1 92.75 362 ASP B O 1
ATOM 6281 N N . PHE B 1 363 ? 17.141 29.609 9.391 1 93.56 363 PHE B N 1
ATOM 6282 C CA . PHE B 1 363 ? 15.742 29.719 9.008 1 93.56 363 PHE B CA 1
ATOM 6283 C C . PHE B 1 363 ? 15.062 30.859 9.773 1 93.56 363 PHE B C 1
ATOM 6285 O O . PHE B 1 363 ? 15.523 31.25 10.844 1 93.56 363 PHE B O 1
ATOM 6292 N N . VAL B 1 364 ? 14.047 31.422 9.188 1 96.56 364 VAL B N 1
ATOM 6293 C CA . VAL B 1 364 ? 13.242 32.5 9.75 1 96.56 364 VAL B CA 1
ATOM 6294 C C . VAL B 1 364 ? 11.859 31.969 10.109 1 96.56 364 VAL B C 1
ATOM 6296 O O . VAL B 1 364 ? 11.273 31.172 9.367 1 96.56 364 VAL B O 1
ATOM 6299 N N . ALA B 1 365 ? 11.406 32.281 11.281 1 94.81 365 ALA B N 1
ATOM 6300 C CA . ALA B 1 365 ? 10.07 31.891 11.727 1 94.81 365 ALA B CA 1
ATOM 6301 C C . ALA B 1 365 ? 9.289 33.094 12.273 1 94.81 365 ALA B C 1
ATOM 6303 O O . ALA B 1 365 ? 9.875 34 12.836 1 94.81 365 ALA B O 1
ATOM 6304 N N . ARG B 1 366 ? 8.047 33.094 12.039 1 92.38 366 ARG B N 1
ATOM 6305 C CA . ARG B 1 366 ? 7.191 34.062 12.711 1 92.38 366 ARG B CA 1
ATOM 6306 C C . ARG B 1 366 ? 6.902 33.625 14.148 1 92.38 366 ARG B C 1
ATOM 6308 O O . ARG B 1 366 ? 6.266 32.594 14.375 1 92.38 366 ARG B O 1
ATOM 6315 N N . TYR B 1 367 ? 7.402 34.344 15.094 1 86.31 367 TYR B N 1
ATOM 6316 C CA . TYR B 1 367 ? 7.371 33.969 16.516 1 86.31 367 TYR B CA 1
ATOM 6317 C C . TYR B 1 367 ? 6.094 34.469 17.172 1 86.31 367 TYR B C 1
ATOM 6319 O O . TYR B 1 367 ? 5.57 33.844 18.094 1 86.31 367 TYR B O 1
ATOM 6327 N N . GLY B 1 368 ? 5.625 35.531 16.75 1 78.94 368 GLY B N 1
ATOM 6328 C CA . GLY B 1 368 ? 4.414 36.188 17.219 1 78.94 368 GLY B CA 1
ATOM 6329 C C . GLY B 1 368 ? 3.686 36.969 16.141 1 78.94 368 GLY B C 1
ATOM 6330 O O . GLY B 1 368 ? 3.908 36.75 14.953 1 78.94 368 GLY B O 1
ATOM 6331 N N . GLY B 1 369 ? 2.713 37.75 16.562 1 80.38 369 GLY B N 1
ATOM 6332 C CA . GLY B 1 369 ? 1.968 38.562 15.602 1 80.38 369 GLY B CA 1
ATOM 6333 C C . GLY B 1 369 ? 2.859 39.375 14.695 1 80.38 369 GLY B C 1
ATOM 6334 O O . GLY B 1 369 ? 2.775 39.281 13.469 1 80.38 369 GLY B O 1
ATOM 6335 N N . GLU B 1 370 ? 3.688 40.188 15.328 1 91.19 370 GLU B N 1
ATOM 6336 C CA . GLU B 1 370 ? 4.582 41.094 14.594 1 91.19 370 GLU B CA 1
ATOM 6337 C C . GLU B 1 370 ? 6.043 40.75 14.867 1 91.19 370 GLU B C 1
ATOM 6339 O O . GLU B 1 370 ? 6.938 41.562 14.586 1 91.19 370 GLU B O 1
ATOM 6344 N N . GLU B 1 371 ? 6.246 39.562 15.438 1 91.88 371 GLU B N 1
ATOM 6345 C CA . GLU B 1 371 ? 7.594 39.188 15.852 1 91.88 371 GLU B CA 1
ATOM 6346 C C . GLU B 1 371 ? 8.109 38 15 1 91.88 371 GLU B C 1
ATOM 6348 O O . GLU B 1 371 ? 7.344 37.125 14.633 1 91.88 371 GLU B O 1
ATOM 6353 N N . PHE B 1 372 ? 9.406 38.062 14.688 1 96.56 372 PHE B N 1
ATOM 6354 C CA . PHE B 1 372 ? 10.078 37.031 13.914 1 96.56 372 PHE B CA 1
ATOM 6355 C C . PHE B 1 372 ? 11.336 36.562 14.633 1 96.56 372 PHE B C 1
ATOM 6357 O O . PHE B 1 372 ? 11.914 37.281 15.445 1 96.56 372 PHE B O 1
ATOM 6364 N N . ALA B 1 373 ? 11.68 35.375 14.398 1 96.38 373 ALA B N 1
ATOM 6365 C CA . ALA B 1 373 ? 12.914 34.781 14.922 1 96.38 373 ALA B CA 1
ATOM 6366 C C . ALA B 1 373 ? 13.812 34.281 13.797 1 96.38 373 ALA B C 1
ATOM 6368 O O . ALA B 1 373 ? 13.336 33.688 12.828 1 96.38 373 ALA B O 1
ATOM 6369 N N . VAL B 1 374 ? 15.047 34.625 13.836 1 97.44 374 VAL B N 1
ATOM 6370 C CA . VAL B 1 374 ? 16.047 34.125 12.906 1 97.44 374 VAL B CA 1
ATOM 6371 C C . VAL B 1 374 ? 17.031 33.219 13.641 1 97.44 374 VAL B C 1
ATOM 6373 O O . VAL B 1 374 ? 17.75 33.656 14.539 1 97.44 374 VAL B O 1
ATOM 6376 N N . VAL B 1 375 ? 17 31.984 13.242 1 96.88 375 VAL B N 1
ATOM 6377 C CA . VAL B 1 375 ? 17.859 31 13.883 1 96.88 375 VAL B CA 1
ATOM 6378 C C . VAL B 1 375 ? 19.125 30.781 13.055 1 96.88 375 VAL B C 1
ATOM 6380 O O . VAL B 1 375 ? 19.047 30.547 11.844 1 96.88 375 VAL B O 1
ATOM 6383 N N . LEU B 1 376 ? 20.266 30.828 13.711 1 96.25 376 LEU B N 1
ATOM 6384 C CA . LEU B 1 376 ? 21.562 30.781 13.031 1 96.25 376 LEU B CA 1
ATOM 6385 C C . LEU B 1 376 ? 22.469 29.719 13.633 1 96.25 376 LEU B C 1
ATOM 6387 O O . LEU B 1 376 ? 23.375 30.031 14.391 1 96.25 376 LEU B O 1
ATOM 6391 N N . PRO B 1 377 ? 22.266 28.469 13.18 1 93.94 377 PRO B N 1
ATOM 6392 C CA . PRO B 1 377 ? 23.188 27.438 13.648 1 93.94 377 PRO B CA 1
ATOM 6393 C C . PRO B 1 377 ? 24.625 27.672 13.195 1 93.94 377 PRO B C 1
ATOM 6395 O O . PRO B 1 377 ? 24.859 28.047 12.039 1 93.94 377 PRO B O 1
ATOM 6398 N N . GLY B 1 378 ? 25.547 27.562 14.078 1 92.12 378 GLY B N 1
ATOM 6399 C CA . GLY B 1 378 ? 26.953 27.703 13.75 1 92.12 378 GLY B CA 1
ATOM 6400 C C . GLY B 1 378 ? 27.453 29.125 13.859 1 92.12 378 GLY B C 1
ATOM 6401 O O . GLY B 1 378 ? 28.656 29.391 13.711 1 92.12 378 GLY B O 1
ATOM 6402 N N . ALA B 1 379 ? 26.609 30.047 14.156 1 93.38 379 ALA B N 1
ATOM 6403 C CA . ALA B 1 379 ? 27 31.453 14.242 1 93.38 379 ALA B CA 1
ATOM 6404 C C . ALA B 1 379 ? 27.328 31.844 15.68 1 93.38 379 ALA B C 1
ATOM 6406 O O . ALA B 1 379 ? 26.672 31.391 16.625 1 93.38 379 ALA B O 1
ATOM 6407 N N . ASP B 1 380 ? 28.375 32.656 15.836 1 92.38 380 ASP B N 1
ATOM 6408 C CA . ASP B 1 380 ? 28.734 33.188 17.141 1 92.38 380 ASP B CA 1
ATOM 6409 C C . ASP B 1 380 ? 28.109 34.594 17.344 1 92.38 380 ASP B C 1
ATOM 6411 O O . ASP B 1 380 ? 27.234 35 16.578 1 92.38 380 ASP B O 1
ATOM 6415 N N . GLU B 1 381 ? 28.469 35.219 18.406 1 92.06 381 GLU B N 1
ATOM 6416 C CA . GLU B 1 381 ? 27.875 36.5 18.766 1 92.06 381 GLU B CA 1
ATOM 6417 C C . GLU B 1 381 ? 28.125 37.531 17.672 1 92.06 381 GLU B C 1
ATOM 6419 O O . GLU B 1 381 ? 27.25 38.344 17.375 1 92.06 381 GLU B O 1
ATOM 6424 N N . ARG B 1 382 ? 29.281 37.594 17.156 1 93.56 382 ARG B N 1
ATOM 6425 C CA . ARG B 1 382 ? 29.594 38.531 16.078 1 93.56 382 ARG B CA 1
ATOM 6426 C C . ARG B 1 382 ? 28.75 38.25 14.844 1 93.56 382 ARG B C 1
ATOM 6428 O O . ARG B 1 382 ? 28.281 39.188 14.195 1 93.56 382 ARG B O 1
ATOM 6435 N N . GLY B 1 383 ? 28.688 36.969 14.555 1 94.44 383 GLY B N 1
ATOM 6436 C CA . GLY B 1 383 ? 27.844 36.594 13.438 1 94.44 383 GLY B CA 1
ATOM 6437 C C . GLY B 1 383 ? 26.391 37 13.633 1 94.44 383 GLY B C 1
ATOM 6438 O O . GLY B 1 383 ? 25.734 37.469 12.695 1 94.44 383 GLY B O 1
ATOM 6439 N N . ALA B 1 384 ? 25.922 36.812 14.812 1 95.88 384 ALA B N 1
ATOM 6440 C CA . ALA B 1 384 ? 24.547 37.188 15.148 1 95.88 384 ALA B CA 1
ATOM 6441 C C . ALA B 1 384 ? 24.328 38.688 15.016 1 95.88 384 ALA B C 1
ATOM 6443 O O . ALA B 1 384 ? 23.297 39.125 14.516 1 95.88 384 ALA B O 1
ATOM 6444 N N . ALA B 1 385 ? 25.297 39.406 15.5 1 96.31 385 ALA B N 1
ATOM 6445 C CA . ALA B 1 385 ? 25.234 40.875 15.414 1 96.31 385 ALA B CA 1
ATOM 6446 C C . ALA B 1 385 ? 25.172 41.312 13.961 1 96.31 385 ALA B C 1
ATOM 6448 O O . ALA B 1 385 ? 24.406 42.25 13.633 1 96.31 385 ALA B O 1
ATOM 6449 N N . THR B 1 386 ? 25.938 40.75 13.203 1 96.81 386 THR B N 1
ATOM 6450 C CA . THR B 1 386 ? 25.984 41.094 11.781 1 96.81 386 THR B CA 1
ATOM 6451 C C . THR B 1 386 ? 24.641 40.812 11.117 1 96.81 386 THR B C 1
ATOM 6453 O O . THR B 1 386 ? 24.125 41.656 10.367 1 96.81 386 THR B O 1
ATOM 6456 N N . ILE B 1 387 ? 24.078 39.688 11.375 1 96.94 387 ILE B N 1
ATOM 6457 C CA . ILE B 1 387 ? 22.812 39.281 10.758 1 96.94 387 ILE B CA 1
ATOM 6458 C C . ILE B 1 387 ? 21.703 40.188 11.289 1 96.94 387 ILE B C 1
ATOM 6460 O O . ILE B 1 387 ? 20.797 40.562 10.539 1 96.94 387 ILE B O 1
ATOM 6464 N N . ALA B 1 388 ? 21.75 40.5 12.523 1 97.75 388 ALA B N 1
ATOM 6465 C CA . ALA B 1 388 ? 20.75 41.406 13.109 1 97.75 388 ALA B CA 1
ATOM 6466 C C . ALA B 1 388 ? 20.766 42.75 12.422 1 97.75 388 ALA B C 1
ATOM 6468 O O . ALA B 1 388 ? 19.703 43.312 12.102 1 97.75 388 ALA B O 1
ATOM 6469 N N . GLU B 1 389 ? 21.922 43.219 12.242 1 97.44 389 GLU B N 1
ATOM 6470 C CA . GLU B 1 389 ? 22.062 44.531 11.594 1 97.44 389 GLU B CA 1
ATOM 6471 C C . GLU B 1 389 ? 21.625 44.469 10.133 1 97.44 389 GLU B C 1
ATOM 6473 O O . GLU B 1 389 ? 20.969 45.375 9.625 1 97.44 389 GLU B O 1
ATOM 6478 N N . ARG B 1 390 ? 21.969 43.469 9.523 1 97.31 390 ARG B N 1
ATOM 6479 C CA . ARG B 1 390 ? 21.562 43.281 8.133 1 97.31 390 ARG B CA 1
ATOM 6480 C C . ARG B 1 390 ? 20.047 43.188 8.016 1 97.31 390 ARG B C 1
ATOM 6482 O O . ARG B 1 390 ? 19.453 43.656 7.047 1 97.31 390 ARG B O 1
ATOM 6489 N N . ALA B 1 391 ? 19.453 42.5 8.93 1 97.25 391 ALA B N 1
ATOM 6490 C CA . ALA B 1 391 ? 18 42.375 8.961 1 97.25 391 ALA B CA 1
ATOM 6491 C C . ALA B 1 391 ? 17.328 43.75 9.094 1 97.25 391 ALA B C 1
ATOM 6493 O O . ALA B 1 391 ? 16.391 44.062 8.367 1 97.25 391 ALA B O 1
ATOM 6494 N N . ARG B 1 392 ? 17.828 44.469 10.016 1 97.25 392 ARG B N 1
ATOM 6495 C CA . ARG B 1 392 ? 17.312 45.844 10.227 1 97.25 392 ARG B CA 1
ATOM 6496 C C . ARG B 1 392 ? 17.422 46.656 8.953 1 97.25 392 ARG B C 1
ATOM 6498 O O . ARG B 1 392 ? 16.453 47.281 8.531 1 97.25 392 ARG B O 1
ATOM 6505 N N . GLN B 1 393 ? 18.547 46.594 8.359 1 97.38 393 GLN B N 1
ATOM 6506 C CA . GLN B 1 393 ? 18.828 47.375 7.152 1 97.38 393 GLN B CA 1
ATOM 6507 C C . GLN B 1 393 ? 17.969 46.906 5.984 1 97.38 393 GLN B C 1
ATOM 6509 O O . GLN B 1 393 ? 17.5 47.719 5.176 1 97.38 393 GLN B O 1
ATOM 6514 N N . ALA B 1 394 ? 17.812 45.656 5.883 1 97.56 394 ALA B N 1
ATOM 6515 C CA . ALA B 1 394 ? 17.016 45.094 4.797 1 97.56 394 ALA B CA 1
ATOM 6516 C C . ALA B 1 394 ? 15.57 45.562 4.855 1 97.56 394 ALA B C 1
ATOM 6518 O O . ALA B 1 394 ? 14.953 45.844 3.82 1 97.56 394 ALA B O 1
ATOM 6519 N N . VAL B 1 395 ? 15.031 45.688 6.008 1 97.69 395 VAL B N 1
ATOM 6520 C CA . VAL B 1 395 ? 13.656 46.156 6.176 1 97.69 395 VAL B CA 1
ATOM 6521 C C . VAL B 1 395 ? 13.57 47.656 5.883 1 97.69 395 VAL B C 1
ATOM 6523 O O . VAL B 1 395 ? 12.617 48.125 5.262 1 97.69 395 VAL B O 1
ATOM 6526 N N . GLU B 1 396 ? 14.547 48.344 6.332 1 96.25 396 GLU B N 1
ATOM 6527 C CA . GLU B 1 396 ? 14.594 49.781 6.051 1 96.25 396 GLU B CA 1
ATOM 6528 C C . GLU B 1 396 ? 14.586 50.031 4.547 1 96.25 396 GLU B C 1
ATOM 6530 O O . GLU B 1 396 ? 13.984 51 4.086 1 96.25 396 GLU B O 1
ATOM 6535 N N . ARG B 1 397 ? 15.219 49.219 3.877 1 96 397 ARG B N 1
ATOM 6536 C CA . ARG B 1 397 ? 15.375 49.406 2.436 1 96 397 ARG B CA 1
ATOM 6537 C C . ARG B 1 397 ? 14.047 49.188 1.717 1 96 397 ARG B C 1
ATOM 6539 O O . ARG B 1 397 ? 13.867 49.625 0.582 1 96 397 ARG B O 1
ATOM 6546 N N . LEU B 1 398 ? 13.125 48.5 2.328 1 96.12 398 LEU B N 1
ATOM 6547 C CA . LEU B 1 398 ? 11.82 48.281 1.722 1 96.12 398 LEU B CA 1
ATOM 6548 C C . LEU B 1 398 ? 11.062 49.594 1.551 1 96.12 398 LEU B C 1
ATOM 6550 O O . LEU B 1 398 ? 10.219 49.719 0.66 1 96.12 398 LEU B O 1
ATOM 6554 N N . ARG B 1 399 ? 11.234 50.562 2.465 1 95.88 399 ARG B N 1
ATOM 6555 C CA . ARG B 1 399 ? 10.633 51.875 2.455 1 95.88 399 ARG B CA 1
ATOM 6556 C C . ARG B 1 399 ? 9.109 51.781 2.43 1 95.88 399 ARG B C 1
ATOM 6558 O O . ARG B 1 399 ? 8.453 52.469 1.64 1 95.88 399 ARG B O 1
ATOM 6565 N N . ILE B 1 400 ? 8.664 50.906 3.191 1 96.38 400 ILE B N 1
ATOM 6566 C CA . ILE B 1 400 ? 7.215 50.812 3.348 1 96.38 400 ILE B CA 1
ATOM 6567 C C . ILE B 1 400 ? 6.711 52 4.148 1 96.38 400 ILE B C 1
ATOM 6569 O O . ILE B 1 400 ? 7.168 52.25 5.266 1 96.38 400 ILE B O 1
ATOM 6573 N N . ALA B 1 401 ? 5.75 52.688 3.645 1 95.06 401 ALA B N 1
ATOM 6574 C CA . ALA B 1 401 ? 5.285 53.938 4.254 1 95.06 401 ALA B CA 1
ATOM 6575 C C . ALA B 1 401 ? 4.648 53.688 5.617 1 95.06 401 ALA B C 1
ATOM 6577 O O . ALA B 1 401 ? 3.916 52.688 5.789 1 95.06 401 ALA B O 1
ATOM 6578 N N . ALA B 1 402 ? 4.961 54.5 6.559 1 93.25 402 ALA B N 1
ATOM 6579 C CA . ALA B 1 402 ? 4.375 54.469 7.898 1 93.25 402 ALA B CA 1
ATOM 6580 C C . ALA B 1 402 ? 4.094 55.875 8.414 1 93.25 402 ALA B C 1
ATOM 6582 O O . ALA B 1 402 ? 4.598 56.844 7.859 1 93.25 402 ALA B O 1
ATOM 6583 N N . ASP B 1 403 ? 3.266 56 9.406 1 90.25 403 ASP B N 1
ATOM 6584 C CA . ASP B 1 403 ? 2.891 57.281 9.961 1 90.25 403 ASP B CA 1
ATOM 6585 C C . ASP B 1 403 ? 3.797 57.656 11.125 1 90.25 403 ASP B C 1
ATOM 6587 O O . ASP B 1 403 ? 3.711 58.781 11.648 1 90.25 403 ASP B O 1
ATOM 6591 N N . THR B 1 404 ? 4.645 56.844 11.43 1 89 404 THR B N 1
ATOM 6592 C CA . THR B 1 404 ? 5.574 57.125 12.523 1 89 404 THR B CA 1
ATOM 6593 C C . THR B 1 404 ? 6.949 57.5 11.984 1 89 404 THR B C 1
ATOM 6595 O O . THR B 1 404 ? 7.258 57.219 10.82 1 89 404 THR B O 1
ATOM 6598 N N . ALA B 1 405 ? 7.703 58.312 12.844 1 86.31 405 ALA B N 1
ATOM 6599 C CA . ALA B 1 405 ? 9.078 58.625 12.453 1 86.31 405 ALA B CA 1
ATOM 6600 C C . ALA B 1 405 ? 9.875 57.344 12.227 1 86.31 405 ALA B C 1
ATOM 6602 O O . ALA B 1 405 ? 9.75 56.375 12.992 1 86.31 405 ALA B O 1
ATOM 6603 N N . PRO B 1 406 ? 10.617 57.25 11.289 1 90.12 406 PRO B N 1
ATOM 6604 C CA . PRO B 1 406 ? 11.133 58.156 10.25 1 90.12 406 PRO B CA 1
ATOM 6605 C C . PRO B 1 406 ? 10.258 58.188 9 1 90.12 406 PRO B C 1
ATOM 6607 O O . PRO B 1 406 ? 10.695 58.656 7.945 1 90.12 406 PRO B O 1
ATOM 6610 N N . GLY B 1 407 ? 9.18 57.594 8.945 1 92.5 407 GLY B N 1
ATOM 6611 C CA . GLY B 1 407 ? 8.227 57.688 7.844 1 92.5 407 GLY B CA 1
ATOM 6612 C C . GLY B 1 407 ? 8.078 56.344 7.105 1 92.5 407 GLY B C 1
ATOM 6613 O O . GLY B 1 407 ? 7.336 56.281 6.125 1 92.5 407 GLY B O 1
ATOM 6614 N N . TYR B 1 408 ? 8.828 55.531 7.477 1 95.88 408 TYR B N 1
ATOM 6615 C CA . TYR B 1 408 ? 8.719 54.188 6.918 1 95.88 408 TYR B CA 1
ATOM 6616 C C . TYR B 1 408 ? 8.828 53.125 8.008 1 95.88 408 TYR B C 1
ATOM 6618 O O . TYR B 1 408 ? 9.281 53.406 9.117 1 95.88 408 TYR B O 1
ATOM 6626 N N . VAL B 1 409 ? 8.453 51.906 7.695 1 96.81 409 VAL B N 1
ATOM 6627 C CA . VAL B 1 409 ? 8.43 50.812 8.664 1 96.81 409 VAL B CA 1
ATOM 6628 C C . VAL B 1 409 ? 9.859 50.406 9.016 1 96.81 409 VAL B C 1
ATOM 6630 O O . VAL B 1 409 ? 10.719 50.312 8.133 1 96.81 409 VAL B O 1
ATOM 6633 N N . THR B 1 410 ? 10.164 50.281 10.266 1 97.44 410 THR B N 1
ATOM 6634 C CA . THR B 1 410 ? 11.445 49.812 10.758 1 97.44 410 THR B CA 1
ATOM 6635 C C . THR B 1 410 ? 11.258 48.625 11.688 1 97.44 410 THR B C 1
ATOM 6637 O O . THR B 1 410 ? 10.125 48.281 12.047 1 97.44 410 THR B O 1
ATOM 6640 N N . VAL B 1 411 ? 12.414 47.969 11.969 1 97.75 411 VAL B N 1
ATOM 6641 C CA . VAL B 1 411 ? 12.367 46.844 12.914 1 97.75 411 VAL B CA 1
ATOM 6642 C C . VAL B 1 411 ? 13.445 47.031 13.977 1 97.75 411 VAL B C 1
ATOM 6644 O O . VAL B 1 411 ? 14.438 47.719 13.758 1 97.75 411 VAL B O 1
ATOM 6647 N N . SER B 1 412 ? 13.18 46.469 15.102 1 97.62 412 SER B N 1
ATOM 6648 C CA . SER B 1 412 ? 14.172 46.344 16.172 1 97.62 412 SER B CA 1
ATOM 6649 C C . SER B 1 412 ? 14.578 44.875 16.359 1 97.62 412 SER B C 1
ATOM 6651 O O . SER B 1 412 ? 13.766 43.969 16.156 1 97.62 412 SER B O 1
ATOM 6653 N N . ALA B 1 413 ? 15.867 44.719 16.688 1 97.75 413 ALA B N 1
ATOM 6654 C CA . ALA B 1 413 ? 16.359 43.344 16.766 1 97.75 413 ALA B CA 1
ATOM 6655 C C . ALA B 1 413 ? 17.188 43.125 18.031 1 97.75 413 ALA B C 1
ATOM 6657 O O . ALA B 1 413 ? 17.938 44 18.453 1 97.75 413 ALA B O 1
ATOM 6658 N N . GLY B 1 414 ? 16.922 42.031 18.688 1 96.69 414 GLY B N 1
ATOM 6659 C CA . GLY B 1 414 ? 17.734 41.531 19.766 1 96.69 414 GLY B CA 1
ATOM 6660 C C . GLY B 1 414 ? 18.406 40.219 19.469 1 96.69 414 GLY B C 1
ATOM 6661 O O . GLY B 1 414 ? 17.781 39.312 18.875 1 96.69 414 GLY B O 1
ATOM 6662 N N . TYR B 1 415 ? 19.703 40.094 19.766 1 96.38 415 TYR B N 1
ATOM 6663 C CA . TYR B 1 415 ? 20.375 38.844 19.422 1 96.38 415 TYR B CA 1
ATOM 6664 C C . TYR B 1 415 ? 21.141 38.281 20.625 1 96.38 415 TYR B C 1
ATOM 6666 O O . TYR B 1 415 ? 21.516 39.031 21.531 1 96.38 415 TYR B O 1
ATOM 6674 N N . ALA B 1 416 ? 21.266 37 20.625 1 94.5 416 ALA B N 1
ATOM 6675 C CA . ALA B 1 416 ? 22.047 36.25 21.625 1 94.5 416 ALA B CA 1
ATOM 6676 C C . ALA B 1 416 ? 22.672 35 21.016 1 94.5 416 ALA B C 1
ATOM 6678 O O . ALA B 1 416 ? 22.141 34.438 20.078 1 94.5 416 ALA B O 1
ATOM 6679 N N . ALA B 1 417 ? 23.797 34.625 21.516 1 94.31 417 ALA B N 1
ATOM 6680 C CA . ALA B 1 417 ? 24.5 33.438 21.031 1 94.31 417 ALA B CA 1
ATOM 6681 C C . ALA B 1 417 ? 24.984 32.562 22.188 1 94.31 417 ALA B C 1
ATOM 6683 O O . ALA B 1 417 ? 25.25 33.094 23.281 1 94.31 417 ALA B O 1
ATOM 6684 N N . SER B 1 418 ? 25.062 31.281 21.859 1 88.31 418 SER B N 1
ATOM 6685 C CA . SER B 1 418 ? 25.5 30.344 22.891 1 88.31 418 SER B CA 1
ATOM 6686 C C . SER B 1 418 ? 27.016 30.375 23.062 1 88.31 418 SER B C 1
ATOM 6688 O O . SER B 1 418 ? 27.531 29.891 24.062 1 88.31 418 SER B O 1
ATOM 6690 N N . SER B 1 419 ? 27.656 30.984 22.078 1 77 419 SER B N 1
ATOM 6691 C CA . SER B 1 419 ? 29.109 31.031 22.188 1 77 419 SER B CA 1
ATOM 6692 C C . SER B 1 419 ? 29.547 31.875 23.375 1 77 419 SER B C 1
ATOM 6694 O O . SER B 1 419 ? 29.094 33 23.531 1 77 419 SER B O 1
ATOM 6696 N N . GLY B 1 420 ? 30.422 31.328 24.219 1 64.06 420 GLY B N 1
ATOM 6697 C CA . GLY B 1 420 ? 31.016 32.062 25.328 1 64.06 420 GLY B CA 1
ATOM 6698 C C . GLY B 1 420 ? 30.109 32.094 26.547 1 64.06 420 GLY B C 1
ATOM 6699 O O . GLY B 1 420 ? 30.562 32.469 27.641 1 64.06 420 GLY B O 1
ATOM 6700 N N . ASN B 1 421 ? 28.75 31.938 26.359 1 60.84 421 ASN B N 1
ATOM 6701 C CA . ASN B 1 421 ? 27.797 31.953 27.453 1 60.84 421 ASN B CA 1
ATOM 6702 C C . ASN B 1 421 ? 26.953 30.672 27.484 1 60.84 421 ASN B C 1
ATOM 6704 O O . ASN B 1 421 ? 25.984 30.562 26.734 1 60.84 421 ASN B O 1
ATOM 6708 N N . PRO B 1 422 ? 27.344 29.812 28.234 1 68.19 422 PRO B N 1
ATOM 6709 C CA . PRO B 1 422 ? 26.641 28.516 28.141 1 68.19 422 PRO B CA 1
ATOM 6710 C C . PRO B 1 422 ? 25.203 28.594 28.656 1 68.19 422 PRO B C 1
ATOM 6712 O O . PRO B 1 422 ? 24.984 28.844 29.844 1 68.19 422 PRO B O 1
ATOM 6715 N N . PHE B 1 423 ? 24.359 28.781 27.781 1 81 423 PHE B N 1
ATOM 6716 C CA . PHE B 1 423 ? 22.953 28.625 28.156 1 81 423 PHE B CA 1
ATOM 6717 C C . PHE B 1 423 ? 22.625 27.156 28.406 1 81 423 PHE B C 1
ATOM 6719 O O . PHE B 1 423 ? 23.047 26.281 27.641 1 81 423 PHE B O 1
ATOM 6726 N N . GLU B 1 424 ? 21.906 26.969 29.469 1 81.12 424 GLU B N 1
ATOM 6727 C CA . GLU B 1 424 ? 21.625 25.578 29.844 1 81.12 424 GLU B CA 1
ATOM 6728 C C . GLU B 1 424 ? 20.391 25.062 29.125 1 81.12 424 GLU B C 1
ATOM 6730 O O . GLU B 1 424 ? 20.219 23.844 28.969 1 81.12 424 GLU B O 1
ATOM 6735 N N . THR B 1 425 ? 19.562 25.922 28.766 1 87.94 425 THR B N 1
ATOM 6736 C CA . THR B 1 425 ? 18.312 25.5 28.125 1 87.94 425 THR B CA 1
ATOM 6737 C C . THR B 1 425 ? 18.016 26.375 26.922 1 87.94 425 THR B C 1
ATOM 6739 O O . THR B 1 425 ? 18.453 27.516 26.844 1 87.94 425 THR B O 1
ATOM 6742 N N . PRO B 1 426 ? 17.281 25.781 25.969 1 89.25 426 PRO B N 1
ATOM 6743 C CA . PRO B 1 426 ? 16.828 26.594 24.828 1 89.25 426 PRO B CA 1
ATOM 6744 C C . PRO B 1 426 ? 16.047 27.828 25.266 1 89.25 426 PRO B C 1
ATOM 6746 O O . PRO B 1 426 ? 16.188 28.906 24.656 1 89.25 426 PRO B O 1
ATOM 6749 N N . GLY B 1 427 ? 15.266 27.703 26.25 1 86.56 427 GLY B N 1
ATOM 6750 C CA . GLY B 1 427 ? 14.484 28.812 26.781 1 86.56 427 GLY B CA 1
ATOM 6751 C C . GLY B 1 427 ? 15.336 29.969 27.25 1 86.56 427 GLY B C 1
ATOM 6752 O O . GLY B 1 427 ? 14.961 31.141 27.094 1 86.56 427 GLY B O 1
ATOM 6753 N N . ALA B 1 428 ? 16.438 29.641 27.797 1 86.88 428 ALA B N 1
ATOM 6754 C CA . ALA B 1 428 ? 17.344 30.672 28.297 1 86.88 428 ALA B CA 1
ATOM 6755 C C . ALA B 1 428 ? 17.906 31.5 27.156 1 86.88 428 ALA B C 1
ATOM 6757 O O . ALA B 1 428 ? 18.094 32.719 27.281 1 86.88 428 ALA B O 1
ATOM 6758 N N . LEU B 1 429 ? 18.219 30.859 26.125 1 91.5 429 LEU B N 1
ATOM 6759 C CA . LEU B 1 429 ? 18.734 31.578 24.953 1 91.5 429 LEU B CA 1
ATOM 6760 C C . LEU B 1 429 ? 17.656 32.438 24.328 1 91.5 429 LEU B C 1
ATOM 6762 O O . LEU B 1 429 ? 17.938 33.562 23.906 1 91.5 429 LEU B O 1
ATOM 6766 N N . ILE B 1 430 ? 16.484 31.938 24.297 1 90.56 430 ILE B N 1
ATOM 6767 C CA . ILE B 1 430 ? 15.359 32.688 23.797 1 90.56 430 ILE B CA 1
ATOM 6768 C C . ILE B 1 430 ? 15.125 33.938 24.672 1 90.56 430 ILE B C 1
ATOM 6770 O O . ILE B 1 430 ? 14.906 35.031 24.172 1 90.56 430 ILE B O 1
ATOM 6774 N N . ALA B 1 431 ? 15.195 33.719 25.922 1 84.69 431 ALA B N 1
ATOM 6775 C CA . ALA B 1 431 ? 14.992 34.812 26.891 1 84.69 431 ALA B CA 1
ATOM 6776 C C . ALA B 1 431 ? 16.062 35.875 26.719 1 84.69 431 ALA B C 1
ATOM 6778 O O . ALA B 1 431 ? 15.781 37.062 26.844 1 84.69 431 ALA B O 1
ATOM 6779 N N . ALA B 1 432 ? 17.188 35.438 26.5 1 89.38 432 ALA B N 1
ATOM 6780 C CA . ALA B 1 432 ? 18.281 36.375 26.312 1 89.38 432 ALA B CA 1
ATOM 6781 C C . ALA B 1 432 ? 18.078 37.219 25.062 1 89.38 432 ALA B C 1
ATOM 6783 O O . ALA B 1 432 ? 18.281 38.438 25.094 1 89.38 432 ALA B O 1
ATOM 6784 N N . ALA B 1 433 ? 17.734 36.594 24.016 1 92.88 433 ALA B N 1
ATOM 6785 C CA . ALA B 1 433 ? 17.484 37.312 22.766 1 92.88 433 ALA B CA 1
ATOM 6786 C C . ALA B 1 433 ? 16.297 38.25 22.922 1 92.88 433 ALA B C 1
ATOM 6788 O O . ALA B 1 433 ? 16.297 39.344 22.375 1 92.88 433 ALA B O 1
ATOM 6789 N N . ASP B 1 434 ? 15.305 37.781 23.609 1 87.06 434 ASP B N 1
ATOM 6790 C CA . ASP B 1 434 ? 14.117 38.594 23.875 1 87.06 434 ASP B CA 1
ATOM 6791 C C . ASP B 1 434 ? 14.453 39.812 24.719 1 87.06 434 ASP B C 1
ATOM 6793 O O . ASP B 1 434 ? 13.922 40.906 24.484 1 87.06 434 ASP B O 1
ATOM 6797 N N . ALA B 1 435 ? 15.258 39.562 25.688 1 86.94 435 ALA B N 1
ATOM 6798 C CA . ALA B 1 435 ? 15.711 40.688 26.516 1 86.94 435 ALA B CA 1
ATOM 6799 C C . ALA B 1 435 ? 16.484 41.719 25.703 1 86.94 435 ALA B C 1
ATOM 6801 O O . ALA B 1 435 ? 16.359 42.906 25.922 1 86.94 435 ALA B O 1
ATOM 6802 N N . ALA B 1 436 ? 17.25 41.219 24.891 1 93.75 436 ALA B N 1
ATOM 6803 C CA . ALA B 1 436 ? 18.016 42.094 24 1 93.75 436 ALA B CA 1
ATOM 6804 C C . ALA B 1 436 ? 17.078 42.875 23.078 1 93.75 436 ALA B C 1
ATOM 6806 O O . ALA B 1 436 ? 17.328 44.031 22.797 1 93.75 436 ALA B O 1
ATOM 6807 N N . LEU B 1 437 ? 16.078 42.219 22.625 1 93.25 437 LEU B N 1
ATOM 6808 C CA . LEU B 1 437 ? 15.086 42.906 21.812 1 93.25 437 LEU B CA 1
ATOM 6809 C C . LEU B 1 437 ? 14.398 44.031 22.594 1 93.25 437 LEU B C 1
ATOM 6811 O O . LEU B 1 437 ? 14.141 45.094 22.062 1 93.25 437 LEU B O 1
ATOM 6815 N N . TYR B 1 438 ? 14.039 43.688 23.797 1 87.06 438 TYR B N 1
ATOM 6816 C CA . TYR B 1 438 ? 13.43 44.688 24.656 1 87.06 438 TYR B CA 1
ATOM 6817 C C . TYR B 1 438 ? 14.344 45.906 24.828 1 87.06 438 TYR B C 1
ATOM 6819 O O . TYR B 1 438 ? 13.883 47.031 24.828 1 87.06 438 TYR B O 1
ATOM 6827 N N . ARG B 1 439 ? 15.578 45.656 25 1 91.94 439 ARG B N 1
ATOM 6828 C CA . ARG B 1 439 ? 16.562 46.719 25.109 1 91.94 439 ARG B CA 1
ATOM 6829 C C . ARG B 1 439 ? 16.594 47.562 23.844 1 91.94 439 ARG B C 1
ATOM 6831 O O . ARG B 1 439 ? 16.656 48.781 23.906 1 91.94 439 ARG B O 1
ATOM 6838 N N . ALA B 1 440 ? 16.516 46.969 22.75 1 94.88 440 ALA B N 1
ATOM 6839 C CA . ALA B 1 440 ? 16.5 47.656 21.484 1 94.88 440 ALA B CA 1
ATOM 6840 C C . ALA B 1 440 ? 15.305 48.625 21.391 1 94.88 440 ALA B C 1
ATOM 6842 O O . ALA B 1 440 ? 15.43 49.719 20.875 1 94.88 440 ALA B O 1
ATOM 6843 N N . LYS B 1 441 ? 14.18 48.125 21.812 1 90.88 441 LYS B N 1
ATOM 6844 C CA . LYS B 1 441 ? 12.969 48.969 21.812 1 90.88 441 LYS B CA 1
ATOM 6845 C C . LYS B 1 441 ? 13.117 50.156 22.734 1 90.88 441 LYS B C 1
ATOM 6847 O O . LYS B 1 441 ? 12.695 51.25 22.406 1 90.88 441 LYS B O 1
ATOM 6852 N N . MET B 1 442 ? 13.789 50 23.844 1 89.19 442 MET B N 1
ATOM 6853 C CA . MET B 1 442 ? 13.969 51.031 24.844 1 89.19 442 MET B CA 1
ATOM 6854 C C . MET B 1 442 ? 14.992 52.062 24.375 1 89.19 442 MET B C 1
ATOM 6856 O O . MET B 1 442 ? 14.969 53.219 24.812 1 89.19 442 MET B O 1
ATOM 6860 N N . LEU B 1 443 ? 15.875 51.594 23.594 1 92.88 443 LEU B N 1
ATOM 6861 C CA . LEU B 1 443 ? 16.938 52.469 23.109 1 92.88 443 LEU B CA 1
ATOM 6862 C C . LEU B 1 443 ? 16.438 53.312 21.938 1 92.88 443 LEU B C 1
ATOM 6864 O O . LEU B 1 443 ? 17.234 54.031 21.312 1 92.88 443 LEU B O 1
ATOM 6868 N N . GLY B 1 444 ? 15.109 53.312 21.641 1 92.06 444 GLY B N 1
ATOM 6869 C CA . GLY B 1 444 ? 14.539 54.219 20.641 1 92.06 444 GLY B CA 1
ATOM 6870 C C . GLY B 1 444 ? 14.039 53.5 19.406 1 92.06 444 GLY B C 1
ATOM 6871 O O . GLY B 1 444 ? 13.586 54.125 18.453 1 92.06 444 GLY B O 1
ATOM 6872 N N . ARG B 1 445 ? 14.172 52.188 19.406 1 93.94 445 ARG B N 1
ATOM 6873 C CA . ARG B 1 445 ? 13.703 51.344 18.312 1 93.94 445 ARG B CA 1
ATOM 6874 C C . ARG B 1 445 ? 14.555 51.562 17.062 1 93.94 445 ARG B C 1
ATOM 6876 O O . ARG B 1 445 ? 15.461 52.375 17.047 1 93.94 445 ARG B O 1
ATOM 6883 N N . ASN B 1 446 ? 14.453 50.688 16.094 1 96.75 446 ASN B N 1
ATOM 6884 C CA . ASN B 1 446 ? 15.242 50.688 14.875 1 96.75 446 ASN B CA 1
ATOM 6885 C C . ASN B 1 446 ? 16.734 50.531 15.172 1 96.75 446 ASN B C 1
ATOM 6887 O O . ASN B 1 446 ? 17.562 51.219 14.602 1 96.75 446 ASN B O 1
ATOM 6891 N N . VAL B 1 447 ? 17 49.688 16.094 1 96.88 447 VAL B N 1
ATOM 6892 C CA . VAL B 1 447 ? 18.375 49.375 16.453 1 96.88 447 VAL B CA 1
ATOM 6893 C C . VAL B 1 447 ? 18.5 47.906 16.766 1 96.88 447 VAL B C 1
ATOM 6895 O O . VAL B 1 447 ? 17.5 47.219 17 1 96.88 447 VAL B O 1
ATOM 6898 N N . SER B 1 448 ? 19.672 47.375 16.703 1 96.94 448 SER B N 1
ATOM 6899 C CA . SER B 1 448 ? 19.984 46.031 17.156 1 96.94 448 SER B CA 1
ATOM 6900 C C . SER B 1 448 ? 20.766 46.062 18.453 1 96.94 448 SER B C 1
ATOM 6902 O O . SER B 1 448 ? 21.609 46.938 18.672 1 96.94 448 SER B O 1
ATOM 6904 N N . ALA B 1 449 ? 20.422 45.125 19.359 1 95.88 449 ALA B N 1
ATOM 6905 C CA . ALA B 1 449 ? 21.047 45.156 20.672 1 95.88 449 ALA B CA 1
ATOM 6906 C C . ALA B 1 449 ? 21.422 43.75 21.156 1 95.88 449 ALA B C 1
ATOM 6908 O O . ALA B 1 449 ? 20.812 42.781 20.734 1 95.88 449 ALA B O 1
ATOM 6909 N N . ALA B 1 450 ? 22.453 43.625 22.062 1 92.88 450 ALA B N 1
ATOM 6910 C CA . ALA B 1 450 ? 22.844 42.438 22.766 1 92.88 450 ALA B CA 1
ATOM 6911 C C . ALA B 1 450 ? 22.312 42.406 24.203 1 92.88 450 ALA B C 1
ATOM 6913 O O . ALA B 1 450 ? 21.906 43.469 24.719 1 92.88 450 ALA B O 1
ATOM 6914 N N . PRO B 1 451 ? 22.25 41.219 24.688 1 82.5 451 PRO B N 1
ATOM 6915 C CA . PRO B 1 451 ? 21.797 41.188 26.078 1 82.5 451 PRO B CA 1
ATOM 6916 C C . PRO B 1 451 ? 22.75 41.906 27.031 1 82.5 451 PRO B C 1
ATOM 6918 O O . PRO B 1 451 ? 23.953 42 26.75 1 82.5 451 PRO B O 1
ATOM 6921 N N . HIS B 1 452 ? 22.266 42.75 28.078 1 71.44 452 HIS B N 1
ATOM 6922 C CA . HIS B 1 452 ? 23.141 43.406 29.047 1 71.44 452 HIS B CA 1
ATOM 6923 C C . HIS B 1 452 ? 24.094 42.438 29.703 1 71.44 452 HIS B C 1
ATOM 6925 O O . HIS B 1 452 ? 23.672 41.375 30.156 1 71.44 452 HIS B O 1
ATOM 6931 N N . HIS B 1 453 ? 25.234 42.312 29.297 1 54.41 453 HIS B N 1
ATOM 6932 C CA . HIS B 1 453 ? 26.172 41.688 30.234 1 54.41 453 HIS B CA 1
ATOM 6933 C C . HIS B 1 453 ? 26.156 42.406 31.578 1 54.41 453 HIS B C 1
ATOM 6935 O O . HIS B 1 453 ? 26.125 43.625 31.625 1 54.41 453 HIS B O 1
ATOM 6941 N N . ASP B 1 454 ? 25.547 42.031 32.625 1 41.66 454 ASP B N 1
ATOM 6942 C CA . ASP B 1 454 ? 25.922 42.625 33.906 1 41.66 454 ASP B CA 1
ATOM 6943 C C . ASP B 1 454 ? 27.359 43.125 33.875 1 41.66 454 ASP B C 1
ATOM 6945 O O . ASP B 1 454 ? 28.281 42.406 33.5 1 41.66 454 ASP B O 1
ATOM 6949 N N . MET B 1 455 ? 27.625 44.375 33.625 1 38.09 455 MET B N 1
ATOM 6950 C CA . MET B 1 455 ? 28.875 45.031 34.031 1 38.09 455 MET B CA 1
ATOM 6951 C C . MET B 1 455 ? 29.375 44.469 35.344 1 38.09 455 MET B C 1
ATOM 6953 O O . MET B 1 455 ? 29.047 45.031 36.406 1 38.09 455 MET B O 1
ATOM 6957 N N . GLN B 1 456 ? 29.344 43.312 35.75 1 35.31 456 GLN B N 1
ATOM 6958 C CA . GLN B 1 456 ? 30.047 42.938 36.969 1 35.31 456 GLN B CA 1
ATOM 6959 C C . GLN B 1 456 ? 31.5 43.406 36.938 1 35.31 456 GLN B C 1
ATOM 6961 O O . GLN B 1 456 ? 32.188 43.344 37.969 1 35.31 456 GLN B O 1
ATOM 6966 N N . ASP B 1 457 ? 32.094 43.625 35.875 1 35.75 457 ASP B N 1
ATOM 6967 C CA . ASP B 1 457 ? 33.531 43.812 36.125 1 35.75 457 ASP B CA 1
ATOM 6968 C C . ASP B 1 457 ? 33.812 45.219 36.688 1 35.75 457 ASP B C 1
ATOM 6970 O O . ASP B 1 457 ? 34.969 45.531 37 1 35.75 457 ASP B O 1
ATOM 6974 N N . THR B 1 458 ? 33 46.188 36.469 1 34.06 458 THR B N 1
ATOM 6975 C CA . THR B 1 458 ? 33.625 47.438 36.844 1 34.06 458 THR B CA 1
ATOM 6976 C C . THR B 1 458 ? 33.594 47.656 38.375 1 34.06 458 THR B C 1
ATOM 6978 O O . THR B 1 458 ? 33.906 48.719 38.875 1 34.06 458 THR B O 1
ATOM 6981 N N . ALA B 1 459 ? 32.875 46.906 39.219 1 36.28 459 ALA B N 1
ATOM 6982 C CA . ALA B 1 459 ? 33 47.25 40.625 1 36.28 459 ALA B CA 1
ATOM 6983 C C . ALA B 1 459 ? 34.406 47 41.125 1 36.28 459 ALA B C 1
ATOM 6985 O O . ALA B 1 459 ? 34.719 47.281 42.281 1 36.28 459 ALA B O 1
ATOM 6986 N N . MET B 1 460 ? 35.188 46.062 40.5 1 31.44 460 MET B N 1
ATOM 6987 C CA . MET B 1 460 ? 36.406 45.844 41.25 1 31.44 460 MET B CA 1
ATOM 6988 C C . MET B 1 460 ? 37.375 47.031 41.094 1 31.44 460 MET B C 1
ATOM 6990 O O . MET B 1 460 ? 38.5 47 41.562 1 31.44 460 MET B O 1
ATOM 6994 N N . ARG B 1 461 ? 37.156 47.875 40.062 1 32.78 461 ARG B N 1
ATOM 6995 C CA . ARG B 1 461 ? 38.281 48.812 40.094 1 32.78 461 ARG B CA 1
ATOM 6996 C C . ARG B 1 461 ? 38.094 49.812 41.219 1 32.78 461 ARG B C 1
ATOM 6998 O O . ARG B 1 461 ? 39.094 50.406 41.688 1 32.78 461 ARG B O 1
ATOM 7005 N N . ASP B 1 462 ? 36.812 50.25 41.625 1 26.39 462 ASP B N 1
ATOM 7006 C CA . ASP B 1 462 ? 37.062 51.156 42.719 1 26.39 462 ASP B CA 1
ATOM 7007 C C . ASP B 1 462 ? 37.031 50.406 44.062 1 26.39 462 ASP B C 1
ATOM 7009 O O . ASP B 1 462 ? 36.188 49.5 44.25 1 26.39 462 ASP B O 1
#

Radius of gyration: 36.9 Å; Cα contacts (8 Å, |Δi|>4): 1572; chains: 2; bounding box: 77×109×75 Å

Foldseek 3Di:
DCDQLLAFDDPVLLVVLVVLLVVLVVLLVVCLVQLAAFADDDPCLLLVLLVLLLVLLQVQLVLLLVVCLVVVFQLSLLLSQLSLLLNLLSVLLSQQPAPRPHNRGPPQADPQLNVQSVLCNLQVSLVSNLVSLVCRPVCGVVRVPDPCSVVSSCVSNVVSNVVSVVSSCCSGPPPDDHQADQPDPLVGCPPGPSLVNSLVSLVVSLVSLCPSVVSSGSLSSLVNSLSSLSNQLSSSVSSHNDPNTSSNSSSSVSSSCSSVVVSVVSVVSVVVSVVVVVVVVVVVCQVQQADPLQSFGEQVVCVVVLQVLLVVCVVVVAKKKKKKKFKPPLVVQCVVPNVVVSSVLLNQLSVLLQVLQPDPSWGKYANDDGMIMIIDTRDAPVRQQVSQLSSQVSSVVVQDAGPDPPGGITMAMFMDMCPPPPDPGSVVRVVQRVQQSVVCVVVVGSYYGGGDPPPVPPVPPD/DCDQLLAFDDPVLLVVLVVLLVVLVVLLVVCLVQLAAFADDDPCLLLVLLVLLLVLLQVQLVLLLVVCLVVVFQLSLLLSQLSLLLNLLSVLLSQQPAPRPHNRGPPQADPQLNVQSVLCNLQVSLVSNLVSLVCRPVCGVVRVPDPCSVVSSCVSNVVSNVVSVVSSCCSGPPPDDHQADQPDPLVGCPPGPSLVNSLVSLVVSLVSLCPSVVSSGSLSSLVNSLSSLSNQLSSSVSSHNDPNTSSNSSSSVSSSCSSVVVSVVSVVSVVVSVVVVVVVVVVVCQVQQADPLQSFGEQVVCVVVLQVLLVVCVVVVAKKKKKKKFKPPLVVQCVVPNVVVSSVLLNQLSVLLQVLQPDPSWGKYANDDGMIMIIDTRDAPVRQQVSQLSSQVSSVVVQDAGPDPPGGITMEMFMDMCPPPPDPGSVVRVVQRVQQSVVCVVVVGSYYGGGDPPPVPPVVVD

Solvent-accessible surface area (backbone atoms only — not comparable to full-atom values): 45297 Å² total; per-residue (Å²): 127,82,54,64,77,62,32,67,57,51,72,66,55,51,48,53,45,48,48,52,40,50,51,49,51,48,51,41,66,68,34,56,87,45,7,61,42,78,47,85,76,44,80,45,50,61,56,21,35,37,49,29,30,24,54,31,16,42,49,35,15,50,51,27,39,53,46,17,70,67,69,35,41,43,32,35,20,25,39,14,4,23,26,37,20,38,19,50,24,36,46,50,23,52,46,18,25,60,62,53,84,32,77,55,19,40,88,68,27,42,94,44,16,30,59,43,28,50,49,48,35,60,38,47,34,41,51,33,47,46,50,14,62,58,34,42,71,73,42,31,75,65,41,66,73,49,91,54,56,68,62,50,40,47,49,38,27,41,49,38,38,50,49,31,50,52,51,49,48,45,31,36,68,48,91,64,74,68,68,64,67,81,72,61,71,95,66,47,74,79,74,30,68,54,54,47,52,38,51,47,45,30,52,48,31,44,51,44,42,56,66,71,48,58,59,45,22,50,62,40,46,47,50,42,38,44,40,47,32,49,36,41,20,52,51,23,39,68,58,19,74,47,82,41,10,45,10,32,49,53,16,46,52,36,53,33,44,40,41,46,51,51,40,54,50,49,52,51,51,52,48,51,51,41,45,50,51,49,50,50,36,52,51,45,51,52,53,46,30,23,28,87,78,44,65,34,28,15,41,69,40,40,56,55,53,46,46,51,51,44,53,48,20,62,77,66,73,41,30,37,15,39,32,31,35,35,49,55,64,45,68,61,43,26,71,72,65,30,60,71,52,40,47,53,49,49,25,53,44,44,50,39,41,47,66,64,45,70,51,93,76,30,47,46,22,39,62,48,86,64,27,34,35,38,41,31,71,65,24,33,53,66,52,35,51,50,49,36,46,48,35,37,50,44,36,45,69,65,57,44,80,40,93,46,90,88,39,33,46,40,30,19,18,2,25,38,31,40,47,99,42,83,58,89,44,62,64,53,47,49,49,36,7,50,50,3,24,53,49,10,49,72,74,68,38,66,34,64,29,61,48,81,66,77,75,66,68,65,66,72,72,113,129,83,55,65,76,64,33,68,57,52,73,66,55,50,50,53,45,48,49,52,39,49,51,47,52,50,51,42,65,67,34,56,87,45,6,60,42,78,46,85,76,44,82,45,51,61,56,20,36,37,50,29,30,22,53,32,16,42,49,34,16,50,52,27,39,51,47,17,70,65,67,36,41,46,33,35,20,24,39,13,4,24,26,36,20,39,18,50,22,37,46,52,23,53,44,18,26,60,63,53,81,31,77,54,19,37,88,68,27,41,94,46,17,30,60,44,29,50,49,48,35,60,37,47,35,40,50,32,47,46,50,14,61,59,33,43,71,72,43,32,75,65,41,67,72,51,91,55,57,67,62,50,42,47,49,38,26,42,49,38,39,51,50,31,52,52,52,48,48,44,32,35,70,47,91,64,74,69,68,64,66,80,73,60,72,94,67,48,73,79,74,29,68,55,55,46,52,36,52,48,45,31,53,48,30,45,51,44,44,55,65,70,48,58,59,46,22,50,63,40,46,47,49,43,38,43,40,48,30,49,36,42,19,51,51,23,41,67,58,19,75,48,82,41,10,46,10,31,51,53,15,46,51,35,54,33,44,39,40,45,50,53,41,54,50,50,50,51,50,53,48,51,51,42,46,51,49,47,52,50,35,52,50,45,51,52,55,46,29,24,29,88,77,44,66,35,28,15,42,67,40,41,56,55,53,48,48,52,52,46,53,48,20,61,76,66,72,43,30,38,16,38,32,31,34,36,50,54,64,46,68,60,43,26,71,73,66,31,61,70,54,40,47,53,48,50,25,52,46,43,50,38,41,47,64,62,46,69,52,92,76,30,47,45,20,39,62,48,88,63,27,34,33,38,40,32,69,66,25,33,53,66,51,33,51,51,49,36,48,48,36,35,50,44,37,45,69,63,58,43,80,39,93,46,91,86,39,33,45,39,29,18,18,3,24,36,33,40,47,96,41,84,57,89,42,62,65,51,46,50,49,36,7,49,50,2,23,52,48,11,51,73,74,69,38,65,34,64,29,60,49,81,65,79,74,65,69,66,62,72,74,108

pLDDT: mean 87.34, std 13.49, range [25.73, 98.56]